Protein AF-0000000066987649 (afdb_homodimer)

Sequence (1002 aa):
MDSQDFREAATSTIDDIINYFDNLGSRDVVSSVEPGYLRGLLPGEAPQEGESWADIQKDLEAKIMPGITHWNHPGFHAFFPCATSYPSILGELYSSALSGACFNWICSPAVTELETIVLDWLAKILGLPACFLSTGPTRGGGVIQGSASEAILTAMVAARDKYLRETAPEGTLSDDEFAIKRSRMVALATTATHSSAKKAALILGVRFRAIPVHEKDNYALTASALASALAECRAQNLEPFFLAATLGTTDTCAVDDFAGITSALTSHTHPPGSPGEIWVHVDAAYAGAALVLPEVQASTKVALVENFHSFNMNMHKWLLVNFDASCLYVRDREWFVRALSVNQAVYGNKASDGGLVTDYREWQIPLGRRFRSLKIWFVLRSYGVEGLQAYIRRTMEMGEEFAGWVKGRLDLFEVLTGPSFALTVFRMAAKSDGQPLEERNAMTRALYERVNATGRIWVTSTELDGRLAIRLMTSVRTTERVHVEAAFKTLVEVAEGVMRGMDSQDFREAATSTIDDIINYFDNLGSRDVVSSVEPGYLRGLLPGEAPQEGESWADIQKDLEAKIMPGITHWNHPGFHAFFPCATSYPSILGELYSSALSGACFNWICSPAVTELETIVLDWLAKILGLPACFLSTGPTRGGGVIQGSASEAILTAMVAARDKYLRETAPEGTLSDDEFAIKRSRMVALATTATHSSAKKAALILGVRFRAIPVHEKDNYALTASALASALAECRAQNLEPFFLAATLGTTDTCAVDDFAGITSALTSHTHPPGSPGEIWVHVDAAYAGAALVLPEVQASTKVALVENFHSFNMNMHKWLLVNFDASCLYVRDREWFVRALSVNQAVYGNKASDGGLVTDYREWQIPLGRRFRSLKIWFVLRSYGVEGLQAYIRRTMEMGEEFAGWVKGRLDLFEVLTGPSFALTVFRMAAKSDGQPLEERNAMTRALYERVNATGRIWVTSTELDGRLAIRLMTSVRTTERVHVEAAFKTLVEVAEGVMRG

Organism: NCBI:txid100816

Foldseek 3Di:
DDPVLCVVLVVVVVVVVVVCLVCLLVAFQAAPDDPPQLVVVDDPDDDPDDDRSVVVVVCCVVRVVNHDRHLQRLQEFAFFGFFADPLQVVLVVVLVVVWFQCQFCVSDVCLFVLQLVLLQVVCVLLVADQLQHCPRPQNKTKDWDQDVLQQLLLLVLLLLVQQCCLPPNPPNDDPVRSVVLQALEEEEEAPLADCSNVVSCVVVVYHYDHQYAALVLPRAAFLVSVLVVLVVSVVVVHQYREYEFEQQGRAFRDHHDLVSVQVSQCVRHDHQPHHSGHAYEYEYARLSLLSSDVVVCVVSVSHSCLSHFKYWYACRRQVRHGGDTIMIMGSHQVSQQVSQDDDDPVPDDPCVVVVNGDRCCSSGDHSTDTSSSSSSVSSCVVQPSVNSNVLQVQLLVLLVVLVVLQVVPLVFKDWSHDPDSQKTKIFGHDLDPPPDQVVRQVLRVQLQVVLVVVSSHHWDWDAHPNHIIIMTGSRNRSHDSVSSVVSSVSSVVSSVVSSVD/DDPVLCVVLVVVVVVVVVVCLVCLLVAFQAAPDDPPQLVVVDDPDDDPDDDRSVVVVVCCVVRVVNHDRHLQRLQEFAFFGFFADPLQVVLVVVLVVVWFQCQFCVSDVCLFVLQLVLLQVVCVLLVADQLQHCPRPQNKTKDWDQDVLQQLLLLVLLLLVQQCCLPPNPPNDDPVRSVVLQALEEEEEAPLADCSNVVSCVVVVYHYDHQYAALVLPRAAFLVSVLVVLVVSVVVVHQYREYEFEQQGRAFRDHHPLVSVQVSQCVRHPHQPHHSGHAYEYEYARLSLLSSDVVVCVVSVSHSCLSHFKYWYACRRQVRHGGDTIMIMGSHQVSQQVSQDDDDPVPDDPCVVVVNGDRCCSSGDHSTDTSSSSSSVSSCVVQPSVNSNVLQVQLLVLLVVLVVLQVVPLVFKDWSHDPDSQKTKIFGHDLDPPPDQVVRQVLRVQLQVVLVVVSSHHWDWDAHPNHIIIMTGRSNRSHDSVSSVVSSVSSVVSSVVSSVD

Radius of gyration: 28.1 Å; Cα contacts (8 Å, |Δi|>4): 2180; chains: 2; bounding box: 67×100×57 Å

Nearest PDB structures (foldseek):
  8or9-assembly1_A-2  TM=9.623E-01  e=3.898E-51  Homo sapiens
  1js6-assembly1_B  TM=9.637E-01  e=1.526E-49  Sus scrofa
  6eem-assembly1_A  TM=9.439E-01  e=1.271E-47  Papaver somniferum
  6liv-assembly2_C  TM=9.491E-01  e=1.225E-46  Papaver somniferum
  3k40-assembly1_B  TM=9.417E-01  e=3.602E-46  Drosophila melanogaster

pLDDT: mean 95.6, std 6.33, range [51.25, 98.94]

Structure (mmCIF, N/CA/C/O backbone):
data_AF-0000000066987649-model_v1
#
loop_
_entity.id
_entity.type
_entity.pdbx_description
1 polymer 'Aromatic-L-amino-acid decarboxylase'
#
loop_
_atom_site.group_PDB
_atom_site.id
_atom_site.type_symbol
_atom_site.label_atom_id
_atom_site.label_alt_id
_atom_site.label_comp_id
_atom_site.label_asym_id
_atom_site.label_entity_id
_atom_site.label_seq_id
_atom_site.pdbx_PDB_ins_code
_atom_site.Cartn_x
_atom_site.Cartn_y
_atom_site.Cartn_z
_atom_site.occupancy
_atom_site.B_iso_or_equiv
_atom_site.auth_seq_id
_atom_site.auth_comp_id
_atom_site.auth_asym_id
_atom_site.auth_atom_id
_atom_site.pdbx_PDB_model_num
ATOM 1 N N . MET A 1 1 ? 24.969 -8.148 -13.461 1 89.75 1 MET A N 1
ATOM 2 C CA . MET A 1 1 ? 25.641 -7.422 -12.391 1 89.75 1 MET A CA 1
ATOM 3 C C . MET A 1 1 ? 26.047 -8.367 -11.266 1 89.75 1 MET A C 1
ATOM 5 O O . MET A 1 1 ? 25.188 -9.031 -10.672 1 89.75 1 MET A O 1
ATOM 9 N N . ASP A 1 2 ? 27.25 -8.586 -11.086 1 92.19 2 ASP A N 1
ATOM 10 C CA . ASP A 1 2 ? 27.734 -9.398 -9.977 1 92.19 2 ASP A CA 1
ATOM 11 C C . ASP A 1 2 ? 28.094 -8.531 -8.766 1 92.19 2 ASP A C 1
ATOM 13 O O . ASP A 1 2 ? 27.797 -7.336 -8.75 1 92.19 2 ASP A O 1
ATOM 17 N N . SER A 1 3 ? 28.656 -9.086 -7.738 1 95.44 3 SER A N 1
ATOM 18 C CA . SER A 1 3 ? 28.891 -8.398 -6.477 1 95.44 3 SER A CA 1
ATOM 19 C C . SER A 1 3 ? 29.844 -7.223 -6.664 1 95.44 3 SER A C 1
ATOM 21 O O . SER A 1 3 ? 29.672 -6.172 -6.047 1 95.44 3 SER A O 1
ATOM 23 N N . GLN A 1 4 ? 30.828 -7.422 -7.488 1 95.31 4 GLN A N 1
ATOM 24 C CA . GLN A 1 4 ? 31.797 -6.348 -7.723 1 95.31 4 GLN A CA 1
ATOM 25 C C . GLN A 1 4 ? 31.172 -5.215 -8.531 1 95.31 4 GLN A C 1
ATOM 27 O O . GLN A 1 4 ? 31.391 -4.039 -8.234 1 95.31 4 GLN A O 1
ATOM 32 N N . ASP A 1 5 ? 30.422 -5.598 -9.555 1 96.44 5 ASP A N 1
ATOM 33 C CA . ASP A 1 5 ? 29.688 -4.594 -10.32 1 96.44 5 ASP A CA 1
ATOM 34 C C . ASP A 1 5 ? 28.734 -3.803 -9.43 1 96.44 5 ASP A C 1
ATOM 36 O O . ASP A 1 5 ? 28.609 -2.584 -9.57 1 96.44 5 ASP A O 1
ATOM 40 N N . PHE A 1 6 ? 28.172 -4.551 -8.492 1 97.75 6 PHE A N 1
ATOM 41 C CA . PHE A 1 6 ? 27.234 -3.902 -7.582 1 97.75 6 PHE A CA 1
ATOM 42 C C . PHE A 1 6 ? 27.969 -2.939 -6.648 1 97.75 6 PHE A C 1
ATOM 44 O O . PHE A 1 6 ? 27.484 -1.831 -6.398 1 97.75 6 PHE A O 1
ATOM 51 N N . ARG A 1 7 ? 29.016 -3.334 -6.16 1 97.5 7 ARG A N 1
ATOM 52 C CA . ARG A 1 7 ? 29.812 -2.465 -5.293 1 97.5 7 ARG A CA 1
ATOM 53 C C . ARG A 1 7 ? 30.125 -1.144 -5.98 1 97.5 7 ARG A C 1
ATOM 55 O O . ARG A 1 7 ? 29.953 -0.073 -5.398 1 97.5 7 ARG A O 1
ATOM 62 N N . GLU A 1 8 ? 30.547 -1.208 -7.18 1 97.5 8 GLU A N 1
ATOM 63 C CA . GLU A 1 8 ? 30.906 -0.015 -7.945 1 97.5 8 GLU A CA 1
ATOM 64 C C . GLU A 1 8 ? 29.672 0.841 -8.227 1 97.5 8 GLU A C 1
ATOM 66 O O . GLU A 1 8 ? 29.703 2.062 -8.062 1 97.5 8 GLU A O 1
ATOM 71 N N . ALA A 1 9 ? 28.609 0.185 -8.703 1 98.31 9 ALA A N 1
ATOM 72 C CA . ALA A 1 9 ? 27.359 0.886 -9.016 1 98.31 9 ALA A CA 1
ATOM 73 C C . ALA A 1 9 ? 26.781 1.564 -7.77 1 98.31 9 ALA A C 1
ATOM 75 O O . ALA A 1 9 ? 26.328 2.707 -7.836 1 98.31 9 ALA A O 1
ATOM 76 N N . ALA A 1 10 ? 26.797 0.858 -6.621 1 98.12 10 ALA A N 1
ATOM 77 C CA . ALA A 1 10 ? 26.266 1.392 -5.371 1 98.12 10 ALA A CA 1
ATOM 78 C C . ALA A 1 10 ? 27.094 2.568 -4.871 1 98.12 10 ALA A C 1
ATOM 80 O O . ALA A 1 10 ? 26.562 3.549 -4.359 1 98.12 10 ALA A O 1
ATOM 81 N N . THR A 1 11 ? 28.422 2.438 -5.004 1 97.12 11 THR A N 1
ATOM 82 C CA . THR A 1 11 ? 29.297 3.529 -4.605 1 97.12 11 THR A CA 1
ATOM 83 C C . THR A 1 11 ? 29 4.789 -5.414 1 97.12 11 THR A C 1
ATOM 85 O O . THR A 1 11 ? 28.875 5.879 -4.852 1 97.12 11 THR A O 1
ATOM 88 N N . SER A 1 12 ? 28.906 4.625 -6.695 1 97.5 12 SER A N 1
ATOM 89 C CA . SER A 1 12 ? 28.578 5.754 -7.559 1 97.5 12 SER A CA 1
ATOM 90 C C . SER A 1 12 ? 27.203 6.332 -7.215 1 97.5 12 SER A C 1
ATOM 92 O O . SER A 1 12 ? 27 7.547 -7.277 1 97.5 12 SER A O 1
ATOM 94 N N . THR A 1 13 ? 26.266 5.5 -6.922 1 97.88 13 THR A N 1
ATOM 95 C CA . THR A 1 13 ? 24.906 5.922 -6.555 1 97.88 13 THR A CA 1
ATOM 96 C C . THR A 1 13 ? 24.938 6.73 -5.262 1 97.88 13 THR A C 1
ATOM 98 O O . THR A 1 13 ? 24.281 7.77 -5.16 1 97.88 13 THR A O 1
ATOM 101 N N . ILE A 1 14 ? 25.703 6.262 -4.266 1 97.88 14 ILE A N 1
ATOM 102 C CA . ILE A 1 14 ? 25.828 6.957 -2.988 1 97.88 14 ILE A CA 1
ATOM 103 C C . ILE A 1 14 ? 26.422 8.344 -3.209 1 97.88 14 ILE A C 1
ATOM 105 O O . ILE A 1 14 ? 25.953 9.328 -2.635 1 97.88 14 ILE A O 1
ATOM 109 N N . ASP A 1 15 ? 27.422 8.43 -4.039 1 97.5 15 ASP A N 1
ATOM 110 C CA . ASP A 1 15 ? 28.031 9.719 -4.363 1 97.5 15 ASP A CA 1
ATOM 111 C C . ASP A 1 15 ? 27.031 10.656 -5.016 1 97.5 15 ASP A C 1
ATOM 113 O O . ASP A 1 15 ? 27 11.852 -4.715 1 97.5 15 ASP A O 1
ATOM 117 N N . ASP A 1 16 ? 26.234 10.141 -5.918 1 97.56 16 ASP A N 1
ATOM 118 C CA . ASP A 1 16 ? 25.188 10.93 -6.57 1 97.56 16 ASP A CA 1
ATOM 119 C C . ASP A 1 16 ? 24.188 11.477 -5.551 1 97.56 16 ASP A C 1
ATOM 121 O O . ASP A 1 16 ? 23.766 12.625 -5.641 1 97.56 16 ASP A O 1
ATOM 125 N N . ILE A 1 17 ? 23.828 10.672 -4.613 1 97.69 17 ILE A N 1
ATOM 126 C CA . ILE A 1 17 ? 22.828 11.047 -3.611 1 97.69 17 ILE A CA 1
ATOM 127 C C . ILE A 1 17 ? 23.391 12.141 -2.709 1 97.69 17 ILE A C 1
ATOM 129 O O . ILE A 1 17 ? 22.703 13.117 -2.398 1 97.69 17 ILE A O 1
ATOM 133 N N . ILE A 1 18 ? 24.641 11.953 -2.293 1 97.81 18 ILE A N 1
ATOM 134 C CA . ILE A 1 18 ? 25.297 12.961 -1.465 1 97.81 18 ILE A CA 1
ATOM 135 C C . ILE A 1 18 ? 25.375 14.281 -2.223 1 97.81 18 ILE A C 1
ATOM 137 O O . ILE A 1 18 ? 25.047 15.336 -1.684 1 97.81 18 ILE A O 1
ATOM 141 N N . ASN A 1 19 ? 25.828 14.219 -3.465 1 96.81 19 ASN A N 1
ATOM 142 C CA . ASN A 1 19 ? 25.906 15.406 -4.301 1 96.81 19 ASN A CA 1
ATOM 143 C C . ASN A 1 19 ? 24.547 16.078 -4.473 1 96.81 19 ASN A C 1
ATOM 145 O O . ASN A 1 19 ? 24.438 17.297 -4.512 1 96.81 19 ASN A O 1
ATOM 149 N N . TYR A 1 20 ? 23.531 15.359 -4.691 1 96.5 20 TYR A N 1
ATOM 150 C CA . TYR A 1 20 ? 22.156 15.844 -4.82 1 96.5 20 TYR A CA 1
ATOM 151 C C . TYR A 1 20 ? 21.75 16.656 -3.598 1 96.5 20 TYR A C 1
ATOM 153 O O . TYR A 1 20 ? 21.328 17.812 -3.725 1 96.5 20 TYR A O 1
ATOM 161 N N . PHE A 1 21 ? 21.953 16.094 -2.371 1 96.12 21 PHE A N 1
ATOM 162 C CA . PHE A 1 21 ? 21.516 16.781 -1.154 1 96.12 21 PHE A CA 1
ATOM 163 C C . PHE A 1 21 ? 22.391 18 -0.882 1 96.12 21 PHE A C 1
ATOM 165 O O . PHE A 1 21 ? 21.891 19.031 -0.405 1 96.12 21 PHE A O 1
ATOM 172 N N . ASP A 1 22 ? 23.641 17.859 -1.212 1 95.25 22 ASP A N 1
ATOM 173 C CA . ASP A 1 22 ? 24.562 18.969 -0.942 1 95.25 22 ASP A CA 1
ATOM 174 C C . ASP A 1 22 ? 24.297 20.141 -1.866 1 95.25 22 ASP A C 1
ATOM 176 O O . ASP A 1 22 ? 24.656 21.281 -1.552 1 95.25 22 ASP A O 1
ATOM 180 N N . ASN A 1 23 ? 23.578 19.906 -3.002 1 93.94 23 ASN A N 1
ATOM 181 C CA . ASN A 1 23 ? 23.391 20.969 -3.986 1 93.94 23 ASN A CA 1
ATOM 182 C C . ASN A 1 23 ? 21.922 21.234 -4.242 1 93.94 23 ASN A C 1
ATOM 184 O O . ASN A 1 23 ? 21.562 21.859 -5.242 1 93.94 23 ASN A O 1
ATOM 188 N N . LEU A 1 24 ? 21.094 20.812 -3.457 1 93.38 24 LEU A N 1
ATOM 189 C CA . LEU A 1 24 ? 19.656 20.953 -3.625 1 93.38 24 LEU A CA 1
ATOM 190 C C . LEU A 1 24 ? 19.25 22.422 -3.717 1 93.38 24 LEU A C 1
ATOM 192 O O . LEU A 1 24 ? 18.359 22.766 -4.484 1 93.38 24 LEU A O 1
ATOM 196 N N . GLY A 1 25 ? 19.891 23.266 -2.939 1 90.62 25 GLY A N 1
ATOM 197 C CA . GLY A 1 25 ? 19.562 24.688 -2.879 1 90.62 25 GLY A CA 1
ATOM 198 C C . GLY A 1 25 ? 19.812 25.406 -4.188 1 90.62 25 GLY A C 1
ATOM 199 O O . GLY A 1 25 ? 19.25 26.484 -4.418 1 90.62 25 GLY A O 1
ATOM 200 N N . SER A 1 26 ? 20.594 24.812 -5.082 1 91.25 26 SER A N 1
ATOM 201 C CA . SER A 1 26 ? 20.922 25.453 -6.352 1 91.25 26 SER A CA 1
ATOM 202 C C . SER A 1 26 ? 19.938 25.047 -7.445 1 91.25 26 SER A C 1
ATOM 204 O O . SER A 1 26 ? 19.984 25.578 -8.555 1 91.25 26 SER A O 1
ATOM 206 N N . ARG A 1 27 ? 19.062 24.125 -7.156 1 92.44 27 ARG A N 1
ATOM 207 C CA . ARG A 1 27 ? 18.062 23.672 -8.117 1 92.44 27 ARG A CA 1
ATOM 208 C C . ARG A 1 27 ? 16.75 24.422 -7.934 1 92.44 27 ARG A C 1
ATOM 210 O O . ARG A 1 27 ? 16.469 24.953 -6.855 1 92.44 27 ARG A O 1
ATOM 217 N N . ASP A 1 28 ? 15.977 24.516 -9.023 1 93.75 28 ASP A N 1
ATOM 218 C CA . ASP A 1 28 ? 14.594 24.969 -8.859 1 93.75 28 ASP A CA 1
ATOM 219 C C . ASP A 1 28 ? 13.773 23.953 -8.07 1 93.75 28 ASP A C 1
ATOM 221 O O . ASP A 1 28 ? 14 22.75 -8.195 1 93.75 28 ASP A O 1
ATOM 225 N N . VAL A 1 29 ? 12.891 24.484 -7.324 1 96.31 29 VAL A N 1
ATOM 226 C CA . VAL A 1 29 ? 12.094 23.609 -6.469 1 96.31 29 VAL A CA 1
ATOM 227 C C . VAL A 1 29 ? 11.227 22.703 -7.332 1 96.31 29 VAL A C 1
ATOM 229 O O . VAL A 1 29 ? 11.195 21.484 -7.125 1 96.31 29 VAL A O 1
ATOM 232 N N . VAL A 1 30 ? 10.531 23.266 -8.336 1 94.94 30 VAL A N 1
ATOM 233 C CA . VAL A 1 30 ? 9.547 22.562 -9.141 1 94.94 30 VAL A CA 1
ATOM 234 C C . VAL A 1 30 ? 10.086 22.344 -10.555 1 94.94 30 VAL A C 1
ATOM 236 O O . VAL A 1 30 ? 10.75 23.219 -11.109 1 94.94 30 VAL A O 1
ATOM 239 N N . SER A 1 31 ? 9.773 21.219 -11.109 1 93.06 31 SER A N 1
ATOM 240 C CA . SER A 1 31 ? 10.156 20.906 -12.477 1 93.06 31 SER A CA 1
ATOM 241 C C . SER A 1 31 ? 9.484 21.844 -13.469 1 93.06 31 SER A C 1
ATOM 243 O O . SER A 1 31 ? 8.336 22.25 -13.273 1 93.06 31 SER A O 1
ATOM 245 N N . SER A 1 32 ? 10.172 22.109 -14.539 1 91.38 32 SER A N 1
ATOM 246 C CA . SER A 1 32 ? 9.625 23 -15.57 1 91.38 32 SER A CA 1
ATOM 247 C C . SER A 1 32 ? 9.352 22.219 -16.859 1 91.38 32 SER A C 1
ATOM 249 O O . SER A 1 32 ? 9.102 22.828 -17.906 1 91.38 32 SER A O 1
ATOM 251 N N . VAL A 1 33 ? 9.367 20.953 -16.734 1 93.94 33 VAL A N 1
ATOM 252 C CA . VAL A 1 33 ? 9.133 20.172 -17.938 1 93.94 33 VAL A CA 1
ATOM 253 C C . VAL A 1 33 ? 7.66 20.25 -18.328 1 93.94 33 VAL A C 1
ATOM 255 O O . VAL A 1 33 ? 6.82 20.672 -17.531 1 93.94 33 VAL A O 1
ATOM 258 N N . GLU A 1 34 ? 7.355 19.891 -19.578 1 93.25 34 GLU A N 1
ATOM 259 C CA . GLU A 1 34 ? 5.984 19.844 -20.062 1 93.25 34 GLU A CA 1
ATOM 260 C C . GLU A 1 34 ? 5.453 18.406 -20.062 1 93.25 34 GLU A C 1
ATOM 262 O O . GLU A 1 34 ? 6.227 17.453 -20.156 1 93.25 34 GLU A O 1
ATOM 267 N N . PRO A 1 35 ? 4.102 18.281 -19.906 1 92.88 35 PRO A N 1
ATOM 268 C CA . PRO A 1 35 ? 3.527 16.938 -19.984 1 92.88 35 PRO A CA 1
ATOM 269 C C . PRO A 1 35 ? 3.971 16.172 -21.234 1 92.88 35 PRO A C 1
ATOM 271 O O . PRO A 1 35 ? 3.955 16.734 -22.344 1 92.88 35 PRO A O 1
ATOM 274 N N . GLY A 1 36 ? 4.414 14.938 -21 1 93.62 36 GLY A N 1
ATOM 275 C CA . GLY A 1 36 ? 4.836 14.102 -22.109 1 93.62 36 GLY A CA 1
ATOM 276 C C . GLY A 1 36 ? 6.312 14.242 -22.438 1 93.62 36 GLY A C 1
ATOM 277 O O . GLY A 1 36 ? 6.801 13.633 -23.391 1 93.62 36 GLY A O 1
ATOM 278 N N . TYR A 1 37 ? 7.09 14.953 -21.656 1 95.62 37 TYR A N 1
ATOM 279 C CA . TYR A 1 37 ? 8.484 15.234 -21.953 1 95.62 37 TYR A CA 1
ATOM 280 C C . TYR A 1 37 ? 9.305 13.945 -22.016 1 95.62 37 TYR A C 1
ATOM 282 O O . TYR A 1 37 ? 10.195 13.805 -22.859 1 95.62 37 TYR A O 1
ATOM 290 N N . LEU A 1 38 ? 8.961 12.992 -21.172 1 97.06 38 LEU A N 1
ATOM 291 C CA . LEU A 1 38 ? 9.805 11.812 -21.031 1 97.06 38 LEU A CA 1
ATOM 292 C C . LEU A 1 38 ? 9.555 10.82 -22.172 1 97.06 38 LEU A C 1
ATOM 294 O O . LEU A 1 38 ? 10.453 10.062 -22.531 1 97.06 38 LEU A O 1
ATOM 298 N N . ARG A 1 39 ? 8.352 10.781 -22.688 1 94.31 39 ARG A N 1
ATOM 299 C CA . ARG A 1 39 ? 8 9.891 -23.781 1 94.31 39 ARG A CA 1
ATOM 300 C C . ARG A 1 39 ? 8.891 10.148 -25 1 94.31 39 ARG A C 1
ATOM 302 O O . ARG A 1 39 ? 9.234 9.219 -25.734 1 94.31 39 ARG A O 1
ATOM 309 N N . GLY A 1 40 ? 9.242 11.438 -25.156 1 93.25 40 GLY A N 1
ATOM 310 C CA . GLY A 1 40 ? 10.102 11.789 -26.281 1 93.25 40 GLY A CA 1
ATOM 311 C C . GLY A 1 40 ? 11.562 11.461 -26.047 1 93.25 40 GLY A C 1
ATOM 312 O O . GLY A 1 40 ? 12.344 11.383 -27 1 93.25 40 GLY A O 1
ATOM 313 N N . LEU A 1 41 ? 11.914 11.18 -24.828 1 96.88 41 LEU A N 1
ATOM 314 C CA . LEU A 1 41 ? 13.312 11.016 -24.453 1 96.88 41 LEU A CA 1
ATOM 315 C C . LEU A 1 41 ? 13.664 9.539 -24.312 1 96.88 41 LEU A C 1
ATOM 317 O O . LEU A 1 41 ? 14.836 9.164 -24.375 1 96.88 41 LEU A O 1
ATOM 321 N N . LEU A 1 42 ? 12.648 8.68 -24.031 1 97.5 42 LEU A N 1
ATOM 322 C CA . LEU A 1 42 ? 12.891 7.254 -23.828 1 97.5 42 LEU A CA 1
ATOM 323 C C . LEU A 1 42 ? 12.352 6.438 -24.984 1 97.5 42 LEU A C 1
ATOM 325 O O . LEU A 1 42 ? 11.383 6.84 -25.641 1 97.5 42 LEU A O 1
ATOM 329 N N . PRO A 1 43 ? 12.953 5.258 -25.203 1 97.06 43 PRO A N 1
ATOM 330 C CA . PRO A 1 43 ? 12.414 4.383 -26.25 1 97.06 43 PRO A CA 1
ATOM 331 C C . PRO A 1 43 ? 11 3.883 -25.938 1 97.06 43 PRO A C 1
ATOM 333 O O . PRO A 1 43 ? 10.594 3.883 -24.766 1 97.06 43 PRO A O 1
ATOM 336 N N . GLY A 1 44 ? 10.312 3.463 -26.906 1 95.88 44 GLY A N 1
ATOM 337 C CA . GLY A 1 44 ? 8.953 2.971 -26.75 1 95.88 44 GLY A CA 1
ATOM 338 C C . GLY A 1 44 ? 8.891 1.557 -26.203 1 95.88 44 GLY A C 1
ATOM 339 O O . GLY A 1 44 ? 7.809 1.064 -25.875 1 95.88 44 GLY A O 1
ATOM 340 N N . GLU A 1 45 ? 10.047 0.933 -26.141 1 97.75 45 GLU A N 1
ATOM 341 C CA . GLU A 1 45 ? 10.133 -0.436 -25.641 1 97.75 45 GLU A CA 1
ATOM 342 C C . GLU A 1 45 ? 11.398 -0.64 -24.797 1 97.75 45 GLU A C 1
ATOM 344 O O . GLU A 1 45 ? 12.359 0.112 -24.938 1 97.75 45 GLU A O 1
ATOM 349 N N . ALA A 1 46 ? 11.336 -1.622 -23.906 1 98.44 46 ALA A N 1
ATOM 350 C CA . ALA A 1 46 ? 12.523 -2.002 -23.141 1 98.44 46 ALA A CA 1
ATOM 351 C C . ALA A 1 46 ? 13.625 -2.523 -24.062 1 98.44 46 ALA A C 1
ATOM 353 O O . ALA A 1 46 ? 13.344 -3.092 -25.109 1 98.44 46 ALA A O 1
ATOM 354 N N . PRO A 1 47 ? 14.883 -2.355 -23.688 1 98.69 47 PRO A N 1
ATOM 355 C CA . PRO A 1 47 ? 15.961 -2.91 -24.516 1 98.69 47 PRO A CA 1
ATOM 356 C C . PRO A 1 47 ? 15.945 -4.438 -24.562 1 98.69 47 PRO A C 1
ATOM 358 O O . PRO A 1 47 ? 15.625 -5.078 -23.547 1 98.69 47 PRO A O 1
ATOM 361 N N . GLN A 1 48 ? 16.281 -4.965 -25.688 1 98.5 48 GLN A N 1
ATOM 362 C CA . GLN A 1 48 ? 16.391 -6.418 -25.812 1 98.5 48 GLN A CA 1
ATOM 363 C C . GLN A 1 48 ? 17.547 -6.961 -24.984 1 98.5 48 GLN A C 1
ATOM 365 O O . GLN A 1 48 ? 17.391 -7.953 -24.266 1 98.5 48 GLN A O 1
ATOM 370 N N . GLU A 1 49 ? 18.656 -6.297 -25.125 1 98.44 49 GLU A N 1
ATOM 371 C CA . GLU A 1 49 ? 19.859 -6.668 -24.375 1 98.44 49 GLU A CA 1
ATOM 372 C C . GLU A 1 49 ? 20.078 -5.727 -23.203 1 98.44 49 GLU A C 1
ATOM 374 O O . GLU A 1 49 ? 19.766 -4.535 -23.281 1 98.44 49 GLU A O 1
ATOM 379 N N . GLY A 1 50 ? 20.688 -6.258 -22.141 1 98.19 50 GLY A N 1
ATOM 380 C CA . GLY A 1 50 ? 20.984 -5.445 -20.969 1 98.19 50 GLY A CA 1
ATOM 381 C C . GLY A 1 50 ? 21.938 -4.297 -21.266 1 98.19 50 GLY A C 1
ATOM 382 O O . GLY A 1 50 ? 22.797 -4.406 -22.141 1 98.19 50 GLY A O 1
ATOM 383 N N . GLU A 1 51 ? 21.766 -3.266 -20.531 1 98.12 51 GLU A N 1
ATOM 384 C CA . GLU A 1 51 ? 22.609 -2.084 -20.656 1 98.12 51 GLU A CA 1
ATOM 385 C C . GLU A 1 51 ? 23.531 -1.928 -19.438 1 98.12 51 GLU A C 1
ATOM 387 O O . GLU A 1 51 ? 23.234 -2.449 -18.359 1 98.12 51 GLU A O 1
ATOM 392 N N . SER A 1 52 ? 24.641 -1.257 -19.609 1 97.38 52 SER A N 1
ATOM 393 C CA . SER A 1 52 ? 25.578 -1.046 -18.5 1 97.38 52 SER A CA 1
ATOM 394 C C . SER A 1 52 ? 25 -0.07 -17.484 1 97.38 52 SER A C 1
ATOM 396 O O . SER A 1 52 ? 24.219 0.82 -17.828 1 97.38 52 SER A O 1
ATOM 398 N N . TRP A 1 53 ? 25.438 -0.231 -16.25 1 97.44 53 TRP A N 1
ATOM 399 C CA . TRP A 1 53 ? 24.984 0.674 -15.203 1 97.44 53 TRP A CA 1
ATOM 400 C C . TRP A 1 53 ? 25.375 2.115 -15.523 1 97.44 53 TRP A C 1
ATOM 402 O O . TRP A 1 53 ? 24.594 3.041 -15.266 1 97.44 53 TRP A O 1
ATOM 412 N N . ALA A 1 54 ? 26.531 2.279 -16.047 1 97.12 54 ALA A N 1
ATOM 413 C CA . ALA A 1 54 ? 27.016 3.619 -16.375 1 97.12 54 ALA A CA 1
ATOM 414 C C . ALA A 1 54 ? 26.062 4.316 -17.344 1 97.12 54 ALA A C 1
ATOM 416 O O . ALA A 1 54 ? 25.781 5.508 -17.188 1 97.12 54 ALA A O 1
ATOM 417 N N . ASP A 1 55 ? 25.547 3.611 -18.328 1 97.56 55 ASP A N 1
ATOM 418 C CA . ASP A 1 55 ? 24.609 4.168 -19.297 1 97.56 55 ASP A CA 1
ATOM 419 C C . ASP A 1 55 ? 23.266 4.48 -18.641 1 97.56 55 ASP A C 1
ATOM 421 O O . ASP A 1 55 ? 22.656 5.516 -18.922 1 97.56 55 ASP A O 1
ATOM 425 N N . ILE A 1 56 ? 22.828 3.645 -17.766 1 98.19 56 ILE A N 1
ATOM 426 C CA . ILE A 1 56 ? 21.547 3.824 -17.078 1 98.19 56 ILE A CA 1
ATOM 427 C C . ILE A 1 56 ? 21.641 5.035 -16.156 1 98.19 56 ILE A C 1
ATOM 429 O O . ILE A 1 56 ? 20.719 5.871 -16.141 1 98.19 56 ILE A O 1
ATOM 433 N N . GLN A 1 57 ? 22.703 5.09 -15.383 1 97.94 57 GLN A N 1
ATOM 434 C CA . GLN A 1 57 ? 22.891 6.184 -14.438 1 97.94 57 GLN A CA 1
ATOM 435 C C . GLN A 1 57 ? 22.969 7.527 -15.148 1 97.94 57 GLN A C 1
ATOM 437 O O . GLN A 1 57 ? 22.453 8.531 -14.656 1 97.94 57 GLN A O 1
ATOM 442 N N . LYS A 1 58 ? 23.609 7.555 -16.312 1 97.69 58 LYS A N 1
ATOM 443 C CA . LYS A 1 58 ? 23.688 8.766 -17.125 1 97.69 58 LYS A CA 1
ATOM 444 C C . LYS A 1 58 ? 22.281 9.242 -17.516 1 97.69 58 LYS A C 1
ATOM 446 O O . LYS A 1 58 ? 22 10.438 -17.516 1 97.69 58 LYS A O 1
ATOM 451 N N . ASP A 1 59 ? 21.453 8.336 -17.891 1 97.94 59 ASP A N 1
ATOM 452 C CA . ASP A 1 59 ? 20.078 8.68 -18.297 1 97.94 59 ASP A CA 1
ATOM 453 C C . ASP A 1 59 ? 19.266 9.195 -17.109 1 97.94 59 ASP A C 1
ATOM 455 O O . ASP A 1 59 ? 18.375 10.023 -17.281 1 97.94 59 ASP A O 1
ATOM 459 N N . LEU A 1 60 ? 19.531 8.695 -15.883 1 97.38 60 LEU A N 1
ATOM 460 C CA . LEU A 1 60 ? 18.844 9.203 -14.703 1 97.38 60 LEU A CA 1
ATOM 461 C C . LEU A 1 60 ? 19.047 10.711 -14.562 1 97.38 60 LEU A C 1
ATOM 463 O O . LEU A 1 60 ? 18.094 11.453 -14.344 1 97.38 60 LEU A O 1
ATOM 467 N N . GLU A 1 61 ? 20.234 11.117 -14.703 1 94.38 61 GLU A N 1
ATOM 468 C CA . GLU A 1 61 ? 20.578 12.531 -14.562 1 94.38 61 GLU A CA 1
ATOM 469 C C . GLU A 1 61 ? 20.047 13.352 -15.727 1 94.38 61 GLU A C 1
ATOM 471 O O . GLU A 1 61 ? 19.484 14.438 -15.531 1 94.38 61 GLU A O 1
ATOM 476 N N . ALA A 1 62 ? 20.078 12.805 -16.922 1 97 62 ALA A N 1
ATOM 477 C CA . ALA A 1 62 ? 19.766 13.562 -18.125 1 97 62 ALA A CA 1
ATOM 478 C C . ALA A 1 62 ? 18.266 13.594 -18.375 1 97 62 ALA A C 1
ATOM 480 O O . ALA A 1 62 ? 17.734 14.578 -18.891 1 97 62 ALA A O 1
ATOM 481 N N . LYS A 1 63 ? 17.641 12.516 -18.047 1 98.19 63 LYS A N 1
ATOM 482 C CA . LYS A 1 63 ? 16.281 12.367 -18.531 1 98.19 63 LYS A CA 1
ATOM 483 C C . LYS A 1 63 ? 15.273 12.383 -17.375 1 98.19 63 LYS A C 1
ATOM 485 O O . LYS A 1 63 ? 14.148 12.867 -17.531 1 98.19 63 LYS A O 1
ATOM 490 N N . ILE A 1 64 ? 15.609 11.844 -16.172 1 98.19 64 ILE A N 1
ATOM 491 C CA . ILE A 1 64 ? 14.68 11.711 -15.055 1 98.19 64 ILE A CA 1
ATOM 492 C C . ILE A 1 64 ? 14.758 12.945 -14.164 1 98.19 64 ILE A C 1
ATOM 494 O O . ILE A 1 64 ? 13.734 13.547 -13.828 1 98.19 64 ILE A O 1
ATOM 498 N N . MET A 1 65 ? 15.938 13.445 -13.836 1 97.19 65 MET A N 1
ATOM 499 C CA . MET A 1 65 ? 16.172 14.508 -12.867 1 97.19 65 MET A CA 1
ATOM 500 C C . MET A 1 65 ? 15.469 15.797 -13.289 1 97.19 65 MET A C 1
ATOM 502 O O . MET A 1 65 ? 14.922 16.516 -12.453 1 97.19 65 MET A O 1
ATOM 506 N N . PRO A 1 66 ? 15.398 16.109 -14.641 1 96.75 66 PRO A N 1
ATOM 507 C CA . PRO A 1 66 ? 14.711 17.344 -15.039 1 96.75 66 PRO A CA 1
ATOM 508 C C . PRO A 1 66 ? 13.227 17.328 -14.672 1 96.75 66 PRO A C 1
ATOM 510 O O . PRO A 1 66 ? 12.617 18.391 -14.547 1 96.75 66 PRO A O 1
ATOM 513 N N . GLY A 1 67 ? 12.672 16.172 -14.516 1 97.06 67 GLY A N 1
ATOM 514 C CA . GLY A 1 67 ? 11.25 16.062 -14.234 1 97.06 67 GLY A CA 1
ATOM 515 C C . GLY A 1 67 ? 10.945 15.883 -12.758 1 97.06 67 GLY A C 1
ATOM 516 O O . GLY A 1 67 ? 9.805 15.617 -12.383 1 97.06 67 GLY A O 1
ATOM 517 N N . ILE A 1 68 ? 11.938 16.062 -11.875 1 97.44 68 ILE A N 1
ATOM 518 C CA . ILE A 1 68 ? 11.766 15.852 -10.445 1 97.44 68 ILE A CA 1
ATOM 519 C C . ILE A 1 68 ? 11.359 17.156 -9.766 1 97.44 68 ILE A C 1
ATOM 521 O O . ILE A 1 68 ? 12.016 18.188 -9.953 1 97.44 68 ILE A O 1
ATOM 525 N N . THR A 1 69 ? 10.227 17.172 -9.094 1 96.56 69 THR A N 1
ATOM 526 C CA . THR A 1 69 ? 9.961 18.172 -8.062 1 96.56 69 THR A CA 1
ATOM 527 C C . THR A 1 69 ? 10.664 17.812 -6.758 1 96.56 69 THR A C 1
ATOM 529 O O . THR A 1 69 ? 10.477 16.719 -6.223 1 96.56 69 THR A O 1
ATOM 532 N N . HIS A 1 70 ? 11.469 18.703 -6.301 1 97.06 70 HIS A N 1
ATOM 533 C CA . HIS A 1 70 ? 12.375 18.391 -5.199 1 97.06 70 HIS A CA 1
ATOM 534 C C . HIS A 1 70 ? 11.719 18.672 -3.854 1 97.06 70 HIS A C 1
ATOM 536 O O . HIS A 1 70 ? 11.906 19.75 -3.285 1 97.06 70 HIS A O 1
ATOM 542 N N . TRP A 1 71 ? 11.133 17.719 -3.25 1 96.94 71 TRP A N 1
ATOM 543 C CA . TRP A 1 71 ? 10.352 17.828 -2.025 1 96.94 71 TRP A CA 1
ATOM 544 C C . TRP A 1 71 ? 11.242 18.141 -0.831 1 96.94 71 TRP A C 1
ATOM 546 O O . TRP A 1 71 ? 10.773 18.625 0.198 1 96.94 71 TRP A O 1
ATOM 556 N N . ASN A 1 72 ? 12.523 17.844 -0.966 1 96.31 72 ASN A N 1
ATOM 557 C CA . ASN A 1 72 ? 13.445 18.094 0.136 1 96.31 72 ASN A CA 1
ATOM 558 C C . ASN A 1 72 ? 14.219 19.391 -0.059 1 96.31 72 ASN A C 1
ATOM 560 O O . ASN A 1 72 ? 15.172 19.672 0.673 1 96.31 72 ASN A O 1
ATOM 564 N N . HIS A 1 73 ? 13.875 20.156 -1.097 1 97.12 73 HIS A N 1
ATOM 565 C CA . HIS A 1 73 ? 14.477 21.469 -1.321 1 97.12 73 HIS A CA 1
ATOM 566 C C . HIS A 1 73 ? 14.172 22.422 -0.171 1 97.12 73 HIS A C 1
ATOM 568 O O . HIS A 1 73 ? 13.055 22.422 0.349 1 97.12 73 HIS A O 1
ATOM 574 N N . PRO A 1 74 ? 15.164 23.234 0.247 1 97 74 PRO A N 1
ATOM 575 C CA . PRO A 1 74 ? 14.906 24.156 1.36 1 97 74 PRO A CA 1
ATOM 576 C C . PRO A 1 74 ? 13.828 25.172 1.04 1 97 74 PRO A C 1
ATOM 578 O O . PRO A 1 74 ? 13.258 25.781 1.951 1 97 74 PRO A O 1
ATOM 581 N N . GLY A 1 75 ? 13.531 25.422 -0.226 1 97.56 75 GLY A N 1
ATOM 582 C CA . GLY A 1 75 ? 12.492 26.344 -0.657 1 97.56 75 GLY A CA 1
ATOM 583 C C . GLY A 1 75 ? 11.156 25.656 -0.888 1 97.56 75 GLY A C 1
ATOM 584 O O . GLY A 1 75 ? 10.211 26.297 -1.365 1 97.56 75 GLY A O 1
ATOM 585 N N . PHE A 1 76 ? 11.078 24.375 -0.61 1 97.5 76 PHE A N 1
ATOM 586 C CA . PHE A 1 76 ? 9.812 23.656 -0.698 1 97.5 76 PHE A CA 1
ATOM 587 C C . PHE A 1 76 ? 8.93 23.953 0.511 1 97.5 76 PHE A C 1
ATOM 589 O O . PHE A 1 76 ? 9.172 23.438 1.603 1 97.5 76 PHE A O 1
ATOM 596 N N . HIS A 1 77 ? 7.852 24.797 0.32 1 98.06 77 HIS A N 1
ATOM 597 C CA . HIS A 1 77 ? 6.941 25.188 1.392 1 98.06 77 HIS A CA 1
ATOM 598 C C . HIS A 1 77 ? 5.504 24.797 1.066 1 98.06 77 HIS A C 1
ATOM 600 O O . HIS A 1 77 ? 4.559 25.359 1.617 1 98.06 77 HIS A O 1
ATOM 606 N N . ALA A 1 78 ? 5.363 23.812 0.116 1 95.75 78 ALA A N 1
ATOM 607 C CA . ALA A 1 78 ? 4.059 23.406 -0.401 1 95.75 78 ALA A CA 1
ATOM 608 C C . ALA A 1 78 ? 3.594 22.109 0.247 1 95.75 78 ALA A C 1
ATOM 610 O O . ALA A 1 78 ? 4.414 21.297 0.67 1 95.75 78 ALA A O 1
ATOM 611 N N . PHE A 1 79 ? 2.305 21.906 0.333 1 94.69 79 PHE A N 1
ATOM 612 C CA . PHE A 1 79 ? 1.702 20.688 0.872 1 94.69 79 PHE A CA 1
ATOM 613 C C . PHE A 1 79 ? 2.266 20.375 2.252 1 94.69 79 PHE A C 1
ATOM 615 O O . PHE A 1 79 ? 2.711 21.266 2.969 1 94.69 79 PHE A O 1
ATOM 622 N N . PHE A 1 80 ? 2.092 19.219 2.762 1 96.25 80 PHE A N 1
ATOM 623 C CA . PHE A 1 80 ? 2.875 18.656 3.852 1 96.25 80 PHE A CA 1
ATOM 624 C C . PHE A 1 80 ? 4.129 17.969 3.316 1 96.25 80 PHE A C 1
ATOM 626 O O . PHE A 1 80 ? 4.137 17.453 2.195 1 96.25 80 PHE A O 1
ATOM 633 N N . PRO A 1 81 ? 5.191 18.062 4.027 1 95.75 81 PRO A N 1
ATOM 634 C CA . PRO A 1 81 ? 6.453 17.516 3.52 1 95.75 81 PRO A CA 1
ATOM 635 C C . PRO A 1 81 ? 6.41 16 3.357 1 95.75 81 PRO A C 1
ATOM 637 O O . PRO A 1 81 ? 5.496 15.344 3.865 1 95.75 81 PRO A O 1
ATOM 640 N N . CYS A 1 82 ? 7.301 15.445 2.609 1 95.44 82 CYS A N 1
ATOM 641 C CA . CYS A 1 82 ? 7.664 14.031 2.518 1 95.44 82 CYS A CA 1
ATOM 642 C C . CYS A 1 82 ? 9.117 13.82 2.914 1 95.44 82 CYS A C 1
ATOM 644 O O . CYS A 1 82 ? 10.023 14.047 2.113 1 95.44 82 CYS A O 1
ATOM 646 N N . ALA A 1 83 ? 9.273 13.242 3.986 1 92.44 83 ALA A N 1
ATOM 647 C CA . ALA A 1 83 ? 10.555 13.25 4.688 1 92.44 83 ALA A CA 1
ATOM 648 C C . ALA A 1 83 ? 11.5 12.203 4.117 1 92.44 83 ALA A C 1
ATOM 650 O O . ALA A 1 83 ? 11.07 11.273 3.432 1 92.44 83 ALA A O 1
ATOM 651 N N . THR A 1 84 ? 12.766 12.414 4.312 1 95.38 84 THR A N 1
ATOM 652 C CA . THR A 1 84 ? 13.812 11.414 4.188 1 95.38 84 THR A CA 1
ATOM 653 C C . THR A 1 84 ? 15.023 11.781 5.047 1 95.38 84 THR A C 1
ATOM 655 O O . THR A 1 84 ? 15.156 12.93 5.477 1 95.38 84 THR A O 1
ATOM 658 N N . SER A 1 85 ? 15.742 10.859 5.441 1 98 85 SER A N 1
ATOM 659 C CA . SER A 1 85 ? 17 11.023 6.172 1 98 85 SER A CA 1
ATOM 660 C C . SER A 1 85 ? 18 9.93 5.809 1 98 85 SER A C 1
ATOM 662 O O . SER A 1 85 ? 17.625 8.914 5.215 1 98 85 SER A O 1
ATOM 664 N N . TYR A 1 86 ? 19.266 10.219 6.078 1 98.19 86 TYR A N 1
ATOM 665 C CA . TYR A 1 86 ? 20.312 9.258 5.734 1 98.19 86 TYR A CA 1
ATOM 666 C C . TYR A 1 86 ? 20.078 7.926 6.43 1 98.19 86 TYR A C 1
ATOM 668 O O . TYR A 1 86 ? 20.125 6.871 5.797 1 98.19 86 TYR A O 1
ATOM 676 N N . PRO A 1 87 ? 19.703 7.887 7.77 1 98.38 87 PRO A N 1
ATOM 677 C CA . PRO A 1 87 ? 19.422 6.59 8.391 1 98.38 87 PRO A CA 1
ATOM 678 C C . PRO A 1 87 ? 18.219 5.883 7.758 1 98.38 87 PRO A C 1
ATOM 680 O O . PRO A 1 87 ? 18.203 4.652 7.664 1 98.38 87 PRO A O 1
ATOM 683 N N . SER A 1 88 ? 17.219 6.66 7.355 1 98.31 88 SER A N 1
ATOM 684 C CA . SER A 1 88 ? 16.062 6.074 6.691 1 98.31 88 SER A CA 1
ATOM 685 C C . SER A 1 88 ? 16.453 5.418 5.371 1 98.31 88 SER A C 1
ATOM 687 O O . SER A 1 88 ? 15.938 4.355 5.023 1 98.31 88 SER A O 1
ATOM 689 N N . ILE A 1 89 ? 17.344 6.047 4.578 1 98.25 89 ILE A N 1
ATOM 690 C CA . ILE A 1 89 ? 17.828 5.516 3.312 1 98.25 89 ILE A CA 1
ATOM 691 C C . ILE A 1 89 ? 18.578 4.211 3.559 1 98.25 89 ILE A C 1
ATOM 693 O O . ILE A 1 89 ? 18.422 3.242 2.812 1 98.25 89 ILE A O 1
ATOM 697 N N . LEU A 1 90 ? 19.391 4.16 4.629 1 98.31 90 LEU A N 1
ATOM 698 C CA . LEU A 1 90 ? 20.109 2.939 4.984 1 98.31 90 LEU A CA 1
ATOM 699 C C . LEU A 1 90 ? 19.125 1.812 5.309 1 98.31 90 LEU A C 1
ATOM 701 O O . LEU A 1 90 ? 19.375 0.656 4.949 1 98.31 90 LEU A O 1
ATOM 705 N N . GLY A 1 91 ? 18.016 2.182 6.035 1 97.75 91 GLY A N 1
ATOM 706 C CA . GLY A 1 91 ? 16.984 1.197 6.324 1 97.75 91 GLY A CA 1
ATOM 707 C C . GLY A 1 91 ? 16.375 0.594 5.078 1 97.75 91 GLY A C 1
ATOM 708 O O . GLY A 1 91 ? 16.078 -0.603 5.039 1 97.75 91 GLY A O 1
ATOM 709 N N . GLU A 1 92 ? 16.234 1.384 4.039 1 95.81 92 GLU A N 1
ATOM 710 C CA . GLU A 1 92 ? 15.672 0.913 2.777 1 95.81 92 GLU A CA 1
ATOM 711 C C . GLU A 1 92 ? 16.625 -0.041 2.068 1 95.81 92 GLU A C 1
ATOM 713 O O . GLU A 1 92 ? 16.188 -0.978 1.395 1 95.81 92 GLU A O 1
ATOM 718 N N . LEU A 1 93 ? 17.875 0.243 2.158 1 96.69 93 LEU A N 1
ATOM 719 C CA . LEU A 1 93 ? 18.891 -0.614 1.555 1 96.69 93 LEU A CA 1
ATOM 720 C C . LEU A 1 93 ? 18.828 -2.021 2.139 1 96.69 93 LEU A C 1
ATOM 722 O O . LEU A 1 93 ? 18.734 -3.002 1.397 1 96.69 93 LEU A O 1
ATOM 726 N N . TYR A 1 94 ? 18.797 -2.094 3.436 1 97.5 94 TYR A N 1
ATOM 727 C CA . TYR A 1 94 ? 18.734 -3.393 4.094 1 97.5 94 TYR A CA 1
ATOM 728 C C . TYR A 1 94 ? 17.406 -4.078 3.812 1 97.5 94 TYR A C 1
ATOM 730 O O . TYR A 1 94 ? 17.359 -5.289 3.566 1 97.5 94 TYR A O 1
ATOM 738 N N . SER A 1 95 ? 16.344 -3.312 3.898 1 97 95 SER A N 1
ATOM 739 C CA . SER A 1 95 ? 15.016 -3.869 3.641 1 97 95 SER A CA 1
ATOM 740 C C . SER A 1 95 ? 14.945 -4.496 2.252 1 97 95 SER A C 1
ATOM 742 O O . SER A 1 95 ? 14.312 -5.543 2.072 1 97 95 SER A O 1
ATOM 744 N N . SER A 1 96 ? 15.555 -3.863 1.243 1 96.31 96 SER A N 1
ATOM 745 C CA . SER A 1 96 ? 15.531 -4.367 -0.126 1 96.31 96 SER A CA 1
ATOM 746 C C . SER A 1 96 ? 16.344 -5.652 -0.256 1 96.31 96 SER A C 1
ATOM 748 O O . SER A 1 96 ? 15.977 -6.543 -1.026 1 96.31 96 SER A O 1
ATOM 750 N N . ALA A 1 97 ? 17.422 -5.734 0.47 1 96.19 97 ALA A N 1
ATOM 751 C CA . ALA A 1 97 ? 18.281 -6.922 0.432 1 96.19 97 ALA A CA 1
ATOM 752 C C . ALA A 1 97 ? 17.609 -8.102 1.131 1 96.19 97 ALA A C 1
ATOM 754 O O . ALA A 1 97 ? 17.703 -9.242 0.675 1 96.19 97 ALA A O 1
ATOM 755 N N . LEU A 1 98 ? 16.875 -7.809 2.232 1 96.19 98 LEU A N 1
ATOM 756 C CA . LEU A 1 98 ? 16.188 -8.828 3.023 1 96.19 98 LEU A CA 1
ATOM 757 C C . LEU A 1 98 ? 14.75 -8.992 2.57 1 96.19 98 LEU A C 1
ATOM 759 O O . LEU A 1 98 ? 13.859 -9.266 3.387 1 96.19 98 LEU A O 1
ATOM 763 N N . SER A 1 99 ? 14.586 -8.859 1.311 1 93.44 99 SER A N 1
ATOM 764 C CA . SER A 1 99 ? 13.242 -8.867 0.736 1 93.44 99 SER A CA 1
ATOM 765 C C . SER A 1 99 ? 12.523 -10.172 1.039 1 93.44 99 SER A C 1
ATOM 767 O O . SER A 1 99 ? 13.102 -11.258 0.91 1 93.44 99 SER A O 1
ATOM 769 N N . GLY A 1 100 ? 11.305 -10.109 1.468 1 93.56 100 GLY A N 1
ATOM 770 C CA . GLY A 1 100 ? 10.359 -11.188 1.733 1 93.56 100 GLY A CA 1
ATOM 771 C C . GLY A 1 100 ? 8.914 -10.727 1.75 1 93.56 100 GLY A C 1
ATOM 772 O O . GLY A 1 100 ? 8.641 -9.523 1.727 1 93.56 100 GLY A O 1
ATOM 773 N N . ALA A 1 101 ? 7.977 -11.578 1.651 1 89 101 ALA A N 1
ATOM 774 C CA . ALA A 1 101 ? 6.559 -11.219 1.668 1 89 101 ALA A CA 1
ATOM 775 C C . ALA A 1 101 ? 6.062 -11.016 3.096 1 89 101 ALA A C 1
ATOM 777 O O . ALA A 1 101 ? 5.203 -10.164 3.344 1 89 101 ALA A O 1
ATOM 778 N N . CYS A 1 102 ? 6.602 -11.656 4.031 1 90.88 102 CYS A N 1
ATOM 779 C CA . CYS A 1 102 ? 6.492 -11.5 5.477 1 90.88 102 CYS A CA 1
ATOM 780 C C . CYS A 1 102 ? 5.031 -11.375 5.898 1 90.88 102 CYS A C 1
ATOM 782 O O . CYS A 1 102 ? 4.676 -10.469 6.656 1 90.88 102 CYS A O 1
ATOM 784 N N . PHE A 1 103 ? 4.137 -12.266 5.395 1 86.69 103 PHE A N 1
ATOM 785 C CA . PHE A 1 103 ? 2.707 -12.164 5.656 1 86.69 103 PHE A CA 1
ATOM 786 C C . PHE A 1 103 ? 2.348 -12.828 6.977 1 86.69 103 PHE A C 1
ATOM 788 O O . PHE A 1 103 ? 1.259 -12.609 7.512 1 86.69 103 PHE A O 1
ATOM 795 N N . ASN A 1 104 ? 3.229 -13.656 7.543 1 87.81 104 ASN A N 1
ATOM 796 C CA . ASN A 1 104 ? 3.049 -14.211 8.883 1 87.81 104 ASN A CA 1
ATOM 797 C C . ASN A 1 104 ? 4.375 -14.32 9.625 1 87.81 104 ASN A C 1
ATOM 799 O O . ASN A 1 104 ? 5.43 -14 9.07 1 87.81 104 ASN A O 1
ATOM 803 N N . TRP A 1 105 ? 4.336 -14.734 10.828 1 90.12 105 TRP A N 1
ATOM 804 C CA . TRP A 1 105 ? 5.484 -14.656 11.727 1 90.12 105 TRP A CA 1
ATOM 805 C C . TRP A 1 105 ? 6.641 -15.508 11.203 1 90.12 105 TRP A C 1
ATOM 807 O O . TRP A 1 105 ? 7.785 -15.055 11.164 1 90.12 105 TRP A O 1
ATOM 817 N N . ILE A 1 106 ? 6.371 -16.688 10.641 1 89.19 106 ILE A N 1
ATOM 818 C CA . ILE A 1 106 ? 7.426 -17.625 10.273 1 89.19 106 ILE A CA 1
ATOM 819 C C . ILE A 1 106 ? 8.109 -17.156 8.992 1 89.19 106 ILE A C 1
ATOM 821 O O . ILE A 1 106 ? 9.234 -17.562 8.703 1 89.19 106 ILE A O 1
ATOM 825 N N . CYS A 1 107 ? 7.445 -16.359 8.18 1 91.06 107 CYS A N 1
ATOM 826 C CA . CYS A 1 107 ? 8.039 -15.844 6.949 1 91.06 107 CYS A CA 1
ATOM 827 C C . CYS A 1 107 ? 9.281 -15.016 7.25 1 91.06 107 CYS A C 1
ATOM 829 O O . CYS A 1 107 ? 10.156 -14.859 6.391 1 91.06 107 CYS A O 1
ATOM 831 N N . SER A 1 108 ? 9.281 -14.359 8.469 1 94.56 108 SER A N 1
ATOM 832 C CA . SER A 1 108 ? 10.438 -13.664 9.023 1 94.56 108 SER A CA 1
ATOM 833 C C . SER A 1 108 ? 10.133 -13.102 10.406 1 94.56 108 SER A C 1
ATOM 835 O O . SER A 1 108 ? 9.734 -11.945 10.539 1 94.56 108 SER A O 1
ATOM 837 N N . PRO A 1 109 ? 10.43 -13.836 11.391 1 95.56 109 PRO A N 1
ATOM 838 C CA . PRO A 1 109 ? 10.109 -13.43 12.758 1 95.56 109 PRO A CA 1
ATOM 839 C C . PRO A 1 109 ? 10.586 -12.023 13.094 1 95.56 109 PRO A C 1
ATOM 841 O O . PRO A 1 109 ? 9.844 -11.242 13.695 1 95.56 109 PRO A O 1
ATOM 844 N N . ALA A 1 110 ? 11.781 -11.68 12.688 1 97.5 110 ALA A N 1
ATOM 845 C CA . ALA A 1 110 ? 12.367 -10.375 12.992 1 97.5 110 ALA A CA 1
ATOM 846 C C . ALA A 1 110 ? 11.531 -9.25 12.391 1 97.5 110 ALA A C 1
ATOM 848 O O . ALA A 1 110 ? 11.398 -8.18 12.992 1 97.5 110 ALA A O 1
ATOM 849 N N . VAL A 1 111 ? 10.977 -9.469 11.211 1 97.25 111 VAL A N 1
ATOM 850 C CA . VAL A 1 111 ? 10.18 -8.438 10.539 1 97.25 111 VAL A CA 1
ATOM 851 C C . VAL A 1 111 ? 8.922 -8.148 11.352 1 97.25 111 VAL A C 1
ATOM 853 O O . VAL A 1 111 ? 8.555 -6.984 11.539 1 97.25 111 VAL A O 1
ATOM 856 N N . THR A 1 112 ? 8.266 -9.141 11.859 1 96.31 112 THR A N 1
ATOM 857 C CA . THR A 1 112 ? 7.039 -9.008 12.633 1 96.31 112 THR A CA 1
ATOM 858 C C . THR A 1 112 ? 7.332 -8.406 14.008 1 96.31 112 THR A C 1
ATOM 860 O O . THR A 1 112 ? 6.695 -7.43 14.414 1 96.31 112 THR A O 1
ATOM 863 N N . GLU A 1 113 ? 8.289 -8.969 14.672 1 97.25 113 GLU A N 1
ATOM 864 C CA . GLU A 1 113 ? 8.516 -8.578 16.062 1 97.25 113 GLU A CA 1
ATOM 865 C C . GLU A 1 113 ? 9.125 -7.184 16.141 1 97.25 113 GLU A C 1
ATOM 867 O O . GLU A 1 113 ? 8.82 -6.422 17.062 1 97.25 113 GLU A O 1
ATOM 872 N N . LEU A 1 114 ? 10 -6.848 15.211 1 98.38 114 LEU A N 1
ATOM 873 C CA . LEU A 1 114 ? 10.555 -5.496 15.234 1 98.38 114 LEU A CA 1
ATOM 874 C C . LEU A 1 114 ? 9.461 -4.457 15.008 1 98.38 114 LEU A C 1
ATOM 876 O O . LEU A 1 114 ? 9.484 -3.385 15.617 1 98.38 114 LEU A O 1
ATOM 880 N N . GLU A 1 115 ? 8.562 -4.762 14.109 1 98 115 GLU A N 1
ATOM 881 C CA . GLU A 1 115 ? 7.457 -3.84 13.875 1 98 115 GLU A CA 1
ATOM 882 C C . GLU A 1 115 ? 6.664 -3.594 15.156 1 98 115 GLU A C 1
ATOM 884 O O . GLU A 1 115 ? 6.344 -2.449 15.484 1 98 115 GLU A O 1
ATOM 889 N N . THR A 1 116 ? 6.359 -4.613 15.867 1 97.62 116 THR A N 1
ATOM 890 C CA . THR A 1 116 ? 5.637 -4.484 17.125 1 97.62 116 THR A CA 1
ATOM 891 C C . THR A 1 116 ? 6.41 -3.611 18.109 1 97.62 116 THR A C 1
ATOM 893 O O . THR A 1 116 ? 5.84 -2.703 18.719 1 97.62 116 THR A O 1
ATOM 896 N N . ILE A 1 117 ? 7.676 -3.832 18.203 1 98.19 117 ILE A N 1
ATOM 897 C CA . ILE A 1 117 ? 8.516 -3.172 19.188 1 98.19 117 ILE A CA 1
ATOM 898 C C . ILE A 1 117 ? 8.664 -1.693 18.844 1 98.19 117 ILE A C 1
ATOM 900 O O . ILE A 1 117 ? 8.477 -0.823 19.688 1 98.19 117 ILE A O 1
ATOM 904 N N . VAL A 1 118 ? 8.93 -1.405 17.609 1 98.5 118 VAL A N 1
ATOM 905 C CA . VAL A 1 118 ? 9.219 -0.02 17.25 1 98.5 118 VAL A CA 1
ATOM 906 C C . VAL A 1 118 ? 7.926 0.795 17.266 1 98.5 118 VAL A C 1
ATOM 908 O O . VAL A 1 118 ? 7.945 1.991 17.578 1 98.5 118 VAL A O 1
ATOM 911 N N . LEU A 1 119 ? 6.832 0.192 16.953 1 98.69 119 LEU A N 1
ATOM 912 C CA . LEU A 1 119 ? 5.57 0.921 17.047 1 98.69 119 LEU A CA 1
ATOM 913 C C . LEU A 1 119 ? 5.188 1.184 18.5 1 98.69 119 LEU A C 1
ATOM 915 O O . LEU A 1 119 ? 4.578 2.209 18.812 1 98.69 119 LEU A O 1
ATOM 919 N N . ASP A 1 120 ? 5.52 0.237 19.391 1 98.62 120 ASP A N 1
ATOM 920 C CA . ASP A 1 120 ? 5.363 0.535 20.812 1 98.62 120 ASP A CA 1
ATOM 921 C C . ASP A 1 120 ? 6.27 1.691 21.234 1 98.62 120 ASP A C 1
ATOM 923 O O . ASP A 1 120 ? 5.848 2.572 21.984 1 98.62 120 ASP A O 1
ATOM 927 N N . TRP A 1 121 ? 7.598 1.668 20.75 1 98.88 121 TRP A N 1
ATOM 928 C CA . TRP A 1 121 ? 8.5 2.785 21.016 1 98.88 121 TRP A CA 1
ATOM 929 C C . TRP A 1 121 ? 7.867 4.105 20.578 1 98.88 121 TRP A C 1
ATOM 931 O O . TRP A 1 121 ? 7.871 5.074 21.344 1 98.88 121 TRP A O 1
ATOM 941 N N . LEU A 1 122 ? 7.309 4.094 19.406 1 98.94 122 LEU A N 1
ATOM 942 C CA . LEU A 1 122 ? 6.754 5.316 18.844 1 98.94 122 LEU A CA 1
ATOM 943 C C . LEU A 1 122 ? 5.523 5.77 19.609 1 98.94 122 LEU A C 1
ATOM 945 O O . LEU A 1 122 ? 5.344 6.965 19.859 1 98.94 122 LEU A O 1
ATOM 949 N N . ALA A 1 123 ? 4.641 4.828 19.969 1 98.88 123 ALA A N 1
ATOM 950 C CA . ALA A 1 123 ? 3.465 5.18 20.75 1 98.88 123 ALA A CA 1
ATOM 951 C C . ALA A 1 123 ? 3.861 5.883 22.047 1 98.88 123 ALA A C 1
ATOM 953 O O . ALA A 1 123 ? 3.25 6.883 22.438 1 98.88 123 ALA A O 1
ATOM 954 N N . LYS A 1 124 ? 4.863 5.379 22.688 1 98.75 124 LYS A N 1
ATOM 955 C CA . LYS A 1 124 ? 5.344 5.973 23.922 1 98.75 124 LYS A CA 1
ATOM 956 C C . LYS A 1 124 ? 5.918 7.367 23.688 1 98.75 124 LYS A C 1
ATOM 958 O O . LYS A 1 124 ? 5.645 8.297 24.453 1 98.75 124 LYS A O 1
ATOM 963 N N . ILE A 1 125 ? 6.711 7.504 22.609 1 98.88 125 ILE A N 1
ATOM 964 C CA . ILE A 1 125 ? 7.301 8.789 22.266 1 98.88 125 ILE A CA 1
ATOM 965 C C . ILE A 1 125 ? 6.195 9.82 22.016 1 98.88 125 ILE A C 1
ATOM 967 O O . ILE A 1 125 ? 6.328 10.984 22.391 1 98.88 125 ILE A O 1
ATOM 971 N N . LEU A 1 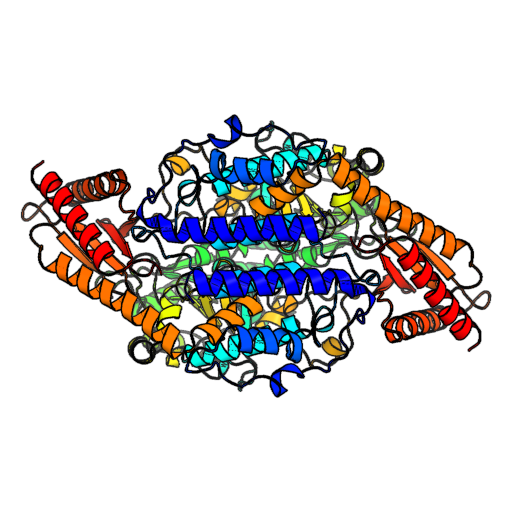126 ? 5.07 9.406 21.438 1 98.88 126 LEU A N 1
ATOM 972 C CA . LEU A 1 126 ? 3.988 10.289 21.031 1 98.88 126 LEU A CA 1
ATOM 973 C C . LEU A 1 126 ? 3.045 10.578 22.188 1 98.88 126 LEU A C 1
ATOM 975 O O . LEU A 1 126 ? 2.137 11.406 22.062 1 98.88 126 LEU A O 1
ATOM 979 N N . GLY A 1 127 ? 3.211 9.891 23.297 1 98.62 127 GLY A N 1
ATOM 980 C CA . GLY A 1 127 ? 2.334 10.07 24.438 1 98.62 127 GLY A CA 1
ATOM 981 C C . GLY A 1 127 ? 0.96 9.453 24.234 1 98.62 127 GLY A C 1
ATOM 982 O O . GLY A 1 127 ? -0.029 9.945 24.781 1 98.62 127 GLY A O 1
ATOM 983 N N . LEU A 1 128 ? 0.863 8.422 23.438 1 98.75 128 LEU A N 1
ATOM 984 C CA . LEU A 1 128 ? -0.413 7.746 23.25 1 98.75 128 LEU A CA 1
ATOM 985 C C . LEU A 1 128 ? -0.78 6.91 24.469 1 98.75 128 LEU A C 1
ATOM 987 O O . LEU A 1 128 ? 0.101 6.391 25.156 1 98.75 128 LEU A O 1
ATOM 991 N N . PRO A 1 129 ? -2.041 6.75 24.734 1 98.31 129 PRO A N 1
ATOM 992 C CA . PRO A 1 129 ? -2.492 5.961 25.891 1 98.31 129 PRO A CA 1
ATOM 993 C C . PRO A 1 129 ? -2.076 4.492 25.797 1 98.31 129 PRO A C 1
ATOM 995 O O . PRO A 1 129 ? -1.873 3.975 24.688 1 98.31 129 PRO A O 1
ATOM 998 N N . ALA A 1 130 ? -2.117 3.836 26.906 1 98 130 ALA A N 1
ATOM 999 C CA . ALA A 1 130 ? -1.632 2.463 27.031 1 98 130 ALA A CA 1
ATOM 1000 C C . ALA A 1 130 ? -2.486 1.502 26.203 1 98 130 ALA A C 1
ATOM 1002 O O . ALA A 1 130 ? -2.014 0.441 25.797 1 98 130 ALA A O 1
ATOM 1003 N N . CYS A 1 131 ? -3.711 1.883 25.938 1 97.62 131 CYS A N 1
ATOM 1004 C CA . CYS A 1 131 ? -4.609 1.004 25.188 1 97.62 131 CYS A CA 1
ATOM 1005 C C . CYS A 1 131 ? -4.105 0.789 23.766 1 97.62 131 CYS A C 1
ATOM 1007 O O . CYS A 1 131 ? -4.516 -0.162 23.094 1 97.62 131 CYS A O 1
ATOM 1009 N N . PHE A 1 132 ? -3.152 1.636 23.297 1 98.38 132 PHE A N 1
ATOM 1010 C CA . PHE A 1 132 ? -2.652 1.516 21.938 1 98.38 132 PHE A CA 1
ATOM 1011 C C . PHE A 1 132 ? -1.351 0.723 21.906 1 98.38 132 PHE A C 1
ATOM 1013 O O . PHE A 1 132 ? -0.781 0.496 20.828 1 98.38 132 PHE A O 1
ATOM 1020 N N . LEU A 1 133 ? -0.839 0.303 23.031 1 98.19 133 LEU A N 1
ATOM 1021 C CA . LEU A 1 133 ? 0.365 -0.516 23.109 1 98.19 133 LEU A CA 1
ATOM 1022 C C . LEU A 1 133 ? 0.038 -1.987 22.875 1 98.19 133 LEU A C 1
ATOM 1024 O O . LEU A 1 133 ? -1.022 -2.465 23.297 1 98.19 133 LEU A O 1
ATOM 1028 N N . SER A 1 134 ? 0.977 -2.707 22.25 1 96.56 134 SER A N 1
ATOM 1029 C CA . SER A 1 134 ? 0.797 -4.129 21.984 1 96.56 134 SER A CA 1
ATOM 1030 C C . SER A 1 134 ? 0.666 -4.926 23.281 1 96.56 134 SER A C 1
ATOM 1032 O O . SER A 1 134 ? 0.081 -6.012 23.281 1 96.56 134 SER A O 1
ATOM 1034 N N . THR A 1 135 ? 1.13 -4.387 24.375 1 93.88 135 THR A N 1
ATOM 1035 C CA . THR A 1 135 ? 1.09 -5.031 25.688 1 93.88 135 THR A CA 1
ATOM 1036 C C . THR A 1 135 ? 0.053 -4.363 26.578 1 93.88 135 THR A C 1
ATOM 1038 O O . THR A 1 135 ? 0.045 -4.578 27.797 1 93.88 135 THR A O 1
ATOM 1041 N N . GLY A 1 136 ? -0.698 -3.516 25.984 1 94.31 136 GLY A N 1
ATOM 1042 C CA . GLY A 1 136 ? -1.649 -2.742 26.766 1 94.31 136 GLY A CA 1
ATOM 1043 C C . GLY A 1 136 ? -2.826 -3.564 27.266 1 94.31 136 GLY A C 1
ATOM 1044 O O . GLY A 1 136 ? -2.961 -4.738 26.906 1 94.31 136 GLY A O 1
ATOM 1045 N N . PRO A 1 137 ? -3.65 -2.957 28.016 1 94.56 137 PRO A N 1
ATOM 1046 C CA . PRO A 1 137 ? -4.715 -3.686 28.719 1 94.56 137 PRO A CA 1
ATOM 1047 C C . PRO A 1 137 ? -5.852 -4.098 27.781 1 94.56 137 PRO A C 1
ATOM 1049 O O . PRO A 1 137 ? -6.641 -4.988 28.109 1 94.56 137 PRO A O 1
ATOM 1052 N N . THR A 1 138 ? -5.984 -3.453 26.641 1 94.44 138 THR A N 1
ATOM 1053 C CA . THR A 1 138 ? -7.102 -3.732 25.75 1 94.44 138 THR A CA 1
ATOM 1054 C C . THR A 1 138 ? -6.648 -4.57 24.547 1 94.44 138 THR A C 1
ATOM 1056 O O . THR A 1 138 ? -7.387 -4.723 23.578 1 94.44 138 THR A O 1
ATOM 1059 N N . ARG A 1 139 ? -5.438 -5.062 24.531 1 94.19 139 ARG A N 1
ATOM 1060 C CA . ARG A 1 139 ? -4.867 -5.871 23.453 1 94.19 139 ARG A CA 1
ATOM 1061 C C . ARG A 1 139 ? -4.754 -5.07 22.172 1 94.19 139 ARG A C 1
ATOM 1063 O O . ARG A 1 139 ? -5.188 -5.527 21.109 1 94.19 139 ARG A O 1
ATOM 1070 N N . GLY A 1 140 ? -4.355 -3.793 22.344 1 97.38 140 GLY A N 1
ATOM 1071 C CA . GLY A 1 140 ? -4.172 -2.953 21.172 1 97.38 140 GLY A CA 1
ATOM 1072 C C . GLY A 1 140 ? -2.861 -3.213 20.453 1 97.38 140 GLY A C 1
ATOM 1073 O O . GLY A 1 140 ? -2.4 -4.355 20.375 1 97.38 140 GLY A O 1
ATOM 1074 N N . GLY A 1 141 ? -2.361 -2.221 19.75 1 97.75 141 GLY A N 1
ATOM 1075 C CA . GLY A 1 141 ? -1.102 -2.324 19.016 1 97.75 141 GLY A CA 1
ATOM 1076 C C . GLY A 1 141 ? -1.095 -1.551 17.719 1 97.75 141 GLY A C 1
ATOM 1077 O O . GLY A 1 141 ? -2.084 -0.907 17.359 1 97.75 141 GLY A O 1
ATOM 1078 N N . GLY A 1 142 ? 0.099 -1.538 17.156 1 98.38 142 GLY A N 1
ATOM 1079 C CA . GLY A 1 142 ? 0.268 -0.808 15.906 1 98.38 142 GLY A CA 1
ATOM 1080 C C . GLY A 1 142 ? 0.59 -1.705 14.727 1 98.38 142 GLY A C 1
ATOM 1081 O O . GLY A 1 142 ? 1.039 -2.84 14.906 1 98.38 142 GLY A O 1
ATOM 1082 N N . VAL A 1 143 ? 0.345 -1.204 13.523 1 98.38 143 VAL A N 1
ATOM 1083 C CA . VAL A 1 143 ? 0.723 -1.833 12.266 1 98.38 143 VAL A CA 1
ATOM 1084 C C . VAL A 1 143 ? 1.104 -0.762 11.25 1 98.38 143 VAL A C 1
ATOM 1086 O O . VAL A 1 143 ? 0.469 0.293 11.18 1 98.38 143 VAL A O 1
ATOM 1089 N N . ILE A 1 144 ? 2.172 -0.99 10.508 1 98.38 144 ILE A N 1
ATOM 1090 C CA . ILE A 1 144 ? 2.625 -0.017 9.516 1 98.38 144 ILE A CA 1
ATOM 1091 C C . ILE A 1 144 ? 1.841 -0.196 8.219 1 98.38 144 ILE A C 1
ATOM 1093 O O . ILE A 1 144 ? 1.849 -1.276 7.625 1 98.38 144 ILE A O 1
ATOM 1097 N N . GLN A 1 145 ? 1.125 0.85 7.828 1 97.81 145 GLN A N 1
ATOM 1098 C CA . GLN A 1 145 ? 0.419 0.923 6.551 1 97.81 145 GLN A CA 1
ATOM 1099 C C . GLN A 1 145 ? 1.248 1.661 5.504 1 97.81 145 GLN A C 1
ATOM 1101 O O . GLN A 1 145 ? 2.246 2.303 5.836 1 97.81 145 GLN A O 1
ATOM 1106 N N . GLY A 1 146 ? 0.852 1.532 4.254 1 95.94 146 GLY A N 1
ATOM 1107 C CA . GLY A 1 146 ? 1.514 2.271 3.191 1 95.94 146 GLY A CA 1
ATOM 1108 C C . GLY A 1 146 ? 1.164 3.748 3.184 1 95.94 146 GLY A C 1
ATOM 1109 O O . GLY A 1 146 ? 1.992 4.586 2.818 1 95.94 146 GLY A O 1
ATOM 1110 N N . SER A 1 147 ? -0.065 4.082 3.572 1 96.81 147 SER A N 1
ATOM 1111 C CA . SER A 1 147 ? -0.548 5.457 3.539 1 96.81 147 SER A CA 1
ATOM 1112 C C . SER A 1 147 ? -1.659 5.68 4.559 1 96.81 147 SER A C 1
ATOM 1114 O O . SER A 1 147 ? -2.238 4.719 5.074 1 96.81 147 SER A O 1
ATOM 1116 N N . ALA A 1 148 ? -1.912 6.934 4.797 1 97.81 148 ALA A N 1
ATOM 1117 C CA . ALA A 1 148 ? -3.027 7.277 5.672 1 97.81 148 ALA A CA 1
ATOM 1118 C C . ALA A 1 148 ? -4.359 6.863 5.059 1 97.81 148 ALA A C 1
ATOM 1120 O O . ALA A 1 148 ? -5.305 6.523 5.773 1 97.81 148 ALA A O 1
ATOM 1121 N N . SER A 1 149 ? -4.453 6.863 3.711 1 97.62 149 SER A N 1
ATOM 1122 C CA . SER A 1 149 ? -5.656 6.41 3.027 1 97.62 149 SER A CA 1
ATOM 1123 C C . SER A 1 149 ? -5.941 4.941 3.32 1 97.62 149 SER A C 1
ATOM 1125 O O . SER A 1 149 ? -7.082 4.566 3.59 1 97.62 149 SER A O 1
ATOM 1127 N N . GLU A 1 150 ? -4.918 4.141 3.283 1 97.94 150 GLU A N 1
ATOM 1128 C CA . GLU A 1 150 ? -5.082 2.729 3.607 1 97.94 150 GLU A CA 1
ATOM 1129 C C . GLU A 1 150 ? -5.414 2.537 5.086 1 97.94 150 GLU A C 1
ATOM 1131 O O . GLU A 1 150 ? -6.188 1.646 5.441 1 97.94 150 GLU A O 1
ATOM 1136 N N . ALA A 1 151 ? -4.844 3.371 5.914 1 98.69 151 ALA A N 1
ATOM 1137 C CA . ALA A 1 151 ? -5.082 3.285 7.352 1 98.69 151 ALA A CA 1
ATOM 1138 C C . ALA A 1 151 ? -6.551 3.557 7.68 1 98.69 151 ALA A C 1
ATOM 1140 O O . ALA A 1 151 ? -7.188 2.779 8.391 1 98.69 151 ALA A O 1
ATOM 1141 N N . ILE A 1 152 ? -7.082 4.633 7.148 1 98.81 152 ILE A N 1
ATOM 1142 C CA . ILE A 1 152 ? -8.453 5 7.496 1 98.81 152 ILE A CA 1
ATOM 1143 C C . ILE A 1 152 ? -9.43 4.02 6.855 1 98.81 152 ILE A C 1
ATOM 1145 O O . ILE A 1 152 ? -10.469 3.703 7.434 1 98.81 152 ILE A O 1
ATOM 1149 N N . LEU A 1 153 ? -9.102 3.529 5.672 1 98.75 153 LEU A N 1
ATOM 1150 C CA . LEU A 1 153 ? -9.938 2.492 5.074 1 98.75 153 LEU A CA 1
ATOM 1151 C C . LEU A 1 153 ? -9.977 1.248 5.953 1 98.75 153 LEU A C 1
ATOM 1153 O O . LEU A 1 153 ? -11.047 0.682 6.195 1 98.75 153 LEU A O 1
ATOM 1157 N N . THR A 1 154 ? -8.812 0.832 6.426 1 98.75 154 THR A N 1
ATOM 1158 C CA . THR A 1 154 ? -8.711 -0.331 7.301 1 98.75 154 THR A CA 1
ATOM 1159 C C . THR A 1 154 ? -9.547 -0.128 8.562 1 98.75 154 THR A C 1
ATOM 1161 O O . THR A 1 154 ? -10.305 -1.015 8.961 1 98.75 154 THR A O 1
ATOM 1164 N N . ALA A 1 155 ? -9.43 1.022 9.148 1 98.88 155 ALA A N 1
ATOM 1165 C CA . ALA A 1 155 ? -10.188 1.347 10.352 1 98.88 155 ALA A CA 1
ATOM 1166 C C . ALA A 1 155 ? -11.688 1.335 10.078 1 98.88 155 ALA A C 1
ATOM 1168 O O . ALA A 1 155 ? -12.469 0.823 10.875 1 98.88 155 ALA A O 1
ATOM 1169 N N . MET A 1 156 ? -12.078 1.881 8.945 1 98.88 156 MET A N 1
ATOM 1170 C CA . MET A 1 156 ? -13.5 1.985 8.625 1 98.88 156 MET A CA 1
ATOM 1171 C C . MET A 1 156 ? -14.094 0.611 8.336 1 98.88 156 MET A C 1
ATOM 1173 O O . MET A 1 156 ? -15.25 0.351 8.656 1 98.88 156 MET A O 1
ATOM 1177 N N . VAL A 1 157 ? -13.336 -0.299 7.723 1 98.75 157 VAL A N 1
ATOM 1178 C CA . VAL A 1 157 ? -13.781 -1.672 7.504 1 98.75 157 VAL A CA 1
ATOM 1179 C C . VAL A 1 157 ? -14.047 -2.348 8.844 1 98.75 157 VAL A C 1
ATOM 1181 O O . VAL A 1 157 ? -15.086 -2.996 9.023 1 98.75 157 VAL A O 1
ATOM 1184 N N . ALA A 1 158 ? -13.102 -2.197 9.734 1 98.69 158 ALA A N 1
ATOM 1185 C CA . ALA A 1 158 ? -13.25 -2.795 11.062 1 98.69 158 ALA A CA 1
ATOM 1186 C C . ALA A 1 158 ? -14.445 -2.205 11.805 1 98.69 158 ALA A C 1
ATOM 1188 O O . ALA A 1 158 ? -15.188 -2.928 12.477 1 98.69 158 ALA A O 1
ATOM 1189 N N . ALA A 1 159 ? -14.602 -0.889 11.68 1 98.75 159 ALA A N 1
ATOM 1190 C CA . ALA A 1 159 ? -15.719 -0.208 12.32 1 98.75 159 ALA A CA 1
ATOM 1191 C C . ALA A 1 159 ? -17.047 -0.745 11.805 1 98.75 159 ALA A C 1
ATOM 1193 O O . ALA A 1 159 ? -17.969 -0.995 12.586 1 98.75 159 ALA A O 1
ATOM 1194 N N . ARG A 1 160 ? -17.172 -0.88 10.477 1 98.31 160 ARG A N 1
ATOM 1195 C CA . ARG A 1 160 ? -18.406 -1.402 9.875 1 98.31 160 ARG A CA 1
ATOM 1196 C C . ARG A 1 160 ? -18.688 -2.816 10.367 1 98.31 160 ARG A C 1
ATOM 1198 O O . ARG A 1 160 ? -19.828 -3.129 10.734 1 98.31 160 ARG A O 1
ATOM 1205 N N . ASP A 1 161 ? -17.688 -3.652 10.352 1 97.19 161 ASP A N 1
ATOM 1206 C CA . ASP A 1 161 ? -17.844 -5.031 10.812 1 97.19 161 ASP A CA 1
ATOM 1207 C C . ASP A 1 161 ? -18.297 -5.078 12.266 1 97.19 161 ASP A C 1
ATOM 1209 O O . ASP A 1 161 ? -19.25 -5.789 12.602 1 97.19 161 ASP A O 1
ATOM 1213 N N . LYS A 1 162 ? -17.625 -4.332 13.125 1 97.38 162 LYS A N 1
ATOM 1214 C CA . LYS A 1 162 ? -17.953 -4.273 14.547 1 97.38 162 LYS A CA 1
ATOM 1215 C C . LYS A 1 162 ? -19.391 -3.797 14.75 1 97.38 162 LYS A C 1
ATOM 1217 O O . LYS A 1 162 ? -20.141 -4.395 15.523 1 97.38 162 LYS A O 1
ATOM 1222 N N . TYR A 1 163 ? -19.781 -2.734 14.078 1 97.75 163 TYR A N 1
ATOM 1223 C CA . TYR A 1 163 ? -21.109 -2.133 14.227 1 97.75 163 TYR A CA 1
ATOM 1224 C C . TYR A 1 163 ? -22.203 -3.115 13.828 1 97.75 163 TYR A C 1
ATOM 1226 O O . TYR A 1 163 ? -23.188 -3.275 14.539 1 97.75 163 TYR A O 1
ATOM 1234 N N . LEU A 1 164 ? -22.047 -3.781 12.703 1 96.88 164 LEU A N 1
ATOM 1235 C CA . LEU A 1 164 ? -23.047 -4.707 12.188 1 96.88 164 LEU A CA 1
ATOM 1236 C C . LEU A 1 164 ? -23.156 -5.938 13.086 1 96.88 164 LEU A C 1
ATOM 1238 O O . LEU A 1 164 ? -24.266 -6.414 13.352 1 96.88 164 LEU A O 1
ATOM 1242 N N . ARG A 1 165 ? -22.031 -6.496 13.516 1 95.06 165 ARG A N 1
ATOM 1243 C CA . ARG A 1 165 ? -22.062 -7.66 14.398 1 95.06 165 ARG A CA 1
ATOM 1244 C C . ARG A 1 165 ? -22.797 -7.344 15.695 1 95.06 165 ARG A C 1
ATOM 1246 O O . ARG A 1 165 ? -23.484 -8.195 16.25 1 95.06 165 ARG A O 1
ATOM 1253 N N . GLU A 1 166 ? -22.594 -6.141 16.156 1 95.94 166 GLU A N 1
ATOM 1254 C CA . GLU A 1 166 ? -23.141 -5.754 17.453 1 95.94 166 GLU A CA 1
ATOM 1255 C C . GLU A 1 166 ? -24.594 -5.348 17.328 1 95.94 166 GLU A C 1
ATOM 1257 O O . GLU A 1 166 ? -25.375 -5.543 18.266 1 95.94 166 GLU A O 1
ATOM 1262 N N . THR A 1 167 ? -25.047 -4.809 16.188 1 95.88 167 THR A N 1
ATOM 1263 C CA . THR A 1 167 ? -26.375 -4.219 16.109 1 95.88 167 THR A CA 1
ATOM 1264 C C . THR A 1 167 ? -27.297 -5.078 15.234 1 95.88 167 THR A C 1
ATOM 1266 O O . THR A 1 167 ? -28.516 -4.891 15.227 1 95.88 167 THR A O 1
ATOM 1269 N N . ALA A 1 168 ? -26.75 -5.973 14.484 1 93.94 168 ALA A N 1
ATOM 1270 C CA . ALA A 1 168 ? -27.484 -6.918 13.656 1 93.94 168 ALA A CA 1
ATOM 1271 C C . ALA A 1 168 ? -26.812 -8.281 13.641 1 93.94 168 ALA A C 1
ATOM 1273 O O . ALA A 1 168 ? -26.391 -8.758 12.586 1 93.94 168 ALA A O 1
ATOM 1274 N N . PRO A 1 169 ? -26.844 -8.945 14.734 1 90.19 169 PRO A N 1
ATOM 1275 C CA . PRO A 1 169 ? -26.234 -10.273 14.766 1 90.19 169 PRO A CA 1
ATOM 1276 C C . PRO A 1 169 ? -26.828 -11.227 13.719 1 90.19 169 PRO A C 1
ATOM 1278 O O . PRO A 1 169 ? -28 -11.102 13.367 1 90.19 169 PRO A O 1
ATOM 1281 N N . GLU A 1 170 ? -25.984 -12.062 13.32 1 86.94 170 GLU A N 1
ATOM 1282 C CA . GLU A 1 170 ? -26.391 -13.016 12.289 1 86.94 170 GLU A CA 1
ATOM 1283 C C . GLU A 1 170 ? -27.703 -13.695 12.656 1 86.94 170 GLU A C 1
ATOM 1285 O O . GLU A 1 170 ? -27.891 -14.141 13.797 1 86.94 170 GLU A O 1
ATOM 1290 N N . GLY A 1 171 ? -28.594 -13.75 11.711 1 89.06 171 GLY A N 1
ATOM 1291 C CA . GLY A 1 171 ? -29.844 -14.484 11.875 1 89.06 171 GLY A CA 1
ATOM 1292 C C . GLY A 1 171 ? -30.953 -13.641 12.484 1 89.06 171 GLY A C 1
ATOM 1293 O O . GLY A 1 171 ? -32.094 -14.086 12.586 1 89.06 171 GLY A O 1
ATOM 1294 N N . THR A 1 172 ? -30.641 -12.438 12.797 1 91.38 172 THR A N 1
ATOM 1295 C CA . THR A 1 172 ? -31.641 -11.625 13.477 1 91.38 172 THR A CA 1
ATOM 1296 C C . THR A 1 172 ? -32.469 -10.844 12.461 1 91.38 172 THR A C 1
ATOM 1298 O O . THR A 1 172 ? -33.625 -10.469 12.75 1 91.38 172 THR A O 1
ATOM 1301 N N . LEU A 1 173 ? -31.922 -10.586 11.281 1 93.38 173 LEU A N 1
ATOM 1302 C CA . LEU A 1 173 ? -32.594 -9.867 10.211 1 93.38 173 LEU A CA 1
ATOM 1303 C C . LEU A 1 173 ? -32.688 -10.711 8.945 1 93.38 173 LEU A C 1
ATOM 1305 O O . LEU A 1 173 ? -31.828 -11.57 8.719 1 93.38 173 LEU A O 1
ATOM 1309 N N . SER A 1 174 ? -33.719 -10.43 8.289 1 94.12 174 SER A N 1
ATOM 1310 C CA . SER A 1 174 ? -33.75 -11.008 6.949 1 94.12 174 SER A CA 1
ATOM 1311 C C . SER A 1 174 ? -32.656 -10.391 6.066 1 94.12 174 SER A C 1
ATOM 1313 O O . SER A 1 174 ? -32.125 -9.336 6.395 1 94.12 174 SER A O 1
ATOM 1315 N N . ASP A 1 175 ? -32.406 -11.016 4.973 1 92.12 175 ASP A N 1
ATOM 1316 C CA . ASP A 1 175 ? -31.406 -10.5 4.031 1 92.12 175 ASP A CA 1
ATOM 1317 C C . ASP A 1 175 ? -31.766 -9.086 3.58 1 92.12 175 ASP A C 1
ATOM 1319 O O . ASP A 1 175 ? -30.891 -8.219 3.51 1 92.12 175 ASP A O 1
ATOM 1323 N N . ASP A 1 176 ? -33 -8.859 3.299 1 93.69 176 ASP A N 1
ATOM 1324 C CA . ASP A 1 176 ? -33.438 -7.547 2.826 1 93.69 176 ASP A CA 1
ATOM 1325 C C . ASP A 1 176 ? -33.344 -6.504 3.936 1 93.69 176 ASP A C 1
ATOM 1327 O O . ASP A 1 176 ? -32.938 -5.367 3.691 1 93.69 176 ASP A O 1
ATOM 1331 N N . GLU A 1 177 ? -33.719 -6.941 5.133 1 95 177 GLU A N 1
ATOM 1332 C CA . GLU A 1 177 ? -33.656 -6.023 6.266 1 95 177 GLU A CA 1
ATOM 1333 C C . GLU A 1 177 ? -32.188 -5.645 6.555 1 95 177 GLU A C 1
ATOM 1335 O O . GLU A 1 177 ? -31.906 -4.488 6.879 1 95 177 GLU A O 1
ATOM 1340 N N . PHE A 1 178 ? -31.375 -6.617 6.461 1 95.94 178 PHE A N 1
ATOM 1341 C CA . PHE A 1 178 ? -29.953 -6.391 6.676 1 95.94 178 PHE A CA 1
ATOM 1342 C C . PHE A 1 178 ? -29.391 -5.441 5.625 1 95.94 178 PHE A C 1
ATOM 1344 O O . PHE A 1 178 ? -28.609 -4.531 5.949 1 95.94 178 PHE A O 1
ATOM 1351 N N . ALA A 1 179 ? -29.844 -5.609 4.406 1 95.38 179 ALA A N 1
ATOM 1352 C CA . ALA A 1 179 ? -29.422 -4.754 3.303 1 95.38 179 ALA A CA 1
ATOM 1353 C C . ALA A 1 179 ? -29.859 -3.311 3.525 1 95.38 179 ALA A C 1
ATOM 1355 O O . ALA A 1 179 ? -29.078 -2.379 3.297 1 95.38 179 ALA A O 1
ATOM 1356 N N . ILE A 1 180 ? -31.062 -3.133 3.924 1 95.88 180 ILE A N 1
ATOM 1357 C CA . ILE A 1 180 ? -31.609 -1.804 4.164 1 95.88 180 ILE A CA 1
ATOM 1358 C C . ILE A 1 180 ? -30.891 -1.15 5.344 1 95.88 180 ILE A C 1
ATOM 1360 O O . ILE A 1 180 ? -30.547 0.031 5.289 1 95.88 180 ILE A O 1
ATOM 1364 N N . LYS A 1 181 ? -30.609 -1.935 6.363 1 95.81 181 LYS A N 1
ATOM 1365 C CA . LYS A 1 181 ? -29.875 -1.406 7.508 1 95.81 181 LYS A CA 1
ATOM 1366 C C . LYS A 1 181 ? -28.484 -0.914 7.098 1 95.81 181 LYS A C 1
ATOM 1368 O O . LYS A 1 181 ? -28.078 0.185 7.473 1 95.81 181 LYS A O 1
ATOM 1373 N N . ARG A 1 182 ? -27.812 -1.729 6.348 1 96.06 182 ARG A N 1
ATOM 1374 C CA . ARG A 1 182 ? -26.484 -1.376 5.887 1 96.06 182 ARG A CA 1
ATOM 1375 C C . ARG A 1 182 ? -26.5 -0.076 5.09 1 96.06 182 ARG A C 1
ATOM 1377 O O . ARG A 1 182 ? -25.562 0.724 5.176 1 96.06 182 ARG A O 1
ATOM 1384 N N . SER A 1 183 ? -27.547 0.172 4.348 1 96.12 183 SER A N 1
ATOM 1385 C CA . SER A 1 183 ? -27.625 1.342 3.479 1 96.12 183 SER A CA 1
ATOM 1386 C C . SER A 1 183 ? -27.844 2.615 4.289 1 96.12 183 SER A C 1
ATOM 1388 O O . SER A 1 183 ? -27.656 3.723 3.775 1 96.12 183 SER A O 1
ATOM 1390 N N . ARG A 1 184 ? -28.234 2.461 5.574 1 97.56 184 ARG A N 1
ATOM 1391 C CA . ARG A 1 184 ? -28.5 3.609 6.434 1 97.56 184 ARG A CA 1
ATOM 1392 C C . ARG A 1 184 ? -27.25 4.031 7.195 1 97.56 184 ARG A C 1
ATOM 1394 O O . ARG A 1 184 ? -27.219 5.098 7.816 1 97.56 184 ARG A O 1
ATOM 1401 N N . MET A 1 185 ? -26.188 3.205 7.141 1 98.06 185 MET A N 1
ATOM 1402 C CA . MET A 1 185 ? -24.938 3.492 7.848 1 98.06 185 MET A CA 1
ATOM 1403 C C . MET A 1 185 ? -24.219 4.676 7.219 1 98.06 185 MET A C 1
ATOM 1405 O O . MET A 1 185 ? -24.109 4.766 5.992 1 98.06 185 MET A O 1
ATOM 1409 N N . VAL A 1 186 ? -23.719 5.613 8.047 1 98.69 186 VAL A N 1
ATOM 1410 C CA . VAL A 1 186 ? -23.094 6.82 7.523 1 98.69 186 VAL A CA 1
ATOM 1411 C C . VAL A 1 186 ? -21.812 7.109 8.289 1 98.69 186 VAL A C 1
ATOM 1413 O O . VAL A 1 186 ? -21.766 7 9.516 1 98.69 186 VAL A O 1
ATOM 1416 N N . ALA A 1 187 ? -20.703 7.312 7.582 1 98.88 187 ALA A N 1
ATOM 1417 C CA . ALA A 1 187 ? -19.453 7.797 8.148 1 98.88 187 ALA A CA 1
ATOM 1418 C C . ALA A 1 187 ? -19.453 9.32 8.25 1 98.88 187 ALA A C 1
ATOM 1420 O O . ALA A 1 187 ? -19.844 10.016 7.305 1 98.88 187 ALA A O 1
ATOM 1421 N N . LEU A 1 188 ? -19.047 9.789 9.398 1 98.88 188 LEU A N 1
ATOM 1422 C CA . LEU A 1 188 ? -19.016 11.227 9.656 1 98.88 188 LEU A CA 1
ATOM 1423 C C . LEU A 1 188 ? -17.578 11.75 9.602 1 98.88 188 LEU A C 1
ATOM 1425 O O . LEU A 1 188 ? -16.641 11.062 10.023 1 98.88 188 LEU A O 1
ATOM 1429 N N . ALA A 1 189 ? -17.406 12.906 9.102 1 98.62 189 ALA A N 1
ATOM 1430 C CA . ALA A 1 189 ? -16.172 13.695 9.109 1 98.62 189 ALA A CA 1
ATOM 1431 C C . ALA A 1 189 ? -16.484 15.195 9.102 1 98.62 189 ALA A C 1
ATOM 1433 O O . ALA A 1 189 ? -17.562 15.609 9.555 1 98.62 189 ALA A O 1
ATOM 1434 N N . THR A 1 190 ? -15.57 16.016 8.789 1 98.5 190 THR A N 1
ATOM 1435 C CA . THR A 1 190 ? -15.82 17.453 8.672 1 98.5 190 THR A CA 1
ATOM 1436 C C . THR A 1 190 ? -15.508 17.938 7.262 1 98.5 190 THR A C 1
ATOM 1438 O O . THR A 1 190 ? -14.938 17.203 6.457 1 98.5 190 THR A O 1
ATOM 1441 N N . THR A 1 191 ? -15.906 19.141 6.953 1 96.69 191 THR A N 1
ATOM 1442 C CA . THR A 1 191 ? -15.586 19.766 5.68 1 96.69 191 THR A CA 1
ATOM 1443 C C . THR A 1 191 ? -14.086 20.031 5.57 1 96.69 191 THR A C 1
ATOM 1445 O O . THR A 1 191 ? -13.57 20.297 4.48 1 96.69 191 THR A O 1
ATOM 1448 N N . ALA A 1 192 ? -13.352 19.875 6.707 1 96.62 192 ALA A N 1
ATOM 1449 C CA . ALA A 1 192 ? -11.906 20.109 6.703 1 96.62 192 ALA A CA 1
ATOM 1450 C C . ALA A 1 192 ? -11.141 18.797 6.723 1 96.62 192 ALA A C 1
ATOM 1452 O O . ALA A 1 192 ? -9.914 18.781 6.59 1 96.62 192 ALA A O 1
ATOM 1453 N N . THR A 1 193 ? -11.883 17.656 6.883 1 96.88 193 THR A N 1
ATOM 1454 C CA . THR A 1 193 ? -11.25 16.344 6.926 1 96.88 193 THR A CA 1
ATOM 1455 C C . THR A 1 193 ? -10.617 16.016 5.578 1 96.88 193 THR A C 1
ATOM 1457 O O . THR A 1 193 ? -11.188 16.312 4.523 1 96.88 193 THR A O 1
ATOM 1460 N N . HIS A 1 194 ? -9.445 15.461 5.629 1 96.38 194 HIS A N 1
ATOM 1461 C CA . HIS A 1 194 ? -8.766 15.031 4.418 1 96.38 194 HIS A CA 1
ATOM 1462 C C . HIS A 1 194 ? -9.648 14.125 3.574 1 96.38 194 HIS A C 1
ATOM 1464 O O . HIS A 1 194 ? -10.422 13.328 4.113 1 96.38 194 HIS A O 1
ATOM 1470 N N . SER A 1 195 ? -9.516 14.141 2.287 1 94.88 195 SER A N 1
ATOM 1471 C CA . SER A 1 195 ? -10.391 13.469 1.334 1 94.88 195 SER A CA 1
ATOM 1472 C C . SER A 1 195 ? -10.281 11.953 1.459 1 94.88 195 SER A C 1
ATOM 1474 O O . SER A 1 195 ? -11.133 11.219 0.958 1 94.88 195 SER A O 1
ATOM 1476 N N . SER A 1 196 ? -9.219 11.445 2.113 1 96.5 196 SER A N 1
ATOM 1477 C CA . SER A 1 196 ? -9.055 10 2.291 1 96.5 196 SER A CA 1
ATOM 1478 C C . SER A 1 196 ? -10.25 9.398 3.025 1 96.5 196 SER A C 1
ATOM 1480 O O . SER A 1 196 ? -10.617 8.242 2.785 1 96.5 196 SER A O 1
ATOM 1482 N N . ALA A 1 197 ? -10.898 10.148 3.906 1 97.75 197 ALA A N 1
ATOM 1483 C CA . ALA A 1 197 ? -12.062 9.648 4.629 1 97.75 197 ALA A CA 1
ATOM 1484 C C . ALA A 1 197 ? -13.242 9.422 3.682 1 97.75 197 ALA A C 1
ATOM 1486 O O . ALA A 1 197 ? -13.883 8.375 3.725 1 97.75 197 ALA A O 1
ATOM 1487 N N . LYS A 1 198 ? -13.523 10.477 2.885 1 97.5 198 LYS A N 1
ATOM 1488 C CA . LYS A 1 198 ? -14.594 10.344 1.903 1 97.5 198 LYS A CA 1
ATOM 1489 C C . LYS A 1 198 ? -14.312 9.195 0.933 1 97.5 198 LYS A C 1
ATOM 1491 O O . LYS A 1 198 ? -15.227 8.445 0.577 1 97.5 198 LYS A O 1
ATOM 1496 N N . LYS A 1 199 ? -13.117 9.078 0.499 1 97.75 199 LYS A N 1
ATOM 1497 C CA . LYS A 1 199 ? -12.734 8.008 -0.413 1 97.75 199 LYS A CA 1
ATOM 1498 C C . LYS A 1 199 ? -12.945 6.641 0.234 1 97.75 199 LYS A C 1
ATOM 1500 O O . LYS A 1 199 ? -13.383 5.695 -0.426 1 97.75 199 LYS A O 1
ATOM 1505 N N . ALA A 1 200 ? -12.539 6.48 1.498 1 98.44 200 ALA A N 1
ATOM 1506 C CA . ALA A 1 200 ? -12.766 5.227 2.209 1 98.44 200 ALA A CA 1
ATOM 1507 C C . ALA A 1 200 ? -14.242 4.855 2.219 1 98.44 200 ALA A C 1
ATOM 1509 O O . ALA A 1 200 ? -14.602 3.697 1.989 1 98.44 200 ALA A O 1
ATOM 1510 N N . ALA A 1 201 ? -15.117 5.828 2.453 1 98.19 201 ALA A N 1
ATOM 1511 C CA . ALA A 1 201 ? -16.562 5.594 2.445 1 98.19 201 ALA A CA 1
ATOM 1512 C C . ALA A 1 201 ? -17.047 5.172 1.061 1 98.19 201 ALA A C 1
ATOM 1514 O O . ALA A 1 201 ? -17.875 4.273 0.933 1 98.19 201 ALA A O 1
ATOM 1515 N N . LEU A 1 202 ? -16.484 5.875 0.077 1 96.75 202 LEU A N 1
ATOM 1516 C CA . LEU A 1 202 ? -16.812 5.551 -1.309 1 96.75 202 LEU A CA 1
ATOM 1517 C C . LEU A 1 202 ? -16.438 4.105 -1.629 1 96.75 202 LEU A C 1
ATOM 1519 O O . LEU A 1 202 ? -17.234 3.377 -2.232 1 96.75 202 LEU A O 1
ATOM 1523 N N . ILE A 1 203 ? -15.305 3.656 -1.247 1 97.75 203 ILE A N 1
ATOM 1524 C CA . ILE A 1 203 ? -14.812 2.307 -1.5 1 97.75 203 ILE A CA 1
ATOM 1525 C C . ILE A 1 203 ? -15.711 1.292 -0.789 1 97.75 203 ILE A C 1
ATOM 1527 O O . ILE A 1 203 ? -16.094 0.278 -1.374 1 97.75 203 ILE A O 1
ATOM 1531 N N . LEU A 1 204 ? -16.109 1.58 0.417 1 97.62 204 LEU A N 1
ATOM 1532 C CA . LEU A 1 204 ? -16.906 0.65 1.208 1 97.62 204 LEU A CA 1
ATOM 1533 C C . LEU A 1 204 ? -18.359 0.646 0.74 1 97.62 204 LEU A C 1
ATOM 1535 O O . LEU A 1 204 ? -19.109 -0.271 1.063 1 97.62 204 LEU A O 1
ATOM 1539 N N . GLY A 1 205 ? -18.781 1.71 0.067 1 95.62 205 GLY A N 1
ATOM 1540 C CA . GLY A 1 205 ? -20.172 1.831 -0.352 1 95.62 205 GLY A CA 1
ATOM 1541 C C . GLY A 1 205 ? -21.094 2.26 0.771 1 95.62 205 GLY A C 1
ATOM 1542 O O . GLY A 1 205 ? -22.234 1.803 0.848 1 95.62 205 GLY A O 1
ATOM 1543 N N . VAL A 1 206 ? -20.578 3.086 1.691 1 97.25 206 VAL A N 1
ATOM 1544 C CA . VAL A 1 206 ? -21.406 3.609 2.771 1 97.25 206 VAL A CA 1
ATOM 1545 C C . VAL A 1 206 ? -21.625 5.109 2.576 1 97.25 206 VAL A C 1
ATOM 1547 O O . VAL A 1 206 ? -20.906 5.75 1.811 1 97.25 206 VAL A O 1
ATOM 1550 N N . ARG A 1 207 ? -22.656 5.625 3.205 1 97.75 207 ARG A N 1
ATOM 1551 C CA . ARG A 1 207 ? -22.922 7.059 3.131 1 97.75 207 ARG A CA 1
ATOM 1552 C C . ARG A 1 207 ? -21.844 7.859 3.836 1 97.75 207 ARG A C 1
ATOM 1554 O O . ARG A 1 207 ? -21.156 7.34 4.719 1 97.75 207 ARG A O 1
ATOM 1561 N N . PHE A 1 208 ? -21.656 9.078 3.389 1 98.19 208 PHE A N 1
ATOM 1562 C CA . PHE A 1 208 ? -20.656 9.992 3.934 1 98.19 208 PHE A CA 1
ATOM 1563 C C . PHE A 1 208 ? -21.281 11.359 4.207 1 98.19 208 PHE A C 1
ATOM 1565 O O . PHE A 1 208 ? -22.047 11.875 3.396 1 98.19 208 PHE A O 1
ATOM 1572 N N . ARG A 1 209 ? -21 11.852 5.371 1 98.25 209 ARG A N 1
ATOM 1573 C CA . ARG A 1 209 ? -21.5 13.18 5.73 1 98.25 209 ARG A CA 1
ATOM 1574 C C . ARG A 1 209 ? -20.375 14.047 6.277 1 98.25 209 ARG A C 1
ATOM 1576 O O . ARG A 1 209 ? -19.672 13.656 7.215 1 98.25 209 ARG A O 1
ATOM 1583 N N . ALA A 1 210 ? -20.219 15.219 5.711 1 97.94 210 ALA A N 1
ATOM 1584 C CA . ALA A 1 210 ? -19.234 16.188 6.172 1 97.94 210 ALA A CA 1
ATOM 1585 C C . ALA A 1 210 ? -19.891 17.25 7.051 1 97.94 210 ALA A C 1
ATOM 1587 O O . ALA A 1 210 ? -20.734 18.031 6.578 1 97.94 210 ALA A O 1
ATOM 1588 N N . ILE A 1 211 ? -19.516 17.312 8.281 1 98.69 211 ILE A N 1
ATOM 1589 C CA . ILE A 1 211 ? -20.016 18.312 9.227 1 98.69 211 ILE A CA 1
ATOM 1590 C C . ILE A 1 211 ? -19.312 19.641 8.984 1 98.69 211 ILE A C 1
ATOM 1592 O O . ILE A 1 211 ? -18.094 19.719 8.992 1 98.69 211 ILE A O 1
ATOM 1596 N N . PRO A 1 212 ? -20.031 20.703 8.766 1 97.38 212 PRO A N 1
ATOM 1597 C CA . PRO A 1 212 ? -19.391 22 8.539 1 97.38 212 PRO A CA 1
ATOM 1598 C C . PRO A 1 212 ? -18.609 22.5 9.75 1 97.38 212 PRO A C 1
ATOM 1600 O O . PRO A 1 212 ? -19.094 22.391 10.883 1 97.38 212 PRO A O 1
ATOM 1603 N N . VAL A 1 213 ? -17.469 22.938 9.531 1 97.44 213 VAL A N 1
ATOM 1604 C CA . VAL A 1 213 ? -16.641 23.625 10.531 1 97.44 213 VAL A CA 1
ATOM 1605 C C . VAL A 1 213 ? -16.312 25.031 10.062 1 97.44 213 VAL A C 1
ATOM 1607 O O . VAL A 1 213 ? -16.297 25.297 8.859 1 97.44 213 VAL A O 1
ATOM 1610 N N . HIS A 1 214 ? -16.047 25.969 11.031 1 94.81 214 HIS A N 1
ATOM 1611 C CA . HIS A 1 214 ? -15.977 27.375 10.688 1 94.81 214 HIS A CA 1
ATOM 1612 C C . HIS A 1 214 ? -14.805 28.062 11.383 1 94.81 214 HIS A C 1
ATOM 1614 O O . HIS A 1 214 ? -14.242 27.516 12.336 1 94.81 214 HIS A O 1
ATOM 1620 N N . GLU A 1 215 ? -14.531 29.219 10.922 1 96.38 215 GLU A N 1
ATOM 1621 C CA . GLU A 1 215 ? -13.422 30.031 11.43 1 96.38 215 GLU A CA 1
ATOM 1622 C C . GLU A 1 215 ? -13.586 30.312 12.914 1 96.38 215 GLU A C 1
ATOM 1624 O O . GLU A 1 215 ? -12.609 30.344 13.664 1 96.38 215 GLU A O 1
ATOM 1629 N N . LYS A 1 216 ? -14.867 30.547 13.336 1 96 216 LYS A N 1
ATOM 1630 C CA . LYS A 1 216 ? -15.125 30.938 14.727 1 96 216 LYS A CA 1
ATOM 1631 C C . LYS A 1 216 ? -14.625 29.875 15.695 1 96 216 LYS A C 1
ATOM 1633 O O . LYS A 1 216 ? -14.312 30.172 16.844 1 96 216 LYS A O 1
ATOM 1638 N N . ASP A 1 217 ? -14.555 28.609 15.195 1 96.38 217 ASP A N 1
ATOM 1639 C CA . ASP A 1 217 ? -14.07 27.5 16.016 1 96.38 217 ASP A CA 1
ATOM 1640 C C . ASP A 1 217 ? -12.711 27 15.523 1 96.38 217 ASP A C 1
ATOM 1642 O O . ASP A 1 217 ? -12.352 25.844 15.727 1 96.38 217 ASP A O 1
ATOM 1646 N N . ASN A 1 218 ? -12.016 27.859 14.766 1 96.38 218 ASN A N 1
ATOM 1647 C CA . ASN A 1 218 ? -10.711 27.547 14.195 1 96.38 218 ASN A CA 1
ATOM 1648 C C . ASN A 1 218 ? -10.781 26.344 13.273 1 96.38 218 ASN A C 1
ATOM 1650 O O . ASN A 1 218 ? -9.836 25.547 13.227 1 96.38 218 ASN A O 1
ATOM 1654 N N . TYR A 1 219 ? -11.969 26.125 12.695 1 97.69 219 TYR A N 1
ATOM 1655 C CA . TYR A 1 219 ? -12.234 25.062 11.734 1 97.69 219 TYR A CA 1
ATOM 1656 C C . TYR A 1 219 ? -12.125 23.688 12.398 1 97.69 219 TYR A C 1
ATOM 1658 O O . TYR A 1 219 ? -11.797 22.703 11.742 1 97.69 219 TYR A O 1
ATOM 1666 N N . ALA A 1 220 ? -12.297 23.594 13.68 1 98.31 220 ALA A N 1
ATOM 1667 C CA . ALA A 1 220 ? -12.297 22.344 14.445 1 98.31 220 ALA A CA 1
ATOM 1668 C C . ALA A 1 220 ? -13.719 21.812 14.633 1 98.31 220 ALA A C 1
ATOM 1670 O O . ALA A 1 220 ? -14.672 22.594 14.688 1 98.31 220 ALA A O 1
ATOM 1671 N N . LEU A 1 221 ? -13.852 20.531 14.727 1 98.75 221 LEU A N 1
ATOM 1672 C CA . LEU A 1 221 ? -15.125 19.938 15.102 1 98.75 221 LEU A CA 1
ATOM 1673 C C . LEU A 1 221 ? -15.414 20.172 16.578 1 98.75 221 LEU A C 1
ATOM 1675 O O . LEU A 1 221 ? -14.594 19.844 17.438 1 98.75 221 LEU A O 1
ATOM 1679 N N . THR A 1 222 ? -16.609 20.719 16.859 1 98.25 222 THR A N 1
ATOM 1680 C CA . THR A 1 222 ? -17.016 21.016 18.234 1 98.25 222 THR A CA 1
ATOM 1681 C C . THR A 1 222 ? -18.094 20.047 18.688 1 98.25 222 THR A C 1
ATOM 1683 O O . THR A 1 222 ? -18.672 19.312 17.891 1 98.25 222 THR A O 1
ATOM 1686 N N . ALA A 1 223 ? -18.297 20.047 19.984 1 98 223 ALA A N 1
ATOM 1687 C CA . ALA A 1 223 ? -19.344 19.219 20.578 1 98 223 ALA A CA 1
ATOM 1688 C C . ALA A 1 223 ? -20.719 19.562 19.984 1 98 223 ALA A C 1
ATOM 1690 O O . ALA A 1 223 ? -21.5 18.672 19.641 1 98 223 ALA A O 1
ATOM 1691 N N . SER A 1 224 ? -20.984 20.859 19.859 1 98.06 224 SER A N 1
ATOM 1692 C CA . SER A 1 224 ? -22.297 21.312 19.391 1 98.06 224 SER A CA 1
ATOM 1693 C C . SER A 1 224 ? -22.516 20.922 17.922 1 98.06 224 SER A C 1
ATOM 1695 O O . SER A 1 224 ? -23.609 20.484 17.547 1 98.06 224 SER A O 1
ATOM 1697 N N . ALA A 1 225 ? -21.469 21.078 17.109 1 98.56 225 ALA A N 1
ATOM 1698 C CA . ALA A 1 225 ? -21.594 20.719 15.695 1 98.56 225 ALA A CA 1
ATOM 1699 C C . ALA A 1 225 ? -21.844 19.219 15.539 1 98.56 225 ALA A C 1
ATOM 1701 O O . ALA A 1 225 ? -22.656 18.797 14.719 1 98.56 225 ALA A O 1
ATOM 1702 N N . LEU A 1 226 ? -21.141 18.406 16.312 1 98.62 226 LEU A N 1
ATOM 1703 C CA . LEU A 1 226 ? -21.328 16.953 16.266 1 98.62 226 LEU A CA 1
ATOM 1704 C C . LEU A 1 226 ? -22.719 16.578 16.766 1 98.62 226 LEU A C 1
ATOM 1706 O O . LEU A 1 226 ? -23.391 15.734 16.141 1 98.62 226 LEU A O 1
ATOM 1710 N N . ALA A 1 227 ? -23.156 17.203 17.828 1 98.31 227 ALA A N 1
ATOM 1711 C CA . ALA A 1 227 ? -24.484 16.922 18.375 1 98.31 227 ALA A CA 1
ATOM 1712 C C . ALA A 1 227 ? -25.562 17.219 17.344 1 98.31 227 ALA A C 1
ATOM 1714 O O . ALA A 1 227 ? -26.516 16.438 17.188 1 98.31 227 ALA A O 1
ATOM 1715 N N . SER A 1 228 ? -25.406 18.312 16.703 1 98.44 228 SER A N 1
ATOM 1716 C CA . SER A 1 228 ? -26.375 18.703 15.664 1 98.44 228 SER A CA 1
ATOM 1717 C C . SER A 1 228 ? -26.375 17.688 14.523 1 98.44 228 SER A C 1
ATOM 1719 O O . SER A 1 228 ? -27.453 17.297 14.031 1 98.44 228 SER A O 1
ATOM 1721 N N . ALA A 1 229 ? -25.219 17.25 14.102 1 98.62 229 ALA A N 1
ATOM 1722 C CA . ALA A 1 229 ? -25.109 16.281 13.023 1 98.62 229 ALA A CA 1
ATOM 1723 C C . ALA A 1 229 ? -25.734 14.945 13.422 1 98.62 229 ALA A C 1
ATOM 1725 O O . ALA A 1 229 ? -26.406 14.297 12.602 1 98.62 229 ALA A O 1
ATOM 1726 N N . LEU A 1 230 ? -25.516 14.516 14.633 1 98.25 230 LEU A N 1
ATOM 1727 C CA . LEU A 1 230 ? -26.094 13.273 15.141 1 98.25 230 LEU A CA 1
ATOM 1728 C C . LEU A 1 230 ? -27.609 13.352 15.172 1 98.25 230 LEU A C 1
ATOM 1730 O O . LEU A 1 230 ? -28.297 12.383 14.82 1 98.25 230 LEU A O 1
ATOM 1734 N N . ALA A 1 231 ? -28.156 14.484 15.594 1 98.19 231 ALA A N 1
ATOM 1735 C CA . ALA A 1 231 ? -29.609 14.688 15.617 1 98.19 231 ALA A CA 1
ATOM 1736 C C . ALA A 1 231 ? -30.188 14.633 14.203 1 98.19 231 ALA A C 1
ATOM 1738 O O . ALA A 1 231 ? -31.266 14.062 13.992 1 98.19 231 ALA A O 1
ATOM 1739 N N . GLU A 1 232 ? -29.5 15.234 13.281 1 98.38 232 GLU A N 1
ATOM 1740 C CA . GLU A 1 232 ? -29.953 15.203 11.891 1 98.38 232 GLU A CA 1
ATOM 1741 C C . GLU A 1 232 ? -29.953 13.781 11.344 1 98.38 232 GLU A C 1
ATOM 1743 O O . GLU A 1 232 ? -30.859 13.398 10.602 1 98.38 232 GLU A O 1
ATOM 1748 N N . CYS A 1 233 ? -28.906 13.008 11.672 1 98.06 233 CYS A N 1
ATOM 1749 C CA . CYS A 1 233 ? -28.844 11.609 11.25 1 98.06 233 CYS A CA 1
ATOM 1750 C C . CYS A 1 233 ? -30.047 10.828 11.789 1 98.06 233 CYS A C 1
ATOM 1752 O O . CYS A 1 233 ? -30.672 10.062 11.062 1 98.06 233 CYS A O 1
ATOM 1754 N N . ARG A 1 234 ? -30.344 11.07 13.055 1 97.19 234 ARG A N 1
ATOM 1755 C CA . ARG A 1 234 ? -31.5 10.406 13.664 1 97.19 234 ARG A CA 1
ATOM 1756 C C . ARG A 1 234 ? -32.781 10.773 12.945 1 97.19 234 ARG A C 1
ATOM 1758 O O . ARG A 1 234 ? -33.625 9.914 12.672 1 97.19 234 ARG A O 1
ATOM 1765 N N . ALA A 1 235 ? -32.938 12.008 12.625 1 97.94 235 ALA A N 1
ATOM 1766 C CA . ALA A 1 235 ? -34.156 12.5 11.961 1 97.94 235 ALA A CA 1
ATOM 1767 C C . ALA A 1 235 ? -34.312 11.883 10.57 1 97.94 235 ALA A C 1
ATOM 1769 O O . ALA A 1 235 ? -35.406 11.703 10.078 1 97.94 235 ALA A O 1
ATOM 1770 N N . GLN A 1 236 ? -33.219 11.555 9.969 1 97.62 236 GLN A N 1
ATOM 1771 C CA . GLN A 1 236 ? -33.219 11 8.617 1 97.62 236 GLN A CA 1
ATOM 1772 C C . GLN A 1 236 ? -33.125 9.477 8.641 1 97.62 236 GLN A C 1
ATOM 1774 O O . GLN A 1 236 ? -33 8.844 7.598 1 97.62 236 GLN A O 1
ATOM 1779 N N . ASN A 1 237 ? -33.125 8.891 9.836 1 96.94 237 ASN A N 1
ATOM 1780 C CA . ASN A 1 237 ? -33.062 7.445 10.039 1 96.94 237 ASN A CA 1
ATOM 1781 C C . ASN A 1 237 ? -31.734 6.875 9.531 1 96.94 237 ASN A C 1
ATOM 1783 O O . ASN A 1 237 ? -31.719 5.801 8.93 1 96.94 237 ASN A O 1
ATOM 1787 N N . LEU A 1 238 ? -30.719 7.703 9.633 1 98 238 LEU A N 1
ATOM 1788 C CA . LEU A 1 238 ? -29.375 7.242 9.336 1 98 238 LEU A CA 1
ATOM 1789 C C . LEU A 1 238 ? -28.672 6.738 10.594 1 98 238 LEU A C 1
ATOM 1791 O O . LEU A 1 238 ? -29.031 7.148 11.703 1 98 238 LEU A O 1
ATOM 1795 N N . GLU A 1 239 ? -27.703 5.852 10.445 1 97.69 239 GLU A N 1
ATOM 1796 C CA . GLU A 1 239 ? -27 5.246 11.57 1 97.69 239 GLU A CA 1
ATOM 1797 C C . GLU A 1 239 ? -25.5 5.555 11.508 1 97.69 239 GLU A C 1
ATOM 1799 O O . GLU A 1 239 ? -24.734 4.812 10.898 1 97.69 239 GLU A O 1
ATOM 1804 N N . PRO A 1 240 ? -25.047 6.613 12.203 1 98.31 240 PRO A N 1
ATOM 1805 C CA . PRO A 1 240 ? -23.609 6.871 12.266 1 98.31 240 PRO A CA 1
ATOM 1806 C C . PRO A 1 240 ? -22.828 5.73 12.914 1 98.31 240 PRO A C 1
ATOM 1808 O O . PRO A 1 240 ? -23.203 5.266 14 1 98.31 240 PRO A O 1
ATOM 1811 N N . PHE A 1 241 ? -21.766 5.23 12.234 1 98.38 241 PHE A N 1
ATOM 1812 C CA . PHE A 1 241 ? -21 4.109 12.766 1 98.38 241 PHE A CA 1
ATOM 1813 C C . PHE A 1 241 ? -19.516 4.465 12.867 1 98.38 241 PHE A C 1
ATOM 1815 O O . PHE A 1 241 ? -18.75 3.756 13.523 1 98.38 241 PHE A O 1
ATOM 1822 N N . PHE A 1 242 ? -19.078 5.547 12.297 1 98.81 242 PHE A N 1
ATOM 1823 C CA . PHE A 1 242 ? -17.672 5.945 12.18 1 98.81 242 PHE A CA 1
ATOM 1824 C C . PHE A 1 242 ? -17.531 7.465 12.195 1 98.81 242 PHE A C 1
ATOM 1826 O O . PHE A 1 242 ? -18.344 8.164 11.578 1 98.81 242 PHE A O 1
ATOM 1833 N N . LEU A 1 243 ? -16.594 7.988 12.891 1 98.88 243 LEU A N 1
ATOM 1834 C CA . LEU A 1 243 ? -16.234 9.406 12.891 1 98.88 243 LEU A CA 1
ATOM 1835 C C . LEU A 1 243 ? -14.734 9.578 12.656 1 98.88 243 LEU A C 1
ATOM 1837 O O . LEU A 1 243 ? -13.914 9.023 13.398 1 98.88 243 LEU A O 1
ATOM 1841 N N . ALA A 1 244 ? -14.359 10.312 11.625 1 98.88 244 ALA A N 1
ATOM 1842 C CA . ALA A 1 244 ? -12.977 10.734 11.43 1 98.88 244 ALA A CA 1
ATOM 1843 C C . ALA A 1 244 ? -12.688 12.039 12.164 1 98.88 244 ALA A C 1
ATOM 1845 O O . ALA A 1 244 ? -13.047 13.117 11.695 1 98.88 244 ALA A O 1
ATOM 1846 N N . ALA A 1 245 ? -12.094 11.922 13.281 1 98.81 245 ALA A N 1
ATOM 1847 C CA . ALA A 1 245 ? -11.547 13.086 13.977 1 98.81 245 ALA A CA 1
ATOM 1848 C C . ALA A 1 245 ? -10.133 13.398 13.5 1 98.81 245 ALA A C 1
ATOM 1850 O O . ALA A 1 245 ? -9.43 12.516 13 1 98.81 245 ALA A O 1
ATOM 1851 N N . THR A 1 246 ? -9.766 14.688 13.648 1 98.75 246 THR A N 1
ATOM 1852 C CA . THR A 1 246 ? -8.5 15.055 13.023 1 98.75 246 THR A CA 1
ATOM 1853 C C . THR A 1 246 ? -7.621 15.82 14.008 1 98.75 246 THR A C 1
ATOM 1855 O O . THR A 1 246 ? -8.109 16.656 14.766 1 98.75 246 THR A O 1
ATOM 1858 N N . LEU A 1 247 ? -6.41 15.461 14.117 1 98.75 247 LEU A N 1
ATOM 1859 C CA . LEU A 1 247 ? -5.328 16.234 14.711 1 98.75 247 LEU A CA 1
ATOM 1860 C C . LEU A 1 247 ? -4.41 16.797 13.633 1 98.75 247 LEU A C 1
ATOM 1862 O O . LEU A 1 247 ? -3.416 16.172 13.266 1 98.75 247 LEU A O 1
ATOM 1866 N N . GLY A 1 248 ? -4.746 18.016 13.188 1 98.44 248 GLY A N 1
ATOM 1867 C CA . GLY A 1 248 ? -3.998 18.641 12.117 1 98.44 248 GLY A CA 1
ATOM 1868 C C . GLY A 1 248 ? -4.641 18.453 10.75 1 98.44 248 GLY A C 1
ATOM 1869 O O . GLY A 1 248 ? -4.133 17.703 9.922 1 98.44 248 GLY A O 1
ATOM 1870 N N . THR A 1 249 ? -5.758 19.188 10.469 1 97.81 249 THR A N 1
ATOM 1871 C CA . THR A 1 249 ? -6.434 19.109 9.18 1 97.81 249 THR A CA 1
ATOM 1872 C C . THR A 1 249 ? -5.539 19.641 8.062 1 97.81 249 THR A C 1
ATOM 1874 O O . THR A 1 249 ? -4.598 20.391 8.32 1 97.81 249 THR A O 1
ATOM 1877 N N . THR A 1 250 ? -5.812 19.281 6.852 1 94.81 250 THR A N 1
ATOM 1878 C CA . THR A 1 250 ? -4.945 19.547 5.707 1 94.81 250 THR A CA 1
ATOM 1879 C C . THR A 1 250 ? -4.789 21.047 5.469 1 94.81 250 THR A C 1
ATOM 1881 O O . THR A 1 250 ? -3.672 21.547 5.336 1 94.81 250 THR A O 1
ATOM 1884 N N . ASP A 1 251 ? -5.859 21.797 5.547 1 96.12 251 ASP A N 1
ATOM 1885 C CA . ASP A 1 251 ? -5.852 23.188 5.102 1 96.12 251 ASP A CA 1
ATOM 1886 C C . ASP A 1 251 ? -5.262 24.094 6.176 1 96.12 251 ASP A C 1
ATOM 1888 O O . ASP A 1 251 ? -4.539 25.047 5.863 1 96.12 251 ASP A O 1
ATOM 1892 N N . THR A 1 252 ? -5.594 23.766 7.484 1 97.81 252 THR A N 1
ATOM 1893 C CA . THR A 1 252 ? -5.285 24.75 8.508 1 97.81 252 THR A CA 1
ATOM 1894 C C . THR A 1 252 ? -4.562 24.109 9.688 1 97.81 252 THR A C 1
ATOM 1896 O O . THR A 1 252 ? -4.191 24.797 10.641 1 97.81 252 THR A O 1
ATOM 1899 N N . CYS A 1 253 ? -4.395 22.812 9.656 1 98.25 253 CYS A N 1
ATOM 1900 C CA . CYS A 1 253 ? -3.855 22.047 10.773 1 98.25 253 CYS A CA 1
ATOM 1901 C C . CYS A 1 253 ? -4.684 22.25 12.031 1 98.25 253 CYS A C 1
ATOM 1903 O O . CYS A 1 253 ? -4.133 22.344 13.133 1 98.25 253 CYS A O 1
ATOM 1905 N N . ALA A 1 254 ? -5.953 22.328 11.852 1 98.31 254 ALA A N 1
ATOM 1906 C CA . ALA A 1 254 ? -6.867 22.422 12.984 1 98.31 254 ALA A CA 1
ATOM 1907 C C . ALA A 1 254 ? -6.898 21.109 13.766 1 98.31 254 ALA A C 1
ATOM 1909 O O . ALA A 1 254 ? -6.75 20.031 13.195 1 98.31 254 ALA A O 1
ATOM 1910 N N . VAL A 1 255 ? -7.043 21.203 15.07 1 98.56 255 VAL A N 1
ATOM 1911 C CA . VAL A 1 255 ? -7.223 20.047 15.953 1 98.56 255 VAL A CA 1
ATOM 1912 C C . VAL A 1 255 ? -8.664 20 16.453 1 98.56 255 VAL A C 1
ATOM 1914 O O . VAL A 1 255 ? -9.148 20.953 17.062 1 98.56 255 VAL A O 1
ATOM 1917 N N . ASP A 1 256 ? -9.352 18.938 16.234 1 98.69 256 ASP A N 1
ATOM 1918 C CA . ASP A 1 256 ? -10.727 18.797 16.672 1 98.69 256 ASP A CA 1
ATOM 1919 C C . ASP A 1 256 ? -10.812 18.766 18.203 1 98.69 256 ASP A C 1
ATOM 1921 O O . ASP A 1 256 ? -9.828 18.438 18.875 1 98.69 256 ASP A O 1
ATOM 1925 N N . ASP A 1 257 ? -11.992 19.156 18.703 1 98.31 257 ASP A N 1
ATOM 1926 C CA . ASP A 1 257 ? -12.242 19.234 20.141 1 98.31 257 ASP A CA 1
ATOM 1927 C C . ASP A 1 257 ? -12.5 17.844 20.734 1 98.31 257 ASP A C 1
ATOM 1929 O O . ASP A 1 257 ? -13.648 17.469 20.984 1 98.31 257 ASP A O 1
ATOM 1933 N N . PHE A 1 258 ? -11.406 17.109 21.047 1 98.12 258 PHE A N 1
ATOM 1934 C CA . PHE A 1 258 ? -11.508 15.719 21.484 1 98.12 258 PHE A CA 1
ATOM 1935 C C . PHE A 1 258 ? -12.391 15.602 22.734 1 98.12 258 PHE A C 1
ATOM 1937 O O . PHE A 1 258 ? -13.156 14.648 22.859 1 98.12 258 PHE A O 1
ATOM 1944 N N . ALA A 1 259 ? -12.258 16.562 23.656 1 97.56 259 ALA A N 1
ATOM 1945 C CA . ALA A 1 259 ? -13.109 16.562 24.844 1 97.56 259 ALA A CA 1
ATOM 1946 C C . ALA A 1 259 ? -14.578 16.734 24.469 1 97.56 259 ALA A C 1
ATOM 1948 O O . ALA A 1 259 ? -15.453 16.031 25 1 97.56 259 ALA A O 1
ATOM 1949 N N . GLY A 1 260 ? -14.836 17.719 23.625 1 97.75 260 GLY A N 1
ATOM 1950 C CA . GLY A 1 260 ? -16.188 17.953 23.156 1 97.75 260 GLY A CA 1
ATOM 1951 C C . GLY A 1 260 ? -16.766 16.766 22.406 1 97.75 260 GLY A C 1
ATOM 1952 O O . GLY A 1 260 ? -17.938 16.438 22.578 1 97.75 260 GLY A O 1
ATOM 1953 N N . ILE A 1 261 ? -15.961 16.094 21.562 1 97.31 261 ILE A N 1
ATOM 1954 C CA . ILE A 1 261 ? -16.375 14.93 20.812 1 97.31 261 ILE A CA 1
ATOM 1955 C C . ILE A 1 261 ? -16.781 13.812 21.766 1 97.31 261 ILE A C 1
ATOM 1957 O O . ILE A 1 261 ? -17.844 13.195 21.609 1 97.31 261 ILE A O 1
ATOM 1961 N N . THR A 1 262 ? -15.938 13.586 22.781 1 96.06 262 THR A N 1
ATOM 1962 C CA . THR A 1 262 ? -16.234 12.57 23.781 1 96.06 262 THR A CA 1
ATOM 1963 C C . THR A 1 262 ? -17.547 12.859 24.484 1 96.06 262 THR A C 1
ATOM 1965 O O . THR A 1 262 ? -18.375 11.961 24.641 1 96.06 262 THR A O 1
ATOM 1968 N N . SER A 1 263 ? -17.75 14.094 24.844 1 95.62 263 SER A N 1
ATOM 1969 C CA . SER A 1 263 ? -18.969 14.508 25.547 1 95.62 263 SER A CA 1
ATOM 1970 C C . SER A 1 263 ? -20.203 14.336 24.672 1 95.62 263 SER A C 1
ATOM 1972 O O . SER A 1 263 ? -21.219 13.812 25.125 1 95.62 263 SER A O 1
ATOM 1974 N N . ALA A 1 264 ? -20.094 14.781 23.438 1 96.44 264 ALA A N 1
ATOM 1975 C CA . ALA A 1 264 ? -21.219 14.695 22.5 1 96.44 264 ALA A CA 1
ATOM 1976 C C . ALA A 1 264 ? -21.609 13.242 22.25 1 96.44 264 ALA A C 1
ATOM 1978 O O . ALA A 1 264 ? -22.797 12.906 22.203 1 96.44 264 ALA A O 1
ATOM 1979 N N . LEU A 1 265 ? -20.625 12.375 22.094 1 96.06 265 LEU A N 1
ATOM 1980 C CA . LEU A 1 265 ? -20.906 10.961 21.828 1 96.06 265 LEU A CA 1
ATOM 1981 C C . LEU A 1 265 ? -21.531 10.297 23.047 1 96.06 265 LEU A C 1
ATOM 1983 O O . LEU A 1 265 ? -22.453 9.484 22.906 1 96.06 265 LEU A O 1
ATOM 1987 N N . THR A 1 266 ? -21.109 10.633 24.219 1 94.19 266 THR A N 1
ATOM 1988 C CA . THR A 1 266 ? -21.641 10.07 25.453 1 94.19 266 THR A CA 1
ATOM 1989 C C . THR A 1 266 ? -23.094 10.492 25.641 1 94.19 266 THR A C 1
ATOM 1991 O O . THR A 1 266 ? -23.922 9.695 26.094 1 94.19 266 THR A O 1
ATOM 1994 N N . SER A 1 267 ? -23.375 11.672 25.234 1 94 267 SER A N 1
ATOM 1995 C CA . SER A 1 267 ? -24.688 12.234 25.516 1 94 267 SER A CA 1
ATOM 1996 C C . SER A 1 267 ? -25.688 11.852 24.422 1 94 267 SER A C 1
ATOM 1998 O O . SER A 1 267 ? -26.891 11.766 24.688 1 94 267 SER A O 1
ATOM 2000 N N . HIS A 1 268 ? -25.203 11.617 23.234 1 92.25 268 HIS A N 1
ATOM 2001 C CA . HIS A 1 268 ? -26.125 11.578 22.109 1 92.25 268 HIS A CA 1
ATOM 2002 C C . HIS A 1 268 ? -26.109 10.219 21.422 1 92.25 268 HIS A C 1
ATOM 2004 O O . HIS A 1 268 ? -26.875 9.984 20.484 1 92.25 268 HIS A O 1
ATOM 2010 N N . THR A 1 269 ? -25.25 9.375 21.781 1 91.5 269 THR A N 1
ATOM 2011 C CA . THR A 1 269 ? -25.156 8.055 21.172 1 91.5 269 THR A CA 1
ATOM 2012 C C . THR A 1 269 ? -24.922 6.977 22.234 1 91.5 269 THR A C 1
ATOM 2014 O O . THR A 1 269 ? -25.094 7.227 23.422 1 91.5 269 THR A O 1
ATOM 2017 N N . HIS A 1 270 ? -24.703 5.785 21.781 1 84.88 270 HIS A N 1
ATOM 2018 C CA . HIS A 1 270 ? -24.297 4.73 22.719 1 84.88 270 HIS A CA 1
ATOM 2019 C C . HIS A 1 270 ? -22.953 5.047 23.375 1 84.88 270 HIS A C 1
ATOM 2021 O O . HIS A 1 270 ? -22.047 5.531 22.703 1 84.88 270 HIS A O 1
ATOM 2027 N N . PRO A 1 271 ? -22.906 4.887 24.656 1 79.75 271 PRO A N 1
ATOM 2028 C CA . PRO A 1 271 ? -21.641 5.234 25.312 1 79.75 271 PRO A CA 1
ATOM 2029 C C . PRO A 1 271 ? -20.469 4.406 24.812 1 79.75 271 PRO A C 1
ATOM 2031 O O . PRO A 1 271 ? -20.656 3.299 24.297 1 79.75 271 PRO A O 1
ATOM 2034 N N . PRO A 1 272 ? -19.266 4.973 25.031 1 78.56 272 PRO A N 1
ATOM 2035 C CA . PRO A 1 272 ? -18.062 4.23 24.641 1 78.56 272 PRO A CA 1
ATOM 2036 C C . PRO A 1 272 ? -17.984 2.846 25.281 1 78.56 272 PRO A C 1
ATOM 2038 O O . PRO A 1 272 ? -18.312 2.691 26.453 1 78.56 272 PRO A O 1
ATOM 2041 N N . GLY A 1 273 ? -17.719 1.854 24.453 1 81.56 273 GLY A N 1
ATOM 2042 C CA . GLY A 1 273 ? -17.594 0.492 24.953 1 81.56 273 GLY A CA 1
ATOM 2043 C C . GLY A 1 273 ? -18.875 -0.316 24.812 1 81.56 273 GLY A C 1
ATOM 2044 O O . GLY A 1 273 ? -18.859 -1.538 24.969 1 81.56 273 GLY A O 1
ATOM 2045 N N . SER A 1 274 ? -19.953 0.316 24.484 1 89.5 274 SER A N 1
ATOM 2046 C CA . SER A 1 274 ? -21.219 -0.385 24.312 1 89.5 274 SER A CA 1
ATOM 2047 C C . SER A 1 274 ? -21.453 -0.773 22.859 1 89.5 274 SER A C 1
ATOM 2049 O O . SER A 1 274 ? -20.906 -0.153 21.953 1 89.5 274 SER A O 1
ATOM 2051 N N . PRO A 1 275 ? -22.297 -1.785 22.672 1 92.62 275 PRO A N 1
ATOM 2052 C CA . PRO A 1 275 ? -22.609 -2.18 21.297 1 92.62 275 PRO A CA 1
ATOM 2053 C C . PRO A 1 275 ? -23.266 -1.055 20.5 1 92.62 275 PRO A C 1
ATOM 2055 O O . PRO A 1 275 ? -24.188 -0.394 20.984 1 92.62 275 PRO A O 1
ATOM 2058 N N . GLY A 1 276 ? -22.766 -0.835 19.422 1 94.12 276 GLY A N 1
ATOM 2059 C CA . GLY A 1 276 ? -23.344 0.17 18.547 1 94.12 276 GLY A CA 1
ATOM 2060 C C . GLY A 1 276 ? -22.703 1.537 18.688 1 94.12 276 GLY A C 1
ATOM 2061 O O . GLY A 1 276 ? -23.156 2.51 18.078 1 94.12 276 GLY A O 1
ATOM 2062 N N . GLU A 1 277 ? -21.688 1.611 19.438 1 96.31 277 GLU A N 1
ATOM 2063 C CA . GLU A 1 277 ? -20.969 2.871 19.578 1 96.31 277 GLU A CA 1
ATOM 2064 C C . GLU A 1 277 ? -20.375 3.326 18.25 1 96.31 277 GLU A C 1
ATOM 2066 O O . GLU A 1 277 ? -20.219 2.521 17.328 1 96.31 277 GLU A O 1
ATOM 2071 N N . ILE A 1 278 ? -20.172 4.605 18.125 1 98 278 ILE A N 1
ATOM 2072 C CA . ILE A 1 278 ? -19.531 5.168 16.953 1 98 278 ILE A CA 1
ATOM 2073 C C . ILE A 1 278 ? -18.016 5.031 17.062 1 98 278 ILE A C 1
ATOM 2075 O O . ILE A 1 278 ? -17.422 5.449 18.062 1 98 278 ILE A O 1
ATOM 2079 N N . TRP A 1 279 ? -17.406 4.355 16.125 1 98.56 279 TRP A N 1
ATOM 2080 C CA . TRP A 1 279 ? -15.953 4.262 16.047 1 98.56 279 TRP A CA 1
ATOM 2081 C C . TRP A 1 279 ? -15.328 5.633 15.781 1 98.56 279 TRP A C 1
ATOM 2083 O O . TRP A 1 279 ? -15.703 6.316 14.828 1 98.56 279 TRP A O 1
ATOM 2093 N N . VAL A 1 280 ? -14.406 6.047 16.609 1 98.62 280 VAL A N 1
ATOM 2094 C CA . VAL A 1 280 ? -13.695 7.301 16.375 1 98.62 280 VAL A CA 1
ATOM 2095 C C . VAL A 1 280 ? -12.258 7.008 15.945 1 98.62 280 VAL A C 1
ATOM 2097 O O . VAL A 1 280 ? -11.492 6.418 16.703 1 98.62 280 VAL A O 1
ATOM 2100 N N . HIS A 1 281 ? -11.906 7.387 14.766 1 98.88 281 HIS A N 1
ATOM 2101 C CA . HIS A 1 281 ? -10.555 7.34 14.227 1 98.88 281 HIS A CA 1
ATOM 2102 C C . HIS A 1 281 ? -9.898 8.719 14.242 1 98.88 281 HIS A C 1
ATOM 2104 O O . HIS A 1 281 ? -10.461 9.68 13.727 1 98.88 281 HIS A O 1
ATOM 2110 N N . VAL A 1 282 ? -8.742 8.812 14.789 1 98.94 282 VAL A N 1
ATOM 2111 C CA . VAL A 1 282 ? -8.016 10.078 14.789 1 98.94 282 VAL A CA 1
ATOM 2112 C C . VAL A 1 282 ? -6.988 10.078 13.656 1 98.94 282 VAL A C 1
ATOM 2114 O O . VAL A 1 282 ? -6.004 9.336 13.703 1 98.94 282 VAL A O 1
ATOM 2117 N N . ASP A 1 283 ? -7.262 10.875 12.695 1 98.81 283 ASP A N 1
ATOM 2118 C CA . ASP A 1 283 ? -6.281 11.125 11.648 1 98.81 283 ASP A CA 1
ATOM 2119 C C . ASP A 1 283 ? -5.289 12.211 12.07 1 98.81 283 ASP A C 1
ATOM 2121 O O . ASP A 1 283 ? -5.625 13.391 12.094 1 98.81 283 ASP A O 1
ATOM 2125 N N . ALA A 1 284 ? -4.125 11.836 12.344 1 98.88 284 ALA A N 1
ATOM 2126 C CA . ALA A 1 284 ? -3.016 12.711 12.695 1 98.88 284 ALA A CA 1
ATOM 2127 C C . ALA A 1 284 ? -1.836 12.516 11.75 1 98.88 284 ALA A C 1
ATOM 2129 O O . ALA A 1 284 ? -0.679 12.523 12.172 1 98.88 284 ALA A O 1
ATOM 2130 N N . ALA A 1 285 ? -2.113 12.352 10.461 1 98.5 285 ALA A N 1
ATOM 2131 C CA . ALA A 1 285 ? -1.11 11.953 9.484 1 98.5 285 ALA A CA 1
ATOM 2132 C C . ALA A 1 285 ? 0.094 12.891 9.516 1 98.5 285 ALA A C 1
ATOM 2134 O O . ALA A 1 285 ? 1.241 12.438 9.492 1 98.5 285 ALA A O 1
ATOM 2135 N N . TYR A 1 286 ? -0.16 14.188 9.586 1 98.56 286 TYR A N 1
ATOM 2136 C CA . TYR A 1 286 ? 0.935 15.148 9.555 1 98.56 286 TYR A CA 1
ATOM 2137 C C . TYR A 1 286 ? 1.292 15.609 10.961 1 98.56 286 TYR A C 1
ATOM 2139 O O . TYR A 1 286 ? 2.383 15.32 11.461 1 98.56 286 TYR A O 1
ATOM 2147 N N . ALA A 1 287 ? 0.36 16.188 11.688 1 98.75 287 ALA A N 1
ATOM 2148 C CA . ALA A 1 287 ? 0.624 16.891 12.938 1 98.75 287 ALA A CA 1
ATOM 2149 C C . ALA A 1 287 ? 0.925 15.922 14.07 1 98.75 287 ALA A C 1
ATOM 2151 O O . ALA A 1 287 ? 1.47 16.312 15.109 1 98.75 287 ALA A O 1
ATOM 2152 N N . GLY A 1 288 ? 0.555 14.602 13.867 1 98.81 288 GLY A N 1
ATOM 2153 C CA . GLY A 1 288 ? 0.9 13.609 14.867 1 98.81 288 GLY A CA 1
ATOM 2154 C C . GLY A 1 288 ? 2.387 13.547 15.164 1 98.81 288 GLY A C 1
ATOM 2155 O O . GLY A 1 288 ? 2.791 13.156 16.266 1 98.81 288 GLY A O 1
ATOM 2156 N N . ALA A 1 289 ? 3.184 13.977 14.203 1 98.81 289 ALA A N 1
ATOM 2157 C CA . ALA A 1 289 ? 4.633 13.984 14.375 1 98.81 289 ALA A CA 1
ATOM 2158 C C . ALA A 1 289 ? 5.043 14.914 15.516 1 98.81 289 ALA A C 1
ATOM 2160 O O . ALA A 1 289 ? 6.012 14.648 16.234 1 98.81 289 ALA A O 1
ATOM 2161 N N . ALA A 1 290 ? 4.32 15.953 15.75 1 98.88 290 ALA A N 1
ATOM 2162 C CA . ALA A 1 290 ? 4.668 16.969 16.734 1 98.88 290 ALA A CA 1
ATOM 2163 C C . ALA A 1 290 ? 4.434 16.453 18.156 1 98.88 290 ALA A C 1
ATOM 2165 O O . ALA A 1 290 ? 4.922 17.047 19.125 1 98.88 290 ALA A O 1
ATOM 2166 N N . LEU A 1 291 ? 3.727 15.336 18.266 1 98.94 291 LEU A N 1
ATOM 2167 C CA . LEU A 1 291 ? 3.441 14.766 19.578 1 98.94 291 LEU A CA 1
ATOM 2168 C C . LEU A 1 291 ? 4.715 14.234 20.219 1 98.94 291 LEU A C 1
ATOM 2170 O O . LEU A 1 291 ? 4.707 13.867 21.406 1 98.94 291 LEU A O 1
ATOM 2174 N N . VAL A 1 292 ? 5.824 14.211 19.484 1 98.88 292 VAL A N 1
ATOM 2175 C CA . VAL A 1 292 ? 7.086 13.859 20.125 1 98.88 292 VAL A CA 1
ATOM 2176 C C . VAL A 1 292 ? 7.422 14.891 21.203 1 98.88 292 VAL A C 1
ATOM 2178 O O . VAL A 1 292 ? 8.234 14.625 22.094 1 98.88 292 VAL A O 1
ATOM 2181 N N . LEU A 1 293 ? 6.832 16.078 21.125 1 98.88 293 LEU A N 1
ATOM 2182 C CA . LEU A 1 293 ? 7.043 17.156 22.094 1 98.88 293 LEU A CA 1
ATOM 2183 C C . LEU A 1 293 ? 6.02 17.078 23.219 1 98.88 293 LEU A C 1
ATOM 2185 O O . LEU A 1 293 ? 4.816 17.156 22.969 1 98.88 293 LEU A O 1
ATOM 2189 N N . PRO A 1 294 ? 6.422 17.062 24.438 1 98.12 294 PRO A N 1
ATOM 2190 C CA . PRO A 1 294 ? 5.496 17 25.562 1 98.12 294 PRO A CA 1
ATOM 2191 C C . PRO A 1 294 ? 4.535 18.188 25.594 1 98.12 294 PRO A C 1
ATOM 2193 O O . PRO A 1 294 ? 3.375 18.047 26 1 98.12 294 PRO A O 1
ATOM 2196 N N . GLU A 1 295 ? 5.012 19.375 25.281 1 98.06 295 GLU A N 1
ATOM 2197 C CA . GLU A 1 295 ? 4.148 20.547 25.297 1 98.06 295 GLU A CA 1
ATOM 2198 C C . GLU A 1 295 ? 3.027 20.422 24.266 1 98.06 295 GLU A C 1
ATOM 2200 O O . GLU A 1 295 ? 1.935 20.953 24.453 1 98.06 295 GLU A O 1
ATOM 2205 N N . VAL A 1 296 ? 3.283 19.75 23.172 1 98.69 296 VAL A N 1
ATOM 2206 C CA . VAL A 1 296 ? 2.244 19.516 22.172 1 98.69 296 VAL A CA 1
ATOM 2207 C C . VAL A 1 296 ? 1.263 18.469 22.688 1 98.69 296 VAL A C 1
ATOM 2209 O O . VAL A 1 296 ? 0.055 18.578 22.453 1 98.69 296 VAL A O 1
ATOM 2212 N N . GLN A 1 297 ? 1.788 17.406 23.344 1 98.56 297 GLN A N 1
ATOM 2213 C CA . GLN A 1 297 ? 0.916 16.406 23.953 1 98.56 297 GLN A CA 1
ATOM 2214 C C . GLN A 1 297 ? -0.088 17.062 24.891 1 98.56 297 GLN A C 1
ATOM 2216 O O . GLN A 1 297 ? -1.278 16.75 24.875 1 98.56 297 GLN A O 1
ATOM 2221 N N . ALA A 1 298 ? 0.41 18 25.656 1 97.81 298 ALA A N 1
ATOM 2222 C CA . ALA A 1 298 ? -0.428 18.703 26.625 1 97.81 298 ALA A CA 1
ATOM 2223 C C . ALA A 1 298 ? -1.449 19.594 25.922 1 97.81 298 ALA A C 1
ATOM 2225 O O . ALA A 1 298 ? -2.635 19.578 26.25 1 97.81 298 ALA A O 1
ATOM 2226 N N . SER A 1 299 ? -0.975 20.359 24.953 1 97.19 299 SER A N 1
ATOM 2227 C CA . SER A 1 299 ? -1.833 21.344 24.312 1 97.19 299 SER A CA 1
ATOM 2228 C C . SER A 1 299 ? -2.912 20.672 23.469 1 97.19 299 SER A C 1
ATOM 2230 O O . SER A 1 299 ? -4.02 21.203 23.328 1 97.19 299 SER A O 1
ATOM 2232 N N . THR A 1 300 ? -2.65 19.5 22.891 1 97.69 300 THR A N 1
ATOM 2233 C CA . THR A 1 300 ? -3.617 18.812 22.047 1 97.69 300 THR A CA 1
ATOM 2234 C C . THR A 1 300 ? -4.508 17.891 22.891 1 97.69 300 THR A C 1
ATOM 2236 O O . THR A 1 300 ? -5.508 17.375 22.391 1 97.69 300 THR A O 1
ATOM 2239 N N . LYS A 1 301 ? -4.121 17.688 24.156 1 97.31 301 LYS A N 1
ATOM 2240 C CA . LYS A 1 301 ? -4.82 16.75 25.047 1 97.31 301 LYS A CA 1
ATOM 2241 C C . LYS A 1 301 ? -4.902 15.359 24.422 1 97.31 301 LYS A C 1
ATOM 2243 O O . LYS A 1 301 ? -5.977 14.758 24.375 1 97.31 301 LYS A O 1
ATOM 2248 N N . VAL A 1 302 ? -3.768 14.867 23.938 1 97.62 302 VAL A N 1
ATOM 2249 C CA . VAL A 1 302 ? -3.711 13.609 23.203 1 97.62 302 VAL A CA 1
ATOM 2250 C C . VAL A 1 302 ? -4.121 12.453 24.109 1 97.62 302 VAL A C 1
ATOM 2252 O O . VAL A 1 302 ? -4.582 11.414 23.641 1 97.62 302 VAL A O 1
ATOM 2255 N N . ALA A 1 303 ? -4.07 12.641 25.406 1 97.19 303 ALA A N 1
ATOM 2256 C CA . ALA A 1 303 ? -4.48 11.617 26.375 1 97.19 303 ALA A CA 1
ATOM 2257 C C . ALA A 1 303 ? -5.945 11.234 26.172 1 97.19 303 ALA A C 1
ATOM 2259 O O . ALA A 1 303 ? -6.344 10.109 26.469 1 97.19 303 ALA A O 1
ATOM 2260 N N . LEU A 1 304 ? -6.738 12.133 25.656 1 97.31 304 LEU A N 1
ATOM 2261 C CA . LEU A 1 304 ? -8.172 11.922 25.5 1 97.31 304 LEU A CA 1
ATOM 2262 C C . LEU A 1 304 ? -8.453 10.898 24.406 1 97.31 304 LEU A C 1
ATOM 2264 O O . LEU A 1 304 ? -9.562 10.375 24.312 1 97.31 304 LEU A O 1
ATOM 2268 N N . VAL A 1 305 ? -7.406 10.547 23.609 1 97.56 305 VAL A N 1
ATOM 2269 C CA . VAL A 1 305 ? -7.633 9.578 22.531 1 97.56 305 VAL A CA 1
ATOM 2270 C C . VAL A 1 305 ? -7.805 8.18 23.125 1 97.56 305 VAL A C 1
ATOM 2272 O O . VAL A 1 305 ? -8.242 7.258 22.438 1 97.56 305 VAL A O 1
ATOM 2275 N N . GLU A 1 306 ? -7.582 8.008 24.422 1 96.56 306 GLU A N 1
ATOM 2276 C CA . GLU A 1 306 ? -7.887 6.766 25.125 1 96.56 306 GLU A CA 1
ATOM 2277 C C . GLU A 1 306 ? -9.359 6.391 24.969 1 96.56 306 GLU A C 1
ATOM 2279 O O . GLU A 1 306 ? -9.727 5.223 25.109 1 96.56 306 GLU A O 1
ATOM 2284 N N . ASN A 1 307 ? -10.195 7.422 24.719 1 95.31 307 ASN A N 1
ATOM 2285 C CA . ASN A 1 307 ? -11.633 7.203 24.578 1 95.31 307 ASN A CA 1
ATOM 2286 C C . ASN A 1 307 ? -11.992 6.797 23.141 1 95.31 307 ASN A C 1
ATOM 2288 O O . ASN A 1 307 ? -13.156 6.531 22.844 1 95.31 307 ASN A O 1
ATOM 2292 N N . PHE A 1 308 ? -11.023 6.781 22.281 1 97.56 308 PHE A N 1
ATOM 2293 C CA . PHE A 1 308 ? -11.281 6.559 20.859 1 97.56 308 PHE A CA 1
ATOM 2294 C C . PHE A 1 308 ? -10.766 5.191 20.422 1 97.56 308 PHE A C 1
ATOM 2296 O O . PHE A 1 308 ? -10.375 4.375 21.266 1 97.56 308 PHE A O 1
ATOM 2303 N N . HIS A 1 309 ? -10.883 4.867 19.141 1 98.44 309 HIS A N 1
ATOM 2304 C CA . HIS A 1 309 ? -10.734 3.482 18.703 1 98.44 309 HIS A CA 1
ATOM 2305 C C . HIS A 1 309 ? -9.43 3.281 17.938 1 98.44 309 HIS A C 1
A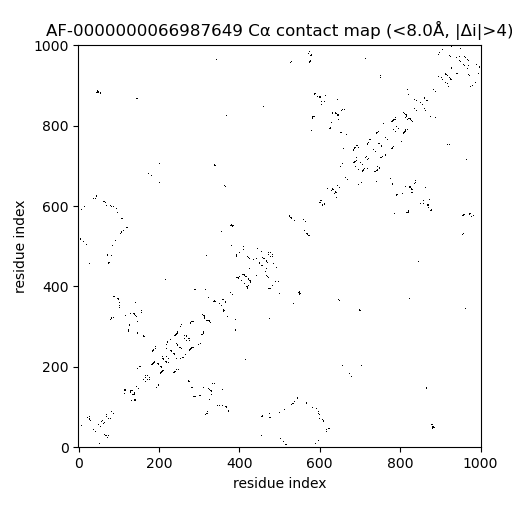TOM 2307 O O . HIS A 1 309 ? -8.797 2.227 18.047 1 98.44 309 HIS A O 1
ATOM 2313 N N . SER A 1 310 ? -9.008 4.203 17.156 1 98.81 310 SER A N 1
ATOM 2314 C CA . SER A 1 310 ? -7.789 4.059 16.359 1 98.81 310 SER A CA 1
ATOM 2315 C C . SER A 1 310 ? -7.133 5.41 16.109 1 98.81 310 SER A C 1
ATOM 2317 O O . SER A 1 310 ? -7.785 6.453 16.203 1 98.81 310 SER A O 1
ATOM 2319 N N . PHE A 1 311 ? -5.852 5.426 15.867 1 98.94 311 PHE A N 1
ATOM 2320 C CA . PHE A 1 311 ? -4.996 6.59 15.68 1 98.94 311 PHE A CA 1
ATOM 2321 C C . PHE A 1 311 ? -3.957 6.332 14.594 1 98.94 311 PHE A C 1
ATOM 2323 O O . PHE A 1 311 ? -3.332 5.27 14.57 1 98.94 311 PHE A O 1
ATOM 2330 N N . ASN A 1 312 ? -3.805 7.309 13.664 1 98.94 312 ASN A N 1
ATOM 2331 C CA . ASN A 1 312 ? -2.83 7.125 12.594 1 98.94 312 ASN A CA 1
ATOM 2332 C C . ASN A 1 312 ? -1.931 8.352 12.438 1 98.94 312 ASN A C 1
ATOM 2334 O O . ASN A 1 312 ? -2.408 9.484 12.477 1 98.94 312 ASN A O 1
ATOM 2338 N N . MET A 1 313 ? -0.659 8.164 12.32 1 98.75 313 MET A N 1
ATOM 2339 C CA . MET A 1 313 ? 0.282 9.227 11.961 1 98.75 313 MET A CA 1
ATOM 2340 C C . MET A 1 313 ? 1.314 8.719 10.961 1 98.75 313 MET A C 1
ATOM 2342 O O . MET A 1 313 ? 1.616 7.523 10.922 1 98.75 313 MET A O 1
ATOM 2346 N N . ASN A 1 314 ? 1.823 9.586 10.109 1 98.5 314 ASN A N 1
ATOM 2347 C CA . ASN A 1 314 ? 2.805 9.25 9.086 1 98.5 314 ASN A CA 1
ATOM 2348 C C . ASN A 1 314 ? 4.199 9.734 9.461 1 98.5 314 ASN A C 1
ATOM 2350 O O . ASN A 1 314 ? 4.48 10.93 9.414 1 98.5 314 ASN A O 1
ATOM 2354 N N . MET A 1 315 ? 5.074 8.797 9.695 1 98.62 315 MET A N 1
ATOM 2355 C CA . MET A 1 315 ? 6.449 9.227 9.922 1 98.62 315 MET A CA 1
ATOM 2356 C C . MET A 1 315 ? 7.07 9.766 8.633 1 98.62 315 MET A C 1
ATOM 2358 O O . MET A 1 315 ? 8.047 10.523 8.68 1 98.62 315 MET A O 1
ATOM 2362 N N . HIS A 1 316 ? 6.484 9.406 7.449 1 98 316 HIS A N 1
ATOM 2363 C CA . HIS A 1 316 ? 7.074 9.805 6.176 1 98 316 HIS A CA 1
ATOM 2364 C C . HIS A 1 316 ? 6.664 11.227 5.797 1 98 316 HIS A C 1
ATOM 2366 O O . HIS A 1 316 ? 7.051 11.727 4.738 1 98 316 HIS A O 1
ATOM 2372 N N . LYS A 1 317 ? 5.906 11.914 6.598 1 97.94 317 LYS A N 1
ATOM 2373 C CA . LYS A 1 317 ? 5.629 13.328 6.359 1 97.94 317 LYS A CA 1
ATOM 2374 C C . LYS A 1 317 ? 6.633 14.219 7.09 1 97.94 317 LYS A C 1
ATOM 2376 O O . LYS A 1 317 ? 7.488 14.844 6.461 1 97.94 317 LYS A O 1
ATOM 2381 N N . TRP A 1 318 ? 6.68 14.086 8.422 1 98.44 318 TRP A N 1
ATOM 2382 C CA . TRP A 1 318 ? 7.434 15.094 9.164 1 98.44 318 TRP A CA 1
ATOM 2383 C C . TRP A 1 318 ? 8.477 14.438 10.062 1 98.44 318 TRP A C 1
ATOM 2385 O O . TRP A 1 318 ? 9.336 15.117 10.633 1 98.44 318 TRP A O 1
ATOM 2395 N N . LEU A 1 319 ? 8.523 13.07 10.18 1 98.25 319 LEU A N 1
ATOM 2396 C CA . LEU A 1 319 ? 9.391 12.445 11.18 1 98.25 319 LEU A CA 1
ATOM 2397 C C . LEU A 1 319 ? 10.516 11.664 10.516 1 98.25 319 LEU A C 1
ATOM 2399 O O . LEU A 1 319 ? 10.844 10.555 10.945 1 98.25 319 LEU A O 1
ATOM 2403 N N . LEU A 1 320 ? 10.992 12.117 9.461 1 98.12 320 LEU A N 1
ATOM 2404 C CA . LEU A 1 320 ? 12.328 11.891 8.93 1 98.12 320 LEU A CA 1
ATOM 2405 C C . LEU A 1 320 ? 12.445 10.492 8.336 1 98.12 320 LEU A C 1
ATOM 2407 O O . LEU A 1 320 ? 13.555 9.984 8.141 1 98.12 320 LEU A O 1
ATOM 2411 N N . VAL A 1 321 ? 11.312 9.812 8.047 1 98.19 321 VAL A N 1
ATOM 2412 C CA . VAL A 1 321 ? 11.305 8.5 7.406 1 98.19 321 VAL A CA 1
ATOM 2413 C C . VAL A 1 321 ? 10.797 8.625 5.973 1 98.19 321 VAL A C 1
ATOM 2415 O O . VAL A 1 321 ? 9.828 9.344 5.715 1 98.19 321 VAL A O 1
ATOM 2418 N N . ASN A 1 322 ? 11.516 8.055 5.055 1 96 322 ASN A N 1
ATOM 2419 C CA . ASN A 1 322 ? 11.07 8.109 3.668 1 96 322 ASN A CA 1
ATOM 2420 C C . ASN A 1 322 ? 9.766 7.344 3.469 1 96 322 ASN A C 1
ATOM 2422 O O . ASN A 1 322 ? 9.43 6.461 4.262 1 96 322 ASN A O 1
ATOM 2426 N N . PHE A 1 323 ? 9 7.695 2.438 1 94.62 323 PHE A N 1
ATOM 2427 C CA . PHE A 1 323 ? 7.789 7 2.025 1 94.62 323 PHE A CA 1
ATOM 2428 C C . PHE A 1 323 ? 8.078 5.535 1.733 1 94.62 323 PHE A C 1
ATOM 2430 O O . PHE A 1 323 ? 9.039 5.211 1.036 1 94.62 323 PHE A O 1
ATOM 2437 N N . ASP A 1 324 ? 7.262 4.59 2.367 1 95.44 324 ASP A N 1
ATOM 2438 C CA . ASP A 1 324 ? 5.988 4.738 3.064 1 95.44 324 ASP A CA 1
ATOM 2439 C C . ASP A 1 324 ? 6.105 4.285 4.52 1 95.44 324 ASP A C 1
ATOM 2441 O O . ASP A 1 324 ? 6.801 3.314 4.82 1 95.44 324 ASP A O 1
ATOM 2445 N N . ALA A 1 325 ? 5.609 4.98 5.387 1 97.81 325 ALA A N 1
ATOM 2446 C CA . ALA A 1 325 ? 5.629 4.672 6.816 1 97.81 325 ALA A CA 1
ATOM 2447 C C . ALA A 1 325 ? 4.438 5.301 7.527 1 97.81 325 ALA A C 1
ATOM 2449 O O . ALA A 1 325 ? 4.602 6.223 8.336 1 97.81 325 ALA A O 1
ATOM 2450 N N . SER A 1 326 ? 3.234 4.793 7.309 1 98.38 326 SER A N 1
ATOM 2451 C CA . SER A 1 326 ? 2.023 5.203 8.016 1 98.38 326 SER A CA 1
ATOM 2452 C C . SER A 1 326 ? 1.738 4.289 9.203 1 98.38 326 SER A C 1
ATOM 2454 O O . SER A 1 326 ? 1.471 3.098 9.023 1 98.38 326 SER A O 1
ATOM 2456 N N . CYS A 1 327 ? 1.79 4.797 10.391 1 98.88 327 CYS A N 1
ATOM 2457 C CA . CYS A 1 327 ? 1.698 4.008 11.609 1 98.88 327 CYS A CA 1
ATOM 2458 C C . CYS A 1 327 ? 0.289 4.059 12.188 1 98.88 327 CYS A C 1
ATOM 2460 O O . CYS A 1 327 ? -0.092 5.047 12.82 1 98.88 327 CYS A O 1
ATOM 2462 N N . LEU A 1 328 ? -0.449 2.984 12.023 1 98.94 328 LEU A N 1
ATOM 2463 C CA . LEU A 1 328 ? -1.831 2.873 12.477 1 98.94 328 LEU A CA 1
ATOM 2464 C C . LEU A 1 328 ? -1.91 2.117 13.797 1 98.94 328 LEU A C 1
ATOM 2466 O O . LEU A 1 328 ? -1.4 0.999 13.914 1 98.94 328 LEU A O 1
ATOM 2470 N N . TYR A 1 329 ? -2.492 2.721 14.789 1 98.88 329 TYR A N 1
ATOM 2471 C CA . TYR A 1 329 ? -2.73 2.1 16.078 1 98.88 329 TYR A CA 1
ATOM 2472 C C . TYR A 1 329 ? -4.211 1.801 16.281 1 98.88 329 TYR A C 1
ATOM 2474 O O . TYR A 1 329 ? -5.07 2.561 15.828 1 98.88 329 TYR A O 1
ATOM 2482 N N . VAL A 1 330 ? -4.516 0.723 16.969 1 98.75 330 VAL A N 1
ATOM 2483 C CA . VAL A 1 330 ? -5.887 0.342 17.297 1 98.75 330 VAL A CA 1
ATOM 2484 C C . VAL A 1 330 ? -5.977 -0.045 18.766 1 98.75 330 VAL A C 1
ATOM 2486 O O . VAL A 1 330 ? -5.027 -0.595 19.328 1 98.75 330 VAL A O 1
ATOM 2489 N N . ARG A 1 331 ? -7.078 0.226 19.391 1 98 331 ARG A N 1
ATOM 2490 C CA . ARG A 1 331 ? -7.316 -0.04 20.812 1 98 331 ARG A CA 1
ATOM 2491 C C . ARG A 1 331 ? -7.43 -1.537 21.078 1 98 331 ARG A C 1
ATOM 2493 O O . ARG A 1 331 ? -7.039 -2.016 22.141 1 98 331 ARG A O 1
ATOM 2500 N N . ASP A 1 332 ? -7.98 -2.242 20.156 1 97.44 332 ASP A N 1
ATOM 2501 C CA . ASP A 1 332 ? -8.141 -3.689 20.234 1 97.44 332 ASP A CA 1
ATOM 2502 C C . ASP A 1 332 ? -7.879 -4.348 18.875 1 97.44 332 ASP A C 1
ATOM 2504 O O . ASP A 1 332 ? -8.672 -4.207 17.953 1 97.44 332 ASP A O 1
ATOM 2508 N N . ARG A 1 333 ? -6.816 -5.121 18.797 1 96.56 333 ARG A N 1
ATOM 2509 C CA . ARG A 1 333 ? -6.371 -5.707 17.531 1 96.56 333 ARG A CA 1
ATOM 2510 C C . ARG A 1 333 ? -7.395 -6.703 17 1 96.56 333 ARG A C 1
ATOM 2512 O O . ARG A 1 333 ? -7.457 -6.953 15.797 1 96.56 333 ARG A O 1
ATOM 2519 N N . GLU A 1 334 ? -8.25 -7.297 17.828 1 95.38 334 GLU A N 1
ATOM 2520 C CA . GLU A 1 334 ? -9.234 -8.289 17.406 1 95.38 334 GLU A CA 1
ATOM 2521 C C . GLU A 1 334 ? -10.227 -7.691 16.422 1 95.38 334 GLU A C 1
ATOM 2523 O O . GLU A 1 334 ? -10.805 -8.414 15.602 1 95.38 334 GLU A O 1
ATOM 2528 N N . TRP A 1 335 ? -10.461 -6.355 16.547 1 97.25 335 TRP A N 1
ATOM 2529 C CA . TRP A 1 335 ? -11.367 -5.703 15.609 1 97.25 335 TRP A CA 1
ATOM 2530 C C . TRP A 1 335 ? -10.859 -5.824 14.18 1 97.25 335 TRP A C 1
ATOM 2532 O O . TRP A 1 335 ? -11.641 -6.027 13.25 1 97.25 335 TRP A O 1
ATOM 2542 N N . PHE A 1 336 ? -9.5 -5.684 14.008 1 97.38 336 PHE A N 1
ATOM 2543 C CA . PHE A 1 336 ? -8.914 -5.852 12.68 1 97.38 336 PHE A CA 1
ATOM 2544 C C . PHE A 1 336 ? -8.953 -7.312 12.258 1 97.38 336 PHE A C 1
ATOM 2546 O O . PHE A 1 336 ? -9.336 -7.625 11.125 1 97.38 336 PHE A O 1
ATOM 2553 N N . VAL A 1 337 ? -8.578 -8.242 13.141 1 94.81 337 VAL A N 1
ATOM 2554 C CA . VAL A 1 337 ? -8.484 -9.664 12.836 1 94.81 337 VAL A CA 1
ATOM 2555 C C . VAL A 1 337 ? -9.852 -10.195 12.398 1 94.81 337 VAL A C 1
ATOM 2557 O O . VAL A 1 337 ? -9.961 -10.875 11.383 1 94.81 337 VAL A O 1
ATOM 2560 N N . ARG A 1 338 ? -10.883 -9.82 13.102 1 94.31 338 ARG A N 1
ATOM 2561 C CA . ARG A 1 338 ? -12.227 -10.312 12.797 1 94.31 338 ARG A CA 1
ATOM 2562 C C . ARG A 1 338 ? -12.719 -9.758 11.461 1 94.31 338 ARG A C 1
ATOM 2564 O O . ARG A 1 338 ? -13.398 -10.453 10.703 1 94.31 338 ARG A O 1
ATOM 2571 N N . ALA A 1 339 ? -12.359 -8.539 11.219 1 96.69 339 ALA A N 1
ATOM 2572 C CA . ALA A 1 339 ? -12.883 -7.852 10.047 1 96.69 339 ALA A CA 1
ATOM 2573 C C . ALA A 1 339 ? -12.148 -8.281 8.781 1 96.69 339 ALA A C 1
ATOM 2575 O O . ALA A 1 339 ? -12.727 -8.273 7.688 1 96.69 339 ALA A O 1
ATOM 2576 N N . LEU A 1 340 ? -10.828 -8.695 8.93 1 95.75 340 LEU A N 1
ATOM 2577 C CA . LEU A 1 340 ? -10.016 -8.781 7.723 1 95.75 340 LEU A CA 1
ATOM 2578 C C . LEU A 1 340 ? -9.43 -10.18 7.555 1 95.75 340 LEU A C 1
ATOM 2580 O O . LEU A 1 340 ? -8.711 -10.445 6.59 1 95.75 340 LEU A O 1
ATOM 2584 N N . SER A 1 341 ? -9.703 -11.102 8.32 1 90.88 341 SER A N 1
ATOM 2585 C CA . SER A 1 341 ? -9.148 -12.445 8.227 1 90.88 341 SER A CA 1
ATOM 2586 C C . SER A 1 341 ? -9.875 -13.281 7.18 1 90.88 341 SER A C 1
ATOM 2588 O O . SER A 1 341 ? -11.102 -13.242 7.09 1 90.88 341 SER A O 1
ATOM 2590 N N . VAL A 1 342 ? -9.023 -13.836 6.32 1 84.88 342 VAL A N 1
ATOM 2591 C CA . VAL A 1 342 ? -9.531 -14.828 5.367 1 84.88 342 VAL A CA 1
ATOM 2592 C C . VAL A 1 342 ? -8.648 -16.078 5.402 1 84.88 342 VAL A C 1
ATOM 2594 O O . VAL A 1 342 ? -7.438 -15.977 5.598 1 84.88 342 VAL A O 1
ATOM 2597 N N . ASN A 1 343 ? -9.016 -17.125 5.957 1 67.25 343 ASN A N 1
ATOM 2598 C CA . ASN A 1 343 ? -8.219 -18.328 6.199 1 67.25 343 ASN A CA 1
ATOM 2599 C C . ASN A 1 343 ? -7.73 -18.953 4.895 1 67.25 343 ASN A C 1
ATOM 2601 O O . ASN A 1 343 ? -8.477 -19.016 3.918 1 67.25 343 ASN A O 1
ATOM 2605 N N . GLN A 1 344 ? -6.418 -19.188 4.848 1 61.66 344 GLN A N 1
ATOM 2606 C CA . GLN A 1 344 ? -5.832 -20.016 3.787 1 61.66 344 GLN A CA 1
ATOM 2607 C C . GLN A 1 344 ? -4.96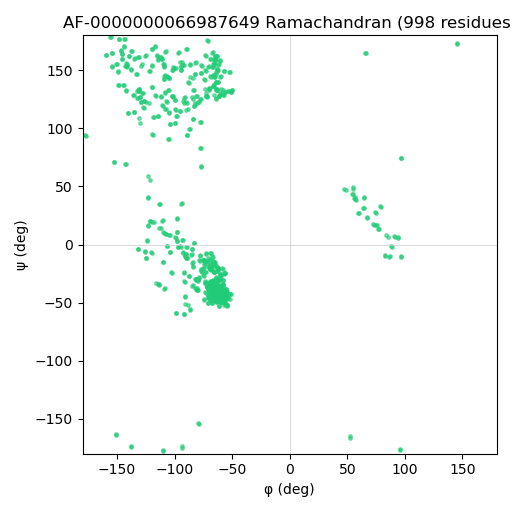1 -21.125 4.367 1 61.66 344 GLN A C 1
ATOM 2609 O O . GLN A 1 344 ? -4.102 -20.875 5.211 1 61.66 344 GLN A O 1
ATOM 2614 N N . ALA A 1 345 ? -5.195 -22.203 3.924 1 52.28 345 ALA A N 1
ATOM 2615 C CA . ALA A 1 345 ? -4.48 -23.391 4.379 1 52.28 345 ALA A CA 1
ATOM 2616 C C . ALA A 1 345 ? -2.975 -23.234 4.18 1 52.28 345 ALA A C 1
ATOM 2618 O O . ALA A 1 345 ? -2.188 -23.578 5.062 1 52.28 345 ALA A O 1
ATOM 2619 N N . VAL A 1 346 ? -2.527 -22.672 3.143 1 62.44 346 VAL A N 1
ATOM 2620 C CA . VAL A 1 346 ? -1.132 -22.594 2.725 1 62.44 346 VAL A CA 1
ATOM 2621 C C . VAL A 1 346 ? -0.346 -21.734 3.707 1 62.44 346 VAL A C 1
ATOM 2623 O O . VAL A 1 346 ? 0.872 -21.875 3.836 1 62.44 346 VAL A O 1
ATOM 2626 N N . TYR A 1 347 ? -0.99 -20.984 4.48 1 61.34 347 TYR A N 1
ATOM 2627 C CA . TYR A 1 347 ? -0.279 -20.031 5.312 1 61.34 347 TYR A CA 1
ATOM 2628 C C . TYR A 1 347 ? -0.335 -20.438 6.781 1 61.34 347 TYR A C 1
ATOM 2630 O O . TYR A 1 347 ? 0.082 -19.672 7.656 1 61.34 347 TYR A O 1
ATOM 2638 N N . GLY A 1 348 ? -0.809 -21.672 7.02 1 62.19 348 GLY A N 1
ATOM 2639 C CA . GLY A 1 348 ? -0.911 -22.109 8.398 1 62.19 348 GLY A CA 1
ATOM 2640 C C . GLY A 1 348 ? 0.434 -22.438 9.016 1 62.19 348 GLY A C 1
ATOM 2641 O O . GLY A 1 348 ? 1.337 -22.938 8.336 1 62.19 348 GLY A O 1
ATOM 2642 N N . ASN A 1 349 ? 0.727 -22 10.195 1 64.94 349 ASN A N 1
ATOM 2643 C CA . ASN A 1 349 ? 1.916 -22.359 10.961 1 64.94 349 ASN A CA 1
ATOM 2644 C C . ASN A 1 349 ? 1.607 -22.516 12.445 1 64.94 349 ASN A C 1
ATOM 2646 O O . ASN A 1 349 ? 0.606 -21.984 12.93 1 64.94 349 ASN A O 1
ATOM 2650 N N . LYS A 1 350 ? 2.393 -23.312 13.016 1 64.12 350 LYS A N 1
ATOM 2651 C CA . LYS A 1 350 ? 2.18 -23.672 14.414 1 64.12 350 LYS A CA 1
ATOM 2652 C C . LYS A 1 350 ? 2.119 -22.438 15.297 1 64.12 350 LYS A C 1
ATOM 2654 O O . LYS A 1 350 ? 1.291 -22.344 16.203 1 64.12 350 LYS A O 1
ATOM 2659 N N . ALA A 1 351 ? 2.934 -21.531 15.016 1 65.25 351 ALA A N 1
ATOM 2660 C CA . ALA A 1 351 ? 3.004 -20.344 15.867 1 65.25 351 ALA A CA 1
ATOM 2661 C C . ALA A 1 351 ? 1.73 -19.516 15.75 1 65.25 351 ALA A C 1
ATOM 2663 O O . ALA A 1 351 ? 1.216 -19.016 16.75 1 65.25 351 ALA A O 1
ATOM 2664 N N . SER A 1 352 ? 1.285 -19.297 14.602 1 66 352 SER A N 1
ATOM 2665 C CA . SER A 1 352 ? 0.053 -18.562 14.344 1 66 352 SER A CA 1
ATOM 2666 C C . SER A 1 352 ? -1.159 -19.297 14.906 1 66 352 SER A C 1
ATOM 2668 O O . SER A 1 352 ? -2.02 -18.688 15.547 1 66 352 SER A O 1
ATOM 2670 N N . ASP A 1 353 ? -1.126 -20.531 14.836 1 62.38 353 ASP A N 1
ATOM 2671 C CA . ASP A 1 353 ? -2.258 -21.359 15.242 1 62.38 353 ASP A CA 1
ATOM 2672 C C . ASP A 1 353 ? -2.393 -21.391 16.766 1 62.38 353 ASP A C 1
ATOM 2674 O O . ASP A 1 353 ? -3.498 -21.531 17.297 1 62.38 353 ASP A O 1
ATOM 2678 N N . GLY A 1 354 ? -1.239 -21.125 17.438 1 58.03 354 GLY A N 1
ATOM 2679 C CA . GLY A 1 354 ? -1.259 -21.141 18.891 1 58.03 354 GLY A CA 1
ATOM 2680 C C . GLY A 1 354 ? -1.589 -19.781 19.5 1 58.03 354 GLY A C 1
ATOM 2681 O O . GLY A 1 354 ? -1.681 -19.656 20.719 1 58.03 354 GLY A O 1
ATOM 2682 N N . GLY A 1 355 ? -1.773 -18.766 18.562 1 64.12 355 GLY A N 1
ATOM 2683 C CA . GLY A 1 355 ? -2.123 -17.422 19.031 1 64.12 355 GLY A CA 1
ATOM 2684 C C . GLY A 1 355 ? -0.968 -16.703 19.703 1 64.12 355 GLY A C 1
ATOM 2685 O O . GLY A 1 355 ? -1.164 -15.68 20.359 1 64.12 355 GLY A O 1
ATOM 2686 N N . LEU A 1 356 ? 0.137 -17.141 19.484 1 67.81 356 LEU A N 1
ATOM 2687 C CA . LEU A 1 356 ? 1.285 -16.625 20.219 1 67.81 356 LEU A CA 1
ATOM 2688 C C . LEU A 1 356 ? 1.913 -15.445 19.484 1 67.81 356 LEU A C 1
ATOM 2690 O O . LEU A 1 356 ? 2.709 -14.695 20.047 1 67.81 356 LEU A O 1
ATOM 2694 N N . VAL A 1 357 ? 1.413 -15.328 18.234 1 80.38 357 VAL A N 1
ATOM 2695 C CA . VAL A 1 357 ? 2.143 -14.344 17.438 1 80.38 357 VAL A CA 1
ATOM 2696 C C . VAL A 1 357 ? 1.156 -13.445 16.688 1 80.38 357 VAL A C 1
ATOM 2698 O O . VAL A 1 357 ? -0.023 -13.789 16.562 1 80.38 357 VAL A O 1
ATOM 2701 N N . THR A 1 358 ? 1.666 -12.367 16.312 1 84 358 THR A N 1
ATOM 2702 C CA . THR A 1 358 ? 0.91 -11.43 15.5 1 84 358 THR A CA 1
ATOM 2703 C C . THR A 1 358 ? 1.117 -11.719 14.016 1 84 358 THR A C 1
ATOM 2705 O O . THR A 1 358 ? 2.254 -11.828 13.547 1 84 358 THR A O 1
ATOM 2708 N N . ASP A 1 359 ? 0.047 -11.969 13.266 1 87.62 359 ASP A N 1
ATOM 2709 C CA . ASP A 1 359 ? 0.077 -12.023 11.812 1 87.62 359 ASP A CA 1
ATOM 2710 C C . ASP A 1 359 ? -0.523 -10.758 11.195 1 87.62 359 ASP A C 1
ATOM 2712 O O . ASP A 1 359 ? -1.742 -10.656 11.047 1 87.62 359 ASP A O 1
ATOM 2716 N N . TYR A 1 360 ? 0.326 -9.953 10.742 1 89.88 360 TYR A N 1
ATOM 2717 C CA . TYR A 1 360 ? -0.095 -8.625 10.312 1 89.88 360 TYR A CA 1
ATOM 2718 C C . TYR A 1 360 ? -0.9 -8.695 9.016 1 89.88 360 TYR A C 1
ATOM 2720 O O . TYR A 1 360 ? -1.552 -7.723 8.633 1 89.88 360 TYR A O 1
ATOM 2728 N N . ARG A 1 361 ? -0.882 -9.805 8.312 1 89.44 361 ARG A N 1
ATOM 2729 C CA . ARG A 1 361 ? -1.736 -9.984 7.141 1 89.44 361 ARG A CA 1
ATOM 2730 C C . ARG A 1 361 ? -3.207 -9.828 7.508 1 89.44 361 ARG A C 1
ATOM 2732 O O . ARG A 1 361 ? -4.039 -9.516 6.652 1 89.44 361 ARG A O 1
ATOM 2739 N N . GLU A 1 362 ? -3.543 -9.992 8.797 1 91.88 362 GLU A N 1
ATOM 2740 C CA . GLU A 1 362 ? -4.922 -9.922 9.273 1 91.88 362 GLU A CA 1
ATOM 2741 C C . GLU A 1 362 ? -5.266 -8.523 9.781 1 91.88 362 GLU A C 1
ATOM 2743 O O . GLU A 1 362 ? -6.395 -8.273 10.211 1 91.88 362 GLU A O 1
ATOM 2748 N N . TRP A 1 363 ? -4.27 -7.605 9.75 1 94.75 363 TRP A N 1
ATOM 2749 C CA . TRP A 1 363 ? -4.484 -6.266 10.297 1 94.75 363 TRP A CA 1
ATOM 2750 C C . TRP A 1 363 ? -4.625 -5.242 9.172 1 94.75 363 TRP A C 1
ATOM 2752 O O . TRP A 1 363 ? -4.797 -4.047 9.43 1 94.75 363 TRP A O 1
ATOM 2762 N N . GLN A 1 364 ? -4.512 -5.648 7.965 1 96.19 364 GLN A N 1
ATOM 2763 C CA . GLN A 1 364 ? -4.43 -4.699 6.859 1 96.19 364 GLN A CA 1
ATOM 2764 C C . GLN A 1 364 ? -4.891 -5.336 5.551 1 96.19 364 GLN A C 1
ATOM 2766 O O . GLN A 1 364 ? -5.203 -6.527 5.512 1 96.19 364 GLN A O 1
ATOM 2771 N N . ILE A 1 365 ? -4.914 -4.609 4.461 1 95.88 365 ILE A N 1
ATOM 2772 C CA . ILE A 1 365 ? -5.441 -5.031 3.168 1 95.88 365 ILE A CA 1
ATOM 2773 C C . ILE A 1 365 ? -4.477 -6.012 2.508 1 95.88 365 ILE A C 1
ATOM 2775 O O . ILE A 1 365 ? -4.875 -7.098 2.084 1 95.88 365 ILE A O 1
ATOM 2779 N N . PRO A 1 366 ? -3.172 -5.691 2.482 1 95 366 PRO A N 1
ATOM 2780 C CA . PRO A 1 366 ? -2.254 -6.633 1.838 1 95 366 PRO A CA 1
ATOM 2781 C C . PRO A 1 366 ? -1.951 -7.852 2.709 1 95 366 PRO A C 1
ATOM 2783 O O . PRO A 1 366 ? -2.057 -7.777 3.936 1 95 366 PRO A O 1
ATOM 2786 N N . LEU A 1 367 ? -1.601 -8.945 2.064 1 92.25 367 LEU A N 1
ATOM 2787 C CA . LEU A 1 367 ? -1.027 -10.07 2.801 1 92.25 367 LEU A CA 1
ATOM 2788 C C . LEU A 1 367 ? 0.483 -9.906 2.945 1 92.25 367 LEU A C 1
ATOM 2790 O O . LEU A 1 367 ? 0.994 -9.773 4.059 1 92.25 367 LEU A O 1
ATOM 2794 N N . GLY A 1 368 ? 1.126 -9.758 1.812 1 92.19 368 GLY A N 1
ATOM 2795 C CA . GLY A 1 368 ? 2.562 -9.539 1.826 1 92.19 368 GLY A CA 1
ATOM 2796 C C . GLY A 1 368 ? 2.941 -8.117 2.211 1 92.19 368 GLY A C 1
ATOM 2797 O O . GLY A 1 368 ? 2.236 -7.168 1.871 1 92.19 368 GLY A O 1
ATOM 2798 N N . ARG A 1 369 ? 4.059 -7.973 2.861 1 92.12 369 ARG A N 1
ATOM 2799 C CA . ARG A 1 369 ? 4.562 -6.672 3.291 1 92.12 369 ARG A CA 1
ATOM 2800 C C . ARG A 1 369 ? 6.086 -6.652 3.312 1 92.12 369 ARG A C 1
ATOM 2802 O O . ARG A 1 369 ? 6.723 -7.676 3.566 1 92.12 369 ARG A O 1
ATOM 2809 N N . ARG A 1 370 ? 6.637 -5.543 3.068 1 94 370 ARG A N 1
ATOM 2810 C CA . ARG A 1 370 ? 8.086 -5.406 3.125 1 94 370 ARG A CA 1
ATOM 2811 C C . ARG A 1 370 ? 8.547 -5.012 4.523 1 94 370 ARG A C 1
ATOM 2813 O O . ARG A 1 370 ? 7.723 -4.746 5.402 1 94 370 ARG A O 1
ATOM 2820 N N . PHE A 1 371 ? 9.789 -5.066 4.82 1 97 371 PHE A N 1
ATOM 2821 C CA . PHE A 1 371 ? 10.422 -4.824 6.113 1 97 371 PHE A CA 1
ATOM 2822 C C . PHE A 1 371 ? 10.508 -3.332 6.406 1 97 371 PHE A C 1
ATOM 2824 O O . PHE A 1 371 ? 11.594 -2.797 6.629 1 97 371 PHE A O 1
ATOM 2831 N N . ARG A 1 372 ? 9.398 -2.666 6.602 1 96.94 372 ARG A N 1
ATOM 2832 C CA . ARG A 1 372 ? 9.32 -1.217 6.754 1 96.94 372 ARG A CA 1
ATOM 2833 C C . ARG A 1 372 ? 9.828 -0.784 8.125 1 96.94 372 ARG A C 1
ATOM 2835 O O . ARG A 1 372 ? 10.344 0.327 8.281 1 96.94 372 ARG A O 1
ATOM 2842 N N . SER A 1 373 ? 9.734 -1.662 9.102 1 98 373 SER A N 1
ATOM 2843 C CA . SER A 1 373 ? 10.039 -1.281 10.469 1 98 373 SER A CA 1
ATOM 2844 C C . SER A 1 373 ? 11.531 -1.016 10.648 1 98 373 SER A C 1
ATOM 2846 O O . SER A 1 373 ? 11.938 -0.326 11.586 1 98 373 SER A O 1
ATOM 2848 N N . LEU A 1 374 ? 12.336 -1.484 9.719 1 98.06 374 LEU A N 1
ATOM 2849 C CA . LEU A 1 374 ? 13.773 -1.313 9.844 1 98.06 374 LEU A CA 1
ATOM 2850 C C . LEU A 1 374 ? 14.164 0.158 9.727 1 98.06 374 LEU A C 1
ATOM 2852 O O . LEU A 1 374 ? 14.984 0.649 10.5 1 98.06 374 LEU A O 1
ATOM 2856 N N . LYS A 1 375 ? 13.625 0.86 8.75 1 98.31 375 LYS A N 1
ATOM 2857 C CA . LYS A 1 375 ? 13.977 2.27 8.594 1 98.31 375 LYS A CA 1
ATOM 2858 C C . LYS A 1 375 ? 13.477 3.094 9.773 1 98.31 375 LYS A C 1
ATOM 2860 O O . LYS A 1 375 ? 14.125 4.059 10.188 1 98.31 375 LYS A O 1
ATOM 2865 N N . ILE A 1 376 ? 12.344 2.697 10.336 1 98.75 376 ILE A N 1
ATOM 2866 C CA . ILE A 1 376 ? 11.844 3.373 11.531 1 98.75 376 ILE A CA 1
ATOM 2867 C C . ILE A 1 376 ? 12.805 3.148 12.695 1 98.75 376 ILE A C 1
ATOM 2869 O O . ILE A 1 376 ? 13.164 4.09 13.406 1 98.75 376 ILE A O 1
ATOM 2873 N N . TRP A 1 377 ? 13.258 1.89 12.82 1 98.88 377 TRP A N 1
ATOM 2874 C CA . TRP A 1 377 ? 14.195 1.529 13.883 1 98.88 377 TRP A CA 1
ATOM 2875 C C . TRP A 1 377 ? 15.484 2.338 13.758 1 98.88 377 TRP A C 1
ATOM 2877 O O . TRP A 1 377 ? 15.984 2.861 14.758 1 98.88 377 TRP A O 1
ATOM 2887 N N . PHE A 1 378 ? 15.984 2.486 12.57 1 98.75 378 PHE A N 1
ATOM 2888 C CA . PHE A 1 378 ? 17.219 3.219 12.328 1 98.75 378 PHE A CA 1
ATOM 2889 C C . PHE A 1 378 ? 17.047 4.695 12.656 1 98.75 378 PHE A C 1
ATOM 2891 O O . PHE A 1 378 ? 17.922 5.301 13.289 1 98.75 378 PHE A O 1
ATOM 2898 N N . VAL A 1 379 ? 15.938 5.293 12.305 1 98.81 379 VAL A N 1
ATOM 2899 C CA . VAL A 1 379 ? 15.703 6.715 12.539 1 98.81 379 VAL A CA 1
ATOM 2900 C C . VAL A 1 379 ? 15.555 6.973 14.031 1 98.81 379 VAL A C 1
ATOM 2902 O O . VAL A 1 379 ? 16.188 7.887 14.578 1 98.81 379 VAL A O 1
ATOM 2905 N N . LEU A 1 380 ? 14.773 6.125 14.711 1 98.88 380 LEU A N 1
ATOM 2906 C CA . LEU A 1 380 ? 14.539 6.316 16.141 1 98.88 380 LEU A CA 1
ATOM 2907 C C . LEU A 1 380 ? 15.844 6.188 16.922 1 98.88 380 LEU A C 1
ATOM 2909 O O . LEU A 1 380 ? 16.078 6.922 17.891 1 98.88 380 LEU A O 1
ATOM 2913 N N . ARG A 1 381 ? 16.688 5.277 16.5 1 98.75 381 ARG A N 1
ATOM 2914 C CA . ARG A 1 381 ? 17.938 5.055 17.234 1 98.75 381 ARG A CA 1
ATOM 2915 C C . ARG A 1 381 ? 18.984 6.098 16.859 1 98.75 381 ARG A C 1
ATOM 2917 O O . ARG A 1 381 ? 19.75 6.555 17.703 1 98.75 381 ARG A O 1
ATOM 2924 N N . SER A 1 382 ? 19.078 6.496 15.562 1 98.62 382 SER A N 1
ATOM 2925 C CA . SER A 1 382 ? 20.094 7.434 15.094 1 98.62 382 SER A CA 1
ATOM 2926 C C . SER A 1 382 ? 19.844 8.836 15.641 1 98.62 382 SER A C 1
ATOM 2928 O O . SER A 1 382 ? 20.797 9.555 15.961 1 98.62 382 SER A O 1
ATOM 2930 N N . TYR A 1 383 ? 18.562 9.258 15.742 1 98.5 383 TYR A N 1
ATOM 2931 C CA . TYR A 1 383 ? 18.234 10.602 16.203 1 98.5 383 TYR A CA 1
ATOM 2932 C C . TYR A 1 383 ? 18.031 10.625 17.719 1 98.5 383 TYR A C 1
ATOM 2934 O O . TYR A 1 383 ? 18.359 11.602 18.391 1 98.5 383 TYR A O 1
ATOM 2942 N N . GLY A 1 384 ? 17.516 9.484 18.25 1 98.62 384 GLY A N 1
ATOM 2943 C CA . GLY A 1 384 ? 17.016 9.516 19.609 1 98.62 384 GLY A CA 1
ATOM 2944 C C . GLY A 1 384 ? 15.797 10.406 19.781 1 98.62 384 GLY A C 1
ATOM 2945 O O . GLY A 1 384 ? 15.477 11.203 18.891 1 98.62 384 GLY A O 1
ATOM 2946 N N . VAL A 1 385 ? 15.125 10.234 20.906 1 98.88 385 VAL A N 1
ATOM 2947 C CA . VAL A 1 385 ? 13.938 11.039 21.188 1 98.88 385 VAL A CA 1
ATOM 2948 C C . VAL A 1 385 ? 14.305 12.523 21.203 1 98.88 385 VAL A C 1
ATOM 2950 O O . VAL A 1 385 ? 13.586 13.352 20.625 1 98.88 385 VAL A O 1
ATOM 2953 N N . GLU A 1 386 ? 15.43 12.844 21.75 1 98.75 386 GLU A N 1
ATOM 2954 C CA . GLU A 1 386 ? 15.867 14.227 21.859 1 98.75 386 GLU A CA 1
ATOM 2955 C C . GLU A 1 386 ? 16.125 14.836 20.484 1 98.75 386 GLU A C 1
ATOM 2957 O O . GLU A 1 386 ? 15.812 16 20.234 1 98.75 386 GLU A O 1
ATOM 2962 N N . GLY A 1 387 ? 16.766 14.023 19.609 1 98.69 387 GLY A N 1
ATOM 2963 C CA . GLY A 1 387 ? 17.016 14.5 18.266 1 98.69 387 GLY A CA 1
ATOM 2964 C C . GLY A 1 387 ? 15.734 14.75 17.484 1 98.69 387 GLY A C 1
ATOM 2965 O O . GLY A 1 387 ? 15.633 15.727 16.734 1 98.69 387 GLY A O 1
ATOM 2966 N N . LEU A 1 388 ? 14.758 13.906 17.656 1 98.81 388 LEU A N 1
ATOM 2967 C CA . LEU A 1 388 ? 13.461 14.094 17 1 98.81 388 LEU A CA 1
ATOM 2968 C C . LEU A 1 388 ? 12.766 15.344 17.531 1 98.81 388 LEU A C 1
ATOM 2970 O O . LEU A 1 388 ? 12.203 16.125 16.75 1 98.81 388 LEU A O 1
ATOM 2974 N N . GLN A 1 389 ? 12.805 15.516 18.828 1 98.88 389 GLN A N 1
ATOM 2975 C CA . GLN A 1 389 ? 12.18 16.672 19.469 1 98.88 389 GLN A CA 1
ATOM 2976 C C . GLN A 1 389 ? 12.844 17.969 18.984 1 98.88 389 GLN A C 1
ATOM 2978 O O . GLN A 1 389 ? 12.156 18.953 18.688 1 98.88 389 GLN A O 1
ATOM 2983 N N . ALA A 1 390 ? 14.172 18 18.922 1 98.69 390 ALA A N 1
ATOM 2984 C CA . ALA A 1 390 ? 14.898 19.172 18.469 1 98.69 390 ALA A CA 1
ATOM 2985 C C . ALA A 1 390 ? 14.531 19.531 17.031 1 98.69 390 ALA A C 1
ATOM 2987 O O . ALA A 1 390 ? 14.359 20.703 16.703 1 98.69 390 ALA A O 1
ATOM 2988 N N . TYR A 1 391 ? 14.445 18.547 16.234 1 98.25 391 TYR A N 1
ATOM 2989 C CA . TYR A 1 391 ? 14.102 18.734 14.828 1 98.25 391 TYR A CA 1
ATOM 2990 C C . TYR A 1 391 ? 12.711 19.359 14.688 1 98.25 391 TYR A C 1
ATOM 2992 O O . TYR A 1 391 ? 12.539 20.359 13.984 1 98.25 391 TYR A O 1
ATOM 3000 N N . ILE A 1 392 ? 11.711 18.75 15.328 1 98.81 392 ILE A N 1
ATOM 3001 C CA . ILE A 1 392 ? 10.336 19.219 15.25 1 98.81 392 ILE A CA 1
ATOM 3002 C C . ILE A 1 392 ? 10.227 20.625 15.836 1 98.81 392 ILE A C 1
ATOM 3004 O O . ILE A 1 392 ? 9.609 21.516 15.234 1 98.81 392 ILE A O 1
ATOM 3008 N N . ARG A 1 393 ? 10.852 20.906 16.984 1 98.38 393 ARG A N 1
ATOM 3009 C CA . ARG A 1 393 ? 10.805 22.203 17.625 1 98.38 393 ARG A CA 1
ATOM 3010 C C . ARG A 1 393 ? 11.398 23.281 16.719 1 98.38 393 ARG A C 1
ATOM 3012 O O . ARG A 1 393 ? 10.828 24.375 16.578 1 98.38 393 ARG A O 1
ATOM 3019 N N . ARG A 1 394 ? 12.516 22.953 16.141 1 98.12 394 ARG A N 1
ATOM 3020 C CA . ARG A 1 394 ? 13.18 23.906 15.258 1 98.12 394 ARG A CA 1
ATOM 3021 C C . ARG A 1 394 ? 12.273 24.297 14.086 1 98.12 394 ARG A C 1
ATOM 3023 O O . ARG A 1 394 ? 12.172 25.469 13.742 1 98.12 394 ARG A O 1
ATOM 3030 N N . THR A 1 395 ? 11.664 23.344 13.492 1 98.25 395 THR A N 1
ATOM 3031 C CA . THR A 1 395 ? 10.828 23.625 12.32 1 98.25 395 THR A CA 1
ATOM 3032 C C . THR A 1 395 ? 9.562 24.375 12.727 1 98.25 395 THR A C 1
ATOM 3034 O O . THR A 1 395 ? 9.07 25.219 11.977 1 98.25 395 THR A O 1
ATOM 3037 N N . MET A 1 396 ? 9.023 24.109 13.906 1 98.44 396 MET A N 1
ATOM 3038 C CA . MET A 1 396 ? 7.867 24.844 14.414 1 98.44 396 MET A CA 1
ATOM 3039 C C . MET A 1 396 ? 8.242 26.281 14.75 1 98.44 396 MET A C 1
ATOM 3041 O O . MET A 1 396 ? 7.477 27.203 14.492 1 98.44 396 MET A O 1
ATOM 3045 N N . GLU A 1 397 ? 9.422 26.422 15.328 1 98.44 397 GLU A N 1
ATOM 3046 C CA . GLU A 1 397 ? 9.898 27.766 15.68 1 98.44 397 GLU A CA 1
ATOM 3047 C C . GLU A 1 397 ? 10.07 28.625 14.43 1 98.44 397 GLU A C 1
ATOM 3049 O O . GLU A 1 397 ? 9.75 29.812 14.445 1 98.44 397 GLU A O 1
ATOM 3054 N N . MET A 1 398 ? 10.57 28.031 13.391 1 98.69 398 MET A N 1
ATOM 3055 C CA . MET A 1 398 ? 10.68 28.766 12.125 1 98.69 398 MET A CA 1
ATOM 3056 C C . MET A 1 398 ? 9.305 29.188 11.625 1 98.69 398 MET A C 1
ATOM 3058 O O . MET A 1 398 ? 9.148 30.281 11.078 1 98.69 398 MET A O 1
ATOM 3062 N N . GLY A 1 399 ? 8.312 28.312 11.805 1 98.62 399 GLY A N 1
ATOM 3063 C CA . GLY A 1 399 ? 6.953 28.672 11.445 1 98.62 399 GLY A CA 1
ATOM 3064 C C . GLY A 1 399 ? 6.422 29.859 12.242 1 98.62 399 GLY A C 1
ATOM 3065 O O . GLY A 1 399 ? 5.75 30.734 11.688 1 98.62 399 GLY A O 1
ATOM 3066 N N . GLU A 1 400 ? 6.746 29.922 13.531 1 98.5 400 GLU A N 1
ATOM 3067 C CA . GLU A 1 400 ? 6.352 31.031 14.391 1 98.5 400 GLU A CA 1
ATOM 3068 C C . GLU A 1 400 ? 7.012 32.344 13.953 1 98.5 400 GLU A C 1
ATOM 3070 O O . GLU A 1 400 ? 6.371 33.375 13.93 1 98.5 400 GLU A O 1
ATOM 3075 N N . GLU A 1 401 ? 8.273 32.25 13.656 1 98.56 401 GLU A N 1
ATOM 3076 C CA . GLU A 1 401 ? 8.992 33.438 13.195 1 98.56 401 GLU A CA 1
ATOM 3077 C C . GLU A 1 401 ? 8.398 33.969 11.891 1 98.56 401 GLU A C 1
ATOM 3079 O O . GLU A 1 401 ? 8.18 35.156 11.75 1 98.56 401 GLU A O 1
ATOM 3084 N N . PHE A 1 402 ? 8.18 33.062 10.969 1 98.75 402 PHE A N 1
ATOM 3085 C CA . PHE A 1 402 ? 7.582 33.469 9.695 1 98.75 402 PHE A CA 1
ATOM 3086 C C . PHE A 1 402 ? 6.246 34.156 9.914 1 98.75 402 PHE A C 1
ATOM 3088 O O . PHE A 1 402 ? 5.996 35.219 9.336 1 98.75 402 PHE A O 1
ATOM 3095 N N . ALA A 1 403 ? 5.348 33.5 10.727 1 98.75 403 ALA A N 1
ATOM 3096 C CA . ALA A 1 403 ? 4.051 34.125 11.039 1 98.75 403 ALA A CA 1
ATOM 3097 C C . ALA A 1 403 ? 4.215 35.5 11.648 1 98.75 403 ALA A C 1
ATOM 3099 O O . ALA A 1 403 ? 3.428 36.406 11.375 1 98.75 403 ALA A O 1
ATOM 3100 N N . GLY A 1 404 ? 5.242 35.625 12.492 1 98.62 404 GLY A N 1
ATOM 3101 C CA . GLY A 1 404 ? 5.547 36.906 13.07 1 98.62 404 GLY A CA 1
ATOM 3102 C C . GLY A 1 404 ? 5.922 37.969 12.031 1 98.62 404 GLY A C 1
ATOM 3103 O O . GLY A 1 404 ? 5.48 39.094 12.109 1 98.62 404 GLY A O 1
ATOM 3104 N N . TRP A 1 405 ? 6.742 37.562 11.094 1 98.75 405 TRP A N 1
ATOM 3105 C CA . TRP A 1 405 ? 7.125 38.469 10.016 1 98.75 405 TRP A CA 1
ATOM 3106 C C . TRP A 1 405 ? 5.91 38.875 9.195 1 98.75 405 TRP A C 1
ATOM 3108 O O . TRP A 1 405 ? 5.766 40.062 8.828 1 98.75 405 TRP A O 1
ATOM 3118 N N . VAL A 1 406 ? 5.012 37.969 8.883 1 98.62 406 VAL A N 1
ATOM 3119 C CA . VAL A 1 406 ? 3.803 38.25 8.109 1 98.62 406 VAL A CA 1
ATOM 3120 C C . VAL A 1 406 ? 2.92 39.219 8.867 1 98.62 406 VAL A C 1
ATOM 3122 O O . VAL A 1 406 ? 2.406 40.188 8.281 1 98.62 406 VAL A O 1
ATOM 3125 N N . LYS A 1 407 ? 2.783 39.062 10.133 1 97.94 407 LYS A N 1
ATOM 3126 C CA . LYS A 1 407 ? 1.968 39.938 10.977 1 97.94 407 LYS A CA 1
ATOM 3127 C C . LYS A 1 407 ? 2.584 41.344 11.094 1 97.94 407 LYS A C 1
ATOM 3129 O O . LYS A 1 407 ? 1.886 42.312 11.383 1 97.94 407 LYS A O 1
ATOM 3134 N N . GLY A 1 408 ? 3.824 41.344 10.844 1 98 408 GLY A N 1
ATOM 3135 C CA . GLY A 1 408 ? 4.508 42.625 10.852 1 98 408 GLY A CA 1
ATOM 3136 C C . GLY A 1 408 ? 4.23 43.469 9.617 1 98 408 GLY A C 1
ATOM 3137 O O . GLY A 1 408 ? 4.531 44.656 9.594 1 98 408 GLY A O 1
ATOM 3138 N N . ARG A 1 409 ? 3.654 42.844 8.625 1 98 409 ARG A N 1
ATOM 3139 C CA . ARG A 1 409 ? 3.342 43.562 7.383 1 98 409 ARG A CA 1
ATOM 3140 C C . ARG A 1 409 ? 1.851 43.469 7.07 1 98 409 ARG A C 1
ATOM 3142 O O . ARG A 1 409 ? 1.464 43.094 5.961 1 98 409 ARG A O 1
ATOM 3149 N N . LEU A 1 410 ? 1.043 43.938 7.965 1 96.12 410 LEU A N 1
ATOM 3150 C CA . LEU A 1 410 ? -0.408 43.875 7.828 1 96.12 410 LEU A CA 1
ATOM 3151 C C . LEU A 1 410 ? -0.885 44.781 6.707 1 96.12 410 LEU A C 1
ATOM 3153 O O . LEU A 1 410 ? -2.029 44.688 6.258 1 96.12 410 LEU A O 1
ATOM 3157 N N . ASP A 1 411 ? 0.034 45.625 6.277 1 96.44 411 ASP A N 1
ATOM 3158 C CA . ASP A 1 411 ? -0.266 46.438 5.094 1 96.44 411 ASP A CA 1
ATOM 3159 C C . ASP A 1 411 ? -0.302 45.562 3.84 1 96.44 411 ASP A C 1
ATOM 3161 O O . ASP A 1 411 ? -0.922 45.938 2.84 1 96.44 411 ASP A O 1
ATOM 3165 N N . LEU A 1 412 ? 0.296 44.406 3.887 1 98.19 412 LEU A N 1
ATOM 3166 C CA . LEU A 1 412 ? 0.403 43.531 2.711 1 98.19 412 LEU A CA 1
ATOM 3167 C C . LEU A 1 412 ? -0.38 42.25 2.908 1 98.19 412 LEU A C 1
ATOM 3169 O O . LEU A 1 412 ? -0.895 41.688 1.945 1 98.19 412 LEU A O 1
ATOM 3173 N N . PHE A 1 413 ? -0.412 41.781 4.148 1 98.5 413 PHE A N 1
ATOM 3174 C CA . PHE A 1 413 ? -0.902 40.438 4.355 1 98.5 413 PHE A CA 1
ATOM 3175 C C . PHE A 1 413 ? -1.98 40.406 5.43 1 98.5 413 PHE A C 1
ATOM 3177 O O . PHE A 1 413 ? -2.041 41.281 6.281 1 98.5 413 PHE A O 1
ATOM 3184 N N . GLU A 1 414 ? -2.836 39.406 5.371 1 97.69 414 GLU A N 1
ATOM 3185 C CA . GLU A 1 414 ? -3.789 39 6.391 1 97.69 414 GLU A CA 1
ATOM 3186 C C . GLU A 1 414 ? -3.594 37.531 6.758 1 97.69 414 GLU A C 1
ATOM 3188 O O . GLU A 1 414 ? -3.619 36.656 5.891 1 97.69 414 GLU A O 1
ATOM 3193 N N . VAL A 1 415 ? -3.348 37.281 8.008 1 97.75 415 VAL A N 1
ATOM 3194 C CA . VAL A 1 415 ? -3.236 35.906 8.469 1 97.75 415 VAL A CA 1
ATOM 3195 C C . VAL A 1 415 ? -4.625 35.344 8.773 1 97.75 415 VAL A C 1
ATOM 3197 O O . VAL A 1 415 ? -5.375 35.938 9.555 1 97.75 415 VAL A O 1
ATOM 3200 N N . LEU A 1 416 ? -4.926 34.25 8.156 1 97.31 416 LEU A N 1
ATOM 3201 C CA . LEU A 1 416 ? -6.219 33.594 8.406 1 97.31 416 LEU A CA 1
ATOM 3202 C C . LEU A 1 416 ? -6.121 32.625 9.562 1 97.31 416 LEU A C 1
ATOM 3204 O O . LEU A 1 416 ? -6.996 32.594 10.438 1 97.31 416 LEU A O 1
ATOM 3208 N N . THR A 1 417 ? -5.16 31.734 9.523 1 97.19 417 THR A N 1
ATOM 3209 C CA . THR A 1 417 ? -4.922 30.781 10.602 1 97.19 417 THR A CA 1
ATOM 3210 C C . THR A 1 417 ? -3.424 30.562 10.805 1 97.19 417 THR A C 1
ATOM 3212 O O . THR A 1 417 ? -2.627 30.797 9.891 1 97.19 417 THR A O 1
ATOM 3215 N N . GLY A 1 418 ? -3.127 30.188 12.062 1 93.25 418 GLY A N 1
ATOM 3216 C CA . GLY A 1 418 ? -1.76 29.812 12.391 1 93.25 418 GLY A CA 1
ATOM 3217 C C . GLY A 1 418 ? -0.959 30.969 12.977 1 93.25 418 GLY A C 1
ATOM 3218 O O . GLY A 1 418 ? -1.494 32.062 13.195 1 93.25 418 GLY A O 1
ATOM 3219 N N . PRO A 1 419 ? 0.243 30.656 13.195 1 97.38 419 PRO A N 1
ATOM 3220 C CA . PRO A 1 419 ? 0.937 29.406 12.859 1 97.38 419 PRO A CA 1
ATOM 3221 C C . PRO A 1 419 ? 0.415 28.219 13.648 1 97.38 419 PRO A C 1
ATOM 3223 O O . PRO A 1 419 ? 0.096 28.344 14.836 1 97.38 419 PRO A O 1
ATOM 3226 N N . SER A 1 420 ? 0.208 27.078 13.008 1 97.94 420 SER A N 1
ATOM 3227 C CA . SER A 1 420 ? -0.152 25.781 13.594 1 97.94 420 SER A CA 1
ATOM 3228 C C . SER A 1 420 ? 0.676 24.656 12.992 1 97.94 420 SER A C 1
ATOM 3230 O O . SER A 1 420 ? 0.602 24.391 11.789 1 97.94 420 SER A O 1
ATOM 3232 N N . PHE A 1 421 ? 1.534 24.016 13.828 1 98.5 421 PHE A N 1
ATOM 3233 C CA . PHE A 1 421 ? 2.342 22.875 13.383 1 98.5 421 PHE A CA 1
ATOM 3234 C C . PHE A 1 421 ? 3.156 23.25 12.148 1 98.5 421 PHE A C 1
ATOM 3236 O O . PHE A 1 421 ? 3.145 22.516 11.156 1 98.5 421 PHE A O 1
ATOM 3243 N N . ALA A 1 422 ? 3.746 24.422 12.18 1 98.56 422 ALA A N 1
ATOM 3244 C CA . ALA A 1 422 ? 4.68 24.906 11.172 1 98.56 422 ALA A CA 1
ATOM 3245 C C . ALA A 1 422 ? 3.945 25.359 9.906 1 98.56 422 ALA A C 1
ATOM 3247 O O . ALA A 1 422 ? 4.559 25.516 8.852 1 98.56 422 ALA A O 1
ATOM 3248 N N . LEU A 1 423 ? 2.604 25.531 9.961 1 98.62 423 LEU A N 1
ATOM 3249 C CA . LEU A 1 423 ? 1.799 26 8.844 1 98.62 423 LEU A CA 1
ATOM 3250 C C . LEU A 1 423 ? 1.238 27.391 9.125 1 98.62 423 LEU A C 1
ATOM 3252 O O . LEU A 1 423 ? 0.673 27.625 10.195 1 98.62 423 LEU A O 1
ATOM 3256 N N . THR A 1 424 ? 1.425 28.344 8.258 1 98.69 424 THR A N 1
ATOM 3257 C CA . THR A 1 424 ? 0.763 29.641 8.266 1 98.69 424 THR A CA 1
ATOM 3258 C C . THR A 1 424 ? -0.102 29.812 7.02 1 98.69 424 THR A C 1
ATOM 3260 O O . THR A 1 424 ? 0.351 29.547 5.902 1 98.69 424 THR A O 1
ATOM 3263 N N . VAL A 1 425 ? -1.321 30.156 7.207 1 98.56 425 VAL A N 1
ATOM 3264 C CA . VAL A 1 425 ? -2.258 30.391 6.117 1 98.56 425 VAL A CA 1
ATOM 3265 C C . VAL A 1 425 ? -2.588 31.875 6.035 1 98.56 425 VAL A C 1
ATOM 3267 O O . VAL A 1 425 ? -3.104 32.469 6.992 1 98.56 425 VAL A O 1
ATOM 3270 N N . PHE A 1 426 ? -2.283 32.469 4.914 1 98.62 426 PHE A N 1
ATOM 3271 C CA . PHE A 1 426 ? -2.41 33.938 4.793 1 98.62 426 PHE A CA 1
ATOM 3272 C C . PHE A 1 426 ? -2.822 34.312 3.381 1 98.62 426 PHE A C 1
ATOM 3274 O O . PHE A 1 426 ? -2.873 33.469 2.486 1 98.62 426 PHE A O 1
ATOM 3281 N N . ARG A 1 427 ? -3.217 35.531 3.207 1 98.44 427 ARG A N 1
ATOM 3282 C CA . ARG A 1 427 ? -3.611 36.062 1.911 1 98.44 427 ARG A CA 1
ATOM 3283 C C . ARG A 1 427 ? -3.277 37.562 1.816 1 98.44 427 ARG A C 1
ATOM 3285 O O . ARG A 1 427 ? -2.738 38.125 2.76 1 98.44 427 ARG A O 1
ATOM 3292 N N . MET A 1 428 ? -3.529 38.125 0.669 1 98.25 428 MET A N 1
ATOM 3293 C CA . MET A 1 428 ? -3.295 39.562 0.484 1 98.25 428 MET A CA 1
ATOM 3294 C C . MET A 1 428 ? -4.207 40.375 1.391 1 98.25 428 MET A C 1
ATOM 3296 O O . MET A 1 428 ? -5.379 40.031 1.572 1 98.25 428 MET A O 1
ATOM 3300 N N . ALA A 1 429 ? -3.613 41.406 1.924 1 97.44 429 ALA A N 1
ATOM 3301 C CA . ALA A 1 429 ? -4.434 42.375 2.635 1 97.44 429 ALA A CA 1
ATOM 3302 C C . ALA A 1 429 ? -5.336 43.156 1.669 1 97.44 429 ALA A C 1
ATOM 3304 O O . ALA A 1 429 ? -5.078 43.188 0.463 1 97.44 429 ALA A O 1
ATOM 3305 N N . ALA A 1 430 ? -6.355 43.719 2.225 1 94.94 430 ALA A N 1
ATOM 3306 C CA . ALA A 1 430 ? -7.219 44.562 1.413 1 94.94 430 ALA A CA 1
ATOM 3307 C C . ALA A 1 430 ? -6.539 45.906 1.114 1 94.94 430 ALA A C 1
ATOM 3309 O O . ALA A 1 430 ? -5.844 46.438 1.967 1 94.94 430 ALA A O 1
ATOM 3310 N N . LYS A 1 431 ? -6.75 46.375 -0.068 1 92.44 431 LYS A N 1
ATOM 3311 C CA . LYS A 1 431 ? -6.246 47.688 -0.425 1 92.44 431 LYS A CA 1
ATOM 3312 C C . LYS A 1 431 ? -7.008 48.781 0.316 1 92.44 431 LYS A C 1
ATOM 3314 O O . LYS A 1 431 ? -6.453 49.844 0.605 1 92.44 431 LYS A O 1
ATOM 3319 N N . SER A 1 432 ? -8.258 48.5 0.398 1 91.19 432 SER A N 1
ATOM 3320 C CA . SER A 1 432 ? -9.133 49.469 1.074 1 91.19 432 SER A CA 1
ATOM 3321 C C . SER A 1 432 ? -10.258 48.719 1.82 1 91.19 432 SER A C 1
ATOM 3323 O O . SER A 1 432 ? -10.555 47.562 1.534 1 91.19 432 SER A O 1
ATOM 3325 N N . ASP A 1 433 ? -10.797 49.5 2.654 1 88.31 433 ASP A N 1
ATOM 3326 C CA . ASP A 1 433 ? -11.938 48.969 3.383 1 88.31 433 ASP A CA 1
ATOM 3327 C C . ASP A 1 433 ? -13.094 48.656 2.436 1 88.31 433 ASP A C 1
ATOM 3329 O O . ASP A 1 433 ? -13.406 49.438 1.54 1 88.31 433 ASP A O 1
ATOM 3333 N N . GLY A 1 434 ? -13.664 47.562 2.545 1 90.12 434 GLY A N 1
ATOM 3334 C CA . GLY A 1 434 ? -14.812 47.188 1.745 1 90.12 434 GLY A CA 1
ATOM 3335 C C . GLY A 1 434 ? -14.438 46.594 0.402 1 90.12 434 GLY A C 1
ATOM 3336 O O . GLY A 1 434 ? -15.305 46.344 -0.439 1 90.12 434 GLY A O 1
ATOM 3337 N N . GLN A 1 435 ? -13.188 46.406 0.244 1 93.06 435 GLN A N 1
ATOM 3338 C CA . GLN A 1 435 ? -12.773 45.781 -1.002 1 93.06 435 GLN A CA 1
ATOM 3339 C C . GLN A 1 435 ? -13.523 44.469 -1.229 1 93.06 435 GLN A C 1
ATOM 3341 O O . GLN A 1 435 ? -13.641 43.656 -0.316 1 93.06 435 GLN A O 1
ATOM 3346 N N . PRO A 1 436 ? -14.078 44.281 -2.453 1 95.81 436 PRO A N 1
ATOM 3347 C CA . PRO A 1 436 ? -14.812 43.031 -2.744 1 95.81 436 PRO A CA 1
ATOM 3348 C C . PRO A 1 436 ? -13.945 41.781 -2.594 1 95.81 436 PRO A C 1
ATOM 3350 O O . PRO A 1 436 ? -12.766 41.812 -2.943 1 95.81 436 PRO A O 1
ATOM 3353 N N . LEU A 1 437 ? -14.578 40.75 -2.133 1 95.94 437 LEU A N 1
ATOM 3354 C CA . LEU A 1 437 ? -13.922 39.469 -1.909 1 95.94 437 LEU A CA 1
ATOM 3355 C C . LEU A 1 437 ? -13.242 38.969 -3.184 1 95.94 437 LEU A C 1
ATOM 3357 O O . LEU A 1 437 ? -12.117 38.469 -3.139 1 95.94 437 LEU A O 1
ATOM 3361 N N . GLU A 1 438 ? -13.875 39.125 -4.297 1 96.56 438 GLU A N 1
ATOM 3362 C CA . GLU A 1 438 ? -13.375 38.625 -5.578 1 96.56 438 GLU A CA 1
ATOM 3363 C C . GLU A 1 438 ? -12.078 39.344 -5.969 1 96.56 438 GLU A C 1
ATOM 3365 O O . GLU A 1 438 ? -11.18 38.719 -6.547 1 96.56 438 GLU A O 1
ATOM 3370 N N . GLU A 1 439 ? -12.023 40.594 -5.68 1 96 439 GLU A N 1
ATOM 3371 C CA . GLU A 1 439 ? -10.82 41.344 -5.996 1 96 439 GLU A CA 1
ATOM 3372 C C . GLU A 1 439 ? -9.648 40.906 -5.113 1 96 439 GLU A C 1
ATOM 3374 O O . GLU A 1 439 ? -8.523 40.781 -5.59 1 96 439 GLU A O 1
ATOM 3379 N N . ARG A 1 440 ? -9.945 40.781 -3.871 1 96.62 440 ARG A N 1
ATOM 3380 C CA . ARG A 1 440 ? -8.914 40.344 -2.945 1 96.62 440 ARG A CA 1
ATOM 3381 C C . ARG A 1 440 ? -8.422 38.938 -3.301 1 96.62 440 ARG A C 1
ATOM 3383 O O . ARG A 1 440 ? -7.23 38.656 -3.193 1 96.62 440 ARG A O 1
ATOM 3390 N N . ASN A 1 441 ? -9.328 38.062 -3.678 1 97.88 441 ASN A N 1
ATOM 3391 C CA . ASN A 1 441 ? -8.945 36.719 -4.152 1 97.88 441 ASN A CA 1
ATOM 3392 C C . ASN A 1 441 ? -8.047 36.812 -5.383 1 97.88 441 ASN A C 1
ATOM 3394 O O . ASN A 1 441 ? -7.094 36.031 -5.508 1 97.88 441 ASN A O 1
ATOM 3398 N N . ALA A 1 442 ? -8.391 37.719 -6.285 1 97.5 442 ALA A N 1
ATOM 3399 C CA . ALA A 1 442 ? -7.578 37.875 -7.488 1 97.5 442 ALA A CA 1
ATOM 3400 C C . ALA A 1 442 ? -6.164 38.344 -7.137 1 97.5 442 ALA A C 1
ATOM 3402 O O . ALA A 1 442 ? -5.191 37.875 -7.75 1 97.5 442 ALA A O 1
ATOM 3403 N N . MET A 1 443 ? -6.094 39.219 -6.164 1 98 443 MET A N 1
ATOM 3404 C CA . MET A 1 443 ? -4.785 39.688 -5.707 1 98 443 MET A CA 1
ATOM 3405 C C . MET A 1 443 ? -3.996 38.562 -5.074 1 98 443 MET A C 1
ATOM 3407 O O . MET A 1 443 ? -2.797 38.406 -5.32 1 98 443 MET A O 1
ATOM 3411 N N . THR A 1 444 ? -4.66 37.781 -4.289 1 98.38 444 THR A N 1
ATOM 3412 C CA . THR A 1 444 ? -4.016 36.656 -3.645 1 98.38 444 THR A CA 1
ATOM 3413 C C . THR A 1 444 ? -3.547 35.625 -4.684 1 98.38 444 THR A C 1
ATOM 3415 O O . THR A 1 444 ? -2.457 35.062 -4.559 1 98.38 444 THR A O 1
ATOM 3418 N N . ARG A 1 445 ? -4.359 35.406 -5.684 1 97.75 445 ARG A N 1
ATOM 3419 C CA . ARG A 1 445 ? -3.988 34.5 -6.777 1 97.75 445 ARG A CA 1
ATOM 3420 C C . ARG A 1 445 ? -2.75 35.031 -7.508 1 97.75 445 ARG A C 1
ATOM 3422 O O . ARG A 1 445 ? -1.859 34.25 -7.852 1 97.75 445 ARG A O 1
ATOM 3429 N N . ALA A 1 446 ? -2.734 36.312 -7.758 1 97.81 446 ALA A N 1
ATOM 3430 C CA . ALA A 1 446 ? -1.582 36.906 -8.43 1 97.81 446 ALA A CA 1
ATOM 3431 C C . ALA A 1 446 ? -0.311 36.719 -7.602 1 97.81 446 ALA A C 1
ATOM 3433 O O . ALA A 1 446 ? 0.747 36.375 -8.148 1 97.81 446 ALA A O 1
ATOM 3434 N N . LEU A 1 447 ? -0.42 36.969 -6.316 1 98.19 447 LEU A N 1
ATOM 3435 C CA . LEU A 1 447 ? 0.712 36.75 -5.418 1 98.19 447 LEU A CA 1
ATOM 3436 C C . LEU A 1 447 ? 1.195 35.312 -5.484 1 98.19 447 LEU A C 1
ATOM 3438 O O . LEU A 1 447 ? 2.387 35.062 -5.688 1 98.19 447 LEU A O 1
ATOM 3442 N N . TYR A 1 448 ? 0.265 34.469 -5.316 1 95.88 448 TYR A N 1
ATOM 3443 C CA . TYR A 1 448 ? 0.51 33.031 -5.332 1 95.88 448 TYR A CA 1
ATOM 3444 C C . TYR A 1 448 ? 1.211 32.594 -6.617 1 95.88 448 TYR A C 1
ATOM 3446 O O . TYR A 1 448 ? 2.254 31.938 -6.578 1 95.88 448 TYR A O 1
ATOM 3454 N N . GLU A 1 449 ? 0.714 32.938 -7.758 1 96.31 449 GLU A N 1
ATOM 3455 C CA . GLU A 1 449 ? 1.226 32.531 -9.062 1 96.31 449 GLU A CA 1
ATOM 3456 C C . GLU A 1 449 ? 2.596 33.125 -9.336 1 96.31 449 GLU A C 1
ATOM 3458 O O . GLU A 1 449 ? 3.492 32.469 -9.852 1 96.31 449 GLU A O 1
ATOM 3463 N N . ARG A 1 450 ? 2.771 34.406 -8.992 1 97.56 450 ARG A N 1
ATOM 3464 C CA . ARG A 1 450 ? 4.027 35.094 -9.258 1 97.56 450 ARG A CA 1
ATOM 3465 C C . ARG A 1 450 ? 5.145 34.562 -8.367 1 97.56 450 ARG A C 1
ATOM 3467 O O . ARG A 1 450 ? 6.293 34.469 -8.805 1 97.56 450 ARG A O 1
ATOM 3474 N N . VAL A 1 451 ? 4.82 34.281 -7.156 1 97.62 451 VAL A N 1
ATOM 3475 C CA . VAL A 1 451 ? 5.812 33.75 -6.238 1 97.62 451 VAL A CA 1
ATOM 3476 C C . VAL A 1 451 ? 6.277 32.375 -6.742 1 97.62 451 VAL A C 1
ATOM 3478 O O . VAL A 1 451 ? 7.48 32.094 -6.793 1 97.62 451 VAL A O 1
ATOM 3481 N N . ASN A 1 452 ? 5.375 31.516 -7.164 1 96 452 ASN A N 1
ATOM 3482 C CA . ASN A 1 452 ? 5.719 30.188 -7.664 1 96 452 ASN A CA 1
ATOM 3483 C C . ASN A 1 452 ? 6.488 30.266 -8.977 1 96 452 ASN A C 1
ATOM 3485 O O . ASN A 1 452 ? 7.359 29.438 -9.25 1 96 452 ASN A O 1
ATOM 3489 N N . ALA A 1 453 ? 6.219 31.234 -9.734 1 94.94 453 ALA A N 1
ATOM 3490 C CA . ALA A 1 453 ? 6.875 31.422 -11.031 1 94.94 453 ALA A CA 1
ATOM 3491 C C . ALA A 1 453 ? 8.352 31.75 -10.852 1 94.94 453 ALA A C 1
ATOM 3493 O O . ALA A 1 453 ? 9.148 31.578 -11.781 1 94.94 453 ALA A O 1
ATOM 3494 N N . THR A 1 454 ? 8.734 32.219 -9.648 1 94.12 454 THR A N 1
ATOM 3495 C CA . THR A 1 454 ? 10.133 32.531 -9.406 1 94.12 454 THR A CA 1
ATOM 3496 C C . THR A 1 454 ? 10.992 31.266 -9.422 1 94.12 454 THR A C 1
ATOM 3498 O O . THR A 1 454 ? 12.195 31.328 -9.68 1 94.12 454 THR A O 1
ATOM 3501 N N . GLY A 1 455 ? 10.391 30.109 -8.992 1 93.06 455 GLY A N 1
ATOM 3502 C CA . GLY A 1 455 ? 11.102 28.844 -8.93 1 93.06 455 GLY A CA 1
ATOM 3503 C C . GLY A 1 455 ? 11.93 28.688 -7.664 1 93.06 455 GLY A C 1
ATOM 3504 O O . GLY A 1 455 ? 12.398 27.594 -7.355 1 93.06 455 GLY A O 1
ATOM 3505 N N . ARG A 1 456 ? 12.023 29.766 -6.938 1 92.31 456 ARG A N 1
ATOM 3506 C CA . ARG A 1 456 ? 12.883 29.766 -5.758 1 92.31 456 ARG A CA 1
ATOM 3507 C C . ARG A 1 456 ? 12.188 29.109 -4.57 1 92.31 456 ARG A C 1
ATOM 3509 O O . ARG A 1 456 ? 12.844 28.484 -3.727 1 92.31 456 ARG A O 1
ATOM 3516 N N . ILE A 1 457 ? 10.914 29.344 -4.465 1 96.38 457 ILE A N 1
ATOM 3517 C CA . ILE A 1 457 ? 10.094 28.688 -3.457 1 96.38 457 ILE A CA 1
ATOM 3518 C C . ILE A 1 457 ? 8.828 28.125 -4.105 1 96.38 457 ILE A C 1
ATOM 3520 O O . ILE A 1 457 ? 8.484 28.5 -5.234 1 96.38 457 ILE A O 1
ATOM 3524 N N . TRP A 1 458 ? 8.234 27.266 -3.482 1 96.75 458 TRP A N 1
ATOM 3525 C CA . TRP A 1 458 ? 6.953 26.719 -3.914 1 96.75 458 TRP A CA 1
ATOM 3526 C C . TRP A 1 458 ? 5.961 26.688 -2.76 1 96.75 458 TRP A C 1
ATOM 3528 O O . TRP A 1 458 ? 6.277 26.203 -1.67 1 96.75 458 TRP A O 1
ATOM 3538 N N . VAL A 1 459 ? 4.801 27.281 -2.99 1 97.19 459 VAL A N 1
ATOM 3539 C CA . VAL A 1 459 ? 3.723 27.266 -2.008 1 97.19 459 VAL A CA 1
ATOM 3540 C C . VAL A 1 459 ? 2.449 26.719 -2.643 1 97.19 459 VAL A C 1
ATOM 3542 O O . VAL A 1 459 ? 2.365 26.578 -3.867 1 97.19 459 VAL A O 1
ATOM 3545 N N . THR A 1 460 ? 1.513 26.312 -1.83 1 95.88 460 THR A N 1
ATOM 3546 C CA . THR A 1 460 ? 0.202 25.891 -2.303 1 95.88 460 THR A CA 1
ATOM 3547 C C . THR A 1 460 ? -0.89 26.828 -1.799 1 95.88 460 THR A C 1
ATOM 3549 O O . THR A 1 460 ? -0.657 27.625 -0.888 1 95.88 460 THR A O 1
ATOM 3552 N N . SER A 1 461 ? -2.016 26.719 -2.48 1 95.5 461 SER A N 1
ATOM 3553 C CA . SER A 1 461 ? -3.16 27.547 -2.092 1 95.5 461 SER A CA 1
ATOM 3554 C C . SER A 1 461 ? -4.281 26.688 -1.517 1 95.5 461 SER A C 1
ATOM 3556 O O . SER A 1 461 ? -4.254 25.453 -1.628 1 95.5 461 SER A O 1
ATOM 3558 N N . THR A 1 462 ? -5.148 27.297 -0.826 1 95.38 462 THR A N 1
ATOM 3559 C CA . THR A 1 462 ? -6.387 26.703 -0.336 1 95.38 462 THR A CA 1
ATOM 3560 C C . THR A 1 462 ? -7.523 27.719 -0.358 1 95.38 462 THR A C 1
ATOM 3562 O O . THR A 1 462 ? -7.324 28.875 -0.754 1 95.38 462 THR A O 1
ATOM 3565 N N . GLU A 1 463 ? -8.672 27.281 -0.133 1 94.38 463 GLU A N 1
ATOM 3566 C CA . GLU A 1 463 ? -9.852 28.141 -0.033 1 94.38 463 GLU A CA 1
ATOM 3567 C C . GLU A 1 463 ? -10.609 27.891 1.264 1 94.38 463 GLU A C 1
ATOM 3569 O O . GLU A 1 463 ? -11.031 26.75 1.527 1 94.38 463 GLU A O 1
ATOM 3574 N N . LEU A 1 464 ? -10.688 28.906 2.092 1 95.25 464 LEU A N 1
ATOM 3575 C CA . LEU A 1 464 ? -11.422 28.844 3.35 1 95.25 464 LEU A CA 1
ATOM 3576 C C . LEU A 1 464 ? -12.625 29.781 3.328 1 95.25 464 LEU A C 1
ATOM 3578 O O . LEU A 1 464 ? -12.461 31 3.322 1 95.25 464 LEU A O 1
ATOM 3582 N N . ASP A 1 465 ? -13.82 29.25 3.293 1 92.94 465 ASP A N 1
ATOM 3583 C CA . ASP A 1 465 ? -15.047 30.047 3.293 1 92.94 465 ASP A CA 1
ATOM 3584 C C . ASP A 1 465 ? -15.055 31.047 2.133 1 92.94 465 ASP A C 1
ATOM 3586 O O . ASP A 1 465 ? -15.352 32.219 2.324 1 92.94 465 ASP A O 1
ATOM 3590 N N . GLY A 1 466 ? -14.586 30.562 1.023 1 93.06 466 GLY A N 1
ATOM 3591 C CA . GLY A 1 466 ? -14.594 31.375 -0.184 1 93.06 466 GLY A CA 1
ATOM 3592 C C . GLY A 1 466 ? -13.367 32.25 -0.318 1 93.06 466 GLY A C 1
ATOM 3593 O O . GLY A 1 466 ? -13.141 32.844 -1.367 1 93.06 466 GLY A O 1
ATOM 3594 N N . ARG A 1 467 ? -12.57 32.344 0.681 1 96.19 467 ARG A N 1
ATOM 3595 C CA . ARG A 1 467 ? -11.359 33.156 0.668 1 96.19 467 ARG A CA 1
ATOM 3596 C C . ARG A 1 467 ? -10.156 32.375 0.181 1 96.19 467 ARG A C 1
ATOM 3598 O O . ARG A 1 467 ? -9.734 31.406 0.837 1 96.19 467 ARG A O 1
ATOM 3605 N N . LEU A 1 468 ? -9.617 32.812 -0.945 1 97.25 468 LEU A N 1
ATOM 3606 C CA . LEU A 1 468 ? -8.375 32.188 -1.419 1 97.25 468 LEU A CA 1
ATOM 3607 C C . LEU A 1 468 ? -7.207 32.562 -0.515 1 97.25 468 LEU A C 1
ATOM 3609 O O . LEU A 1 468 ? -7.078 33.719 -0.105 1 97.25 468 LEU A O 1
ATOM 3613 N N . ALA A 1 469 ? -6.434 31.578 -0.158 1 98 469 ALA A N 1
ATOM 3614 C CA . ALA A 1 469 ? -5.309 31.812 0.741 1 98 469 ALA A CA 1
ATOM 3615 C C . ALA A 1 469 ? -4.086 31.016 0.313 1 98 469 ALA A C 1
ATOM 3617 O O . ALA A 1 469 ? -4.195 30.094 -0.51 1 98 469 ALA A O 1
ATOM 3618 N N . ILE A 1 470 ? -2.963 31.391 0.799 1 98.38 470 ILE A N 1
ATOM 3619 C CA . ILE A 1 470 ? -1.691 30.719 0.562 1 98.38 470 ILE A CA 1
ATOM 3620 C C . ILE A 1 470 ? -1.276 29.953 1.812 1 98.38 470 ILE A C 1
ATOM 3622 O O . ILE A 1 470 ? -1.42 30.453 2.932 1 98.38 470 ILE A O 1
ATOM 3626 N N . ARG A 1 471 ? -0.885 28.766 1.605 1 98.19 471 ARG A N 1
ATOM 3627 C CA . ARG A 1 471 ? -0.329 27.922 2.668 1 98.19 471 ARG A CA 1
ATOM 3628 C C . ARG A 1 471 ? 1.193 27.875 2.584 1 98.19 471 ARG A C 1
ATOM 3630 O O . ARG A 1 471 ? 1.751 27.547 1.534 1 98.19 471 ARG A O 1
ATOM 3637 N N . LEU A 1 472 ? 1.875 28.172 3.66 1 98.56 472 LEU A N 1
ATOM 3638 C CA . LEU A 1 472 ? 3.328 28.047 3.699 1 98.56 472 LEU A CA 1
ATOM 3639 C C . LEU A 1 472 ? 3.768 27.188 4.883 1 98.56 472 LEU A C 1
ATOM 3641 O O . LEU A 1 472 ? 3.428 27.484 6.031 1 98.56 472 LEU A O 1
ATOM 3645 N N . MET A 1 473 ? 4.523 26.109 4.57 1 97.75 473 MET A N 1
ATOM 3646 C CA . MET A 1 473 ? 5.043 25.156 5.551 1 97.75 473 MET A CA 1
ATOM 3647 C C . MET A 1 473 ? 6.539 25.359 5.758 1 97.75 473 MET A C 1
ATOM 3649 O O . MET A 1 473 ? 7.273 25.641 4.809 1 97.75 473 MET A O 1
ATOM 3653 N N . THR A 1 474 ? 7.027 25.172 7.008 1 98.5 474 THR A N 1
ATOM 3654 C CA . THR A 1 474 ? 8.453 25.297 7.293 1 98.5 474 THR A CA 1
ATOM 3655 C C . THR A 1 474 ? 9.023 23.969 7.805 1 98.5 474 THR A C 1
ATOM 3657 O O . THR A 1 474 ? 10.102 23.953 8.406 1 98.5 474 THR A O 1
ATOM 3660 N N . SER A 1 475 ? 8.336 22.859 7.562 1 97.69 475 SER A N 1
ATOM 3661 C CA . SER A 1 475 ? 8.617 21.594 8.234 1 97.69 475 SER A CA 1
ATOM 3662 C C . SER A 1 475 ? 9.477 20.688 7.367 1 97.69 475 SER A C 1
ATOM 3664 O O . SER A 1 475 ? 9.469 19.469 7.543 1 97.69 475 SER A O 1
ATOM 3666 N N . VAL A 1 476 ? 10.242 21.188 6.391 1 97 476 VAL A N 1
ATOM 3667 C CA . VAL A 1 476 ? 11.148 20.391 5.574 1 97 476 VAL A CA 1
ATOM 3668 C C . VAL A 1 476 ? 12.516 20.297 6.258 1 97 476 VAL A C 1
ATOM 3670 O O . VAL A 1 476 ? 13.016 21.297 6.785 1 97 476 VAL A O 1
ATOM 3673 N N . ARG A 1 477 ? 13.102 19.172 6.215 1 95.38 477 ARG A N 1
ATOM 3674 C CA . ARG A 1 477 ? 14.305 18.859 6.984 1 95.38 477 ARG A CA 1
ATOM 3675 C C . ARG A 1 477 ? 15.445 19.812 6.617 1 95.38 477 ARG A C 1
ATOM 3677 O O . ARG A 1 477 ? 16.219 20.219 7.48 1 95.38 477 ARG A O 1
ATOM 3684 N N . THR A 1 478 ? 15.578 20.219 5.367 1 95.94 478 THR A N 1
ATOM 3685 C CA . THR A 1 478 ? 16.734 20.984 4.887 1 95.94 478 THR A CA 1
ATOM 3686 C C . THR A 1 478 ? 16.469 22.484 5.031 1 95.94 478 THR A C 1
ATOM 3688 O O . THR A 1 478 ? 17.375 23.281 4.82 1 95.94 478 THR A O 1
ATOM 3691 N N . THR A 1 479 ? 15.266 22.859 5.375 1 97.19 479 THR A N 1
ATOM 3692 C CA . THR A 1 479 ? 14.93 24.266 5.527 1 97.19 479 THR A CA 1
ATOM 3693 C C . THR A 1 479 ? 15.547 24.844 6.797 1 97.19 479 THR A C 1
ATOM 3695 O O . THR A 1 479 ? 15.43 24.25 7.875 1 97.19 479 THR A O 1
ATOM 3698 N N . GLU A 1 480 ? 16.219 25.875 6.672 1 97.12 480 GLU A N 1
ATOM 3699 C CA . GLU A 1 480 ? 16.781 26.656 7.77 1 97.12 480 GLU A CA 1
ATOM 3700 C C . GLU A 1 480 ? 16.188 28.062 7.812 1 97.12 480 GLU A C 1
ATOM 3702 O O . GLU A 1 480 ? 15.492 28.469 6.883 1 97.12 480 GLU A O 1
ATOM 3707 N N . ARG A 1 481 ? 16.5 28.719 8.875 1 98.19 481 ARG A N 1
ATOM 3708 C CA . ARG A 1 481 ? 15.945 30.062 9.086 1 98.19 481 ARG A CA 1
ATOM 3709 C C . ARG A 1 481 ? 16.234 30.969 7.902 1 98.19 481 ARG A C 1
ATOM 3711 O O . ARG A 1 481 ? 15.383 31.766 7.492 1 98.19 481 ARG A O 1
ATOM 3718 N N . VAL A 1 482 ? 17.453 30.875 7.336 1 97.88 482 VAL A N 1
ATOM 3719 C CA . VAL A 1 482 ? 17.859 31.734 6.234 1 97.88 482 VAL A CA 1
ATOM 3720 C C . VAL A 1 482 ? 16.969 31.5 5.023 1 97.88 482 VAL A C 1
ATOM 3722 O O . VAL A 1 482 ? 16.672 32.438 4.273 1 97.88 482 VAL A O 1
ATOM 3725 N N . HIS A 1 483 ? 16.531 30.281 4.793 1 97.81 483 HIS A N 1
ATOM 3726 C CA . HIS A 1 483 ? 15.641 29.953 3.682 1 97.81 483 HIS A CA 1
ATOM 3727 C C . HIS A 1 483 ? 14.25 30.531 3.898 1 97.81 483 HIS A C 1
ATOM 3729 O O . HIS A 1 483 ? 13.602 30.984 2.949 1 97.81 483 HIS A O 1
ATOM 3735 N N . VAL A 1 484 ? 13.734 30.516 5.152 1 98.62 484 VAL A N 1
ATOM 3736 C CA . VAL A 1 484 ? 12.43 31.062 5.488 1 98.62 484 VAL A CA 1
ATOM 3737 C C . VAL A 1 484 ? 12.453 32.594 5.328 1 98.62 484 VAL A C 1
ATOM 3739 O O . VAL A 1 484 ? 11.492 33.188 4.836 1 98.62 484 VAL A O 1
ATOM 3742 N N . GLU A 1 485 ? 13.547 33.188 5.746 1 98.38 485 GLU A N 1
ATOM 3743 C CA . GLU A 1 485 ? 13.719 34.625 5.562 1 98.38 485 GLU A CA 1
ATOM 3744 C C . GLU A 1 485 ? 13.695 35 4.082 1 98.38 485 GLU A C 1
ATOM 3746 O O . GLU A 1 485 ? 13.062 35.969 3.695 1 98.38 485 GLU A O 1
ATOM 3751 N N . ALA A 1 486 ? 14.398 34.219 3.33 1 97.44 486 ALA A N 1
ATOM 3752 C CA . ALA A 1 486 ? 14.43 34.438 1.89 1 97.44 486 ALA A CA 1
ATOM 3753 C C . ALA A 1 486 ? 13.031 34.312 1.284 1 97.44 486 ALA A C 1
ATOM 3755 O O . ALA A 1 486 ? 12.656 35.062 0.385 1 97.44 486 ALA A O 1
ATOM 3756 N N . ALA A 1 487 ? 12.289 33.344 1.731 1 98.25 487 ALA A N 1
ATOM 3757 C CA . ALA A 1 487 ? 10.914 33.156 1.266 1 98.25 487 ALA A CA 1
ATOM 3758 C C . ALA A 1 487 ? 10.055 34.344 1.605 1 98.25 487 ALA A C 1
ATOM 3760 O O . ALA A 1 487 ? 9.289 34.844 0.767 1 98.25 487 ALA A O 1
ATOM 3761 N N . PHE A 1 488 ? 10.211 34.875 2.807 1 98.62 488 PHE A N 1
ATOM 3762 C CA . PHE A 1 488 ? 9.445 36.031 3.244 1 98.62 488 PHE A CA 1
ATOM 3763 C C . PHE A 1 488 ? 9.797 37.25 2.402 1 98.62 488 PHE A C 1
ATOM 3765 O O . PHE A 1 488 ? 8.906 38 1.992 1 98.62 488 PHE A O 1
ATOM 3772 N N . LYS A 1 489 ? 11.039 37.438 2.172 1 98.31 489 LYS A N 1
ATOM 3773 C CA . LYS A 1 489 ? 11.477 38.562 1.348 1 98.31 489 LYS A CA 1
ATOM 3774 C C . LYS A 1 489 ? 10.867 38.5 -0.05 1 98.31 489 LYS A C 1
ATOM 3776 O O . LYS A 1 489 ? 10.422 39.5 -0.597 1 98.31 489 LYS A O 1
ATOM 3781 N N . THR A 1 490 ? 10.867 37.281 -0.619 1 98.06 490 THR A N 1
ATOM 3782 C CA . THR A 1 490 ? 10.266 37.094 -1.929 1 98.06 490 THR A CA 1
ATOM 3783 C C . THR A 1 490 ? 8.773 37.406 -1.897 1 98.06 490 THR A C 1
ATOM 3785 O O . THR A 1 490 ? 8.266 38.094 -2.803 1 98.06 490 THR A O 1
ATOM 3788 N N . LEU A 1 491 ? 8.047 37 -0.878 1 98.69 491 LEU A N 1
ATOM 3789 C CA . LEU A 1 491 ? 6.625 37.25 -0.716 1 98.69 491 LEU A CA 1
ATOM 3790 C C . LEU A 1 491 ? 6.352 38.75 -0.619 1 98.69 491 LEU A C 1
ATOM 3792 O O . LEU A 1 491 ? 5.426 39.25 -1.254 1 98.69 491 LEU A O 1
ATOM 3796 N N . VAL A 1 492 ? 7.199 39.438 0.139 1 98.56 492 VAL A N 1
ATOM 3797 C CA . VAL A 1 492 ? 7.02 40.875 0.342 1 98.56 492 VAL A CA 1
ATOM 3798 C C . VAL A 1 492 ? 7.227 41.594 -0.979 1 98.56 492 VAL A C 1
ATOM 3800 O O . VAL A 1 492 ? 6.422 42.469 -1.351 1 98.56 492 VAL A O 1
ATOM 3803 N N . GLU A 1 493 ? 8.273 41.25 -1.665 1 98.12 493 GLU A N 1
ATOM 3804 C CA . GLU A 1 493 ? 8.578 41.875 -2.938 1 98.12 493 GLU A CA 1
ATOM 3805 C C . GLU A 1 493 ? 7.434 41.719 -3.93 1 98.12 493 GLU A C 1
ATOM 3807 O O . GLU A 1 493 ? 7.008 42.688 -4.566 1 98.12 493 GLU A O 1
ATOM 3812 N N . VAL A 1 494 ? 6.961 40.5 -4.062 1 98.31 494 VAL A N 1
ATOM 3813 C CA . VAL A 1 494 ? 5.887 40.219 -5.012 1 98.31 494 VAL A CA 1
ATOM 3814 C C . VAL A 1 494 ? 4.598 40.906 -4.539 1 98.31 494 VAL A C 1
ATOM 3816 O O . VAL A 1 494 ? 3.848 41.438 -5.348 1 98.31 494 VAL A O 1
ATOM 3819 N N . ALA A 1 495 ? 4.312 40.844 -3.234 1 98.56 495 ALA A N 1
ATOM 3820 C CA . ALA A 1 495 ? 3.098 41.406 -2.674 1 98.56 495 ALA A CA 1
ATOM 3821 C C . ALA A 1 495 ? 3.059 42.938 -2.904 1 98.56 495 ALA A C 1
ATOM 3823 O O . ALA A 1 495 ? 2.002 43.5 -3.197 1 98.56 495 ALA A O 1
ATOM 3824 N N . GLU A 1 496 ? 4.164 43.594 -2.752 1 98.12 496 GLU A N 1
ATOM 3825 C CA . GLU A 1 496 ? 4.246 45.031 -3.002 1 98.12 496 GLU A CA 1
ATOM 3826 C C . GLU A 1 496 ? 3.914 45.344 -4.457 1 98.12 496 GLU A C 1
ATOM 3828 O O . GLU A 1 496 ? 3.234 46.344 -4.738 1 98.12 496 GLU A O 1
ATOM 3833 N N . GLY A 1 497 ? 4.41 44.531 -5.324 1 97.19 497 GLY A N 1
ATOM 3834 C CA . GLY A 1 497 ? 4.082 44.688 -6.73 1 97.19 497 GLY A CA 1
ATOM 3835 C C . GLY A 1 497 ? 2.602 44.531 -7.02 1 97.19 497 GLY A C 1
ATOM 3836 O O . GLY A 1 497 ? 2.021 45.281 -7.793 1 97.19 497 GLY A O 1
ATOM 3837 N N . VAL A 1 498 ? 2.012 43.5 -6.426 1 97.06 498 VAL A N 1
ATOM 3838 C CA . VAL A 1 498 ? 0.593 43.219 -6.625 1 97.06 498 VAL A CA 1
ATOM 3839 C C . VAL A 1 498 ? -0.245 44.344 -6.047 1 97.06 498 VAL A C 1
ATOM 3841 O O . VAL A 1 498 ? -1.253 44.75 -6.637 1 97.06 498 VAL A O 1
ATOM 3844 N N . MET A 1 499 ? 0.177 44.906 -4.895 1 95.06 499 MET A N 1
ATOM 3845 C CA . MET A 1 499 ? -0.528 46 -4.227 1 95.06 499 MET A CA 1
ATOM 3846 C C . MET A 1 499 ? -0.511 47.25 -5.086 1 95.06 499 MET A C 1
ATOM 3848 O O . MET A 1 499 ? -1.474 48.031 -5.082 1 95.06 499 MET A O 1
ATOM 3852 N N . ARG A 1 500 ? 0.549 47.438 -5.859 1 92.12 500 ARG A N 1
ATOM 3853 C CA . ARG A 1 500 ? 0.687 48.625 -6.707 1 92.12 500 ARG A CA 1
ATOM 3854 C C . ARG A 1 500 ? -0.053 48.438 -8.031 1 92.12 500 ARG A C 1
ATOM 3856 O O . ARG A 1 500 ? -0.401 49.406 -8.695 1 92.12 500 ARG A O 1
ATOM 3863 N N . GLY A 1 501 ? -0.405 47.344 -8.516 1 84.25 501 GLY A N 1
ATOM 3864 C CA . GLY A 1 501 ? -1.088 47.062 -9.773 1 84.25 501 GLY A CA 1
ATOM 3865 C C . GLY A 1 501 ? -0.158 46.531 -10.852 1 84.25 501 GLY A C 1
ATOM 3866 O O . GLY A 1 501 ? -0.584 46.312 -11.992 1 84.25 501 GLY A O 1
ATOM 3867 N N . MET B 1 1 ? 23.922 12.562 11.5 1 89.81 1 MET B N 1
ATOM 3868 C CA . MET B 1 1 ? 24.641 11.969 10.375 1 89.81 1 MET B CA 1
ATOM 3869 C C . MET B 1 1 ? 24.766 12.961 9.227 1 89.81 1 MET B C 1
ATOM 3871 O O . MET B 1 1 ? 23.766 13.445 8.703 1 89.81 1 MET B O 1
ATOM 3875 N N . ASP B 1 2 ? 25.891 13.398 8.961 1 92.31 2 ASP B N 1
ATOM 3876 C CA . ASP B 1 2 ? 26.141 14.281 7.816 1 92.31 2 ASP B CA 1
ATOM 3877 C C . ASP B 1 2 ? 26.562 13.477 6.586 1 92.31 2 ASP B C 1
ATOM 3879 O O . ASP B 1 2 ? 26.484 12.25 6.586 1 92.31 2 ASP B O 1
ATOM 3883 N N . SER B 1 3 ? 26.906 14.125 5.516 1 95.5 3 SER B N 1
ATOM 3884 C CA . SER B 1 3 ? 27.188 13.484 4.234 1 95.5 3 SER B CA 1
ATOM 3885 C C . SER B 1 3 ? 28.359 12.508 4.344 1 95.5 3 SER B C 1
ATOM 3887 O O . SER B 1 3 ? 28.344 11.438 3.736 1 95.5 3 SER B O 1
ATOM 3889 N N . GLN B 1 4 ? 29.359 12.898 5.094 1 95.38 4 GLN B N 1
ATOM 3890 C CA . GLN B 1 4 ? 30.516 12.031 5.25 1 95.38 4 GLN B CA 1
ATOM 3891 C C . GLN B 1 4 ? 30.172 10.805 6.09 1 95.38 4 GLN B C 1
ATOM 3893 O O . GLN B 1 4 ? 30.609 9.695 5.773 1 95.38 4 GLN B O 1
ATOM 3898 N N . ASP B 1 5 ? 29.438 11.039 7.168 1 96.44 5 ASP B N 1
ATOM 3899 C CA . ASP B 1 5 ? 28.969 9.922 7.98 1 96.44 5 ASP B CA 1
ATOM 3900 C C . ASP B 1 5 ? 28.125 8.953 7.148 1 96.44 5 ASP B C 1
ATOM 3902 O O . ASP B 1 5 ? 28.25 7.738 7.293 1 96.44 5 ASP B O 1
ATOM 3906 N N . PHE B 1 6 ? 27.359 9.57 6.266 1 97.75 6 PHE B N 1
ATOM 3907 C CA . PHE B 1 6 ? 26.5 8.75 5.422 1 97.75 6 PHE B CA 1
ATOM 3908 C C . PHE B 1 6 ? 27.328 7.934 4.438 1 97.75 6 PHE B C 1
ATOM 3910 O O . PHE B 1 6 ? 27.062 6.754 4.215 1 97.75 6 PHE B O 1
ATOM 3917 N N . ARG B 1 7 ? 28.266 8.531 3.867 1 97.56 7 ARG B N 1
ATOM 3918 C CA . ARG B 1 7 ? 29.141 7.82 2.939 1 97.56 7 ARG B CA 1
ATOM 3919 C C . ARG B 1 7 ? 29.75 6.586 3.596 1 97.56 7 ARG B C 1
ATOM 3921 O O . ARG B 1 7 ? 29.734 5.5 3.018 1 97.56 7 ARG B O 1
ATOM 3928 N N . GLU B 1 8 ? 30.234 6.742 4.762 1 97.56 8 GLU B N 1
ATOM 3929 C CA . GLU B 1 8 ? 30.875 5.645 5.488 1 97.56 8 GLU B CA 1
ATOM 3930 C C . GLU B 1 8 ? 29.844 4.57 5.859 1 97.56 8 GLU B C 1
ATOM 3932 O O . GLU B 1 8 ? 30.109 3.377 5.68 1 97.56 8 GLU B O 1
ATOM 3937 N N . ALA B 1 9 ? 28.719 5.012 6.414 1 98.31 9 ALA B N 1
ATOM 3938 C CA . ALA B 1 9 ? 27.656 4.09 6.809 1 98.31 9 ALA B CA 1
ATOM 3939 C C . ALA B 1 9 ? 27.141 3.305 5.609 1 98.31 9 ALA B C 1
ATOM 3941 O O . ALA B 1 9 ? 26.906 2.098 5.703 1 98.31 9 ALA B O 1
ATOM 3942 N N . ALA B 1 10 ? 26.922 3.996 4.465 1 98.12 10 ALA B N 1
ATOM 3943 C CA . ALA B 1 10 ? 26.406 3.361 3.258 1 98.12 10 ALA B CA 1
ATOM 3944 C C . ALA B 1 10 ? 27.406 2.363 2.688 1 98.12 10 ALA B C 1
ATOM 3946 O O . ALA B 1 10 ? 27.016 1.293 2.209 1 98.12 10 ALA B O 1
ATOM 3947 N N . THR B 1 11 ? 28.688 2.75 2.723 1 97.19 11 THR B N 1
ATOM 3948 C CA . THR B 1 11 ? 29.719 1.845 2.246 1 97.19 11 THR B CA 1
ATOM 3949 C C . THR B 1 11 ? 29.734 0.558 3.066 1 97.19 11 THR B C 1
ATOM 3951 O O . THR B 1 11 ? 29.781 -0.54 2.508 1 97.19 11 THR B O 1
ATOM 3954 N N . SER B 1 12 ? 29.703 0.707 4.348 1 97.5 12 SER B N 1
ATOM 3955 C CA . SER B 1 12 ? 29.656 -0.46 5.223 1 97.5 12 SER B CA 1
ATOM 3956 C C . SER B 1 12 ? 28.406 -1.291 4.98 1 97.5 12 SER B C 1
ATOM 3958 O O . SER B 1 12 ? 28.453 -2.521 5.055 1 97.5 12 SER B O 1
ATOM 3960 N N . THR B 1 13 ? 27.297 -0.658 4.773 1 97.88 13 THR B N 1
ATOM 3961 C CA . THR B 1 13 ? 26.031 -1.335 4.504 1 97.88 13 THR B CA 1
ATOM 3962 C C . THR B 1 13 ? 26.109 -2.135 3.207 1 97.88 13 THR B C 1
ATOM 3964 O O . THR B 1 13 ? 25.672 -3.281 3.15 1 97.88 13 THR B O 1
ATOM 3967 N N . ILE B 1 14 ? 26.703 -1.539 2.164 1 97.88 14 ILE B N 1
ATOM 3968 C CA . ILE B 1 14 ? 26.859 -2.207 0.877 1 97.88 14 ILE B CA 1
ATOM 3969 C C . ILE B 1 14 ? 27.734 -3.453 1.048 1 97.88 14 ILE B C 1
ATOM 3971 O O . ILE B 1 14 ? 27.422 -4.516 0.507 1 97.88 14 ILE B O 1
ATOM 3975 N N . ASP B 1 15 ? 28.797 -3.338 1.797 1 97.5 15 ASP B N 1
ATOM 3976 C CA . ASP B 1 15 ? 29.656 -4.48 2.066 1 97.5 15 ASP B CA 1
ATOM 3977 C C . ASP B 1 15 ? 28.891 -5.59 2.789 1 97.5 15 ASP B C 1
ATOM 3979 O O . ASP B 1 15 ? 29.078 -6.77 2.482 1 97.5 15 ASP B O 1
ATOM 3983 N N . ASP B 1 16 ? 28.094 -5.234 3.748 1 97.5 16 ASP B N 1
ATOM 3984 C CA . ASP B 1 16 ? 27.266 -6.199 4.473 1 97.5 16 ASP B CA 1
ATOM 3985 C C . ASP B 1 16 ? 26.312 -6.934 3.525 1 97.5 16 ASP B C 1
ATOM 3987 O O . ASP B 1 16 ? 26.125 -8.148 3.641 1 97.5 16 ASP B O 1
ATOM 3991 N N . ILE B 1 17 ? 25.734 -6.227 2.629 1 97.62 17 ILE B N 1
ATOM 3992 C CA . ILE B 1 17 ? 24.75 -6.793 1.702 1 97.62 17 ILE B CA 1
ATOM 3993 C C . ILE B 1 17 ? 25.438 -7.766 0.751 1 97.62 17 ILE B C 1
ATOM 3995 O O . ILE B 1 17 ? 24.938 -8.859 0.489 1 97.62 17 ILE B O 1
ATOM 3999 N N . ILE B 1 18 ? 26.609 -7.348 0.24 1 97.81 18 ILE B N 1
ATOM 4000 C CA . ILE B 1 18 ? 27.375 -8.219 -0.646 1 97.81 18 ILE B CA 1
ATOM 4001 C C . ILE B 1 18 ? 27.766 -9.492 0.095 1 97.81 18 ILE B C 1
ATOM 4003 O O . ILE B 1 18 ? 27.594 -10.594 -0.427 1 97.81 18 ILE B O 1
ATOM 4007 N N . ASN B 1 19 ? 28.281 -9.344 1.309 1 96.75 19 ASN B N 1
ATOM 4008 C CA . ASN B 1 19 ? 28.656 -10.492 2.127 1 96.75 19 ASN B CA 1
ATOM 4009 C C . ASN B 1 19 ? 27.453 -11.398 2.395 1 96.75 19 ASN B C 1
ATOM 4011 O O . ASN B 1 19 ? 27.594 -12.625 2.432 1 96.75 19 ASN B O 1
ATOM 4015 N N . TYR B 1 20 ? 26.359 -10.891 2.695 1 96.44 20 TYR B N 1
ATOM 4016 C CA . TYR B 1 20 ? 25.109 -11.625 2.926 1 96.44 20 TYR B CA 1
ATOM 4017 C C . TYR B 1 20 ? 24.781 -12.508 1.73 1 96.44 20 TYR B C 1
ATOM 4019 O O . TYR B 1 20 ? 24.594 -13.719 1.878 1 96.44 20 TYR B O 1
ATOM 4027 N N . PHE B 1 21 ? 24.766 -11.922 0.492 1 96.19 21 PHE B N 1
ATOM 4028 C CA . PHE B 1 21 ? 24.375 -12.672 -0.695 1 96.19 21 PHE B CA 1
ATOM 4029 C C . PHE B 1 21 ? 25.438 -13.719 -1.043 1 96.19 21 PHE B C 1
ATOM 4031 O O . PHE B 1 21 ? 25.109 -14.812 -1.496 1 96.19 21 PHE B O 1
ATOM 4038 N N . ASP B 1 22 ? 26.672 -13.344 -0.796 1 95.25 22 ASP B N 1
ATOM 4039 C CA . ASP B 1 22 ? 27.766 -14.25 -1.141 1 95.25 22 ASP B CA 1
ATOM 4040 C C . ASP B 1 22 ? 27.781 -15.461 -0.21 1 95.25 22 ASP B C 1
ATOM 4042 O O . ASP B 1 22 ? 28.328 -16.516 -0.559 1 95.25 22 ASP B O 1
ATOM 4046 N N . ASN B 1 23 ? 27.125 -15.344 0.972 1 93.88 23 ASN B N 1
ATOM 4047 C CA . ASN B 1 23 ? 27.219 -16.422 1.958 1 93.88 23 ASN B CA 1
ATOM 4048 C C . ASN B 1 23 ? 25.844 -16.953 2.324 1 93.88 23 ASN B C 1
ATOM 4050 O O . ASN B 1 23 ? 25.688 -17.625 3.35 1 93.88 23 ASN B O 1
ATOM 4054 N N . LEU B 1 24 ? 24.906 -16.703 1.607 1 93.44 24 LEU B N 1
ATOM 4055 C CA . LEU B 1 24 ? 23.531 -17.109 1.885 1 93.44 24 LEU B CA 1
ATOM 4056 C C . LEU B 1 24 ? 23.406 -18.625 2.002 1 93.44 24 LEU B C 1
ATOM 4058 O O . LEU B 1 24 ? 22.656 -19.125 2.836 1 93.44 24 LEU B O 1
ATOM 4062 N N . GLY B 1 25 ? 24.141 -19.344 1.172 1 90.62 25 GLY B N 1
ATOM 4063 C CA . GLY B 1 25 ? 24.062 -20.797 1.131 1 90.62 25 GLY B CA 1
ATOM 4064 C C . GLY B 1 25 ? 24.547 -21.453 2.416 1 90.62 25 GLY B C 1
ATOM 4065 O O . GLY B 1 25 ? 24.219 -22.609 2.686 1 90.62 25 GLY B O 1
ATOM 4066 N N . SER B 1 26 ? 25.266 -20.719 3.254 1 91.25 26 SER B N 1
ATOM 4067 C CA . SER B 1 26 ? 25.812 -21.266 4.492 1 91.25 26 SER B CA 1
ATOM 4068 C C . SER B 1 26 ? 24.859 -21.047 5.66 1 91.25 26 SER B C 1
ATOM 4070 O O . SER B 1 26 ? 25.078 -21.547 6.758 1 91.25 26 SER B O 1
ATOM 4072 N N . ARG B 1 27 ? 23.812 -20.312 5.441 1 92.38 27 ARG B N 1
ATOM 4073 C CA . ARG B 1 27 ? 22.812 -20.047 6.473 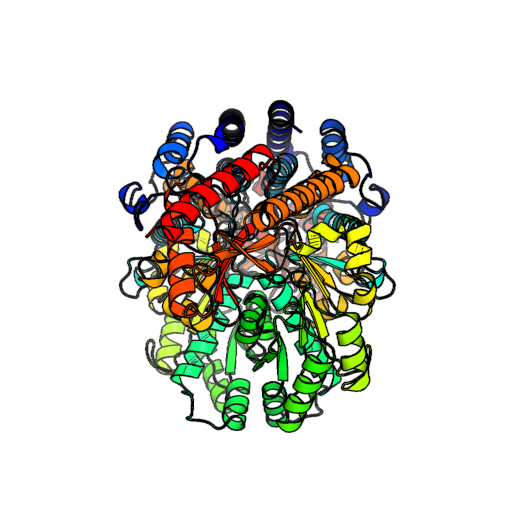1 92.38 27 ARG B CA 1
ATOM 4074 C C . ARG B 1 27 ? 21.656 -21.031 6.387 1 92.38 27 ARG B C 1
ATOM 4076 O O . ARG B 1 27 ? 21.391 -21.609 5.328 1 92.38 27 ARG B O 1
ATOM 4083 N N . ASP B 1 28 ? 20.984 -21.281 7.531 1 93.69 28 ASP B N 1
ATOM 4084 C CA . ASP B 1 28 ? 19.719 -21.984 7.473 1 93.69 28 ASP B CA 1
ATOM 4085 C C . ASP B 1 28 ? 18.656 -21.141 6.754 1 93.69 28 ASP B C 1
ATOM 4087 O O . ASP B 1 28 ? 18.656 -19.906 6.867 1 93.69 28 ASP B O 1
ATOM 4091 N N . VAL B 1 29 ? 17.828 -21.844 6.062 1 96.25 29 VAL B N 1
ATOM 4092 C CA . VAL B 1 29 ? 16.828 -21.141 5.281 1 96.25 29 VAL B CA 1
ATOM 4093 C C . VAL B 1 29 ? 15.867 -20.406 6.211 1 96.25 29 VAL B C 1
ATOM 4095 O O . VAL B 1 29 ? 15.594 -19.219 6.02 1 96.25 29 VAL B O 1
ATOM 4098 N N . VAL B 1 30 ? 15.375 -21.094 7.266 1 94.88 30 VAL B N 1
ATOM 4099 C CA . VAL B 1 30 ? 14.336 -20.578 8.148 1 94.88 30 VAL B CA 1
ATOM 4100 C C . VAL B 1 30 ? 14.93 -20.25 9.516 1 94.88 30 VAL B C 1
ATOM 4102 O O . VAL B 1 30 ? 15.781 -20.984 10.016 1 94.88 30 VAL B O 1
ATOM 4105 N N . SER B 1 31 ? 14.453 -19.188 10.094 1 92.94 31 SER B N 1
ATOM 4106 C CA . SER B 1 31 ? 14.875 -18.797 11.43 1 92.94 31 SER B CA 1
ATOM 4107 C C . SER B 1 31 ? 14.469 -19.844 12.469 1 92.94 31 SER B C 1
ATOM 4109 O O . SER B 1 31 ? 13.406 -20.453 12.352 1 92.94 31 SER B O 1
ATOM 4111 N N . SER B 1 32 ? 15.289 -19.984 13.477 1 91.25 32 SER B N 1
ATOM 4112 C CA . SER B 1 32 ? 14.992 -20.938 14.539 1 91.25 32 SER B CA 1
ATOM 4113 C C . SER B 1 32 ? 14.672 -20.234 15.852 1 91.25 32 SER B C 1
ATOM 4115 O O . SER B 1 32 ? 14.609 -20.859 16.906 1 91.25 32 SER B O 1
ATOM 4117 N N . VAL B 1 33 ? 14.445 -18.984 15.742 1 93.88 33 VAL B N 1
ATOM 4118 C CA . VAL B 1 33 ? 14.156 -18.25 16.969 1 93.88 33 VAL B CA 1
ATOM 4119 C C . VAL B 1 33 ? 12.758 -18.594 17.469 1 93.88 33 VAL B C 1
ATOM 4121 O O . VAL B 1 33 ? 11.953 -19.156 16.734 1 93.88 33 VAL B O 1
ATOM 4124 N N . GLU B 1 34 ? 12.484 -18.297 18.734 1 93.19 34 GLU B N 1
ATOM 4125 C CA . GLU B 1 34 ? 11.164 -18.5 19.328 1 93.19 34 GLU B CA 1
ATOM 4126 C C . GLU B 1 34 ? 10.375 -17.188 19.359 1 93.19 34 GLU B C 1
ATOM 4128 O O . GLU B 1 34 ? 10.953 -16.109 19.406 1 93.19 34 GLU B O 1
ATOM 4133 N N . PRO B 1 35 ? 9.008 -17.328 19.312 1 92.88 35 PRO B N 1
ATOM 4134 C CA . PRO B 1 35 ? 8.203 -16.109 19.453 1 92.88 35 PRO B CA 1
ATOM 4135 C C . PRO B 1 35 ? 8.586 -15.273 20.656 1 92.88 35 PRO B C 1
ATOM 4137 O O . PRO B 1 35 ? 8.758 -15.812 21.766 1 92.88 35 PRO B O 1
ATOM 4140 N N . GLY B 1 36 ? 8.773 -13.969 20.391 1 93.62 36 GLY B N 1
ATOM 4141 C CA . GLY B 1 36 ? 9.109 -13.062 21.484 1 93.62 36 GLY B CA 1
ATOM 4142 C C . GLY B 1 36 ? 10.602 -12.914 21.688 1 93.62 36 GLY B C 1
ATOM 4143 O O . GLY B 1 36 ? 11.047 -12.219 22.609 1 93.62 36 GLY B O 1
ATOM 4144 N N . TYR B 1 37 ? 11.445 -13.469 20.844 1 95.62 37 TYR B N 1
ATOM 4145 C CA . TYR B 1 37 ? 12.891 -13.477 21.031 1 95.62 37 TYR B CA 1
ATOM 4146 C C . TYR B 1 37 ? 13.445 -12.055 21.047 1 95.62 37 TYR B C 1
ATOM 4148 O O . TYR B 1 37 ? 14.359 -11.75 21.812 1 95.62 37 TYR B O 1
ATOM 4156 N N . LEU B 1 38 ? 12.859 -11.195 20.25 1 97.12 38 LEU B N 1
ATOM 4157 C CA . LEU B 1 38 ? 13.445 -9.875 20.047 1 97.12 38 LEU B CA 1
ATOM 4158 C C . LEU B 1 38 ? 13.109 -8.945 21.203 1 97.12 38 LEU B C 1
ATOM 4160 O O . LEU B 1 38 ? 13.867 -8.023 21.5 1 97.12 38 LEU B O 1
ATOM 4164 N N . ARG B 1 39 ? 11.961 -9.133 21.812 1 94.38 39 ARG B N 1
ATOM 4165 C CA . ARG B 1 39 ? 11.539 -8.312 22.938 1 94.38 39 ARG B CA 1
ATOM 4166 C C . ARG B 1 39 ? 12.547 -8.383 24.078 1 94.38 39 ARG B C 1
ATOM 4168 O O . ARG B 1 39 ? 12.766 -7.402 24.797 1 94.38 39 ARG B O 1
ATOM 4175 N N . GLY B 1 40 ? 13.156 -9.578 24.203 1 93.31 40 GLY B N 1
ATOM 4176 C CA . GLY B 1 40 ? 14.148 -9.758 25.25 1 93.31 40 GLY B CA 1
ATOM 4177 C C . GLY B 1 40 ? 15.492 -9.148 24.906 1 93.31 40 GLY B C 1
ATOM 4178 O O . GLY B 1 40 ? 16.328 -8.914 25.797 1 93.31 40 GLY B O 1
ATOM 4179 N N . LEU B 1 41 ? 15.695 -8.812 23.688 1 96.88 41 LEU B N 1
ATOM 4180 C CA . LEU B 1 41 ? 17 -8.391 23.203 1 96.88 41 LEU B CA 1
ATOM 4181 C C . LEU B 1 41 ? 17.062 -6.875 23.031 1 96.88 41 LEU B C 1
ATOM 4183 O O . LEU B 1 41 ? 18.141 -6.285 23.016 1 96.88 41 LEU B O 1
ATOM 4187 N N . LEU B 1 42 ? 15.875 -6.23 22.844 1 97.56 42 LEU B N 1
ATOM 4188 C CA . LEU B 1 42 ? 15.82 -4.789 22.625 1 97.56 42 LEU B CA 1
ATOM 4189 C C . LEU B 1 42 ? 15.227 -4.078 23.828 1 97.56 42 LEU B C 1
ATOM 4191 O O . LEU B 1 42 ? 14.406 -4.652 24.562 1 97.56 42 LEU B O 1
ATOM 4195 N N . PRO B 1 43 ? 15.609 -2.805 24.016 1 97.06 43 PRO B N 1
ATOM 4196 C CA . PRO B 1 43 ? 15 -2.039 25.094 1 97.06 43 PRO B CA 1
ATOM 4197 C C . PRO B 1 43 ? 13.5 -1.819 24.891 1 97.06 43 PRO B C 1
ATOM 4199 O O . PRO B 1 43 ? 13.008 -1.903 23.766 1 97.06 43 PRO B O 1
ATOM 4202 N N . GLY B 1 44 ? 12.82 -1.544 25.922 1 96 44 GLY B N 1
ATOM 4203 C CA . GLY B 1 44 ? 11.383 -1.324 25.875 1 96 44 GLY B CA 1
ATOM 4204 C C . GLY B 1 44 ? 11.008 0.047 25.344 1 96 44 GLY B C 1
ATOM 4205 O O . GLY B 1 44 ? 9.836 0.32 25.094 1 96 44 GLY B O 1
ATOM 4206 N N . GLU B 1 45 ? 12.008 0.887 25.188 1 97.75 45 GLU B N 1
ATOM 4207 C CA . GLU B 1 45 ? 11.797 2.242 24.688 1 97.75 45 GLU B CA 1
ATOM 4208 C C . GLU B 1 45 ? 12.93 2.678 23.766 1 97.75 45 GLU B C 1
ATOM 4210 O O . GLU B 1 45 ? 14.023 2.121 23.812 1 97.75 45 GLU B O 1
ATOM 4215 N N . ALA B 1 46 ? 12.625 3.627 22.891 1 98.44 46 ALA B N 1
ATOM 4216 C CA . ALA B 1 46 ? 13.656 4.219 22.031 1 98.44 46 ALA B CA 1
ATOM 4217 C C . ALA B 1 46 ? 14.703 4.949 22.875 1 98.44 46 ALA B C 1
ATOM 4219 O O . ALA B 1 46 ? 14.406 5.457 23.953 1 98.44 46 ALA B O 1
ATOM 4220 N N . PRO B 1 47 ? 15.922 5.02 22.406 1 98.69 47 PRO B N 1
ATOM 4221 C CA . PRO B 1 47 ? 16.938 5.773 23.156 1 98.69 47 PRO B CA 1
ATOM 4222 C C . PRO B 1 47 ? 16.641 7.27 23.203 1 98.69 47 PRO B C 1
ATOM 4224 O O . PRO B 1 47 ? 16.125 7.836 22.234 1 98.69 47 PRO B O 1
ATOM 4227 N N . GLN B 1 48 ? 16.969 7.855 24.312 1 98.56 48 GLN B N 1
ATOM 4228 C CA . GLN B 1 48 ? 16.797 9.297 24.438 1 98.56 48 GLN B CA 1
ATOM 4229 C C . GLN B 1 48 ? 17.766 10.047 23.516 1 98.56 48 GLN B C 1
ATOM 4231 O O . GLN B 1 48 ? 17.375 10.984 22.828 1 98.56 48 GLN B O 1
ATOM 4236 N N . GLU B 1 49 ? 19 9.617 23.578 1 98.5 49 GLU B N 1
ATOM 4237 C CA . GLU B 1 49 ? 20.031 10.203 22.75 1 98.5 49 GLU B CA 1
ATOM 4238 C C . GLU B 1 49 ? 20.344 9.312 21.547 1 98.5 49 GLU B C 1
ATOM 4240 O O . GLU B 1 49 ? 20.281 8.086 21.641 1 98.5 49 GLU B O 1
ATOM 4245 N N . GLY B 1 50 ? 20.766 9.945 20.453 1 98.25 50 GLY B N 1
ATOM 4246 C CA . GLY B 1 50 ? 21.109 9.195 19.266 1 98.25 50 GLY B CA 1
ATOM 4247 C C . GLY B 1 50 ? 22.281 8.25 19.469 1 98.25 50 GLY B C 1
ATOM 4248 O O . GLY B 1 50 ? 23.188 8.531 20.266 1 98.25 50 GLY B O 1
ATOM 4249 N N . GLU B 1 51 ? 22.25 7.199 18.75 1 98.12 51 GLU B N 1
ATOM 4250 C CA . GLU B 1 51 ? 23.328 6.203 18.797 1 98.12 51 GLU B CA 1
ATOM 4251 C C . GLU B 1 51 ? 24.156 6.215 17.516 1 98.12 51 GLU B C 1
ATOM 4253 O O . GLU B 1 51 ? 23.672 6.66 16.469 1 98.12 51 GLU B O 1
ATOM 4258 N N . SER B 1 52 ? 25.391 5.77 17.609 1 97.44 52 SER B N 1
ATOM 4259 C CA . SER B 1 52 ? 26.25 5.727 16.422 1 97.44 52 SER B CA 1
ATOM 4260 C C . SER B 1 52 ? 25.797 4.652 15.445 1 97.44 52 SER B C 1
ATOM 4262 O O . SER B 1 52 ? 25.234 3.637 15.844 1 97.44 52 SER B O 1
ATOM 4264 N N . TRP B 1 53 ? 26.109 4.883 14.195 1 97.38 53 TRP B N 1
ATOM 4265 C CA . TRP B 1 53 ? 25.766 3.898 13.172 1 97.38 53 TRP B CA 1
ATOM 4266 C C . TRP B 1 53 ? 26.438 2.559 13.453 1 97.38 53 TRP B C 1
ATOM 4268 O O . TRP B 1 53 ? 25.828 1.501 13.25 1 97.38 53 TRP B O 1
ATOM 4278 N N . ALA B 1 54 ? 27.641 2.629 13.883 1 97.06 54 ALA B N 1
ATOM 4279 C CA . ALA B 1 54 ? 28.391 1.405 14.164 1 97.06 54 ALA B CA 1
ATOM 4280 C C . ALA B 1 54 ? 27.656 0.545 15.195 1 97.06 54 ALA B C 1
ATOM 4282 O O . ALA B 1 54 ? 27.594 -0.679 15.055 1 97.06 54 ALA B O 1
ATOM 4283 N N . ASP B 1 55 ? 27.109 1.148 16.219 1 97.5 55 ASP B N 1
ATOM 4284 C CA . ASP B 1 55 ? 26.359 0.432 17.25 1 97.5 55 ASP B CA 1
ATOM 4285 C C . ASP B 1 55 ? 25.062 -0.139 16.703 1 97.5 55 ASP B C 1
ATOM 4287 O O . ASP B 1 55 ? 24.688 -1.269 17.016 1 97.5 55 ASP B O 1
ATOM 4291 N N . ILE B 1 56 ? 24.406 0.59 15.883 1 98.19 56 ILE B N 1
ATOM 4292 C CA . ILE B 1 56 ? 23.141 0.164 15.289 1 98.19 56 ILE B CA 1
ATOM 4293 C C . ILE B 1 56 ? 23.375 -1.016 14.352 1 98.19 56 ILE B C 1
ATOM 4295 O O . ILE B 1 56 ? 22.641 -2.01 14.398 1 98.19 56 ILE B O 1
ATOM 4299 N N . GLN B 1 57 ? 24.375 -0.869 13.484 1 97.88 57 GLN B N 1
ATOM 4300 C CA . GLN B 1 57 ? 24.703 -1.91 12.516 1 97.88 57 GLN B CA 1
ATOM 4301 C C . GLN B 1 57 ? 25.078 -3.213 13.219 1 97.88 57 GLN B C 1
ATOM 4303 O O . GLN B 1 57 ? 24.719 -4.297 12.758 1 97.88 57 GLN B O 1
ATOM 4308 N N . LYS B 1 58 ? 25.797 -3.107 14.328 1 97.69 58 LYS B N 1
ATOM 4309 C CA . LYS B 1 58 ? 26.156 -4.281 15.117 1 97.69 58 LYS B CA 1
ATOM 4310 C C . LYS B 1 58 ? 24.922 -5.008 15.617 1 97.69 58 LYS B C 1
ATOM 4312 O O . LYS B 1 58 ? 24.875 -6.242 15.633 1 97.69 58 LYS B O 1
ATOM 4317 N N . ASP B 1 59 ? 23.953 -4.289 16.047 1 97.94 59 ASP B N 1
ATOM 4318 C CA . ASP B 1 59 ? 22.719 -4.875 16.562 1 97.94 59 ASP B CA 1
ATOM 4319 C C . ASP B 1 59 ? 21.922 -5.551 15.438 1 97.94 59 ASP B C 1
ATOM 4321 O O . ASP B 1 59 ? 21.219 -6.535 15.672 1 97.94 59 ASP B O 1
ATOM 4325 N N . LEU B 1 60 ? 21.984 -5.027 14.188 1 97.31 60 LEU B N 1
ATOM 4326 C CA . LEU B 1 60 ? 21.328 -5.672 13.055 1 97.31 60 LEU B CA 1
ATOM 4327 C C . LEU B 1 60 ? 21.812 -7.109 12.898 1 97.31 60 LEU B C 1
ATOM 4329 O O . LEU B 1 60 ? 21 -8.023 12.742 1 97.31 60 LEU B O 1
ATOM 4333 N N . GLU B 1 61 ? 23.062 -7.289 12.945 1 94.19 61 GLU B N 1
ATOM 4334 C CA . GLU B 1 61 ? 23.656 -8.609 12.766 1 94.19 61 GLU B CA 1
ATOM 4335 C C . GLU B 1 61 ? 23.375 -9.508 13.969 1 94.19 61 GLU B C 1
ATOM 4337 O O . GLU B 1 61 ? 23.016 -10.68 13.805 1 94.19 61 GLU B O 1
ATOM 4342 N N . ALA B 1 62 ? 23.406 -8.945 15.156 1 96.94 62 ALA B N 1
ATOM 4343 C CA . ALA B 1 62 ? 23.328 -9.742 16.375 1 96.94 62 ALA B CA 1
ATOM 4344 C C . ALA B 1 62 ? 21.891 -10.055 16.75 1 96.94 62 ALA B C 1
ATOM 4346 O O . ALA B 1 62 ? 21.594 -11.117 17.297 1 96.94 62 ALA B O 1
ATOM 4347 N N . LYS B 1 63 ? 21.047 -9.109 16.469 1 98.19 63 LYS B N 1
ATOM 4348 C CA . LYS B 1 63 ? 19.719 -9.219 17.062 1 98.19 63 LYS B CA 1
ATOM 4349 C C . LYS B 1 63 ? 18.656 -9.438 15.984 1 98.19 63 LYS B C 1
ATOM 4351 O O . LYS B 1 63 ? 17.656 -10.125 16.219 1 98.19 63 LYS B O 1
ATOM 4356 N N . ILE B 1 64 ? 18.781 -8.852 14.766 1 98.19 64 ILE B N 1
ATOM 4357 C CA . ILE B 1 64 ? 17.75 -8.906 13.727 1 98.19 64 ILE B CA 1
ATOM 4358 C C . ILE B 1 64 ? 18 -10.117 12.828 1 98.19 64 ILE B C 1
ATOM 4360 O O . ILE B 1 64 ? 17.078 -10.898 12.57 1 98.19 64 ILE B O 1
ATOM 4364 N N . MET B 1 65 ? 19.219 -10.375 12.398 1 97.12 65 MET B N 1
ATOM 4365 C CA . MET B 1 65 ? 19.578 -11.383 11.406 1 97.12 65 MET B CA 1
ATOM 4366 C C . MET B 1 65 ? 19.156 -12.773 11.875 1 97.12 65 MET B C 1
ATOM 4368 O O . MET B 1 65 ? 18.703 -13.594 11.078 1 97.12 65 MET B O 1
ATOM 4372 N N . PRO B 1 66 ? 19.266 -13.086 13.227 1 96.75 66 PRO B N 1
ATOM 4373 C CA . PRO B 1 66 ? 18.859 -14.422 13.672 1 96.75 66 PRO B CA 1
ATOM 4374 C C . PRO B 1 66 ? 17.375 -14.703 13.422 1 96.75 66 PRO B C 1
ATOM 4376 O O . PRO B 1 66 ? 16.969 -15.859 13.336 1 96.75 66 PRO B O 1
ATOM 4379 N N . GLY B 1 67 ? 16.594 -13.672 13.312 1 97 67 GLY B N 1
ATOM 4380 C CA . GLY B 1 67 ? 15.156 -13.836 13.141 1 97 67 GLY B CA 1
ATOM 4381 C C . GLY B 1 67 ? 14.711 -13.734 11.695 1 97 67 GLY B C 1
ATOM 4382 O O . GLY B 1 67 ? 13.516 -13.688 11.406 1 97 67 GLY B O 1
ATOM 4383 N N . ILE B 1 68 ? 15.656 -13.734 10.734 1 97.38 68 ILE B N 1
ATOM 4384 C CA . ILE B 1 68 ? 15.328 -13.562 9.32 1 97.38 68 ILE B CA 1
ATOM 4385 C C . ILE B 1 68 ? 15.133 -14.93 8.672 1 97.38 68 ILE B C 1
ATOM 4387 O O . ILE B 1 68 ? 15.992 -15.812 8.797 1 97.38 68 ILE B O 1
ATOM 4391 N N . THR B 1 69 ? 13.977 -15.156 8.078 1 96.5 69 THR B N 1
ATOM 4392 C CA . THR B 1 69 ? 13.828 -16.203 7.062 1 96.5 69 THR B CA 1
ATOM 4393 C C . THR B 1 69 ? 14.359 -15.719 5.715 1 96.5 69 THR B C 1
ATOM 4395 O O . THR B 1 69 ? 13.922 -14.688 5.203 1 96.5 69 THR B O 1
ATOM 4398 N N . HIS B 1 70 ? 15.289 -16.438 5.195 1 97.06 70 HIS B N 1
ATOM 4399 C CA . HIS B 1 70 ? 16.031 -15.961 4.031 1 97.06 70 HIS B CA 1
ATOM 4400 C C . HIS B 1 70 ? 15.344 -16.375 2.734 1 97.06 70 HIS B C 1
ATOM 4402 O O . HIS B 1 70 ? 15.688 -17.391 2.141 1 97.06 70 HIS B O 1
ATOM 4408 N N . TRP B 1 71 ? 14.539 -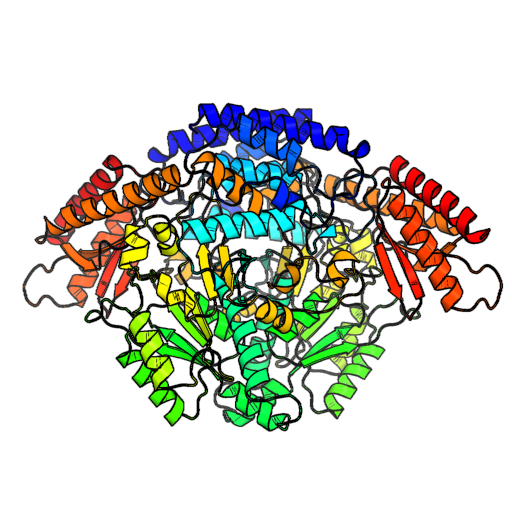15.562 2.18 1 96.88 71 TRP B N 1
ATOM 4409 C CA . TRP B 1 71 ? 13.695 -15.828 1.019 1 96.88 71 TRP B CA 1
ATOM 4410 C C . TRP B 1 71 ? 14.539 -15.977 -0.243 1 96.88 71 TRP B C 1
ATOM 4412 O O . TRP B 1 71 ? 14.094 -16.547 -1.238 1 96.88 71 TRP B O 1
ATOM 4422 N N . ASN B 1 72 ? 15.75 -15.438 -0.207 1 96.31 72 ASN B N 1
ATOM 4423 C CA . ASN B 1 72 ? 16.625 -15.516 -1.377 1 96.31 72 ASN B CA 1
ATOM 4424 C C . ASN B 1 72 ? 17.625 -16.641 -1.25 1 96.31 72 ASN B C 1
ATOM 4426 O O . ASN B 1 72 ? 18.547 -16.75 -2.061 1 96.31 72 ASN B O 1
ATOM 4430 N N . HIS B 1 73 ? 17.516 -17.453 -0.193 1 97.06 73 HIS B N 1
ATOM 4431 C CA . HIS B 1 73 ? 18.375 -18.625 -0.023 1 97.06 73 HIS B CA 1
ATOM 4432 C C . HIS B 1 73 ? 18.172 -19.625 -1.155 1 97.06 73 HIS B C 1
ATOM 4434 O O . HIS B 1 73 ? 17.047 -19.844 -1.589 1 97.06 73 HIS B O 1
ATOM 4440 N N . PRO B 1 74 ? 19.266 -20.234 -1.653 1 97 74 PRO B N 1
ATOM 4441 C CA . PRO B 1 74 ? 19.109 -21.188 -2.752 1 97 74 PRO B CA 1
ATOM 4442 C C . PRO B 1 74 ? 18.266 -22.406 -2.361 1 97 74 PRO B C 1
ATOM 4444 O O . PRO B 1 74 ? 17.75 -23.109 -3.232 1 97 74 PRO B O 1
ATOM 4447 N N . GLY B 1 75 ? 18.125 -22.688 -1.079 1 97.56 75 GLY B N 1
ATOM 4448 C CA . GLY B 1 75 ? 17.312 -23.797 -0.582 1 97.56 75 GLY B CA 1
ATOM 4449 C C . GLY B 1 75 ? 15.891 -23.375 -0.245 1 97.56 75 GLY B C 1
ATOM 4450 O O . GLY B 1 75 ? 15.125 -24.172 0.298 1 97.56 75 GLY B O 1
ATOM 4451 N N . PHE B 1 76 ? 15.539 -22.141 -0.506 1 97.5 76 PHE B N 1
ATOM 4452 C CA . PHE B 1 76 ? 14.172 -21.672 -0.315 1 97.5 76 PHE B CA 1
ATOM 4453 C C . PHE B 1 76 ? 13.273 -22.141 -1.456 1 97.5 76 PHE B C 1
ATOM 4455 O O . PHE B 1 76 ? 13.32 -21.578 -2.557 1 97.5 76 PHE B O 1
ATOM 4462 N N . HIS B 1 77 ? 12.398 -23.172 -1.184 1 98.06 77 HIS B N 1
ATOM 4463 C CA . HIS B 1 77 ? 11.5 -23.719 -2.188 1 98.06 77 HIS B CA 1
ATOM 4464 C C . HIS B 1 77 ? 10.039 -23.609 -1.754 1 98.06 77 HIS B C 1
ATOM 4466 O O . HIS B 1 77 ? 9.18 -24.344 -2.24 1 98.06 77 HIS B O 1
ATOM 4472 N N . ALA B 1 78 ? 9.797 -22.672 -0.782 1 95.75 78 ALA B N 1
ATOM 4473 C CA . ALA B 1 78 ? 8.484 -22.516 -0.169 1 95.75 78 ALA B CA 1
ATOM 4474 C C . ALA B 1 78 ? 7.738 -21.328 -0.77 1 95.75 78 ALA B C 1
ATOM 4476 O O . ALA B 1 78 ? 8.359 -20.375 -1.243 1 95.75 78 ALA B O 1
ATOM 4477 N N . PHE B 1 79 ? 6.422 -21.375 -0.768 1 94.69 79 PHE B N 1
ATOM 4478 C CA . PHE B 1 79 ? 5.566 -20.297 -1.252 1 94.69 79 PHE B CA 1
ATOM 4479 C C . PHE B 1 79 ? 5.965 -19.875 -2.664 1 94.69 79 PHE B C 1
ATOM 4481 O O . PHE B 1 79 ? 6.543 -20.672 -3.41 1 94.69 79 PHE B O 1
ATOM 4488 N N . PHE B 1 80 ? 5.516 -18.797 -3.164 1 96.19 80 PHE B N 1
ATOM 4489 C CA . PHE B 1 80 ? 6.09 -18.094 -4.305 1 96.19 80 PHE B CA 1
ATOM 4490 C C . PHE B 1 80 ? 7.23 -17.188 -3.857 1 96.19 80 PHE B C 1
ATOM 4492 O O . PHE B 1 80 ? 7.215 -16.672 -2.74 1 96.19 80 PHE B O 1
ATOM 4499 N N . PRO B 1 81 ? 8.234 -17.078 -4.641 1 95.75 81 PRO B N 1
ATOM 4500 C CA . PRO B 1 81 ? 9.398 -16.297 -4.227 1 95.75 81 PRO B CA 1
ATOM 4501 C C . PRO B 1 81 ? 9.094 -14.812 -4.055 1 95.75 81 PRO B C 1
ATOM 4503 O O . PRO B 1 81 ? 8.031 -14.344 -4.484 1 95.75 81 PRO B O 1
ATOM 4506 N N . CYS B 1 82 ? 9.914 -14.102 -3.375 1 95.44 82 CYS B N 1
ATOM 4507 C CA . CYS B 1 82 ? 10.008 -12.648 -3.303 1 95.44 82 CYS B CA 1
ATOM 4508 C C . CYS B 1 82 ? 11.359 -12.156 -3.811 1 95.44 82 CYS B C 1
ATOM 4510 O O . CYS B 1 82 ? 12.352 -12.211 -3.086 1 95.44 82 CYS B O 1
ATOM 4512 N N . ALA B 1 83 ? 11.312 -11.562 -4.879 1 92.31 83 ALA B N 1
ATOM 4513 C CA . ALA B 1 83 ? 12.516 -11.336 -5.676 1 92.31 83 ALA B CA 1
ATOM 4514 C C . ALA B 1 83 ? 13.289 -10.117 -5.168 1 92.31 83 ALA B C 1
ATOM 4516 O O . ALA B 1 83 ? 12.734 -9.281 -4.453 1 92.31 83 ALA B O 1
ATOM 4517 N N . THR B 1 84 ? 14.555 -10.102 -5.453 1 95.31 84 THR B N 1
ATOM 4518 C CA . THR B 1 84 ? 15.406 -8.914 -5.395 1 95.31 84 THR B CA 1
ATOM 4519 C C . THR B 1 84 ? 16.594 -9.055 -6.344 1 95.31 84 THR B C 1
ATOM 4521 O O . THR B 1 84 ? 16.922 -10.156 -6.785 1 95.31 84 THR B O 1
ATOM 4524 N N . SER B 1 85 ? 17.094 -8.016 -6.801 1 97.94 85 SER B N 1
ATOM 4525 C CA . SER B 1 85 ? 18.297 -7.945 -7.621 1 97.94 85 SER B CA 1
ATOM 4526 C C . SER B 1 85 ? 19.094 -6.676 -7.324 1 97.94 85 SER B C 1
ATOM 4528 O O . SER B 1 85 ? 18.578 -5.746 -6.695 1 97.94 85 SER B O 1
ATOM 4530 N N . TYR B 1 86 ? 20.359 -6.719 -7.688 1 98.19 86 TYR B N 1
ATOM 4531 C CA . TYR B 1 86 ? 21.234 -5.578 -7.414 1 98.19 86 TYR B CA 1
ATOM 4532 C C . TYR B 1 86 ? 20.703 -4.316 -8.086 1 98.19 86 TYR B C 1
ATOM 4534 O O . TYR B 1 86 ? 20.609 -3.266 -7.445 1 98.19 86 TYR B O 1
ATOM 4542 N N . PRO B 1 87 ? 20.219 -4.355 -9.391 1 98.38 87 PRO B N 1
ATOM 4543 C CA . PRO B 1 87 ? 19.656 -3.141 -9.977 1 98.38 87 PRO B CA 1
ATOM 4544 C C . PRO B 1 87 ? 18.391 -2.666 -9.25 1 98.38 87 PRO B C 1
ATOM 4546 O O . PRO B 1 87 ? 18.156 -1.461 -9.148 1 98.38 87 PRO B O 1
ATOM 4549 N N . SER B 1 88 ? 17.594 -3.619 -8.781 1 98.31 88 SER B N 1
ATOM 4550 C CA . SER B 1 88 ? 16.406 -3.262 -8.031 1 98.31 88 SER B CA 1
ATOM 4551 C C . SER B 1 88 ? 16.766 -2.537 -6.738 1 98.31 88 SER B C 1
ATOM 4553 O O . SER B 1 88 ? 16.078 -1.595 -6.336 1 98.31 88 SER B O 1
ATOM 4555 N N . ILE B 1 89 ? 17.812 -2.982 -6.016 1 98.25 89 ILE B N 1
ATOM 4556 C CA . ILE B 1 89 ? 18.281 -2.359 -4.785 1 98.25 89 ILE B CA 1
ATOM 4557 C C . ILE B 1 89 ? 18.75 -0.934 -5.074 1 98.25 89 ILE B C 1
ATOM 4559 O O . ILE B 1 89 ? 18.469 -0.011 -4.309 1 98.25 89 ILE B O 1
ATOM 4563 N N . LEU B 1 90 ? 19.438 -0.736 -6.203 1 98.38 90 LEU B N 1
ATOM 4564 C CA . LEU B 1 90 ? 19.891 0.597 -6.602 1 98.38 90 LEU B CA 1
ATOM 4565 C C . LEU B 1 90 ? 18.688 1.516 -6.84 1 98.38 90 LEU B C 1
ATOM 4567 O O . LEU B 1 90 ? 18.734 2.697 -6.492 1 98.38 90 LEU B O 1
ATOM 4571 N N . GLY B 1 91 ? 17.625 0.935 -7.492 1 97.81 91 GLY B N 1
ATOM 4572 C CA . GLY B 1 91 ? 16.406 1.703 -7.695 1 97.81 91 GLY B CA 1
ATOM 4573 C C . GLY B 1 91 ? 15.773 2.184 -6.402 1 97.81 91 GLY B C 1
ATOM 4574 O O . GLY B 1 91 ? 15.266 3.305 -6.332 1 97.81 91 GLY B O 1
ATOM 4575 N N . GLU B 1 92 ? 15.867 1.38 -5.363 1 95.88 92 GLU B N 1
ATOM 4576 C CA . GLU B 1 92 ? 15.32 1.742 -4.059 1 95.88 92 GLU B CA 1
ATOM 4577 C C . GLU B 1 92 ? 16.125 2.863 -3.412 1 95.88 92 GLU B C 1
ATOM 4579 O O . GLU B 1 92 ? 15.578 3.705 -2.701 1 95.88 92 GLU B O 1
ATOM 4584 N N . LEU B 1 93 ? 17.391 2.83 -3.596 1 96.75 93 LEU B N 1
ATOM 4585 C CA . LEU B 1 93 ? 18.266 3.867 -3.064 1 96.75 93 LEU B CA 1
ATOM 4586 C C . LEU B 1 93 ? 17.906 5.234 -3.631 1 96.75 93 LEU B C 1
ATOM 4588 O O . LEU B 1 93 ? 17.688 6.184 -2.879 1 96.75 93 LEU B O 1
ATOM 4592 N N . TYR B 1 94 ? 17.766 5.293 -4.926 1 97.56 94 TYR B N 1
ATOM 4593 C CA . TYR B 1 94 ? 17.406 6.551 -5.57 1 97.56 94 TYR B CA 1
ATOM 4594 C C . TYR B 1 94 ? 15.992 6.977 -5.18 1 97.56 94 TYR B C 1
ATOM 4596 O O . TYR B 1 94 ? 15.742 8.156 -4.922 1 97.56 94 TYR B O 1
ATOM 4604 N N . SER B 1 95 ? 15.094 6.02 -5.188 1 97.06 95 SER B N 1
ATOM 4605 C CA . SER B 1 95 ? 13.711 6.316 -4.828 1 97.06 95 SER B CA 1
ATOM 4606 C C . SER B 1 95 ? 13.617 6.926 -3.434 1 97.06 95 SER B C 1
ATOM 4608 O O . SER B 1 95 ? 12.82 7.832 -3.197 1 97.06 95 SER B O 1
ATOM 4610 N N . SER B 1 96 ? 14.422 6.426 -2.479 1 96.38 96 SER B N 1
ATOM 4611 C CA . SER B 1 96 ? 14.406 6.926 -1.106 1 96.38 96 SER B CA 1
ATOM 4612 C C . SER B 1 96 ? 14.969 8.336 -1.025 1 96.38 96 SER B C 1
ATOM 4614 O O . SER B 1 96 ? 14.508 9.148 -0.221 1 96.38 96 SER B O 1
ATOM 4616 N N . ALA B 1 97 ? 15.961 8.625 -1.829 1 96.31 97 ALA B N 1
ATOM 4617 C CA . ALA B 1 97 ? 16.578 9.945 -1.847 1 96.31 97 ALA B CA 1
ATOM 4618 C C . ALA B 1 97 ? 15.641 10.977 -2.48 1 96.31 97 ALA B C 1
ATOM 4620 O O . ALA B 1 97 ? 15.562 12.117 -2.025 1 96.31 97 ALA B O 1
ATOM 4621 N N . LEU B 1 98 ? 14.883 10.547 -3.523 1 96.31 98 LEU B N 1
ATOM 4622 C CA . LEU B 1 98 ? 13.969 11.422 -4.254 1 96.31 98 LEU B CA 1
ATOM 4623 C C . LEU B 1 98 ? 12.555 11.32 -3.693 1 96.31 98 LEU B C 1
ATOM 4625 O O . LEU B 1 98 ? 11.578 11.43 -4.438 1 96.31 98 LEU B O 1
ATOM 4629 N N . SER B 1 99 ? 12.523 11.141 -2.424 1 93.69 99 SER B N 1
ATOM 4630 C CA . SER B 1 99 ? 11.25 10.906 -1.753 1 93.69 99 SER B CA 1
ATOM 4631 C C . SER B 1 99 ? 10.273 12.055 -1.99 1 93.69 99 SER B C 1
ATOM 4633 O O . SER B 1 99 ? 10.648 13.219 -1.892 1 93.69 99 SER B O 1
ATOM 4635 N N . GLY B 1 100 ? 9.055 11.75 -2.338 1 93.69 100 GLY B N 1
ATOM 4636 C CA . GLY B 1 100 ? 7.914 12.633 -2.525 1 93.69 100 GLY B CA 1
ATOM 4637 C C . GLY B 1 100 ? 6.586 11.906 -2.441 1 93.69 100 GLY B C 1
ATOM 4638 O O . GLY B 1 100 ? 6.543 10.68 -2.404 1 93.69 100 GLY B O 1
ATOM 4639 N N . ALA B 1 101 ? 5.508 12.547 -2.266 1 88.88 101 ALA B N 1
ATOM 4640 C CA . ALA B 1 101 ? 4.188 11.922 -2.184 1 88.88 101 ALA B CA 1
ATOM 4641 C C . ALA B 1 101 ? 3.629 11.633 -3.574 1 88.88 101 ALA B C 1
ATOM 4643 O O . ALA B 1 101 ? 2.969 10.617 -3.785 1 88.88 101 ALA B O 1
ATOM 4644 N N . CYS B 1 102 ? 3.955 12.391 -4.523 1 90.75 102 CYS B N 1
ATOM 4645 C CA . CYS B 1 102 ? 3.768 12.219 -5.961 1 90.75 102 CYS B CA 1
ATOM 4646 C C . CYS B 1 102 ? 2.33 11.82 -6.281 1 90.75 102 CYS B C 1
ATOM 4648 O O . CYS B 1 102 ? 2.094 10.867 -7.023 1 90.75 102 CYS B O 1
ATOM 4650 N N . PHE B 1 103 ? 1.325 12.516 -5.695 1 86.69 103 PHE B N 1
ATOM 4651 C CA . PHE B 1 103 ? -0.077 12.148 -5.844 1 86.69 103 PHE B CA 1
ATOM 4652 C C . PHE B 1 103 ? -0.656 12.734 -7.129 1 86.69 103 PHE B C 1
ATOM 4654 O O . PHE B 1 103 ? -1.727 12.32 -7.578 1 86.69 103 PHE B O 1
ATOM 4661 N N . ASN B 1 104 ? 0.014 13.688 -7.758 1 88.12 104 ASN B N 1
ATOM 4662 C CA . ASN B 1 104 ? -0.367 14.188 -9.078 1 88.12 104 ASN B CA 1
ATOM 4663 C C . ASN B 1 104 ? 0.856 14.539 -9.922 1 88.12 104 ASN B C 1
ATOM 4665 O O . ASN B 1 104 ? 1.991 14.422 -9.453 1 88.12 104 ASN B O 1
ATOM 4669 N N . TRP B 1 105 ? 0.647 14.922 -11.117 1 90.44 105 TRP B N 1
ATOM 4670 C CA . TRP B 1 105 ? 1.72 15.055 -12.102 1 90.44 105 TRP B CA 1
ATOM 4671 C C . TRP B 1 105 ? 2.729 16.109 -11.664 1 90.44 105 TRP B C 1
ATOM 4673 O O . TRP B 1 105 ? 3.939 15.883 -11.719 1 90.44 105 TRP B O 1
ATOM 4683 N N . ILE B 1 106 ? 2.291 17.219 -11.07 1 89.5 106 ILE B N 1
ATOM 4684 C CA . ILE B 1 106 ? 3.172 18.344 -10.773 1 89.5 106 ILE B CA 1
ATOM 4685 C C . ILE B 1 106 ? 4.023 18.031 -9.547 1 89.5 106 ILE B C 1
ATOM 4687 O O . ILE B 1 106 ? 5.082 18.625 -9.344 1 89.5 106 ILE B O 1
ATOM 4691 N N . CYS B 1 107 ? 3.584 17.125 -8.695 1 91.44 107 CYS B N 1
ATOM 4692 C CA . CYS B 1 107 ? 4.355 16.734 -7.516 1 91.44 107 CYS B CA 1
ATOM 4693 C C . CYS B 1 107 ? 5.703 16.141 -7.914 1 91.44 107 CYS B C 1
ATOM 4695 O O . CYS B 1 107 ? 6.645 16.156 -7.125 1 91.44 107 CYS B O 1
ATOM 4697 N N . SER B 1 108 ? 5.727 15.5 -9.133 1 94.81 108 SER B N 1
ATOM 4698 C CA . SER B 1 108 ? 6.953 15.039 -9.781 1 94.81 108 SER B CA 1
ATOM 4699 C C . SER B 1 108 ? 6.66 14.414 -11.141 1 94.81 108 SER B C 1
ATOM 4701 O O . SER B 1 108 ? 6.469 13.203 -11.25 1 94.81 108 SER B O 1
ATOM 4703 N N . PRO B 1 109 ? 6.75 15.18 -12.141 1 95.62 109 PRO B N 1
ATOM 4704 C CA . PRO B 1 109 ? 6.406 14.719 -13.484 1 95.62 109 PRO B CA 1
ATOM 4705 C C . PRO B 1 109 ? 7.121 13.422 -13.859 1 95.62 109 PRO B C 1
ATOM 4707 O O . PRO B 1 109 ? 6.5 12.516 -14.422 1 95.62 109 PRO B O 1
ATOM 4710 N N . ALA B 1 110 ? 8.383 13.32 -13.539 1 97.56 110 ALA B N 1
ATOM 4711 C CA . ALA B 1 110 ? 9.18 12.148 -13.898 1 97.56 110 ALA B CA 1
ATOM 4712 C C . ALA B 1 110 ? 8.625 10.883 -13.25 1 97.56 110 ALA B C 1
ATOM 4714 O O . ALA B 1 110 ? 8.648 9.805 -13.852 1 97.56 110 ALA B O 1
ATOM 4715 N N . VAL B 1 111 ? 8.125 10.992 -12.031 1 97.19 111 VAL B N 1
ATOM 4716 C CA . VAL B 1 111 ? 7.598 9.836 -11.32 1 97.19 111 VAL B CA 1
ATOM 4717 C C . VAL B 1 111 ? 6.359 9.305 -12.039 1 97.19 111 VAL B C 1
ATOM 4719 O O . VAL B 1 111 ? 6.203 8.094 -12.211 1 97.19 111 VAL B O 1
ATOM 4722 N N . THR B 1 112 ? 5.488 10.164 -12.477 1 96.31 112 THR B N 1
ATOM 4723 C CA . THR B 1 112 ? 4.254 9.789 -13.164 1 96.31 112 THR B CA 1
ATOM 4724 C C . THR B 1 112 ? 4.555 9.25 -14.562 1 96.31 112 THR B C 1
ATOM 4726 O O . THR B 1 112 ? 4.09 8.172 -14.922 1 96.31 112 THR B O 1
ATOM 4729 N N . GLU B 1 113 ? 5.332 9.984 -15.289 1 97.25 113 GLU B N 1
ATOM 4730 C CA . GLU B 1 113 ? 5.523 9.633 -16.688 1 97.25 113 GLU B CA 1
ATOM 4731 C C . GLU B 1 113 ? 6.383 8.383 -16.844 1 97.25 113 GLU B C 1
ATOM 4733 O O . GLU B 1 113 ? 6.16 7.57 -17.734 1 97.25 113 GLU B O 1
ATOM 4738 N N . LEU B 1 114 ? 7.371 8.219 -15.969 1 98.38 114 LEU B N 1
ATOM 4739 C CA . LEU B 1 114 ? 8.164 6.996 -16.047 1 98.38 114 LEU B CA 1
ATOM 4740 C C . LEU B 1 114 ? 7.312 5.77 -15.75 1 98.38 114 LEU B C 1
ATOM 4742 O O . LEU B 1 114 ? 7.496 4.719 -16.359 1 98.38 114 LEU B O 1
ATOM 4746 N N . GLU B 1 115 ? 6.445 5.902 -14.781 1 98 115 GLU B N 1
ATOM 4747 C CA . GLU B 1 115 ? 5.555 4.789 -14.469 1 98 115 GLU B CA 1
ATOM 4748 C C . GLU B 1 115 ? 4.73 4.387 -15.688 1 98 115 GLU B C 1
ATOM 4750 O O . GLU B 1 115 ? 4.613 3.199 -16 1 98 115 GLU B O 1
ATOM 4755 N N . THR B 1 116 ? 4.184 5.328 -16.359 1 97.62 116 THR B N 1
ATOM 4756 C CA . THR B 1 116 ? 3.404 5.055 -17.562 1 97.62 116 THR B CA 1
ATOM 4757 C C . THR B 1 116 ? 4.254 4.336 -18.609 1 97.62 116 THR B C 1
ATOM 4759 O O . THR B 1 116 ? 3.826 3.334 -19.188 1 97.62 116 THR B O 1
ATOM 4762 N N . ILE B 1 117 ? 5.445 4.793 -18.797 1 98.19 117 ILE B N 1
ATOM 4763 C CA . ILE B 1 117 ? 6.316 4.293 -19.859 1 98.19 117 ILE B CA 1
ATOM 4764 C C . ILE B 1 117 ? 6.77 2.875 -19.531 1 98.19 117 ILE B C 1
ATOM 4766 O O . ILE B 1 117 ? 6.688 1.978 -20.359 1 98.19 117 ILE B O 1
ATOM 4770 N N . VAL B 1 118 ? 7.184 2.652 -18.328 1 98.5 118 VAL B N 1
ATOM 4771 C CA . VAL B 1 118 ? 7.75 1.35 -18 1 98.5 118 VAL B CA 1
ATOM 4772 C C . VAL B 1 118 ? 6.637 0.304 -17.938 1 98.5 118 VAL B C 1
ATOM 4774 O O . VAL B 1 118 ? 6.863 -0.869 -18.234 1 98.5 118 VAL B O 1
ATOM 4777 N N . LEU B 1 119 ? 5.473 0.686 -17.531 1 98.69 119 LEU B N 1
ATOM 4778 C CA . LEU B 1 119 ? 4.371 -0.269 -17.516 1 98.69 119 LEU B CA 1
ATOM 4779 C C . LEU B 1 119 ? 3.938 -0.61 -18.938 1 98.69 119 LEU B C 1
ATOM 4781 O O . LEU B 1 119 ? 3.512 -1.735 -19.219 1 98.69 119 LEU B O 1
ATOM 4785 N N . ASP B 1 120 ? 4.016 0.383 -19.859 1 98.62 120 ASP B N 1
ATOM 4786 C CA . ASP B 1 120 ? 3.809 0.049 -21.266 1 98.62 120 ASP B CA 1
ATOM 4787 C C . ASP B 1 120 ? 4.883 -0.918 -21.75 1 98.62 120 ASP B C 1
ATOM 4789 O O . ASP B 1 120 ? 4.582 -1.866 -22.484 1 98.62 120 ASP B O 1
ATOM 4793 N N . TRP B 1 121 ? 6.211 -0.642 -21.391 1 98.88 121 TRP B N 1
ATOM 4794 C CA . TRP B 1 121 ? 7.289 -1.569 -21.719 1 98.88 121 TRP B CA 1
ATOM 4795 C C . TRP B 1 121 ? 6.953 -2.982 -21.25 1 98.88 121 TRP B C 1
ATOM 4797 O O . TRP B 1 121 ? 7.082 -3.939 -22.031 1 98.88 121 TRP B O 1
ATOM 4807 N N . LEU B 1 122 ? 6.496 -3.074 -20.047 1 98.94 122 LEU B N 1
ATOM 4808 C CA . LEU B 1 122 ? 6.227 -4.375 -19.438 1 98.94 122 LEU B CA 1
ATOM 4809 C C . LEU B 1 122 ? 5.047 -5.059 -20.125 1 98.94 122 LEU B C 1
ATOM 4811 O O . LEU B 1 122 ? 5.082 -6.266 -20.375 1 98.94 122 LEU B O 1
ATOM 4815 N N . ALA B 1 123 ? 3.977 -4.305 -20.391 1 98.88 123 ALA B N 1
ATOM 4816 C CA . ALA B 1 123 ? 2.83 -4.875 -21.094 1 98.88 123 ALA B CA 1
ATOM 4817 C C . ALA B 1 123 ? 3.254 -5.5 -22.422 1 98.88 123 ALA B C 1
ATOM 4819 O O . ALA B 1 123 ? 2.816 -6.602 -22.766 1 98.88 123 ALA B O 1
ATOM 4820 N N . LYS B 1 124 ? 4.094 -4.82 -23.125 1 98.75 124 LYS B N 1
ATOM 4821 C CA . LYS B 1 124 ? 4.586 -5.32 -24.406 1 98.75 124 LYS B CA 1
ATOM 4822 C C . LYS B 1 124 ? 5.426 -6.578 -24.219 1 98.75 124 LYS B C 1
ATOM 4824 O O . LYS B 1 124 ? 5.277 -7.547 -24.969 1 98.75 124 LYS B O 1
ATOM 4829 N N . ILE B 1 125 ? 6.312 -6.555 -23.219 1 98.88 125 ILE B N 1
ATOM 4830 C CA . ILE B 1 125 ? 7.16 -7.707 -22.922 1 98.88 125 ILE B CA 1
ATOM 4831 C C . ILE B 1 125 ? 6.289 -8.922 -22.594 1 98.88 125 ILE B C 1
ATOM 4833 O O . ILE B 1 125 ? 6.609 -10.039 -23 1 98.88 125 ILE B O 1
ATOM 4837 N N . LEU B 1 126 ? 5.148 -8.727 -21.938 1 98.88 126 LEU B N 1
ATOM 4838 C CA . LEU B 1 126 ? 4.289 -9.797 -21.453 1 98.88 126 LEU B CA 1
ATOM 4839 C C . LEU B 1 126 ? 3.332 -10.266 -22.547 1 98.88 126 LEU B C 1
ATOM 4841 O O . LEU B 1 126 ? 2.613 -11.25 -22.359 1 98.88 126 LEU B O 1
ATOM 4845 N N . GLY B 1 127 ? 3.277 -9.562 -23.641 1 98.62 127 GLY B N 1
ATOM 4846 C CA . GLY B 1 127 ? 2.367 -9.914 -24.719 1 98.62 127 GLY B CA 1
ATOM 4847 C C . GLY B 1 127 ? 0.921 -9.57 -24.422 1 98.62 127 GLY B C 1
ATOM 4848 O O . GLY B 1 127 ? 0.004 -10.242 -24.891 1 98.62 127 GLY B O 1
ATOM 4849 N N . LEU B 1 128 ? 0.688 -8.57 -23.594 1 98.75 128 LEU B N 1
ATOM 4850 C CA . LEU B 1 128 ? -0.675 -8.141 -23.312 1 98.75 128 LEU B CA 1
ATOM 4851 C C . LEU B 1 128 ? -1.283 -7.402 -24.5 1 98.75 128 LEU B C 1
ATOM 4853 O O . LEU B 1 128 ? -0.57 -6.73 -25.234 1 98.75 128 LEU B O 1
ATOM 4857 N N . PRO B 1 129 ? -2.566 -7.484 -24.672 1 98.31 129 PRO B N 1
ATOM 4858 C CA . PRO B 1 129 ? -3.24 -6.805 -25.781 1 98.31 129 PRO B CA 1
ATOM 4859 C C . PRO B 1 129 ? -3.105 -5.285 -25.703 1 98.31 129 PRO B C 1
ATOM 4861 O O . PRO B 1 129 ? -2.922 -4.727 -24.625 1 98.31 129 PRO B O 1
ATOM 4864 N N . ALA B 1 130 ? -3.355 -4.66 -26.812 1 98 130 ALA B N 1
ATOM 4865 C CA . ALA B 1 130 ? -3.152 -3.221 -26.953 1 98 130 ALA B CA 1
ATOM 4866 C C . ALA B 1 130 ? -4.109 -2.434 -26.062 1 98 130 ALA B C 1
ATOM 4868 O O . ALA B 1 130 ? -3.82 -1.299 -25.688 1 98 130 ALA B O 1
ATOM 4869 N N . CYS B 1 131 ? -5.215 -3.039 -25.703 1 97.62 131 CYS B N 1
ATOM 4870 C CA . CYS B 1 131 ? -6.207 -2.342 -24.891 1 97.62 131 CYS B CA 1
ATOM 4871 C C . CYS B 1 131 ? -5.648 -2.023 -23.5 1 97.62 131 CYS B C 1
ATOM 4873 O O . CYS B 1 131 ? -6.176 -1.163 -22.797 1 97.62 131 CYS B O 1
ATOM 4875 N N . PHE B 1 132 ? -4.512 -2.676 -23.109 1 98.38 132 PHE B N 1
ATOM 4876 C CA . PHE B 1 132 ? -3.945 -2.451 -21.797 1 98.38 132 PHE B CA 1
ATOM 4877 C C . PHE B 1 132 ? -2.82 -1.424 -21.844 1 98.38 132 PHE B C 1
ATOM 4879 O O . PHE B 1 132 ? -2.23 -1.08 -20.828 1 98.38 132 PHE B O 1
ATOM 4886 N N . LEU B 1 133 ? -2.482 -0.922 -23.016 1 98.12 133 LEU B N 1
ATOM 4887 C CA . LEU B 1 133 ? -1.465 0.111 -23.172 1 98.12 133 LEU B CA 1
ATOM 4888 C C . LEU B 1 133 ? -2.047 1.494 -22.906 1 98.12 133 LEU B C 1
ATOM 4890 O O . LEU B 1 133 ? -3.207 1.759 -23.219 1 98.12 133 LEU B O 1
ATOM 4894 N N . SER B 1 134 ? -1.215 2.385 -22.344 1 96.56 134 SER B N 1
ATOM 4895 C CA . SER B 1 134 ? -1.641 3.75 -22.047 1 96.56 134 SER B CA 1
ATOM 4896 C C . SER B 1 134 ? -2.018 4.5 -23.328 1 96.56 134 SER B C 1
ATOM 4898 O O . SER B 1 134 ? -2.797 5.453 -23.281 1 96.56 134 SER B O 1
ATOM 4900 N N . THR B 1 135 ? -1.545 4.051 -24.453 1 94 135 THR B N 1
ATOM 4901 C CA . THR B 1 135 ? -1.806 4.664 -25.75 1 94 135 THR B CA 1
ATOM 4902 C C . T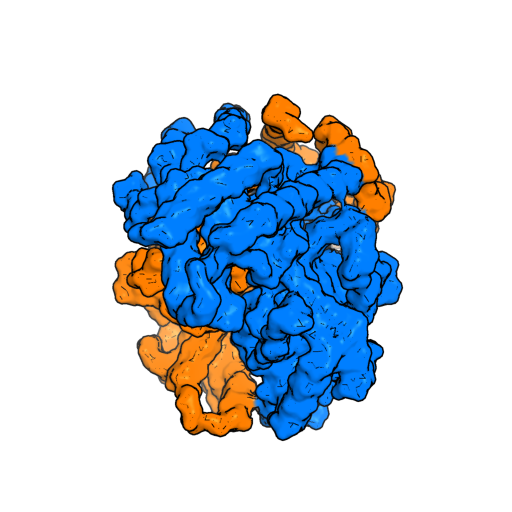HR B 1 135 ? -2.76 3.805 -26.578 1 94 135 THR B C 1
ATOM 4904 O O . THR B 1 135 ? -2.895 4.004 -27.781 1 94 135 THR B O 1
ATOM 4907 N N . GLY B 1 136 ? -3.291 2.826 -25.938 1 94.44 136 GLY B N 1
ATOM 4908 C CA . GLY B 1 136 ? -4.133 1.881 -26.641 1 94.44 136 GLY B CA 1
ATOM 4909 C C . GLY B 1 136 ? -5.477 2.459 -27.047 1 94.44 136 GLY B C 1
ATOM 4910 O O . GLY B 1 136 ? -5.809 3.584 -26.672 1 94.44 136 GLY B O 1
ATOM 4911 N N . PRO B 1 137 ? -6.227 1.694 -27.75 1 94.69 137 PRO B N 1
ATOM 4912 C CA . PRO B 1 137 ? -7.461 2.203 -28.359 1 94.69 137 PRO B CA 1
ATOM 4913 C C . PRO B 1 137 ? -8.578 2.393 -27.344 1 94.69 137 PRO B C 1
ATOM 4915 O O . PRO B 1 137 ? -9.547 3.115 -27.609 1 94.69 137 PRO B O 1
ATOM 4918 N N . THR B 1 138 ? -8.492 1.742 -26.188 1 94.5 138 THR B N 1
ATOM 4919 C CA . THR B 1 138 ? -9.57 1.809 -25.219 1 94.5 138 THR B CA 1
ATOM 4920 C C . THR B 1 138 ? -9.195 2.729 -24.047 1 94.5 138 THR B C 1
ATOM 4922 O O . THR B 1 138 ? -9.875 2.752 -23.031 1 94.5 138 THR B O 1
ATOM 4925 N N . ARG B 1 139 ? -8.109 3.441 -24.125 1 94.25 139 ARG B N 1
ATOM 4926 C CA . ARG B 1 139 ? -7.629 4.352 -23.094 1 94.25 139 ARG B CA 1
ATOM 4927 C C . ARG B 1 139 ? -7.273 3.598 -21.812 1 94.25 139 ARG B C 1
ATOM 4929 O O . ARG B 1 139 ? -7.711 3.971 -20.719 1 94.25 139 ARG B O 1
ATOM 4936 N N . GLY B 1 140 ? -6.641 2.43 -22.031 1 97.38 140 GLY B N 1
ATOM 4937 C CA . GLY B 1 140 ? -6.215 1.649 -20.875 1 97.38 140 GLY B CA 1
ATOM 4938 C C . GLY B 1 140 ? -4.934 2.162 -20.25 1 97.38 140 GLY B C 1
ATOM 4939 O O . GLY B 1 140 ? -4.699 3.371 -20.203 1 97.38 140 GLY B O 1
ATOM 4940 N N . GLY B 1 141 ? -4.195 1.295 -19.594 1 97.81 141 GLY B N 1
ATOM 4941 C CA . GLY B 1 141 ? -2.932 1.645 -18.969 1 97.81 141 GLY B CA 1
ATOM 4942 C C . GLY B 1 141 ? -2.68 0.894 -17.688 1 97.81 141 GLY B C 1
ATOM 4943 O O . GLY B 1 141 ? -3.5 0.075 -17.266 1 97.81 141 GLY B O 1
ATOM 4944 N N . GLY B 1 142 ? -1.461 1.111 -17.203 1 98.38 142 GLY B N 1
ATOM 4945 C CA . GLY B 1 142 ? -1.063 0.434 -15.977 1 98.38 142 GLY B CA 1
ATOM 4946 C C . GLY B 1 142 ? -0.83 1.384 -14.812 1 98.38 142 GLY B C 1
ATOM 4947 O O . GLY B 1 142 ? -0.618 2.58 -15.016 1 98.38 142 GLY B O 1
ATOM 4948 N N . VAL B 1 143 ? -0.892 0.86 -13.609 1 98.38 143 VAL B N 1
ATOM 4949 C CA . VAL B 1 143 ? -0.545 1.559 -12.375 1 98.38 143 VAL B CA 1
ATOM 4950 C C . VAL B 1 143 ? 0.108 0.586 -11.398 1 98.38 143 VAL B C 1
ATOM 4952 O O . VAL B 1 143 ? -0.312 -0.568 -11.289 1 98.38 143 VAL B O 1
ATOM 4955 N N . ILE B 1 144 ? 1.164 1.016 -10.734 1 98.38 144 ILE B N 1
ATOM 4956 C CA . ILE B 1 144 ? 1.865 0.155 -9.789 1 98.38 144 ILE B CA 1
ATOM 4957 C C . ILE B 1 144 ? 1.157 0.19 -8.438 1 98.38 144 ILE B C 1
ATOM 4959 O O . ILE B 1 144 ? 1 1.257 -7.84 1 98.38 144 ILE B O 1
ATOM 4963 N N . GLN B 1 145 ? 0.693 -0.976 -8 1 97.81 145 GLN B N 1
ATOM 4964 C CA . GLN B 1 145 ? 0.111 -1.173 -6.676 1 97.81 145 GLN B CA 1
ATOM 4965 C C . GLN B 1 145 ? 1.141 -1.733 -5.699 1 97.81 145 GLN B C 1
ATOM 4967 O O . GLN B 1 145 ? 2.215 -2.18 -6.109 1 97.81 145 GLN B O 1
ATOM 4972 N N . GLY B 1 146 ? 0.821 -1.666 -4.426 1 96 146 GLY B N 1
ATOM 4973 C CA . GLY B 1 146 ? 1.688 -2.258 -3.42 1 96 146 GLY B CA 1
ATOM 4974 C C . GLY B 1 146 ? 1.629 -3.773 -3.398 1 96 146 GLY B C 1
ATOM 4975 O O . GLY B 1 146 ? 2.625 -4.438 -3.102 1 96 146 GLY B O 1
ATOM 4976 N N . SER B 1 147 ? 0.46 -4.336 -3.695 1 96.88 147 SER B N 1
ATOM 4977 C CA . SER B 1 147 ? 0.252 -5.777 -3.635 1 96.88 147 SER B CA 1
ATOM 4978 C C . SER B 1 147 ? -0.871 -6.215 -4.57 1 96.88 147 SER B C 1
ATOM 4980 O O . SER B 1 147 ? -1.659 -5.383 -5.031 1 96.88 147 SER B O 1
ATOM 4982 N N . ALA B 1 148 ? -0.9 -7.5 -4.797 1 97.81 148 ALA B N 1
ATOM 4983 C CA . ALA B 1 148 ? -1.991 -8.062 -5.586 1 97.81 148 ALA B CA 1
ATOM 4984 C C . ALA B 1 148 ? -3.328 -7.898 -4.871 1 97.81 148 ALA B C 1
ATOM 4986 O O . ALA B 1 148 ? -4.371 -7.75 -5.512 1 97.81 148 ALA B O 1
ATOM 4987 N N . SER B 1 149 ? -3.316 -7.906 -3.52 1 97.62 149 SER B N 1
ATOM 4988 C CA . SER B 1 149 ? -4.531 -7.68 -2.744 1 97.62 149 SER B CA 1
ATOM 4989 C C . SER B 1 149 ? -5.105 -6.293 -3.01 1 97.62 149 SER B C 1
ATOM 4991 O O . SER B 1 149 ? -6.316 -6.141 -3.193 1 97.62 149 SER B O 1
ATOM 4993 N N . GLU B 1 150 ? -4.258 -5.324 -3.041 1 97.94 150 GLU B N 1
ATOM 4994 C CA . GLU B 1 150 ? -4.711 -3.969 -3.346 1 97.94 150 GLU B CA 1
ATOM 4995 C C . GLU B 1 150 ? -5.18 -3.855 -4.793 1 97.94 150 GLU B C 1
ATOM 4997 O O . GLU B 1 150 ? -6.133 -3.131 -5.086 1 97.94 150 GLU B O 1
ATOM 5002 N N . ALA B 1 151 ? -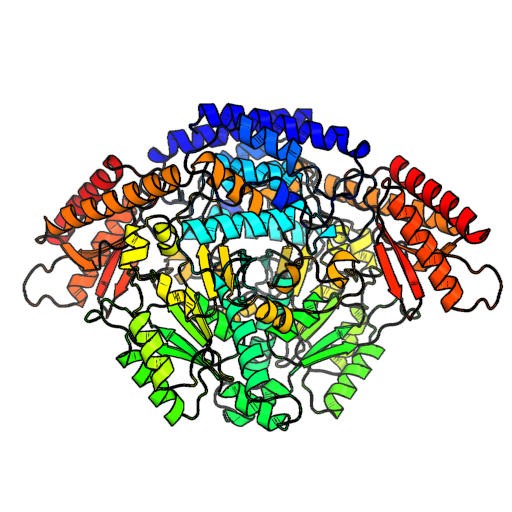4.523 -4.57 -5.668 1 98.69 151 ALA B N 1
ATOM 5003 C CA . ALA B 1 151 ? -4.887 -4.547 -7.082 1 98.69 151 ALA B CA 1
ATOM 5004 C C . ALA B 1 151 ? -6.293 -5.094 -7.301 1 98.69 151 ALA B C 1
ATOM 5006 O O . ALA B 1 151 ? -7.121 -4.453 -7.957 1 98.69 151 ALA B O 1
ATOM 5007 N N . ILE B 1 152 ? -6.574 -6.238 -6.742 1 98.81 152 ILE B N 1
ATOM 5008 C CA . ILE B 1 152 ? -7.871 -6.863 -6.988 1 98.81 152 ILE B CA 1
ATOM 5009 C C . ILE B 1 152 ? -8.961 -6.082 -6.266 1 98.81 152 ILE B C 1
ATOM 5011 O O . ILE B 1 152 ? -10.086 -5.973 -6.762 1 98.81 152 ILE B O 1
ATOM 5015 N N . LEU B 1 153 ? -8.648 -5.527 -5.109 1 98.81 153 LEU B N 1
ATOM 5016 C CA . LEU B 1 153 ? -9.617 -4.664 -4.441 1 98.81 153 LEU B CA 1
ATOM 5017 C C . LEU B 1 153 ? -9.953 -3.457 -5.309 1 98.81 153 LEU B C 1
ATOM 5019 O O . LEU B 1 153 ? -11.125 -3.105 -5.461 1 98.81 153 LEU B O 1
ATOM 5023 N N . THR B 1 154 ? -8.93 -2.834 -5.855 1 98.75 154 THR B N 1
ATOM 5024 C CA . THR B 1 154 ? -9.117 -1.681 -6.727 1 98.75 154 THR B CA 1
ATOM 5025 C C . THR B 1 154 ? -9.992 -2.049 -7.926 1 98.75 154 THR B C 1
ATOM 5027 O O . THR B 1 154 ? -10.93 -1.324 -8.258 1 98.75 154 THR B O 1
ATOM 5030 N N . ALA B 1 155 ? -9.703 -3.158 -8.531 1 98.88 155 ALA B N 1
ATOM 5031 C CA . ALA B 1 155 ? -10.477 -3.629 -9.672 1 98.88 155 ALA B CA 1
ATOM 5032 C C . ALA B 1 155 ? -11.922 -3.902 -9.281 1 98.88 155 ALA B C 1
ATOM 5034 O O . ALA B 1 155 ? -12.852 -3.555 -10.023 1 98.88 155 ALA B O 1
ATOM 5035 N N . MET B 1 156 ? -12.117 -4.5 -8.133 1 98.88 156 MET B N 1
ATOM 5036 C CA . MET B 1 156 ? -13.461 -4.871 -7.707 1 98.88 156 MET B CA 1
ATOM 5037 C C . MET B 1 156 ? -14.281 -3.633 -7.363 1 98.88 156 MET B C 1
ATOM 5039 O O . MET B 1 156 ? -15.492 -3.602 -7.598 1 98.88 156 MET B O 1
ATOM 5043 N N . VAL B 1 157 ? -13.672 -2.598 -6.797 1 98.75 157 VAL B N 1
ATOM 5044 C CA . VAL B 1 157 ? -14.344 -1.331 -6.539 1 98.75 157 VAL B CA 1
ATOM 5045 C C . VAL B 1 157 ? -14.844 -0.73 -7.852 1 98.75 157 VAL B C 1
ATOM 5047 O O . VAL B 1 157 ? -15.992 -0.291 -7.949 1 98.75 157 VAL B O 1
ATOM 5050 N N . ALA B 1 158 ? -13.953 -0.703 -8.82 1 98.69 158 ALA B N 1
ATOM 5051 C CA . ALA B 1 158 ? -14.312 -0.152 -10.125 1 98.69 158 ALA B CA 1
ATOM 5052 C C . ALA B 1 158 ? -15.422 -0.964 -10.773 1 98.69 158 ALA B C 1
ATOM 5054 O O . ALA B 1 158 ? -16.344 -0.4 -11.383 1 98.69 158 ALA B O 1
ATOM 5055 N N . ALA B 1 159 ? -15.312 -2.283 -10.641 1 98.75 159 ALA B N 1
ATOM 5056 C CA . ALA B 1 159 ? -16.328 -3.17 -11.203 1 98.75 159 ALA B CA 1
ATOM 5057 C C . ALA B 1 159 ? -17.703 -2.893 -10.586 1 98.75 159 ALA B C 1
ATOM 5059 O O . ALA B 1 159 ? -18.703 -2.826 -11.297 1 98.75 159 ALA B O 1
ATOM 5060 N N . ARG B 1 160 ? -17.75 -2.773 -9.258 1 98.31 160 ARG B N 1
ATOM 5061 C CA . ARG B 1 160 ? -19 -2.488 -8.562 1 98.31 160 ARG B CA 1
ATOM 5062 C C . ARG B 1 160 ? -19.594 -1.158 -9.016 1 98.31 160 ARG B C 1
ATOM 5064 O O . ARG B 1 160 ? -20.781 -1.068 -9.297 1 98.31 160 ARG B O 1
ATOM 5071 N N . ASP B 1 161 ? -18.766 -0.146 -9.07 1 97.19 161 ASP B N 1
ATOM 5072 C CA . ASP B 1 161 ? -19.219 1.173 -9.5 1 97.19 161 ASP B CA 1
ATOM 5073 C C . ASP B 1 161 ? -19.781 1.122 -10.922 1 97.19 161 ASP B C 1
ATOM 5075 O O . ASP B 1 161 ? -20.875 1.637 -11.18 1 97.19 161 ASP B O 1
ATOM 5079 N N . LYS B 1 162 ? -19.031 0.511 -11.836 1 97.38 162 LYS B N 1
ATOM 5080 C CA . LYS B 1 162 ? -19.453 0.38 -13.227 1 97.38 162 LYS B CA 1
ATOM 5081 C C . LYS B 1 162 ? -20.781 -0.361 -13.336 1 97.38 162 LYS B C 1
ATOM 5083 O O . LYS B 1 162 ? -21.688 0.079 -14.047 1 97.38 162 LYS B O 1
ATOM 5088 N N . TYR B 1 163 ? -20.922 -1.474 -12.648 1 97.75 163 TYR B N 1
ATOM 5089 C CA . TYR B 1 163 ? -22.109 -2.316 -12.695 1 97.75 163 TYR B CA 1
ATOM 5090 C C . TYR B 1 163 ? -23.344 -1.557 -12.211 1 97.75 163 TYR B C 1
ATOM 5092 O O . TYR B 1 163 ? -24.391 -1.594 -12.844 1 97.75 163 TYR B O 1
ATOM 5100 N N . LEU B 1 164 ? -23.234 -0.873 -11.094 1 96.88 164 LEU B N 1
ATOM 5101 C CA . LEU B 1 164 ? -24.344 -0.15 -10.5 1 96.88 164 LEU B CA 1
ATOM 5102 C C . LEU B 1 164 ? -24.766 1.029 -11.375 1 96.88 164 LEU B C 1
ATOM 5104 O O . LEU B 1 164 ? -25.953 1.283 -11.562 1 96.88 164 LEU B O 1
ATOM 5108 N N . ARG B 1 165 ? -23.797 1.777 -11.883 1 95.06 165 ARG B N 1
ATOM 5109 C CA . ARG B 1 165 ? -24.109 2.908 -12.758 1 95.06 165 ARG B CA 1
ATOM 5110 C C . ARG B 1 165 ? -24.859 2.449 -14 1 95.06 165 ARG B C 1
ATOM 5112 O O . ARG B 1 165 ? -25.75 3.15 -14.484 1 95.06 165 ARG B O 1
ATOM 5119 N N . GLU B 1 166 ? -24.469 1.314 -14.477 1 95.94 166 GLU B N 1
ATOM 5120 C CA . GLU B 1 166 ? -25.031 0.818 -15.734 1 95.94 166 GLU B CA 1
ATOM 5121 C C . GLU B 1 166 ? -26.375 0.146 -15.516 1 95.94 166 GLU B C 1
ATOM 5123 O O . GLU B 1 166 ? -27.25 0.186 -16.391 1 95.94 166 GLU B O 1
ATOM 5128 N N . THR B 1 167 ? -26.625 -0.458 -14.352 1 95.81 167 THR B N 1
ATOM 5129 C CA . THR B 1 167 ? -27.812 -1.287 -14.164 1 95.81 167 THR B CA 1
ATOM 5130 C C . THR B 1 167 ? -28.797 -0.611 -13.219 1 95.81 167 THR B C 1
ATOM 5132 O O . THR B 1 167 ? -29.953 -1.029 -13.125 1 95.81 167 THR B O 1
ATOM 5135 N N . ALA B 1 168 ? -28.375 0.379 -12.508 1 93.81 168 ALA B N 1
ATOM 5136 C CA . ALA B 1 168 ? -29.219 1.171 -11.617 1 93.81 168 ALA B CA 1
ATOM 5137 C C . ALA B 1 168 ? -28.812 2.643 -11.641 1 93.81 168 ALA B C 1
ATOM 5139 O O . ALA B 1 168 ? -28.406 3.197 -10.617 1 93.81 168 ALA B O 1
ATOM 5140 N N . PRO B 1 169 ? -29.047 3.283 -12.719 1 90 169 PRO B N 1
ATOM 5141 C CA . PRO B 1 169 ? -28.703 4.703 -12.789 1 90 169 PRO B CA 1
ATOM 5142 C C . PRO B 1 169 ? -29.391 5.531 -11.695 1 90 169 PRO B C 1
ATOM 5144 O O . PRO B 1 169 ? -30.484 5.191 -11.258 1 90 169 PRO B O 1
ATOM 5147 N N . GLU B 1 170 ? -28.688 6.512 -11.359 1 86.94 170 GLU B N 1
ATOM 5148 C CA . GLU B 1 170 ? -29.188 7.375 -10.297 1 86.94 170 GLU B CA 1
ATOM 5149 C C . GLU B 1 170 ? -30.625 7.797 -10.555 1 86.94 170 GLU B C 1
ATOM 5151 O O . GLU B 1 170 ? -30.969 8.195 -11.672 1 86.94 170 GLU B O 1
ATOM 5156 N N . GLY B 1 171 ? -31.438 7.691 -9.539 1 89.12 171 GLY B N 1
ATOM 5157 C CA . GLY B 1 171 ? -32.812 8.172 -9.609 1 89.12 171 GLY B CA 1
ATOM 5158 C C . GLY B 1 171 ? -33.781 7.133 -10.141 1 89.12 171 GLY B C 1
ATOM 5159 O O . GLY B 1 171 ? -35 7.359 -10.148 1 89.12 171 GLY B O 1
ATOM 5160 N N . THR B 1 172 ? -33.281 6.004 -10.484 1 91.38 172 THR B N 1
ATOM 5161 C CA . THR B 1 172 ? -34.156 5.012 -11.086 1 91.38 172 THR B CA 1
ATOM 5162 C C . THR B 1 172 ? -34.75 4.094 -10.023 1 91.38 172 THR B C 1
ATOM 5164 O O . THR B 1 172 ? -35.812 3.506 -10.234 1 91.38 172 THR B O 1
ATOM 5167 N N . LEU B 1 173 ? -34.094 3.961 -8.883 1 93.31 173 LEU B N 1
ATOM 5168 C CA . LEU B 1 173 ? -34.531 3.133 -7.777 1 93.31 173 LEU B CA 1
ATOM 5169 C C . LEU B 1 173 ? -34.688 3.955 -6.5 1 93.31 173 LEU B C 1
ATOM 5171 O O . LEU B 1 173 ? -34 4.965 -6.332 1 93.31 173 LEU B O 1
ATOM 5175 N N . SER B 1 174 ? -35.594 3.486 -5.77 1 94.12 174 SER B N 1
ATOM 5176 C CA . SER B 1 174 ? -35.625 4.059 -4.426 1 94.12 174 SER B CA 1
ATOM 5177 C C . SER B 1 174 ? -34.406 3.662 -3.631 1 94.12 174 SER B C 1
ATOM 5179 O O . SER B 1 174 ? -33.688 2.732 -4.012 1 94.12 174 SER B O 1
ATOM 5181 N N . ASP B 1 175 ? -34.156 4.332 -2.561 1 92.06 175 ASP B N 1
ATOM 5182 C CA . ASP B 1 175 ? -33.031 4.02 -1.701 1 92.06 175 ASP B CA 1
ATOM 5183 C C . ASP B 1 175 ? -33.062 2.568 -1.234 1 92.06 175 ASP B C 1
ATOM 5185 O O . ASP B 1 175 ? -32.031 1.876 -1.239 1 92.06 175 ASP B O 1
ATOM 5189 N N . ASP B 1 176 ? -34.219 2.113 -0.859 1 93.69 176 ASP B N 1
ATOM 5190 C CA . ASP B 1 176 ? -34.375 0.748 -0.366 1 93.69 176 ASP B CA 1
ATOM 5191 C C . ASP B 1 176 ? -34.156 -0.267 -1.488 1 93.69 176 ASP B C 1
ATOM 5193 O O . ASP B 1 176 ? -33.5 -1.298 -1.286 1 93.69 176 ASP B O 1
ATOM 5197 N N . GLU B 1 177 ? -34.719 0.082 -2.65 1 95 177 GLU B N 1
ATOM 5198 C CA . GLU B 1 177 ? -34.531 -0.811 -3.793 1 95 177 GLU B CA 1
ATOM 5199 C C . GLU B 1 177 ? -33.062 -0.913 -4.195 1 95 177 GLU B C 1
ATOM 5201 O O . GLU B 1 177 ? -32.594 -1.993 -4.543 1 95 177 GLU B O 1
ATOM 5206 N N . PHE B 1 178 ? -32.438 0.202 -4.156 1 95.94 178 PHE B N 1
ATOM 5207 C CA . PHE B 1 178 ? -31.016 0.249 -4.48 1 95.94 178 PHE B CA 1
ATOM 5208 C C . PHE B 1 178 ? -30.203 -0.572 -3.482 1 95.94 178 PHE B C 1
ATOM 5210 O O . PHE B 1 178 ? -29.312 -1.321 -3.871 1 95.94 178 PHE B O 1
ATOM 5217 N N . ALA B 1 179 ? -30.594 -0.487 -2.23 1 95.38 179 ALA B N 1
ATOM 5218 C CA . ALA B 1 179 ? -29.938 -1.236 -1.172 1 95.38 179 ALA B CA 1
ATOM 5219 C C . ALA B 1 179 ? -30.109 -2.74 -1.371 1 95.38 179 ALA B C 1
ATOM 5221 O O . ALA B 1 179 ? -29.156 -3.508 -1.208 1 95.38 179 ALA B O 1
ATOM 5222 N N . ILE B 1 180 ? -31.281 -3.143 -1.681 1 95.88 180 ILE B N 1
ATOM 5223 C CA . ILE B 1 180 ? -31.578 -4.555 -1.884 1 95.88 180 ILE B CA 1
ATOM 5224 C C . ILE B 1 180 ? -30.859 -5.07 -3.119 1 95.88 180 ILE B C 1
ATOM 5226 O O . ILE B 1 180 ? -30.281 -6.164 -3.098 1 95.88 180 ILE B O 1
ATOM 5230 N N . LYS B 1 181 ? -30.797 -4.258 -4.156 1 95.81 181 LYS B N 1
ATOM 5231 C CA . LYS B 1 181 ? -30.078 -4.648 -5.359 1 95.81 181 LYS B CA 1
ATOM 5232 C C . LYS B 1 181 ? -28.594 -4.867 -5.055 1 95.81 181 LYS B C 1
ATOM 5234 O O . LYS B 1 181 ? -28.016 -5.871 -5.469 1 95.81 181 LYS B O 1
ATOM 5239 N N . ARG B 1 182 ? -28.031 -3.934 -4.355 1 96.06 182 ARG B N 1
ATOM 5240 C CA . ARG B 1 182 ? -26.609 -4.023 -4.004 1 96.06 182 ARG B CA 1
ATOM 5241 C C . ARG B 1 182 ? -26.328 -5.293 -3.217 1 96.06 182 ARG B C 1
ATOM 5243 O O . ARG B 1 182 ? -25.266 -5.902 -3.379 1 96.06 182 ARG B O 1
ATOM 5250 N N . SER B 1 183 ? -27.234 -5.723 -2.391 1 96.12 183 SER B N 1
ATOM 5251 C CA . SER B 1 183 ? -27.031 -6.879 -1.523 1 96.12 183 SER B CA 1
ATOM 5252 C C . SER B 1 183 ? -27.062 -8.18 -2.32 1 96.12 183 SER B C 1
ATOM 5254 O O . SER B 1 183 ? -26.641 -9.227 -1.83 1 96.12 183 SER B O 1
ATOM 5256 N N . ARG B 1 184 ? -27.578 -8.109 -3.574 1 97.5 184 ARG B N 1
ATOM 5257 C CA . ARG B 1 184 ? -27.688 -9.297 -4.414 1 97.5 184 ARG B CA 1
ATOM 5258 C C . ARG B 1 184 ? -26.438 -9.484 -5.266 1 97.5 184 ARG B C 1
ATOM 5260 O O . ARG B 1 184 ? -26.25 -10.531 -5.895 1 97.5 184 ARG B O 1
ATOM 5267 N N . MET B 1 185 ? -25.547 -8.477 -5.289 1 98.06 185 MET B N 1
ATOM 5268 C CA . MET B 1 185 ? -24.328 -8.523 -6.09 1 98.06 185 MET B CA 1
ATOM 5269 C C . MET B 1 185 ? -23.344 -9.539 -5.523 1 98.06 185 MET B C 1
ATOM 5271 O O . MET B 1 185 ? -23.125 -9.602 -4.312 1 98.06 185 MET B O 1
ATOM 5275 N N . VAL B 1 186 ? -22.75 -10.375 -6.391 1 98.69 186 VAL B N 1
ATOM 5276 C CA . VAL B 1 186 ? -21.875 -11.438 -5.922 1 98.69 186 VAL B CA 1
ATOM 5277 C C . VAL B 1 186 ? -20.609 -11.484 -6.785 1 98.69 186 VAL B C 1
ATOM 5279 O O . VAL B 1 186 ? -20.688 -11.375 -8.008 1 98.69 186 VAL B O 1
ATOM 5282 N N . ALA B 1 187 ? -19.438 -11.469 -6.172 1 98.88 187 ALA B N 1
ATOM 5283 C CA . ALA B 1 187 ? -18.156 -11.711 -6.832 1 98.88 187 ALA B CA 1
ATOM 5284 C C . ALA B 1 187 ? -17.875 -13.203 -6.949 1 98.88 187 ALA B C 1
ATOM 5286 O O . ALA B 1 187 ? -18.047 -13.953 -5.988 1 98.88 187 ALA B O 1
ATOM 5287 N N . LEU B 1 188 ? -17.469 -13.594 -8.125 1 98.88 188 LEU B N 1
ATOM 5288 C CA . LEU B 1 188 ? -17.188 -15 -8.398 1 98.88 188 LEU B CA 1
ATOM 5289 C C . LEU B 1 188 ? -15.68 -15.242 -8.453 1 98.88 188 LEU B C 1
ATOM 5291 O O . LEU B 1 188 ? -14.93 -14.391 -8.938 1 98.88 188 LEU B O 1
ATOM 5295 N N . ALA B 1 189 ? -15.258 -16.359 -7.977 1 98.62 189 ALA B N 1
ATOM 5296 C CA . ALA B 1 189 ? -13.898 -16.891 -8.078 1 98.62 189 ALA B CA 1
ATOM 5297 C C . ALA B 1 189 ? -13.914 -18.422 -8.062 1 98.62 189 ALA B C 1
ATOM 5299 O O . ALA B 1 189 ? -14.922 -19.047 -8.43 1 98.62 189 ALA B O 1
ATOM 5300 N N . THR B 1 190 ? -12.836 -19.047 -7.828 1 98.5 190 THR B N 1
ATOM 5301 C CA . THR B 1 190 ? -12.805 -20.5 -7.703 1 98.5 190 THR B CA 1
ATOM 5302 C C . THR B 1 190 ? -12.297 -20.922 -6.32 1 98.5 190 THR B C 1
ATOM 5304 O O . THR B 1 190 ? -11.828 -20.078 -5.551 1 98.5 190 THR B O 1
ATOM 5307 N N . THR B 1 191 ? -12.438 -22.172 -5.992 1 96.69 191 THR B N 1
ATOM 5308 C CA . THR B 1 191 ? -11.906 -22.703 -4.746 1 96.69 191 THR B CA 1
ATOM 5309 C C . THR B 1 191 ? -10.375 -22.688 -4.754 1 96.69 191 THR B C 1
ATOM 5311 O O . THR B 1 191 ? -9.742 -22.844 -3.707 1 96.69 191 THR B O 1
ATOM 5314 N N . ALA B 1 192 ? -9.766 -22.406 -5.934 1 96.62 192 ALA B N 1
ATOM 5315 C CA . ALA B 1 192 ? -8.312 -22.344 -6.035 1 96.62 192 ALA B CA 1
ATOM 5316 C C . ALA B 1 192 ? -7.816 -20.906 -6.102 1 96.62 192 ALA B C 1
ATOM 5318 O O . ALA B 1 192 ? -6.609 -20.656 -6.059 1 96.62 192 ALA B O 1
ATOM 5319 N N . THR B 1 193 ? -8.773 -19.938 -6.203 1 96.94 193 THR B N 1
ATOM 5320 C CA . THR B 1 193 ? -8.414 -18.531 -6.277 1 96.94 193 THR B CA 1
ATOM 5321 C C . THR B 1 193 ? -7.758 -18.062 -4.98 1 96.94 193 THR B C 1
ATOM 5323 O O . THR B 1 193 ? -8.18 -18.453 -3.893 1 96.94 193 THR B O 1
ATOM 5326 N N . HIS B 1 194 ? -6.711 -17.312 -5.117 1 96.44 194 HIS B N 1
ATOM 5327 C CA . HIS B 1 194 ? -6.031 -16.75 -3.957 1 96.44 194 HIS B CA 1
ATOM 5328 C C . HIS B 1 194 ? -7.008 -16.016 -3.041 1 96.44 194 HIS B C 1
ATOM 5330 O O . HIS B 1 194 ? -7.953 -15.391 -3.516 1 96.44 194 HIS B O 1
ATOM 5336 N N . SER B 1 195 ? -6.781 -16 -1.771 1 94.94 195 SER B N 1
ATOM 5337 C CA . SER B 1 195 ? -7.691 -15.492 -0.749 1 94.94 195 SER B CA 1
ATOM 5338 C C . SER B 1 195 ? -7.879 -13.984 -0.871 1 94.94 195 SER B C 1
ATOM 5340 O O . SER B 1 195 ? -8.812 -13.422 -0.302 1 94.94 195 SER B O 1
ATOM 5342 N N . SER B 1 196 ? -6.988 -13.297 -1.599 1 96.5 196 SER B N 1
ATOM 5343 C CA . SER B 1 196 ? -7.109 -11.852 -1.781 1 96.5 196 SER B CA 1
ATOM 5344 C C . SER B 1 196 ? -8.445 -11.492 -2.42 1 96.5 196 SER B C 1
ATOM 5346 O O . SER B 1 196 ? -9 -10.422 -2.146 1 96.5 196 SER B O 1
ATOM 5348 N N . ALA B 1 197 ? -9.008 -12.352 -3.25 1 97.75 197 ALA B N 1
ATOM 5349 C CA . ALA B 1 197 ? -10.297 -12.086 -3.881 1 97.75 197 ALA B CA 1
ATOM 5350 C C . ALA B 1 197 ? -11.422 -12.078 -2.848 1 97.75 197 ALA B C 1
ATOM 5352 O O . ALA B 1 197 ? -12.258 -11.172 -2.836 1 97.75 197 ALA B O 1
ATOM 5353 N N . LYS B 1 198 ? -11.445 -13.156 -2.037 1 97.56 198 LYS B N 1
ATOM 5354 C CA . LYS B 1 198 ? -12.445 -13.227 -0.978 1 97.56 198 LYS B CA 1
ATOM 5355 C C . LYS B 1 198 ? -12.32 -12.039 -0.023 1 97.56 198 LYS B C 1
ATOM 5357 O O . LYS B 1 198 ? -13.32 -11.469 0.406 1 97.56 198 LYS B O 1
ATOM 5362 N N . LYS B 1 199 ? -11.133 -11.695 0.314 1 97.69 199 LYS B N 1
ATOM 5363 C CA . LYS B 1 199 ? -10.898 -10.562 1.202 1 97.69 199 LYS B CA 1
ATOM 5364 C C . LYS B 1 199 ? -11.406 -9.266 0.581 1 97.69 199 LYS B C 1
ATOM 5366 O O . LYS B 1 199 ? -11.953 -8.414 1.278 1 97.69 199 LYS B O 1
ATOM 5371 N N . ALA B 1 200 ? -11.141 -9.055 -0.701 1 98.5 200 ALA B N 1
ATOM 5372 C CA . ALA B 1 200 ? -11.648 -7.867 -1.386 1 98.5 200 ALA B CA 1
ATOM 5373 C C . ALA B 1 200 ? -13.172 -7.785 -1.28 1 98.5 200 ALA B C 1
ATOM 5375 O O . ALA B 1 200 ? -13.719 -6.711 -1.019 1 98.5 200 ALA B O 1
ATOM 5376 N N . ALA B 1 201 ? -13.859 -8.898 -1.455 1 98.25 201 ALA B N 1
ATOM 5377 C CA . ALA B 1 201 ? -15.312 -8.945 -1.337 1 98.25 201 ALA B CA 1
ATOM 5378 C C . ALA B 1 201 ? -15.758 -8.609 0.084 1 98.25 201 ALA B C 1
ATOM 5380 O O . ALA B 1 201 ? -16.734 -7.887 0.282 1 98.25 201 ALA B O 1
ATOM 5381 N N . LEU B 1 202 ? -15.008 -9.188 1.013 1 96.75 202 LEU B N 1
ATOM 5382 C CA . LEU B 1 202 ? -15.281 -8.922 2.422 1 96.75 202 LEU B CA 1
ATOM 5383 C C . LEU B 1 202 ? -15.164 -7.434 2.727 1 96.75 202 LEU B C 1
ATOM 5385 O O . LEU B 1 202 ? -16.031 -6.867 3.393 1 96.75 202 LEU B O 1
ATOM 5389 N N . ILE B 1 203 ? -14.172 -6.789 2.26 1 97.81 203 ILE B N 1
ATOM 5390 C CA . ILE B 1 203 ? -13.93 -5.371 2.486 1 97.81 203 ILE B CA 1
ATOM 5391 C C . ILE B 1 203 ? -15.055 -4.547 1.853 1 97.81 203 ILE B C 1
ATOM 5393 O O . ILE B 1 203 ? -15.578 -3.625 2.475 1 97.81 203 ILE B O 1
ATOM 5397 N N . LEU B 1 204 ? -15.477 -4.914 0.685 1 97.62 204 LEU B N 1
ATOM 5398 C CA . LEU B 1 204 ? -16.5 -4.156 -0.038 1 97.62 204 LEU B CA 1
ATOM 5399 C C . LEU B 1 204 ? -17.875 -4.426 0.534 1 97.62 204 LEU B C 1
ATOM 5401 O O . LEU B 1 204 ? -18.828 -3.672 0.276 1 97.62 204 LEU B O 1
ATOM 5405 N N . GLY B 1 205 ? -18.047 -5.551 1.223 1 95.56 205 GLY B N 1
ATOM 5406 C CA . GLY B 1 205 ? -19.344 -5.93 1.743 1 95.56 205 GLY B CA 1
ATOM 5407 C C . GLY B 1 205 ? -20.25 -6.535 0.689 1 95.56 205 GLY B C 1
ATOM 5408 O O . GLY B 1 205 ? -21.469 -6.305 0.703 1 95.56 205 GLY B O 1
ATOM 5409 N N . VAL B 1 206 ? -19.672 -7.242 -0.272 1 97.25 206 VAL B N 1
ATOM 5410 C CA . VAL B 1 206 ? -20.469 -7.922 -1.291 1 97.25 206 VAL B CA 1
ATOM 5411 C C . VAL B 1 206 ? -20.375 -9.438 -1.091 1 97.25 206 VAL B C 1
ATOM 5413 O O . VAL B 1 206 ? -19.484 -9.922 -0.381 1 97.25 206 VAL B O 1
ATOM 5416 N N . ARG B 1 207 ? -21.328 -10.141 -1.646 1 97.81 207 ARG B N 1
ATOM 5417 C CA . ARG B 1 207 ? -21.328 -11.594 -1.561 1 97.81 207 ARG B CA 1
ATOM 5418 C C . ARG B 1 207 ? -20.156 -12.18 -2.35 1 97.81 207 ARG B C 1
ATOM 5420 O O . ARG B 1 207 ? -19.641 -11.547 -3.275 1 97.81 207 ARG B O 1
ATOM 5427 N N . PHE B 1 208 ? -19.719 -13.352 -1.93 1 98.19 208 PHE B N 1
ATOM 5428 C CA . PHE B 1 208 ? -18.609 -14.062 -2.553 1 98.19 208 PHE B CA 1
ATOM 5429 C C . PHE B 1 208 ? -18.969 -15.523 -2.789 1 98.19 208 PHE B C 1
ATOM 5431 O O . PHE B 1 208 ? -19.562 -16.172 -1.924 1 98.19 208 PHE B O 1
ATOM 5438 N N . ARG B 1 209 ? -18.688 -15.961 -3.977 1 98.31 209 ARG B N 1
ATOM 5439 C CA . ARG B 1 209 ? -18.938 -17.359 -4.305 1 98.31 209 ARG B CA 1
ATOM 5440 C C . ARG B 1 209 ? -17.719 -18 -4.941 1 98.31 209 ARG B C 1
ATOM 5442 O O . ARG B 1 209 ? -17.188 -17.5 -5.934 1 98.31 209 ARG B O 1
ATOM 5449 N N . ALA B 1 210 ? -17.297 -19.109 -4.395 1 98 210 ALA B N 1
ATOM 5450 C CA . ALA B 1 210 ? -16.188 -19.891 -4.934 1 98 210 ALA B CA 1
ATOM 5451 C C . ALA B 1 210 ? -16.703 -21.078 -5.766 1 98 210 ALA B C 1
ATOM 5453 O O . ALA B 1 210 ? -17.344 -21.984 -5.234 1 98 210 ALA B O 1
ATOM 5454 N N . ILE B 1 211 ? -16.422 -21.062 -7.027 1 98.69 211 ILE B N 1
ATOM 5455 C CA . ILE B 1 211 ? -16.797 -22.141 -7.938 1 98.69 211 ILE B CA 1
ATOM 5456 C C . ILE B 1 211 ? -15.836 -23.328 -7.758 1 98.69 211 ILE B C 1
ATOM 5458 O O . ILE B 1 211 ? -14.617 -23.156 -7.859 1 98.69 211 ILE B O 1
ATOM 5462 N N . PRO B 1 212 ? -16.312 -24.5 -7.492 1 97.38 212 PRO B N 1
ATOM 5463 C CA . PRO B 1 212 ? -15.422 -25.641 -7.324 1 97.38 212 PRO B CA 1
ATOM 5464 C C . PRO B 1 212 ? -14.648 -25.984 -8.594 1 97.38 212 PRO B C 1
ATOM 5466 O O . PRO B 1 212 ? -15.227 -26 -9.688 1 97.38 212 PRO B O 1
ATOM 5469 N N . VAL B 1 213 ? -13.422 -26.203 -8.477 1 97.44 213 VAL B N 1
ATOM 5470 C CA . VAL B 1 213 ? -12.57 -26.719 -9.539 1 97.44 213 VAL B CA 1
ATOM 5471 C C . VAL B 1 213 ? -11.945 -28.047 -9.102 1 97.44 213 VAL B C 1
ATOM 5473 O O . VAL B 1 213 ? -11.773 -28.297 -7.91 1 97.44 213 VAL B O 1
ATOM 5476 N N . HIS B 1 214 ? -11.578 -28.922 -10.094 1 94.75 214 HIS B N 1
ATOM 5477 C CA . HIS B 1 214 ? -11.219 -30.297 -9.766 1 94.75 214 HIS B CA 1
ATOM 5478 C C . HIS B 1 214 ? -10 -30.75 -10.547 1 94.75 214 HIS B C 1
ATOM 5480 O O . HIS B 1 214 ? -9.625 -30.125 -11.539 1 94.75 214 HIS B O 1
ATOM 5486 N N . GLU B 1 215 ? -9.477 -31.828 -10.117 1 96.31 215 GLU B N 1
ATOM 5487 C CA . GLU B 1 215 ? -8.273 -32.406 -10.711 1 96.31 215 GLU B CA 1
ATOM 5488 C C . GLU B 1 215 ? -8.492 -32.75 -12.188 1 96.31 215 GLU B C 1
ATOM 5490 O O . GLU B 1 215 ? -7.582 -32.562 -13.008 1 96.31 215 GLU B O 1
ATOM 5495 N N . LYS B 1 216 ? -9.727 -33.219 -12.523 1 95.88 216 LYS B N 1
ATOM 5496 C CA . LYS B 1 216 ? -10 -33.656 -13.883 1 95.88 216 LYS B CA 1
ATOM 5497 C C . LYS B 1 216 ? -9.789 -32.5 -14.883 1 95.88 216 LYS B C 1
ATOM 5499 O O . LYS B 1 216 ? -9.5 -32.75 -16.062 1 95.88 216 LYS B O 1
ATOM 5504 N N . ASP B 1 217 ? -9.93 -31.25 -14.391 1 96.31 217 ASP B N 1
ATOM 5505 C CA . ASP B 1 217 ? -9.727 -30.094 -15.234 1 96.31 217 ASP B CA 1
ATOM 5506 C C . ASP B 1 217 ? -8.453 -29.344 -14.836 1 96.31 217 ASP B C 1
ATOM 5508 O O . ASP B 1 217 ? -8.344 -28.125 -15.062 1 96.31 217 ASP B O 1
ATOM 5512 N N . ASN B 1 218 ? -7.551 -30.047 -14.141 1 96.25 218 ASN B N 1
ATOM 5513 C CA . ASN B 1 218 ? -6.289 -29.484 -13.656 1 96.25 218 ASN B CA 1
ATOM 5514 C C . ASN B 1 218 ? -6.52 -28.297 -12.727 1 96.25 218 ASN B C 1
ATOM 5516 O O . ASN B 1 218 ? -5.75 -27.344 -12.734 1 96.25 218 ASN B O 1
ATOM 5520 N N . TYR B 1 219 ? -7.688 -28.312 -12.07 1 97.69 219 TYR B N 1
ATOM 5521 C CA . TYR B 1 219 ? -8.078 -27.312 -11.078 1 97.69 219 TYR B CA 1
ATOM 5522 C C . TYR B 1 219 ? -8.289 -25.953 -11.734 1 97.69 219 TYR B C 1
ATOM 5524 O O . TYR B 1 219 ? -8.117 -24.906 -11.094 1 97.69 219 TYR B O 1
ATOM 5532 N N . ALA B 1 220 ? -8.562 -25.891 -13.008 1 98.31 220 ALA B N 1
ATOM 5533 C CA . ALA B 1 220 ? -8.859 -24.672 -13.75 1 98.31 220 ALA B CA 1
ATOM 5534 C C . ALA B 1 220 ? -10.367 -24.438 -13.828 1 98.31 220 ALA B C 1
ATOM 5536 O O . ALA B 1 220 ? -11.156 -25.375 -13.82 1 98.31 220 ALA B O 1
ATOM 5537 N N . LEU B 1 221 ? -10.742 -23.203 -13.898 1 98.75 221 LEU B N 1
ATOM 5538 C CA . LEU B 1 221 ? -12.133 -22.859 -14.172 1 98.75 221 LEU B CA 1
ATOM 5539 C C . LEU B 1 221 ? -12.492 -23.156 -15.625 1 98.75 221 LEU B C 1
ATOM 5541 O O . LEU B 1 221 ? -11.805 -22.703 -16.547 1 98.75 221 LEU B O 1
ATOM 5545 N N . THR B 1 222 ? -13.562 -23.922 -15.828 1 98.25 222 THR B N 1
ATOM 5546 C CA . THR B 1 222 ? -14.008 -24.297 -17.156 1 98.25 222 THR B CA 1
ATOM 5547 C C . THR B 1 222 ? -15.281 -23.547 -17.547 1 98.25 222 THR B C 1
ATOM 5549 O O . THR B 1 222 ? -15.938 -22.953 -16.688 1 98.25 222 THR B O 1
ATOM 5552 N N . ALA B 1 223 ? -15.586 -23.609 -18.812 1 98 223 ALA B N 1
ATOM 5553 C CA . ALA B 1 223 ? -16.812 -23 -19.312 1 98 223 ALA B CA 1
ATOM 5554 C C . ALA B 1 223 ? -18.031 -23.594 -18.625 1 98 223 ALA B C 1
ATOM 5556 O O . ALA B 1 223 ? -18.953 -22.859 -18.234 1 98 223 ALA B O 1
ATOM 5557 N N . SER B 1 224 ? -18.047 -24.906 -18.5 1 98.06 224 SER B N 1
ATOM 5558 C CA . SER B 1 224 ? -19.203 -25.609 -17.922 1 98.06 224 SER B CA 1
ATOM 5559 C C . SER B 1 224 ? -19.391 -25.25 -16.453 1 98.06 224 SER B C 1
ATOM 5561 O O . SER B 1 224 ? -20.516 -25.031 -15.992 1 98.06 224 SER B O 1
ATOM 5563 N N . ALA B 1 225 ? -18.266 -25.203 -15.719 1 98.56 225 ALA B N 1
ATOM 5564 C CA . ALA B 1 225 ? -18.344 -24.859 -14.297 1 98.56 225 ALA B CA 1
ATOM 5565 C C . ALA B 1 225 ? -18.875 -23.438 -14.109 1 98.56 225 ALA B C 1
ATOM 5567 O O . ALA B 1 225 ? -19.688 -23.172 -13.227 1 98.56 225 ALA B O 1
ATOM 5568 N N . LEU B 1 226 ? -18.391 -22.5 -14.93 1 98.62 226 LEU B N 1
ATOM 5569 C CA . LEU B 1 226 ? -18.844 -21.125 -14.852 1 98.62 226 LEU B CA 1
ATOM 5570 C C . LEU B 1 226 ? -20.312 -21.016 -15.234 1 98.62 226 LEU B C 1
ATOM 5572 O O . LEU B 1 226 ? -21.078 -20.312 -14.57 1 98.62 226 LEU B O 1
ATOM 5576 N N . ALA B 1 227 ? -20.703 -21.719 -16.281 1 98.31 227 ALA B N 1
ATOM 5577 C CA . ALA B 1 227 ? -22.094 -21.703 -16.719 1 98.31 227 ALA B CA 1
ATOM 5578 C C . ALA B 1 227 ? -23.031 -22.188 -15.602 1 98.31 227 ALA B C 1
ATOM 5580 O O . ALA B 1 227 ? -24.094 -21.609 -15.383 1 98.31 227 ALA B O 1
ATOM 5581 N N . SER B 1 228 ? -22.625 -23.234 -14.992 1 98.44 228 SER B N 1
ATOM 5582 C CA . SER B 1 228 ? -23.406 -23.781 -13.891 1 98.44 228 SER B CA 1
ATOM 5583 C C . SER B 1 228 ? -23.531 -22.781 -12.742 1 98.44 228 SER B C 1
ATOM 5585 O O . SER B 1 228 ? -24.609 -22.609 -12.172 1 98.44 228 SER B O 1
ATOM 5587 N N . ALA B 1 229 ? -22.438 -22.141 -12.406 1 98.62 229 ALA B N 1
ATOM 5588 C CA . ALA B 1 229 ? -22.438 -21.156 -11.336 1 98.62 229 ALA B CA 1
ATOM 5589 C C . ALA B 1 229 ? -23.344 -19.969 -11.672 1 98.62 229 ALA B C 1
ATOM 5591 O O . ALA B 1 229 ? -24.047 -19.453 -10.805 1 98.62 229 ALA B O 1
ATOM 5592 N N . LEU B 1 230 ? -23.297 -19.516 -12.898 1 98.25 230 LEU B N 1
ATOM 5593 C CA . LEU B 1 230 ? -24.141 -18.406 -13.352 1 98.25 230 LEU B CA 1
ATOM 5594 C C . LEU B 1 230 ? -25.609 -18.766 -13.266 1 98.25 230 LEU B C 1
ATOM 5596 O O . LEU B 1 230 ? -26.438 -17.953 -12.859 1 98.25 230 LEU B O 1
ATOM 5600 N N . ALA B 1 231 ? -25.969 -19.984 -13.656 1 98.19 231 ALA B N 1
ATOM 5601 C CA . ALA B 1 231 ? -27.344 -20.469 -13.57 1 98.19 231 ALA B CA 1
ATOM 5602 C C . ALA B 1 231 ? -27.812 -20.5 -12.125 1 98.19 231 ALA B C 1
ATOM 5604 O O . ALA B 1 231 ? -28.953 -20.156 -11.828 1 98.19 231 ALA B O 1
ATOM 5605 N N . GLU B 1 232 ? -26.953 -20.969 -11.258 1 98.38 232 GLU B N 1
ATOM 5606 C CA . GLU B 1 232 ? -27.297 -21.016 -9.836 1 98.38 232 GLU B CA 1
ATOM 5607 C C . GLU B 1 232 ? -27.531 -19.609 -9.273 1 98.38 232 GLU B C 1
ATOM 5609 O O . GLU B 1 232 ? -28.438 -19.406 -8.461 1 98.38 232 GLU B O 1
ATOM 5614 N N . CYS B 1 233 ? -26.672 -18.656 -9.68 1 98.06 233 CYS B N 1
ATOM 5615 C CA . CYS B 1 233 ? -26.859 -17.266 -9.25 1 98.06 233 CYS B CA 1
ATOM 5616 C C . CYS B 1 233 ? -28.219 -16.734 -9.695 1 98.06 233 CYS B C 1
ATOM 5618 O O . CYS B 1 233 ? -28.922 -16.094 -8.914 1 98.06 233 CYS B O 1
ATOM 5620 N N . ARG B 1 234 ? -28.562 -17.031 -10.93 1 97.19 234 ARG B N 1
ATOM 5621 C CA . ARG B 1 234 ? -29.859 -16.594 -11.453 1 97.19 234 ARG B CA 1
ATOM 5622 C C . ARG B 1 234 ? -31 -17.203 -10.648 1 97.19 234 ARG B C 1
ATOM 5624 O O . ARG B 1 234 ? -31.953 -16.516 -10.297 1 97.19 234 ARG B O 1
ATOM 5631 N N . ALA B 1 235 ? -30.906 -18.453 -10.32 1 97.94 235 ALA B N 1
ATOM 5632 C CA . ALA B 1 235 ? -31.938 -19.156 -9.57 1 97.94 235 ALA B CA 1
ATOM 5633 C C . ALA B 1 235 ? -32.094 -18.578 -8.164 1 97.94 235 ALA B C 1
ATOM 5635 O O . ALA B 1 235 ? -33.188 -18.609 -7.594 1 97.94 235 ALA B O 1
ATOM 5636 N N . GLN B 1 236 ? -31.031 -18.031 -7.652 1 97.62 236 GLN B N 1
ATOM 5637 C CA . GLN B 1 236 ? -31.047 -17.484 -6.297 1 97.62 236 GLN B CA 1
ATOM 5638 C C . GLN B 1 236 ? -31.266 -15.969 -6.316 1 97.62 236 GLN B C 1
ATOM 5640 O O . GLN B 1 236 ? -31.156 -15.305 -5.281 1 97.62 236 GLN B O 1
ATOM 5645 N N . ASN B 1 237 ? -31.469 -15.391 -7.5 1 97 237 ASN B N 1
ATOM 5646 C CA . ASN B 1 237 ? -31.688 -13.961 -7.695 1 97 237 ASN B CA 1
ATOM 5647 C C . ASN B 1 237 ? -30.453 -13.148 -7.281 1 97 237 ASN B C 1
ATOM 5649 O O . ASN B 1 237 ? -30.594 -12.086 -6.676 1 97 237 ASN B O 1
ATOM 5653 N N . LEU B 1 238 ? -29.312 -13.773 -7.469 1 98 238 LEU B N 1
ATOM 5654 C CA . LEU B 1 238 ? -28.062 -13.062 -7.266 1 98 238 LEU B CA 1
ATOM 5655 C C . LEU B 1 238 ? -27.562 -12.445 -8.57 1 98 238 LEU B C 1
ATOM 5657 O O . LEU B 1 238 ? -27.906 -12.922 -9.656 1 98 238 LEU B O 1
ATOM 5661 N N . GLU B 1 239 ? -26.781 -11.383 -8.492 1 97.69 239 GLU B N 1
ATOM 5662 C CA . GLU B 1 239 ? -26.281 -10.656 -9.656 1 97.69 239 GLU B CA 1
ATOM 5663 C C . GLU B 1 239 ? -24.75 -10.68 -9.711 1 97.69 239 GLU B C 1
ATOM 5665 O O . GLU B 1 239 ? -24.094 -9.805 -9.156 1 97.69 239 GLU B O 1
ATOM 5670 N N . PRO B 1 240 ? -24.156 -11.641 -10.445 1 98.31 240 PRO B N 1
ATOM 5671 C CA . PRO B 1 240 ? -22.703 -11.625 -10.617 1 98.31 240 PRO B CA 1
ATOM 5672 C C . PRO B 1 240 ? -22.203 -10.359 -11.32 1 98.31 240 PRO B C 1
ATOM 5674 O O . PRO B 1 240 ? -22.734 -9.977 -12.367 1 98.31 240 PRO B O 1
ATOM 5677 N N . PHE B 1 241 ? -21.203 -9.656 -10.719 1 98.38 241 PHE B N 1
ATOM 5678 C CA . PHE B 1 241 ? -20.703 -8.414 -11.297 1 98.38 241 PHE B CA 1
ATOM 5679 C C . PHE B 1 241 ? -19.203 -8.477 -11.516 1 98.38 241 PHE B C 1
ATOM 5681 O O . PHE B 1 241 ? -18.641 -7.641 -12.211 1 98.38 241 PHE B O 1
ATOM 5688 N N . PHE B 1 242 ? -18.516 -9.469 -10.984 1 98.81 242 PHE B N 1
ATOM 5689 C CA . PHE B 1 242 ? -17.062 -9.594 -10.977 1 98.81 242 PHE B CA 1
ATOM 5690 C C . PHE B 1 242 ? -16.641 -11.055 -11.008 1 98.81 242 PHE B C 1
ATOM 5692 O O . PHE B 1 242 ? -17.25 -11.898 -10.336 1 98.81 242 PHE B O 1
ATOM 5699 N N . LEU B 1 243 ? -15.672 -11.391 -11.773 1 98.88 243 LEU B N 1
ATOM 5700 C CA . LEU B 1 243 ? -15.047 -12.711 -11.812 1 98.88 243 LEU B CA 1
ATOM 5701 C C . LEU B 1 243 ? -13.531 -12.602 -11.688 1 98.88 243 LEU B C 1
ATOM 5703 O O . LEU B 1 243 ? -12.891 -11.906 -12.484 1 98.88 243 LEU B O 1
ATOM 5707 N N . ALA B 1 244 ? -12.953 -13.242 -10.695 1 98.88 244 ALA B N 1
ATOM 5708 C CA . ALA B 1 244 ? -11.5 -13.391 -10.602 1 98.88 244 ALA B CA 1
ATOM 5709 C C . ALA B 1 244 ? -11.031 -14.625 -11.367 1 98.88 244 ALA B C 1
ATOM 5711 O O . ALA B 1 244 ? -11.148 -15.75 -10.883 1 98.88 244 ALA B O 1
ATOM 5712 N N . ALA B 1 245 ? -10.555 -14.406 -12.531 1 98.81 245 ALA B N 1
ATOM 5713 C CA . ALA B 1 245 ? -9.852 -15.453 -13.266 1 98.81 245 ALA B CA 1
ATOM 5714 C C . ALA B 1 245 ? -8.375 -15.484 -12.898 1 98.81 245 ALA B C 1
ATOM 5716 O O . ALA B 1 245 ? -7.816 -14.484 -12.445 1 98.81 245 ALA B O 1
ATOM 5717 N N . THR B 1 246 ? -7.773 -16.672 -13.086 1 98.75 246 THR B N 1
ATOM 5718 C CA . THR B 1 246 ? -6.418 -16.797 -12.562 1 98.75 246 THR B CA 1
ATOM 5719 C C . THR B 1 246 ? -5.48 -17.375 -13.617 1 98.75 246 THR B C 1
ATOM 5721 O O . THR B 1 246 ? -5.859 -18.312 -14.336 1 98.75 246 THR B O 1
ATOM 5724 N N . LEU B 1 247 ? -4.375 -16.797 -13.812 1 98.75 247 LEU B N 1
ATOM 5725 C CA . LEU B 1 247 ? -3.211 -17.359 -14.492 1 98.75 247 LEU B CA 1
ATOM 5726 C C . LEU B 1 247 ? -2.123 -17.734 -13.492 1 98.75 247 LEU B C 1
ATOM 5728 O O . LEU B 1 247 ? -1.238 -16.922 -13.203 1 98.75 247 LEU B O 1
ATOM 5732 N N . GLY B 1 248 ? -2.184 -18.984 -13.031 1 98.44 248 GLY B N 1
ATOM 5733 C CA . GLY B 1 248 ? -1.251 -19.453 -12.016 1 98.44 248 GLY B CA 1
ATOM 5734 C C . GLY B 1 248 ? -1.812 -19.375 -10.609 1 98.44 248 GLY B C 1
ATOM 5735 O O . GLY B 1 248 ? -1.394 -18.547 -9.812 1 98.44 248 GLY B O 1
ATOM 5736 N N . THR B 1 249 ? -2.746 -20.297 -10.242 1 97.81 249 THR B N 1
ATOM 5737 C CA . THR B 1 249 ? -3.326 -20.344 -8.906 1 97.81 249 THR B CA 1
ATOM 5738 C C . THR B 1 249 ? -2.266 -20.688 -7.863 1 97.81 249 THR B C 1
ATOM 5740 O O . THR B 1 249 ? -1.221 -21.25 -8.195 1 97.81 249 THR B O 1
ATOM 5743 N N . THR B 1 250 ? -2.508 -20.391 -6.633 1 94.94 250 THR B N 1
ATOM 5744 C CA . THR B 1 250 ? -1.528 -20.469 -5.555 1 94.94 250 THR B CA 1
ATOM 5745 C C . THR B 1 250 ? -1.076 -21.906 -5.344 1 94.94 250 THR B C 1
ATOM 5747 O O . THR B 1 250 ? 0.123 -22.188 -5.289 1 94.94 250 THR B O 1
ATOM 5750 N N . ASP B 1 251 ? -1.995 -22.859 -5.359 1 96.19 251 ASP B N 1
ATOM 5751 C CA . ASP B 1 251 ? -1.69 -24.219 -4.926 1 96.19 251 ASP B CA 1
ATOM 5752 C C . ASP B 1 251 ? -1.024 -25.016 -6.047 1 96.19 251 ASP B C 1
ATOM 5754 O O . ASP B 1 251 ? -0.115 -25.797 -5.797 1 96.19 251 ASP B O 1
ATOM 5758 N N . THR B 1 252 ? -1.507 -24.75 -7.32 1 97.81 252 THR B N 1
ATOM 5759 C CA . THR B 1 252 ? -1.094 -25.672 -8.375 1 97.81 252 THR B CA 1
ATOM 5760 C C . THR B 1 252 ? -0.598 -24.906 -9.602 1 97.81 252 THR B C 1
ATOM 5762 O O . THR B 1 252 ? -0.175 -25.516 -10.586 1 97.81 252 THR B O 1
ATOM 5765 N N . CYS B 1 253 ? -0.681 -23.609 -9.57 1 98.25 253 CYS B N 1
ATOM 5766 C CA . CYS B 1 253 ? -0.382 -22.75 -10.719 1 98.25 253 CYS B CA 1
ATOM 5767 C C . CYS B 1 253 ? -1.248 -23.125 -11.914 1 98.25 253 CYS B C 1
ATOM 5769 O O . CYS B 1 253 ? -0.776 -23.125 -13.055 1 98.25 253 CYS B O 1
ATOM 5771 N N . ALA B 1 254 ? -2.467 -23.438 -11.641 1 98.31 254 ALA B N 1
ATOM 5772 C CA . ALA B 1 254 ? -3.43 -23.703 -12.703 1 98.31 254 ALA B CA 1
ATOM 5773 C C . ALA B 1 254 ? -3.766 -22.438 -13.477 1 98.31 254 ALA B C 1
ATOM 5775 O O . ALA B 1 254 ? -3.781 -21.344 -12.914 1 98.31 254 ALA B O 1
ATOM 5776 N N . VAL B 1 255 ? -3.98 -22.562 -14.766 1 98.56 255 VAL B N 1
ATOM 5777 C CA . VAL B 1 255 ? -4.438 -21.484 -15.625 1 98.56 255 VAL B CA 1
ATOM 5778 C C . VAL B 1 255 ? -5.895 -21.703 -16.016 1 98.56 255 VAL B C 1
ATOM 5780 O O . VAL B 1 255 ? -6.234 -22.734 -16.609 1 98.56 255 VAL B O 1
ATOM 5783 N N . ASP B 1 256 ? -6.758 -20.781 -15.734 1 98.69 256 ASP B N 1
ATOM 5784 C CA . ASP B 1 256 ? -8.172 -20.906 -16.078 1 98.69 256 ASP B CA 1
ATOM 5785 C C . ASP B 1 256 ? -8.375 -20.906 -17.594 1 98.69 256 ASP B C 1
ATOM 5787 O O . ASP B 1 256 ? -7.523 -20.422 -18.344 1 98.69 256 ASP B O 1
ATOM 5791 N N . ASP B 1 257 ? -9.492 -21.531 -18.016 1 98.31 257 ASP B N 1
ATOM 5792 C CA . ASP B 1 257 ? -9.828 -21.656 -19.422 1 98.31 257 ASP B CA 1
ATOM 5793 C C . ASP B 1 257 ? -10.391 -20.344 -19.984 1 98.31 257 ASP B C 1
ATOM 5795 O O . ASP B 1 257 ? -11.602 -20.203 -20.141 1 98.31 257 ASP B O 1
ATOM 5799 N N . PHE B 1 258 ? -9.477 -19.406 -20.375 1 98.12 258 PHE B N 1
ATOM 5800 C CA . PHE B 1 258 ? -9.875 -18.062 -20.781 1 98.12 258 PHE B CA 1
ATOM 5801 C C . PHE B 1 258 ? -10.852 -18.125 -21.953 1 98.12 258 PHE B C 1
ATOM 5803 O O . PHE B 1 258 ? -11.789 -17.344 -22.031 1 98.12 258 PHE B O 1
ATOM 5810 N N . ALA B 1 259 ? -10.617 -19.062 -22.906 1 97.56 259 ALA B N 1
ATOM 5811 C CA . ALA B 1 259 ? -11.539 -19.219 -24.016 1 97.56 259 ALA B CA 1
ATOM 5812 C C . ALA B 1 259 ? -12.914 -19.672 -23.531 1 97.56 259 ALA B C 1
ATOM 5814 O O . ALA B 1 259 ? -13.938 -19.156 -23.984 1 97.56 259 ALA B O 1
ATOM 5815 N N . GLY B 1 260 ? -12.914 -20.688 -22.688 1 97.75 260 GLY B N 1
ATOM 5816 C CA . GLY B 1 260 ? -14.156 -21.172 -22.109 1 97.75 260 GLY B CA 1
ATOM 5817 C C . GLY B 1 260 ? -14.898 -20.109 -21.312 1 97.75 260 GLY B C 1
ATOM 5818 O O . GLY B 1 260 ? -16.125 -20.016 -21.391 1 97.75 260 GLY B O 1
ATOM 5819 N N . ILE B 1 261 ? -14.164 -19.297 -20.531 1 97.31 261 ILE B N 1
ATOM 5820 C CA . ILE B 1 261 ? -14.75 -18.219 -19.734 1 97.31 261 ILE B CA 1
ATOM 5821 C C . ILE B 1 261 ? -15.43 -17.203 -20.656 1 97.31 261 ILE B C 1
ATOM 5823 O O . ILE B 1 261 ? -16.578 -16.812 -20.406 1 97.31 261 ILE B O 1
ATOM 5827 N N . THR B 1 262 ? -14.719 -16.828 -21.719 1 96.06 262 THR B N 1
ATOM 5828 C CA . THR B 1 262 ? -15.273 -15.891 -22.688 1 96.06 262 THR B CA 1
ATOM 5829 C C . THR B 1 262 ? -16.562 -16.438 -23.281 1 96.06 262 THR B C 1
ATOM 5831 O O . THR B 1 262 ? -17.562 -15.719 -23.391 1 96.06 262 THR B O 1
ATOM 5834 N N . SER B 1 263 ? -16.547 -17.688 -23.656 1 95.69 263 SER B N 1
ATOM 5835 C CA . SER B 1 263 ? -17.719 -18.328 -24.266 1 95.69 263 SER B CA 1
ATOM 5836 C C . SER B 1 263 ? -18.891 -18.391 -23.297 1 95.69 263 SER B C 1
ATOM 5838 O O . SER B 1 263 ? -20.016 -18.078 -23.656 1 95.69 263 SER B O 1
ATOM 5840 N N . ALA B 1 264 ? -18.609 -18.797 -22.078 1 96.5 264 ALA B N 1
ATOM 5841 C CA . ALA B 1 264 ? -19.656 -18.922 -21.062 1 96.5 264 ALA B CA 1
ATOM 5842 C C . ALA B 1 264 ? -20.297 -17.562 -20.766 1 96.5 264 ALA B C 1
ATOM 5844 O O . ALA B 1 264 ? -21.516 -17.469 -20.625 1 96.5 264 ALA B O 1
ATOM 5845 N N . LEU B 1 265 ? -19.484 -16.531 -20.672 1 96.06 265 LEU B N 1
ATOM 5846 C CA . LEU B 1 265 ? -20 -15.195 -20.375 1 96.06 265 LEU B CA 1
ATOM 5847 C C . LEU B 1 265 ? -20.844 -14.664 -21.531 1 96.06 265 LEU B C 1
ATOM 5849 O O . LEU B 1 265 ? -21.875 -14.047 -21.328 1 96.06 265 LEU B O 1
ATOM 5853 N N . THR B 1 266 ? -20.453 -14.93 -22.734 1 94.25 266 THR B N 1
ATOM 5854 C CA . THR B 1 266 ? -21.172 -14.492 -23.922 1 94.25 266 THR B CA 1
ATOM 5855 C C . THR B 1 266 ? -22.531 -15.18 -24.016 1 94.25 266 THR B C 1
ATOM 5857 O O . THR B 1 266 ? -23.531 -14.555 -24.406 1 94.25 266 THR B O 1
ATOM 5860 N N . SER B 1 267 ? -22.547 -16.391 -23.594 1 94 267 SER B N 1
ATOM 5861 C CA . SER B 1 267 ? -23.75 -17.188 -23.766 1 94 267 SER B CA 1
ATOM 5862 C C . SER B 1 267 ? -24.719 -17 -22.609 1 94 267 SER B C 1
ATOM 5864 O O . SER B 1 267 ? -25.938 -17.125 -22.781 1 94 267 SER B O 1
ATOM 5866 N N . HIS B 1 268 ? -24.188 -16.656 -21.453 1 92.25 268 HIS B N 1
ATOM 5867 C CA . HIS B 1 268 ? -25.031 -16.797 -20.281 1 92.25 268 HIS B CA 1
ATOM 5868 C C . HIS B 1 268 ? -25.219 -15.453 -19.578 1 92.25 268 HIS B C 1
ATOM 5870 O O . HIS B 1 268 ? -25.938 -15.359 -18.594 1 92.25 268 HIS B O 1
ATOM 5876 N N . THR B 1 269 ? -24.547 -14.461 -20 1 91.56 269 THR B N 1
ATOM 5877 C CA . THR B 1 269 ? -24.672 -13.141 -19.391 1 91.56 269 THR B CA 1
ATOM 5878 C C . THR B 1 269 ? -24.719 -12.047 -20.453 1 91.56 269 THR B C 1
ATOM 5880 O O . THR B 1 269 ? -24.906 -12.336 -21.641 1 91.56 269 THR B O 1
ATOM 5883 N N . HIS B 1 270 ? -24.703 -10.812 -20.031 1 84.88 270 HIS B N 1
ATOM 5884 C CA . HIS B 1 270 ? -24.578 -9.719 -20.984 1 84.88 270 HIS B CA 1
ATOM 5885 C C . HIS B 1 270 ? -23.25 -9.789 -21.719 1 84.88 270 HIS B C 1
ATOM 5887 O O . HIS B 1 270 ? -22.203 -10.07 -21.125 1 84.88 270 HIS B O 1
ATOM 5893 N N . PRO B 1 271 ? -23.297 -9.648 -23 1 79.75 271 PRO B N 1
ATOM 5894 C CA . PRO B 1 271 ? -22.047 -9.766 -23.75 1 79.75 271 PRO B CA 1
ATOM 5895 C C . PRO B 1 271 ? -21.016 -8.719 -23.344 1 79.75 271 PRO B C 1
ATOM 5897 O O . PRO B 1 271 ? -21.375 -7.656 -22.828 1 79.75 271 PRO B O 1
ATOM 5900 N N . PRO B 1 272 ? -19.75 -9.047 -23.625 1 78.62 272 PRO B N 1
ATOM 5901 C CA . PRO B 1 272 ? -18.688 -8.078 -23.312 1 78.62 272 PRO B CA 1
ATOM 5902 C C . PRO B 1 272 ? -18.922 -6.719 -23.969 1 78.62 272 PRO B C 1
ATOM 5904 O O . PRO B 1 272 ? -19.344 -6.645 -25.125 1 78.62 272 PRO B O 1
ATOM 5907 N N . GLY B 1 273 ? -18.797 -5.68 -23.172 1 81.62 273 GLY B N 1
ATOM 5908 C CA . GLY B 1 273 ? -18.953 -4.328 -23.672 1 81.62 273 GLY B CA 1
ATOM 5909 C C . GLY B 1 273 ? -20.344 -3.77 -23.438 1 81.62 273 GLY B C 1
ATOM 5910 O O . GLY B 1 273 ? -20.578 -2.57 -23.594 1 81.62 273 GLY B O 1
ATOM 5911 N N . SER B 1 274 ? -21.266 -4.594 -23.016 1 89.56 274 SER B N 1
ATOM 5912 C CA . SER B 1 274 ? -22.625 -4.141 -22.766 1 89.56 274 SER B CA 1
ATOM 5913 C C . SER B 1 274 ? -22.828 -3.791 -21.297 1 89.56 274 SER B C 1
ATOM 5915 O O . SER B 1 274 ? -22.094 -4.285 -20.422 1 89.56 274 SER B O 1
ATOM 5917 N N . PRO B 1 275 ? -23.812 -2.955 -21.031 1 92.69 275 PRO B N 1
ATOM 5918 C CA . PRO B 1 275 ? -24.109 -2.617 -19.641 1 92.69 275 PRO B CA 1
ATOM 5919 C C . PRO B 1 275 ? -24.484 -3.84 -18.797 1 92.69 275 PRO B C 1
ATOM 5921 O O . PRO B 1 275 ? -25.281 -4.664 -19.234 1 92.69 275 PRO B O 1
ATOM 5924 N N . GLY B 1 276 ? -23.875 -3.939 -17.766 1 94.19 276 GLY B N 1
ATOM 5925 C CA . GLY B 1 276 ? -24.188 -5.031 -16.859 1 94.19 276 GLY B CA 1
ATOM 5926 C C . GLY B 1 276 ? -23.312 -6.254 -17.062 1 94.19 276 GLY B C 1
ATOM 5927 O O . GLY B 1 276 ? -23.531 -7.289 -16.438 1 94.19 276 GLY B O 1
ATOM 5928 N N . GLU B 1 277 ? -22.359 -6.145 -17.891 1 96.38 277 GLU B N 1
ATOM 5929 C CA . GLU B 1 277 ? -21.422 -7.246 -18.094 1 96.38 277 GLU B CA 1
ATOM 5930 C C . GLU B 1 277 ? -20.672 -7.574 -16.797 1 96.38 277 GLU B C 1
ATOM 5932 O O . GLU B 1 277 ? -20.578 -6.742 -15.898 1 96.38 277 GLU B O 1
ATOM 5937 N N . ILE B 1 278 ? -20.219 -8.781 -16.719 1 98 278 ILE B N 1
ATOM 5938 C CA . ILE B 1 278 ? -19.391 -9.203 -15.586 1 98 278 ILE B CA 1
ATOM 5939 C C . ILE B 1 278 ? -17.938 -8.781 -15.82 1 98 278 ILE B C 1
ATOM 5941 O O . ILE B 1 278 ? -17.359 -9.086 -16.859 1 98 278 ILE B O 1
ATOM 5945 N N . TRP B 1 279 ? -17.391 -7.996 -14.922 1 98.56 279 TRP B N 1
ATOM 5946 C CA . TRP B 1 279 ? -15.984 -7.629 -14.938 1 98.56 279 TRP B CA 1
ATOM 5947 C C . TRP B 1 279 ? -15.102 -8.852 -14.734 1 98.56 279 TRP B C 1
ATOM 5949 O O . TRP B 1 279 ? -15.266 -9.586 -13.75 1 98.56 279 TRP B O 1
ATOM 5959 N N . VAL B 1 280 ? -14.188 -9.094 -15.633 1 98.62 280 VAL B N 1
ATOM 5960 C CA . VAL B 1 280 ? -13.234 -10.188 -15.461 1 98.62 280 VAL B CA 1
ATOM 5961 C C . VAL B 1 280 ? -11.852 -9.625 -15.141 1 98.62 280 VAL B C 1
ATOM 5963 O O . VAL B 1 280 ? -11.266 -8.906 -15.945 1 98.62 280 VAL B O 1
ATOM 5966 N N . HIS B 1 281 ? -11.344 -9.922 -13.984 1 98.88 281 HIS B N 1
ATOM 5967 C CA . HIS B 1 281 ? -9.984 -9.609 -13.547 1 98.88 281 HIS B CA 1
ATOM 5968 C C . HIS B 1 281 ? -9.086 -10.844 -13.625 1 98.88 281 HIS B C 1
ATOM 5970 O O . HIS B 1 281 ? -9.414 -11.891 -13.07 1 98.88 281 HIS B O 1
ATOM 5976 N N . VAL B 1 282 ? -7.98 -10.719 -14.266 1 98.94 282 VAL B N 1
ATOM 5977 C CA . VAL B 1 282 ? -7.023 -11.82 -14.328 1 98.94 282 VAL B CA 1
ATOM 5978 C C . VAL B 1 282 ? -5.934 -11.617 -13.281 1 98.94 282 VAL B C 1
ATOM 5980 O O . VAL B 1 282 ? -5.117 -10.703 -13.391 1 98.94 282 VAL B O 1
ATOM 5983 N N . ASP B 1 283 ? -5.98 -12.453 -12.305 1 98.81 283 ASP B N 1
ATOM 5984 C CA . ASP B 1 283 ? -4.891 -12.5 -11.336 1 98.81 283 ASP B CA 1
ATOM 5985 C C . ASP B 1 283 ? -3.748 -13.383 -11.836 1 98.81 283 ASP B C 1
ATOM 5987 O O . ASP B 1 283 ? -3.855 -14.609 -11.852 1 98.81 283 ASP B O 1
ATOM 5991 N N . ALA B 1 284 ? -2.699 -12.789 -12.195 1 98.88 284 ALA B N 1
ATOM 5992 C CA . ALA B 1 284 ? -1.472 -13.445 -12.633 1 98.88 284 ALA B CA 1
ATOM 5993 C C . ALA B 1 284 ? -0.284 -13.016 -11.781 1 98.88 284 ALA B C 1
ATOM 5995 O O . ALA B 1 284 ? 0.819 -12.812 -12.289 1 98.88 284 ALA B O 1
ATOM 5996 N N . ALA B 1 285 ? -0.489 -12.906 -10.469 1 98.5 285 ALA B N 1
ATOM 5997 C CA . ALA B 1 285 ? 0.489 -12.312 -9.562 1 98.5 285 ALA B CA 1
ATOM 5998 C C . ALA B 1 285 ? 1.845 -13 -9.688 1 98.5 285 ALA B C 1
ATOM 6000 O O . ALA B 1 285 ? 2.883 -12.336 -9.75 1 98.5 285 ALA B O 1
ATOM 6001 N N . TYR B 1 286 ? 1.832 -14.312 -9.75 1 98.56 286 TYR B N 1
ATOM 6002 C CA . TYR B 1 286 ? 3.09 -15.055 -9.805 1 98.56 286 TYR B CA 1
ATOM 6003 C C . TYR B 1 286 ? 3.424 -15.453 -11.242 1 98.56 286 TYR B C 1
ATOM 6005 O O . TYR B 1 286 ? 4.398 -14.961 -11.812 1 98.56 286 TYR B O 1
ATOM 6013 N N . ALA B 1 287 ? 2.566 -16.203 -11.898 1 98.75 287 ALA B N 1
ATOM 6014 C CA . ALA B 1 287 ? 2.867 -16.859 -13.172 1 98.75 287 ALA B CA 1
ATOM 6015 C C . ALA B 1 287 ? 2.889 -15.852 -14.312 1 98.75 287 ALA B C 1
ATOM 6017 O O . ALA B 1 287 ? 3.418 -16.141 -15.391 1 98.75 287 ALA B O 1
ATOM 6018 N N . GLY B 1 288 ? 2.291 -14.633 -14.07 1 98.81 288 GLY B N 1
ATOM 6019 C CA . GLY B 1 288 ? 2.365 -13.594 -15.094 1 98.81 288 GLY B CA 1
ATOM 6020 C C . GLY B 1 288 ? 3.787 -13.258 -15.5 1 98.81 288 GLY B C 1
ATOM 6021 O O . GLY B 1 288 ? 4.027 -12.797 -16.609 1 98.81 288 GLY B O 1
ATOM 6022 N N . ALA B 1 289 ? 4.723 -13.516 -14.609 1 98.81 289 ALA B N 1
ATOM 6023 C CA . ALA B 1 289 ? 6.133 -13.258 -14.891 1 98.81 289 ALA B CA 1
ATOM 6024 C C . ALA B 1 289 ? 6.625 -14.102 -16.062 1 98.81 289 ALA B C 1
ATOM 6026 O O . ALA B 1 289 ? 7.473 -13.656 -16.844 1 98.81 289 ALA B O 1
ATOM 6027 N N . ALA B 1 290 ? 6.094 -15.258 -16.25 1 98.88 290 ALA B N 1
ATOM 6028 C CA . ALA B 1 290 ? 6.555 -16.203 -17.266 1 98.88 290 ALA B CA 1
ATOM 6029 C C . ALA B 1 290 ? 6.121 -15.75 -18.656 1 98.88 290 ALA B C 1
ATOM 6031 O O . ALA B 1 290 ? 6.637 -16.25 -19.672 1 98.88 290 ALA B O 1
ATOM 6032 N N . LEU B 1 291 ? 5.211 -14.781 -18.703 1 98.94 291 LEU B N 1
ATOM 6033 C CA . LEU B 1 291 ? 4.723 -14.289 -19.984 1 98.94 291 LEU B CA 1
ATOM 6034 C C . LEU B 1 291 ? 5.816 -13.523 -20.734 1 98.94 291 LEU B C 1
ATOM 6036 O O . LEU B 1 291 ? 5.652 -13.18 -21.906 1 98.94 291 LEU B O 1
ATOM 6040 N N . VAL B 1 292 ? 6.957 -13.281 -20.078 1 98.88 292 VAL B N 1
ATOM 6041 C CA . VAL B 1 292 ? 8.078 -12.703 -20.812 1 98.88 292 VAL B CA 1
ATOM 6042 C C . VAL B 1 292 ? 8.516 -13.664 -21.922 1 98.88 292 VAL B C 1
ATOM 6044 O O . VAL B 1 292 ? 9.195 -13.258 -22.859 1 98.88 292 VAL B O 1
ATOM 6047 N N . LEU B 1 293 ? 8.164 -14.93 -21.812 1 98.81 293 LEU B N 1
ATOM 6048 C CA . LEU B 1 293 ? 8.508 -15.961 -22.797 1 98.81 293 LEU B CA 1
ATOM 6049 C C . LEU B 1 293 ? 7.402 -16.094 -23.844 1 98.81 293 LEU B C 1
ATOM 6051 O O . LEU B 1 293 ? 6.254 -16.391 -23.5 1 98.81 293 LEU B O 1
ATOM 6055 N N . PRO B 1 294 ? 7.699 -16 -25.078 1 98.06 294 PRO B N 1
ATOM 6056 C CA . PRO B 1 294 ? 6.695 -16.125 -26.141 1 98.06 294 PRO B CA 1
ATOM 6057 C C . PRO B 1 294 ? 5.98 -17.484 -26.109 1 98.06 294 PRO B C 1
ATOM 6059 O O . PRO B 1 294 ? 4.785 -17.562 -26.406 1 98.06 294 PRO B O 1
ATOM 6062 N N . GLU B 1 295 ? 6.695 -18.547 -25.828 1 98 295 GLU B N 1
ATOM 6063 C CA . GLU B 1 295 ? 6.074 -19.859 -25.797 1 98 295 GLU B CA 1
ATOM 6064 C C . GLU B 1 295 ? 5.031 -19.953 -24.672 1 98 295 GLU B C 1
ATOM 6066 O O . GLU B 1 295 ? 4.047 -20.688 -24.797 1 98 295 GLU B O 1
ATOM 6071 N N . VAL B 1 296 ? 5.242 -19.234 -23.594 1 98.69 296 VAL B N 1
ATOM 6072 C CA . VAL B 1 296 ? 4.254 -19.188 -22.516 1 98.69 296 VAL B CA 1
ATOM 6073 C C . VAL B 1 296 ? 3.055 -18.359 -22.953 1 98.69 296 VAL B C 1
ATOM 6075 O O . VAL B 1 296 ? 1.91 -18.688 -22.641 1 98.69 296 VAL B O 1
ATOM 6078 N N . GLN B 1 297 ? 3.312 -17.219 -23.641 1 98.56 297 GLN B N 1
ATOM 6079 C CA . GLN B 1 297 ? 2.223 -16.406 -24.188 1 98.56 297 GLN B CA 1
ATOM 6080 C C . GLN B 1 297 ? 1.294 -17.25 -25.047 1 98.56 297 GLN B C 1
ATOM 6082 O O . GLN B 1 297 ? 0.071 -17.156 -24.922 1 98.56 297 GLN B O 1
ATOM 6087 N N . ALA B 1 298 ? 1.902 -18.094 -25.844 1 97.81 298 ALA B N 1
ATOM 6088 C CA . ALA B 1 298 ? 1.141 -18.938 -26.75 1 97.81 298 ALA B CA 1
ATOM 6089 C C . ALA B 1 298 ? 0.363 -20 -25.984 1 97.81 298 ALA B C 1
ATOM 6091 O O . ALA B 1 298 ? -0.829 -20.219 -26.219 1 97.81 298 ALA B O 1
ATOM 6092 N N . SER B 1 299 ? 1.039 -20.656 -25.062 1 97.19 299 SER B N 1
ATOM 6093 C CA . SER B 1 299 ? 0.438 -21.781 -24.359 1 97.19 299 SER B CA 1
ATOM 6094 C C . SER B 1 299 ? -0.684 -21.328 -23.438 1 97.19 299 SER B C 1
ATOM 6096 O O . SER B 1 299 ? -1.659 -22.047 -23.219 1 97.19 299 SER B O 1
ATOM 6098 N N . THR B 1 300 ? -0.6 -20.125 -22.875 1 97.62 300 THR B N 1
ATOM 6099 C CA . THR B 1 300 ? -1.612 -19.625 -21.953 1 97.62 300 THR B CA 1
ATOM 6100 C C . THR B 1 300 ? -2.721 -18.891 -22.719 1 97.62 300 THR B C 1
ATOM 6102 O O . THR B 1 300 ? -3.758 -18.562 -22.141 1 97.62 300 THR B O 1
ATOM 6105 N N . LYS B 1 301 ? -2.486 -18.625 -24 1 97.31 301 LYS B N 1
ATOM 6106 C CA . LYS B 1 301 ? -3.412 -17.844 -24.828 1 97.31 301 LYS B CA 1
ATOM 6107 C C . LYS B 1 301 ? -3.707 -16.484 -24.203 1 97.31 301 LYS B C 1
ATOM 6109 O O . LYS B 1 301 ? -4.871 -16.094 -24.062 1 97.31 301 LYS B O 1
ATOM 6114 N N . VAL B 1 302 ? -2.645 -15.781 -23.781 1 97.62 302 VAL B N 1
ATOM 6115 C CA . VAL B 1 302 ? -2.771 -14.531 -23.047 1 97.62 302 VAL B CA 1
ATOM 6116 C C . VAL B 1 302 ? -3.459 -13.484 -23.922 1 97.62 302 VAL B C 1
ATOM 6118 O O . VAL B 1 302 ? -4.07 -12.539 -23.406 1 97.62 302 VAL B O 1
ATOM 6121 N N . ALA B 1 303 ? -3.484 -13.664 -25.234 1 97.12 303 ALA B N 1
ATOM 6122 C CA . ALA B 1 303 ? -4.148 -12.742 -26.141 1 97.12 303 ALA B CA 1
ATOM 6123 C C . ALA B 1 303 ? -5.641 -12.641 -25.844 1 97.12 303 ALA B C 1
ATOM 6125 O O . ALA B 1 303 ? -6.266 -11.609 -26.094 1 97.12 303 ALA B O 1
ATOM 6126 N N . LEU B 1 304 ? -6.207 -13.672 -25.281 1 97.25 304 LEU B N 1
ATOM 6127 C CA . LEU B 1 304 ? -7.637 -13.734 -25 1 97.25 304 LEU B CA 1
ATOM 6128 C C . LEU B 1 304 ? -8.023 -12.773 -23.891 1 97.25 304 LEU B C 1
ATOM 6130 O O . LEU B 1 304 ? -9.203 -12.469 -23.703 1 97.25 304 LEU B O 1
ATOM 6134 N N . VAL B 1 305 ? -7.008 -12.227 -23.172 1 97.56 305 VAL B N 1
ATOM 6135 C CA . VAL B 1 305 ? -7.328 -11.312 -22.078 1 97.56 305 VAL B CA 1
ATOM 6136 C C . VAL B 1 305 ? -7.812 -9.977 -22.641 1 97.56 305 VAL B C 1
ATOM 6138 O O . VAL B 1 305 ? -8.367 -9.156 -21.922 1 97.56 305 VAL B O 1
ATOM 6141 N N . GLU B 1 306 ? -7.727 -9.766 -23.953 1 96.56 306 GLU B N 1
ATOM 6142 C CA . GLU B 1 306 ? -8.312 -8.609 -24.625 1 96.56 306 GLU B CA 1
ATOM 6143 C C . GLU B 1 306 ? -9.812 -8.523 -24.359 1 96.56 306 GLU B C 1
ATOM 6145 O O . GLU B 1 306 ? -10.406 -7.449 -24.453 1 96.56 306 GLU B O 1
ATOM 6150 N N . ASN B 1 307 ? -10.422 -9.695 -24.047 1 95.31 307 ASN B N 1
ATOM 6151 C CA . ASN B 1 307 ? -11.859 -9.758 -23.781 1 95.31 307 ASN B CA 1
ATOM 6152 C C . ASN B 1 307 ? -12.18 -9.414 -22.328 1 95.31 307 ASN B C 1
ATOM 6154 O O . ASN B 1 307 ? -13.352 -9.359 -21.953 1 95.31 307 ASN B O 1
ATOM 6158 N N . PHE B 1 308 ? -11.172 -9.203 -21.547 1 97.56 308 PHE B N 1
ATOM 6159 C CA . PHE B 1 308 ? -11.359 -9.023 -20.109 1 97.56 308 PHE B CA 1
ATOM 6160 C C . PHE B 1 308 ? -11.086 -7.582 -19.703 1 97.56 308 PHE B C 1
ATOM 6162 O O . PHE B 1 308 ? -10.93 -6.707 -20.562 1 97.56 308 PHE B O 1
ATOM 6169 N N . HIS B 1 309 ? -11.148 -7.277 -18.406 1 98.5 309 HIS B N 1
ATOM 6170 C CA . HIS B 1 309 ? -11.234 -5.887 -17.969 1 98.5 309 HIS B CA 1
ATOM 6171 C C . HIS B 1 309 ? -9.938 -5.438 -17.312 1 98.5 309 HIS B C 1
ATOM 6173 O O . HIS B 1 309 ? -9.531 -4.281 -17.453 1 98.5 309 HIS B O 1
ATOM 6179 N N . SER B 1 310 ? -9.289 -6.254 -16.562 1 98.81 310 SER B N 1
ATOM 6180 C CA . SER B 1 310 ? -8.07 -5.879 -15.859 1 98.81 310 SER B CA 1
ATOM 6181 C C . SER B 1 310 ? -7.148 -7.078 -15.672 1 98.81 310 SER B C 1
ATOM 6183 O O . SER B 1 310 ? -7.598 -8.227 -15.734 1 98.81 310 SER B O 1
ATOM 6185 N N . PHE B 1 311 ? -5.875 -6.844 -15.523 1 98.94 311 PHE B N 1
ATOM 6186 C CA . PHE B 1 311 ? -4.801 -7.824 -15.414 1 98.94 311 PHE B CA 1
ATOM 6187 C C . PHE B 1 311 ? -3.752 -7.367 -14.414 1 98.94 311 PHE B C 1
ATOM 6189 O O . PHE B 1 311 ? -3.338 -6.207 -14.422 1 98.94 311 PHE B O 1
ATOM 6196 N N . ASN B 1 312 ? -3.346 -8.289 -13.492 1 98.94 312 ASN B N 1
ATOM 6197 C CA . ASN B 1 312 ? -2.348 -7.922 -12.5 1 98.94 312 ASN B CA 1
ATOM 6198 C C . ASN B 1 312 ? -1.223 -8.953 -12.422 1 98.94 312 ASN B C 1
ATOM 6200 O O . ASN B 1 312 ? -1.478 -10.156 -12.438 1 98.94 312 ASN B O 1
ATOM 6204 N N . MET B 1 313 ? -0.004 -8.523 -12.398 1 98.75 313 MET B N 1
ATOM 6205 C CA . MET B 1 313 ? 1.146 -9.383 -12.117 1 98.75 313 MET B CA 1
ATOM 6206 C C . MET B 1 313 ? 2.137 -8.68 -11.195 1 98.75 313 MET B C 1
ATOM 6208 O O . MET B 1 313 ? 2.201 -7.449 -11.172 1 98.75 313 MET B O 1
ATOM 6212 N N . ASN B 1 314 ? 2.867 -9.445 -10.398 1 98.5 314 ASN B N 1
ATOM 6213 C CA . ASN B 1 314 ? 3.84 -8.914 -9.445 1 98.5 314 ASN B CA 1
ATOM 6214 C C . ASN B 1 314 ? 5.27 -9.125 -9.93 1 98.5 314 ASN B C 1
ATOM 6216 O O . ASN B 1 314 ? 5.773 -10.25 -9.914 1 98.5 314 ASN B O 1
ATOM 6220 N N . MET B 1 315 ? 5.926 -8.031 -10.211 1 98.62 315 MET B N 1
ATOM 6221 C CA . MET B 1 315 ? 7.34 -8.195 -10.539 1 98.62 315 MET B CA 1
ATOM 6222 C C . MET B 1 315 ? 8.148 -8.602 -9.312 1 98.62 315 MET B C 1
ATOM 6224 O O . MET B 1 315 ? 9.234 -9.156 -9.438 1 98.62 315 MET B O 1
ATOM 6228 N N . HIS B 1 316 ? 7.602 -8.352 -8.086 1 98 316 HIS B N 1
ATOM 6229 C CA . HIS B 1 316 ? 8.352 -8.625 -6.863 1 98 316 HIS B CA 1
ATOM 6230 C C . HIS B 1 316 ? 8.242 -10.094 -6.465 1 98 316 HIS B C 1
ATOM 6232 O O . HIS B 1 316 ? 8.805 -10.508 -5.449 1 98 316 HIS B O 1
ATOM 6238 N N . LYS B 1 317 ? 7.566 -10.922 -7.207 1 97.88 317 LYS B N 1
ATOM 6239 C CA . LYS B 1 317 ? 7.578 -12.359 -6.961 1 97.88 317 LYS B CA 1
ATOM 6240 C C . LYS B 1 317 ? 8.68 -13.047 -7.766 1 97.88 317 LYS B C 1
ATOM 6242 O O . LYS B 1 317 ? 9.672 -13.508 -7.203 1 97.88 317 LYS B O 1
ATOM 6247 N N . TRP B 1 318 ? 8.602 -12.914 -9.102 1 98.44 318 TRP B N 1
ATOM 6248 C CA . TRP B 1 318 ? 9.469 -13.766 -9.906 1 98.44 318 TRP B CA 1
ATOM 6249 C C . TRP B 1 318 ? 10.305 -12.93 -10.867 1 98.44 318 TRP B C 1
ATOM 6251 O O . TRP B 1 318 ? 11.242 -13.438 -11.492 1 98.44 318 TRP B O 1
ATOM 6261 N N . LEU B 1 319 ? 10.086 -11.578 -10.992 1 98.25 319 LEU B N 1
ATOM 6262 C CA . LEU B 1 319 ? 10.734 -10.812 -12.047 1 98.25 319 LEU B CA 1
ATOM 6263 C C . LEU B 1 319 ? 11.742 -9.828 -11.469 1 98.25 319 LEU B C 1
ATOM 6265 O O . LEU B 1 319 ? 11.836 -8.688 -11.922 1 98.25 319 LEU B O 1
ATOM 6269 N N . LEU B 1 320 ? 12.375 -10.18 -10.445 1 98.12 320 LEU B N 1
ATOM 6270 C CA . LEU B 1 320 ? 13.68 -9.688 -10.023 1 98.12 320 LEU B CA 1
ATOM 6271 C C . LEU B 1 320 ? 13.57 -8.289 -9.43 1 98.12 320 LEU B C 1
ATOM 6273 O O . LEU B 1 320 ? 14.57 -7.578 -9.312 1 98.12 320 LEU B O 1
ATOM 6277 N N . VAL B 1 321 ? 12.352 -7.836 -9.055 1 98.19 321 VAL B N 1
ATOM 6278 C CA . VAL B 1 321 ? 12.141 -6.543 -8.406 1 98.19 321 VAL B CA 1
ATOM 6279 C C . VAL B 1 321 ? 11.773 -6.75 -6.941 1 98.19 321 VAL B C 1
ATOM 6281 O O . VAL B 1 321 ? 10.977 -7.633 -6.617 1 98.19 321 VAL B O 1
ATOM 6284 N N . ASN B 1 322 ? 12.445 -6.039 -6.078 1 96 322 ASN B N 1
ATOM 6285 C CA . ASN B 1 322 ? 12.117 -6.172 -4.66 1 96 322 ASN B CA 1
ATOM 6286 C C . ASN B 1 322 ? 10.711 -5.668 -4.359 1 96 322 ASN B C 1
ATOM 6288 O O . ASN B 1 322 ? 10.156 -4.867 -5.113 1 96 322 ASN B O 1
ATOM 6292 N N . PHE B 1 323 ? 10.117 -6.133 -3.283 1 94.62 323 PHE B N 1
ATOM 6293 C CA . PHE B 1 323 ? 8.82 -5.688 -2.773 1 94.62 323 PHE B CA 1
ATOM 6294 C C . PHE B 1 323 ? 8.844 -4.191 -2.49 1 94.62 323 PHE B C 1
ATOM 6296 O O . PHE B 1 323 ? 9.773 -3.682 -1.871 1 94.62 323 PHE B O 1
ATOM 6303 N N . ASP B 1 324 ? 7.824 -3.43 -3.043 1 95.5 324 ASP B N 1
ATOM 6304 C CA . ASP B 1 324 ? 6.555 -3.828 -3.646 1 95.5 324 ASP B CA 1
ATOM 6305 C C . ASP B 1 324 ? 6.473 -3.375 -5.102 1 95.5 324 ASP B C 1
ATOM 6307 O O . ASP B 1 324 ? 6.953 -2.295 -5.449 1 95.5 324 ASP B O 1
ATOM 6311 N N . ALA B 1 325 ? 6.051 -4.16 -5.934 1 97.81 325 ALA B N 1
ATOM 6312 C CA . ALA B 1 325 ? 5.902 -3.863 -7.355 1 97.81 325 ALA B CA 1
ATOM 6313 C C . ALA B 1 325 ? 4.801 -4.711 -7.98 1 97.81 325 ALA B C 1
ATOM 6315 O O . ALA B 1 325 ? 5.078 -5.594 -8.797 1 97.81 325 ALA B O 1
ATOM 6316 N N . SER B 1 326 ? 3.545 -4.438 -7.668 1 98.38 326 SER B N 1
ATOM 6317 C CA . SER B 1 326 ? 2.385 -5.078 -8.281 1 98.38 326 SER B CA 1
ATOM 6318 C C . SER B 1 326 ? 1.842 -4.246 -9.438 1 98.38 326 SER B C 1
ATOM 6320 O O . SER B 1 326 ? 1.364 -3.127 -9.234 1 98.38 326 SER B O 1
ATOM 6322 N N . CYS B 1 327 ? 1.896 -4.738 -10.633 1 98.88 327 CYS B N 1
ATOM 6323 C CA . CYS B 1 327 ? 1.562 -3.99 -11.836 1 98.88 327 CYS B CA 1
ATOM 6324 C C . CYS B 1 327 ? 0.15 -4.312 -12.312 1 98.88 327 CYS B C 1
ATOM 6326 O O . CYS B 1 327 ? -0.083 -5.363 -12.914 1 98.88 327 CYS B O 1
ATOM 6328 N N . LEU B 1 328 ? -0.765 -3.4 -12.086 1 98.94 328 LEU B N 1
ATOM 6329 C CA . LEU B 1 328 ? -2.174 -3.557 -12.438 1 98.94 328 LEU B CA 1
ATOM 6330 C C . LEU B 1 328 ? -2.492 -2.84 -13.742 1 98.94 328 LEU B C 1
ATOM 6332 O O . LEU B 1 328 ? -2.217 -1.646 -13.883 1 98.94 328 LEU B O 1
ATOM 6336 N N . TYR B 1 329 ? -3.023 -3.549 -14.68 1 98.88 329 TYR B N 1
ATOM 6337 C CA . TYR B 1 329 ? -3.471 -2.994 -15.953 1 98.88 329 TYR B CA 1
ATOM 6338 C C . TYR B 1 329 ? -4.992 -2.982 -16.047 1 98.88 329 TYR B C 1
ATOM 6340 O O . TYR B 1 329 ? -5.656 -3.889 -15.531 1 98.88 329 TYR B O 1
ATOM 6348 N N . VAL B 1 330 ? -5.547 -1.988 -16.688 1 98.75 330 VAL B N 1
ATOM 6349 C CA . VAL B 1 330 ? -6.984 -1.876 -16.906 1 98.75 330 VAL B CA 1
ATOM 6350 C C . VAL B 1 330 ? -7.258 -1.524 -18.375 1 98.75 330 VAL B C 1
ATOM 6352 O O . VAL B 1 330 ? -6.477 -0.808 -19 1 98.75 330 VAL B O 1
ATOM 6355 N N . ARG B 1 331 ? -8.328 -1.999 -18.906 1 98 331 ARG B N 1
ATOM 6356 C CA . ARG B 1 331 ? -8.719 -1.794 -20.312 1 98 331 ARG B CA 1
ATOM 6357 C C . ARG B 1 331 ? -9.133 -0.346 -20.547 1 98 331 ARG B C 1
ATOM 6359 O O . ARG B 1 331 ? -8.93 0.187 -21.641 1 98 331 ARG B O 1
ATOM 6366 N N . ASP B 1 332 ? -9.734 0.245 -19.578 1 97.38 332 ASP B N 1
ATOM 6367 C CA . ASP B 1 332 ? -10.172 1.635 -19.641 1 97.38 332 ASP B CA 1
ATOM 6368 C C . ASP B 1 332 ? -9.938 2.34 -18.312 1 97.38 332 ASP B C 1
ATOM 6370 O O . ASP B 1 332 ? -10.617 2.059 -17.312 1 97.38 332 ASP B O 1
ATOM 6374 N N . ARG B 1 333 ? -9.039 3.293 -18.297 1 96.56 333 ARG B N 1
ATOM 6375 C CA . ARG B 1 333 ? -8.617 3.957 -17.062 1 96.56 333 ARG B CA 1
ATOM 6376 C C . ARG B 1 333 ? -9.766 4.75 -16.453 1 96.56 333 ARG B C 1
ATOM 6378 O O . ARG B 1 333 ? -9.781 4.988 -15.242 1 96.56 333 ARG B O 1
ATOM 6385 N N . GLU B 1 334 ? -10.773 5.168 -17.219 1 95.31 334 GLU B N 1
ATOM 6386 C CA . GLU B 1 334 ? -11.898 5.957 -16.719 1 95.31 334 GLU B CA 1
ATOM 6387 C C . GLU B 1 334 ? -12.68 5.188 -15.656 1 95.31 334 GLU B C 1
ATOM 6389 O O . GLU B 1 334 ? -13.32 5.793 -14.781 1 95.31 334 GLU B O 1
ATOM 6394 N N . TRP B 1 335 ? -12.664 3.834 -15.766 1 97.19 335 TRP B N 1
ATOM 6395 C CA . TRP B 1 335 ? -13.359 3.025 -14.773 1 97.19 335 TRP B CA 1
ATOM 6396 C C . TRP B 1 335 ? -12.773 3.248 -13.383 1 97.19 335 TRP B C 1
ATOM 6398 O O . TRP B 1 335 ? -13.508 3.305 -12.391 1 97.19 335 TRP B O 1
ATOM 6408 N N . PHE B 1 336 ? -11.414 3.367 -13.312 1 97.38 336 PHE B N 1
ATOM 6409 C CA . PHE B 1 336 ? -10.766 3.65 -12.039 1 97.38 336 PHE B CA 1
ATOM 6410 C C . PHE B 1 336 ? -11.039 5.082 -11.594 1 97.38 336 PHE B C 1
ATOM 6412 O O . PHE B 1 336 ? -11.391 5.32 -10.438 1 97.38 336 PHE B O 1
ATOM 6419 N N . VAL B 1 337 ? -10.922 6.062 -12.5 1 94.75 337 VAL B N 1
ATOM 6420 C CA . VAL B 1 337 ? -11.078 7.48 -12.195 1 94.75 337 VAL B CA 1
ATOM 6421 C C . VAL B 1 337 ? -12.477 7.742 -11.648 1 94.75 337 VAL B C 1
ATOM 6423 O O . VAL B 1 337 ? -12.641 8.398 -10.617 1 94.75 337 VAL B O 1
ATOM 6426 N N . ARG B 1 338 ? -13.477 7.176 -12.266 1 94.25 338 ARG B N 1
ATOM 6427 C CA . ARG B 1 338 ? -14.859 7.402 -11.859 1 94.25 338 ARG B CA 1
ATOM 6428 C C . ARG B 1 338 ? -15.133 6.773 -10.492 1 94.25 338 ARG B C 1
ATOM 6430 O O . ARG B 1 338 ? -15.875 7.336 -9.688 1 94.25 338 ARG B O 1
ATOM 6437 N N . ALA B 1 339 ? -14.531 5.648 -10.289 1 96.69 339 ALA B N 1
ATOM 6438 C CA . ALA B 1 339 ? -14.828 4.879 -9.086 1 96.69 339 ALA B CA 1
ATOM 6439 C C . ALA B 1 339 ? -14.094 5.453 -7.875 1 96.69 339 ALA B C 1
ATOM 6441 O O . ALA B 1 339 ? -14.57 5.34 -6.742 1 96.69 339 ALA B O 1
ATOM 6442 N N . LEU B 1 340 ? -12.891 6.117 -8.125 1 95.75 340 LEU B N 1
ATOM 6443 C CA . LEU B 1 340 ? -12.016 6.363 -6.984 1 95.75 340 LEU B CA 1
ATOM 6444 C C . LEU B 1 340 ? -11.703 7.852 -6.852 1 95.75 340 LEU B C 1
ATOM 6446 O O . LEU B 1 340 ? -10.977 8.258 -5.941 1 95.75 340 LEU B O 1
ATOM 6450 N N . SER B 1 341 ? -12.195 8.695 -7.586 1 90.81 341 SER B N 1
ATOM 6451 C CA . SER B 1 341 ? -11.898 10.125 -7.531 1 90.81 341 SER B CA 1
ATOM 6452 C C . SER B 1 341 ? -12.688 10.812 -6.422 1 90.81 341 SER B C 1
ATOM 6454 O O . SER B 1 341 ? -13.883 10.547 -6.246 1 90.81 341 SER B O 1
ATOM 6456 N N . VAL B 1 342 ? -11.891 11.516 -5.629 1 85 342 VAL B N 1
ATOM 6457 C CA . VAL B 1 342 ? -12.492 12.391 -4.633 1 85 342 VAL B CA 1
ATOM 6458 C C . VAL B 1 342 ? -11.859 13.781 -4.715 1 85 342 VAL B C 1
ATOM 6460 O O . VAL B 1 342 ? -10.664 13.914 -5.004 1 85 342 VAL B O 1
ATOM 6463 N N . ASN B 1 343 ? -12.492 14.773 -5.164 1 67.56 343 ASN B N 1
ATOM 6464 C CA . ASN B 1 343 ? -11.953 16.094 -5.438 1 67.56 343 ASN B CA 1
ATOM 6465 C C . ASN B 1 343 ? -11.492 16.797 -4.16 1 67.56 343 ASN B C 1
ATOM 6467 O O . ASN B 1 343 ? -12.148 16.688 -3.123 1 67.56 343 ASN B O 1
ATOM 6471 N N . GLN B 1 344 ? -10.258 17.281 -4.199 1 61.47 344 GLN B N 1
ATOM 6472 C CA . GLN B 1 344 ? -9.766 18.203 -3.184 1 61.47 344 GLN B CA 1
ATOM 6473 C C . GLN B 1 344 ? -9.156 19.438 -3.822 1 61.47 344 GLN B C 1
ATOM 6475 O O . GLN B 1 344 ? -8.312 19.344 -4.719 1 61.47 344 GLN B O 1
ATOM 6480 N N . ALA B 1 345 ? -9.555 20.469 -3.367 1 51.25 345 ALA B N 1
ATOM 6481 C CA . ALA B 1 345 ? -9.125 21.766 -3.879 1 51.25 345 ALA B CA 1
ATOM 6482 C C . ALA B 1 345 ? -7.605 21.891 -3.816 1 51.25 345 ALA B C 1
ATOM 6484 O O . ALA B 1 345 ? -6.98 22.375 -4.762 1 51.25 345 ALA B O 1
ATOM 6485 N N . VAL B 1 346 ? -6.973 21.438 -2.834 1 62.38 346 VAL B N 1
ATOM 6486 C CA . VAL B 1 346 ? -5.555 21.625 -2.549 1 62.38 346 VAL B CA 1
ATOM 6487 C C . VAL B 1 346 ? -4.715 20.922 -3.605 1 62.38 346 VAL B C 1
ATOM 6489 O O . VAL B 1 346 ? -3.562 21.281 -3.844 1 62.38 346 VAL B O 1
ATOM 6492 N N . TYR B 1 347 ? -5.281 20.062 -4.32 1 61 347 TYR B N 1
ATOM 6493 C CA . TYR B 1 347 ? -4.484 19.25 -5.227 1 61 347 TYR B CA 1
ATOM 6494 C C . TYR B 1 347 ? -4.73 19.641 -6.68 1 61 347 TYR B C 1
ATOM 6496 O O . TYR B 1 347 ? -4.238 18.984 -7.602 1 61 347 TYR B O 1
ATOM 6504 N N . GLY B 1 348 ? -5.441 20.75 -6.863 1 62.12 348 GLY B N 1
ATOM 6505 C CA . GLY B 1 348 ? -5.738 21.188 -8.219 1 62.12 348 GLY B CA 1
ATOM 6506 C C . GLY B 1 348 ? -4.535 21.766 -8.938 1 62.12 348 GLY B C 1
ATOM 6507 O O . GLY B 1 348 ? -3.699 22.422 -8.32 1 62.12 348 GLY B O 1
ATOM 6508 N N . ASN B 1 349 ? -4.246 21.344 -10.148 1 64.88 349 ASN B N 1
ATOM 6509 C CA . ASN B 1 349 ? -3.211 21.938 -10.992 1 64.88 349 ASN B CA 1
ATOM 6510 C C . ASN B 1 349 ? -3.65 22 -12.453 1 64.88 349 ASN B C 1
ATOM 6512 O O . ASN B 1 349 ? -4.551 21.266 -12.867 1 64.88 349 ASN B O 1
ATOM 6516 N N . LYS B 1 350 ? -3.084 22.906 -13.102 1 63.62 350 LYS B N 1
ATOM 6517 C CA . LYS B 1 350 ? -3.463 23.203 -14.484 1 63.62 350 LYS B CA 1
ATOM 6518 C C . LYS B 1 350 ? -3.342 21.969 -15.359 1 63.62 350 LYS B C 1
ATOM 6520 O O . LYS B 1 350 ? -4.203 21.703 -16.203 1 63.62 350 LYS B O 1
ATOM 6525 N N . ALA B 1 351 ? -2.328 21.25 -15.141 1 63.91 351 ALA B N 1
ATOM 6526 C CA . ALA B 1 351 ? -2.088 20.094 -16 1 63.91 351 ALA B CA 1
ATOM 6527 C C . ALA B 1 351 ? -3.16 19.031 -15.789 1 63.91 351 ALA B C 1
ATOM 6529 O O . ALA B 1 351 ? -3.633 18.422 -16.75 1 63.91 351 ALA B O 1
ATOM 6530 N N . SER B 1 352 ? -3.484 18.766 -14.594 1 66 352 SER B N 1
ATOM 6531 C CA . SER B 1 352 ? -4.52 17.797 -14.25 1 66 352 SER B CA 1
ATOM 6532 C C . SER B 1 352 ? -5.895 18.281 -14.711 1 66 352 SER B C 1
ATOM 6534 O O . SER B 1 352 ? -6.664 17.5 -15.289 1 66 352 SER B O 1
ATOM 6536 N N . ASP B 1 353 ? -6.109 19.5 -14.625 1 62.06 353 ASP B N 1
ATOM 6537 C CA . ASP B 1 353 ? -7.41 20.078 -14.938 1 62.06 353 ASP B CA 1
ATOM 6538 C C . ASP B 1 353 ? -7.664 20.078 -16.438 1 62.06 353 ASP B C 1
ATOM 6540 O O . ASP B 1 353 ? -8.812 20 -16.891 1 62.06 353 ASP B O 1
ATOM 6544 N N . GLY B 1 354 ? -6.539 20.047 -17.203 1 57.75 354 GLY B N 1
ATOM 6545 C CA . GLY B 1 354 ? -6.672 20.047 -18.656 1 57.75 354 GLY B CA 1
ATOM 6546 C C . GLY B 1 354 ? -6.781 18.656 -19.25 1 57.75 354 GLY B C 1
ATOM 6547 O O . GLY B 1 354 ? -6.938 18.5 -20.453 1 57.75 354 GLY B O 1
ATOM 6548 N N . GLY B 1 355 ? -6.688 17.625 -18.312 1 63.94 355 GLY B N 1
ATOM 6549 C CA . GLY B 1 355 ? -6.812 16.25 -18.781 1 63.94 355 GLY B CA 1
ATOM 6550 C C . GLY B 1 355 ? -5.594 15.758 -19.547 1 63.94 355 GLY B C 1
ATOM 6551 O O . GLY B 1 355 ? -5.645 14.727 -20.203 1 63.94 355 GLY B O 1
ATOM 6552 N N . LEU B 1 356 ? -4.59 16.406 -19.406 1 67.69 356 LEU B N 1
ATOM 6553 C CA . LEU B 1 356 ? -3.42 16.109 -20.219 1 67.69 356 LEU B CA 1
ATOM 6554 C C . LEU B 1 356 ? -2.521 15.078 -19.547 1 67.69 356 LEU B C 1
ATOM 6556 O O . LEU B 1 356 ? -1.646 14.5 -20.188 1 67.69 356 LEU B O 1
ATOM 6560 N N . VAL B 1 357 ? -2.896 14.867 -18.266 1 80.62 357 VAL B N 1
ATOM 6561 C CA . VAL B 1 357 ? -1.933 14.047 -17.547 1 80.62 357 VAL B CA 1
ATOM 6562 C C . VAL B 1 357 ? -2.666 12.984 -16.734 1 80.62 357 VAL B C 1
ATOM 6564 O O . VAL B 1 357 ? -3.873 13.094 -16.5 1 80.62 357 VAL B O 1
ATOM 6567 N N . THR B 1 358 ? -1.933 12.016 -16.422 1 83.81 358 THR B N 1
ATOM 6568 C CA . THR B 1 358 ? -2.428 10.953 -15.547 1 83.81 358 THR B CA 1
ATOM 6569 C C . THR B 1 358 ? -2.168 11.289 -14.086 1 83.81 358 THR B C 1
ATOM 6571 O O . THR B 1 358 ? -1.039 11.617 -13.703 1 83.81 358 THR B O 1
ATOM 6574 N N . ASP B 1 359 ? -3.207 11.344 -13.258 1 87.62 359 ASP B N 1
ATOM 6575 C CA . ASP B 1 359 ? -3.078 11.414 -11.805 1 87.62 359 ASP B CA 1
ATOM 6576 C C . ASP B 1 359 ? -3.381 10.07 -11.156 1 87.62 359 ASP B C 1
ATOM 6578 O O . ASP B 1 359 ? -4.543 9.742 -10.906 1 87.62 359 ASP B O 1
ATOM 6582 N N . TYR B 1 360 ? -2.359 9.438 -10.766 1 89.94 360 TYR B N 1
ATOM 6583 C CA . TYR B 1 360 ? -2.49 8.055 -10.312 1 89.94 360 TYR B CA 1
ATOM 6584 C C . TYR B 1 360 ? -3.197 7.988 -8.961 1 89.94 360 TYR B C 1
ATOM 6586 O O . TYR B 1 360 ? -3.623 6.914 -8.531 1 89.94 360 TYR B O 1
ATOM 6594 N N . ARG B 1 361 ? -3.34 9.094 -8.25 1 89.62 361 ARG B N 1
ATOM 6595 C CA . ARG B 1 361 ? -4.121 9.109 -7.016 1 89.62 361 ARG B CA 1
ATOM 6596 C C . ARG B 1 361 ? -5.562 8.68 -7.273 1 89.62 361 ARG B C 1
ATOM 6598 O O . ARG B 1 361 ? -6.254 8.227 -6.359 1 89.62 361 ARG B O 1
ATOM 6605 N N . GLU B 1 362 ? -6.008 8.766 -8.539 1 92 362 GLU B N 1
ATOM 6606 C CA . GLU B 1 362 ? -7.383 8.438 -8.906 1 92 362 GLU B CA 1
ATOM 6607 C C . GLU B 1 362 ? -7.488 6.996 -9.398 1 92 362 GLU B C 1
ATOM 6609 O O . GLU B 1 362 ? -8.578 6.535 -9.75 1 92 362 GLU B O 1
ATOM 6614 N N . TRP B 1 363 ? -6.34 6.273 -9.445 1 94.81 363 TRP B N 1
ATOM 6615 C CA . TRP B 1 363 ? -6.34 4.914 -9.977 1 94.81 363 TRP B CA 1
ATOM 6616 C C . TRP B 1 363 ? -6.191 3.893 -8.859 1 94.81 363 TRP B C 1
ATOM 6618 O O . TRP B 1 363 ? -6.152 2.686 -9.109 1 94.81 363 TRP B O 1
ATOM 6628 N N . GLN B 1 364 ? -6.059 4.328 -7.656 1 96.25 364 GLN B N 1
ATOM 6629 C CA . GLN B 1 364 ? -5.719 3.416 -6.566 1 96.25 364 GLN B CA 1
ATOM 6630 C C . GLN B 1 364 ? -6.188 3.971 -5.223 1 96.25 364 GLN B C 1
ATOM 6632 O O . GLN B 1 364 ? -6.711 5.082 -5.152 1 96.25 364 GLN B O 1
ATOM 6637 N N . ILE B 1 365 ? -5.992 3.266 -4.145 1 95.88 365 ILE B N 1
ATOM 6638 C CA . ILE B 1 365 ? -6.492 3.59 -2.814 1 95.88 365 ILE B CA 1
ATOM 6639 C C . ILE B 1 365 ? -5.676 4.738 -2.223 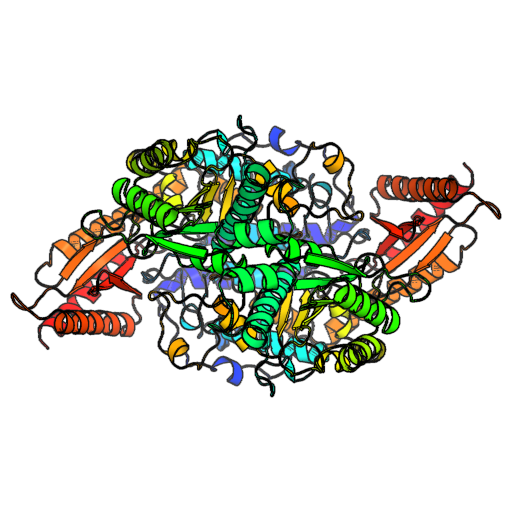1 95.88 365 ILE B C 1
ATOM 6641 O O . ILE B 1 365 ? -6.242 5.734 -1.761 1 95.88 365 ILE B O 1
ATOM 6645 N N . PRO B 1 366 ? -4.34 4.668 -2.305 1 95 366 PRO B N 1
ATOM 6646 C CA . PRO B 1 366 ? -3.566 5.77 -1.728 1 95 366 PRO B CA 1
ATOM 6647 C C . PRO B 1 366 ? -3.57 7.016 -2.605 1 95 366 PRO B C 1
ATOM 6649 O O . PRO B 1 366 ? -3.762 6.922 -3.82 1 95 366 PRO B O 1
ATOM 6652 N N . LEU B 1 367 ? -3.389 8.164 -1.972 1 92.25 367 LEU B N 1
ATOM 6653 C CA . LEU B 1 367 ? -3.104 9.375 -2.74 1 92.25 367 LEU B CA 1
ATOM 6654 C C . LEU B 1 367 ? -1.606 9.508 -2.998 1 92.25 367 LEU B C 1
ATOM 6656 O O . LEU B 1 367 ? -1.166 9.477 -4.148 1 92.25 367 LEU B O 1
ATOM 6660 N N . GLY B 1 368 ? -0.86 9.484 -1.917 1 92.25 368 GLY B N 1
ATOM 6661 C CA . GLY B 1 368 ? 0.588 9.539 -2.043 1 92.25 368 GLY B CA 1
ATOM 6662 C C . GLY B 1 368 ? 1.2 8.211 -2.467 1 92.25 368 GLY B C 1
ATOM 6663 O O . GLY B 1 368 ? 0.716 7.148 -2.08 1 92.25 368 GLY B O 1
ATOM 6664 N N . ARG B 1 369 ? 2.273 8.273 -3.201 1 92.19 369 ARG B N 1
ATOM 6665 C CA . ARG B 1 369 ? 2.98 7.09 -3.68 1 92.19 369 ARG B CA 1
ATOM 6666 C C . ARG B 1 369 ? 4.477 7.363 -3.811 1 92.19 369 ARG B C 1
ATOM 6668 O O . ARG B 1 369 ? 4.883 8.484 -4.109 1 92.19 369 ARG B O 1
ATOM 6675 N N . ARG B 1 370 ? 5.238 6.387 -3.607 1 94.19 370 ARG B N 1
ATOM 6676 C CA . ARG B 1 370 ? 6.68 6.527 -3.773 1 94.19 370 ARG B CA 1
ATOM 6677 C C . ARG B 1 370 ? 7.098 6.219 -5.207 1 94.19 370 ARG B C 1
ATOM 6679 O O . ARG B 1 370 ? 6.273 5.793 -6.023 1 94.19 370 ARG B O 1
ATOM 6686 N N . PHE B 1 371 ? 8.289 6.508 -5.602 1 97 371 PHE B N 1
ATOM 6687 C CA . PHE B 1 371 ? 8.852 6.379 -6.938 1 97 371 PHE B CA 1
ATOM 6688 C C . PHE B 1 371 ? 9.195 4.922 -7.242 1 97 371 PHE B C 1
ATOM 6690 O O . PHE B 1 371 ? 10.352 4.602 -7.531 1 97 371 PHE B O 1
ATOM 6697 N N . ARG B 1 372 ? 8.211 4.055 -7.371 1 97 372 ARG B N 1
ATOM 6698 C CA . ARG B 1 372 ? 8.406 2.617 -7.527 1 97 372 ARG B CA 1
ATOM 6699 C C . ARG B 1 372 ? 8.883 2.279 -8.938 1 97 372 ARG B C 1
ATOM 6701 O O . ARG B 1 372 ? 9.578 1.281 -9.141 1 97 372 ARG B O 1
ATOM 6708 N N . SER B 1 373 ? 8.555 3.115 -9.891 1 98 373 SER B N 1
ATOM 6709 C CA . SER B 1 373 ? 8.82 2.789 -11.281 1 98 373 SER B CA 1
ATOM 6710 C C . SER B 1 373 ? 10.32 2.809 -11.57 1 98 373 SER B C 1
ATOM 6712 O O . SER B 1 373 ? 10.781 2.209 -12.547 1 98 373 SER B O 1
ATOM 6714 N N . LEU B 1 374 ? 11.094 3.428 -10.703 1 98.06 374 LEU B N 1
ATOM 6715 C CA . LEU B 1 374 ? 12.531 3.531 -10.938 1 98.06 374 LEU B CA 1
ATOM 6716 C C . LEU B 1 374 ? 13.188 2.16 -10.867 1 98.06 374 LEU B C 1
ATOM 6718 O O . LEU B 1 374 ? 14.031 1.828 -11.703 1 98.06 374 LEU B O 1
ATOM 6722 N N . LYS B 1 375 ? 12.875 1.382 -9.867 1 98.31 375 LYS B N 1
ATOM 6723 C CA . LYS B 1 375 ? 13.492 0.064 -9.75 1 98.31 375 LYS B CA 1
ATOM 6724 C C . LYS B 1 375 ? 13.07 -0.849 -10.898 1 98.31 375 LYS B C 1
ATOM 6726 O O . LYS B 1 375 ? 13.852 -1.677 -11.359 1 98.31 375 LYS B O 1
ATOM 6731 N N . ILE B 1 376 ? 11.844 -0.685 -11.359 1 98.75 376 ILE B N 1
ATOM 6732 C CA . ILE B 1 376 ? 11.391 -1.452 -12.508 1 98.75 376 ILE B CA 1
ATOM 6733 C C . ILE B 1 376 ? 12.203 -1.055 -13.742 1 98.75 376 ILE B C 1
ATOM 6735 O O . ILE B 1 376 ? 12.68 -1.917 -14.484 1 98.75 376 ILE B O 1
ATOM 6739 N N . TRP B 1 377 ? 12.391 0.271 -13.898 1 98.88 377 TRP B N 1
ATOM 6740 C CA . TRP B 1 377 ? 13.156 0.795 -15.023 1 98.88 377 TRP B CA 1
ATOM 6741 C C . TRP B 1 377 ? 14.578 0.248 -15.008 1 98.88 377 TRP B C 1
ATOM 6743 O O . TRP B 1 377 ? 15.102 -0.172 -16.047 1 98.88 377 TRP B O 1
ATOM 6753 N N . PHE B 1 378 ? 15.195 0.207 -13.859 1 98.75 378 PHE B N 1
ATOM 6754 C CA . PHE B 1 378 ? 16.562 -0.276 -13.711 1 98.75 378 PHE B CA 1
ATOM 6755 C C . PHE B 1 378 ? 16.656 -1.762 -14.039 1 98.75 378 PHE B C 1
ATOM 6757 O O . PHE B 1 378 ? 17.562 -2.195 -14.742 1 98.75 378 PHE B O 1
ATOM 6764 N N . VAL B 1 379 ? 15.703 -2.557 -13.617 1 98.81 379 VAL B N 1
ATOM 6765 C CA . VAL B 1 379 ? 15.727 -3.998 -13.844 1 98.81 379 VAL B CA 1
ATOM 6766 C C . VAL B 1 379 ? 15.516 -4.289 -15.328 1 98.81 379 VAL B C 1
ATOM 6768 O O . VAL B 1 379 ? 16.266 -5.07 -15.922 1 98.81 379 VAL B O 1
ATOM 6771 N N . LEU B 1 380 ? 14.531 -3.613 -15.938 1 98.88 380 LEU B N 1
ATOM 6772 C CA . LEU B 1 380 ? 14.242 -3.855 -17.344 1 98.88 380 LEU B CA 1
ATOM 6773 C C . LEU B 1 380 ? 15.43 -3.486 -18.219 1 98.88 380 LEU B C 1
ATOM 6775 O O . LEU B 1 380 ? 15.719 -4.168 -19.203 1 98.88 380 LEU B O 1
ATOM 6779 N N . ARG B 1 381 ? 16.125 -2.432 -17.859 1 98.75 381 ARG B N 1
ATOM 6780 C CA . ARG B 1 381 ? 17.25 -1.983 -18.672 1 98.75 381 ARG B CA 1
ATOM 6781 C C . ARG B 1 381 ? 18.5 -2.805 -18.391 1 98.75 381 ARG B C 1
ATOM 6783 O O . ARG B 1 381 ? 19.266 -3.113 -19.297 1 98.75 381 ARG B O 1
ATOM 6790 N N . SER B 1 382 ? 18.766 -3.17 -17.109 1 98.62 382 SER B N 1
ATOM 6791 C CA . SER B 1 382 ? 19.969 -3.893 -16.719 1 98.62 382 SER B CA 1
ATOM 6792 C C . SER B 1 382 ? 19.953 -5.32 -17.266 1 98.62 382 SER B C 1
ATOM 6794 O O . SER B 1 382 ? 21 -5.848 -17.656 1 98.62 382 SER B O 1
ATOM 6796 N N . TYR B 1 383 ? 18.766 -5.977 -17.266 1 98.5 383 TYR B N 1
ATOM 6797 C CA . TYR B 1 383 ? 18.672 -7.359 -17.719 1 98.5 383 TYR B CA 1
ATOM 6798 C C . TYR B 1 383 ? 18.344 -7.426 -19.219 1 98.5 383 TYR B C 1
ATOM 6800 O O . TYR B 1 383 ? 18.812 -8.328 -19.922 1 98.5 383 TYR B O 1
ATOM 6808 N N . GLY B 1 384 ? 17.578 -6.41 -19.703 1 98.69 384 GLY B N 1
ATOM 6809 C CA . GLY B 1 384 ? 17 -6.547 -21.016 1 98.69 384 GLY B CA 1
ATOM 6810 C C . GLY B 1 384 ? 15.961 -7.656 -21.094 1 98.69 384 GLY B C 1
ATOM 6811 O O . GLY B 1 384 ? 15.867 -8.492 -20.203 1 98.69 384 GLY B O 1
ATOM 6812 N N . VAL B 1 385 ? 15.188 -7.625 -22.172 1 98.88 385 VAL B N 1
ATOM 6813 C CA . VAL B 1 385 ? 14.156 -8.641 -22.375 1 98.88 385 VAL B CA 1
ATOM 6814 C C . VAL B 1 385 ? 14.797 -10.023 -22.422 1 98.88 385 VAL B C 1
ATOM 6816 O O . VAL B 1 385 ? 14.305 -10.969 -21.797 1 98.88 385 VAL B O 1
ATOM 6819 N N . GLU B 1 386 ? 15.922 -10.133 -23.062 1 98.75 386 GLU B N 1
ATOM 6820 C CA . GLU B 1 386 ? 16.594 -11.414 -23.203 1 98.75 386 GLU B CA 1
ATOM 6821 C C . GLU B 1 386 ? 17.078 -11.953 -21.859 1 98.75 386 GLU B C 1
ATOM 6823 O O . GLU B 1 386 ? 17.016 -13.156 -21.594 1 98.75 386 GLU B O 1
ATOM 6828 N N . GLY B 1 387 ? 17.609 -11.031 -21.047 1 98.69 387 GLY B N 1
ATOM 6829 C CA . GLY B 1 387 ? 18.047 -11.438 -19.719 1 98.69 387 GLY B CA 1
ATOM 6830 C C . GLY B 1 387 ? 16.906 -11.914 -18.844 1 98.69 387 GLY B C 1
ATOM 6831 O O . GLY B 1 387 ? 17.047 -12.891 -18.094 1 98.69 387 GLY B O 1
ATOM 6832 N N . LEU B 1 388 ? 15.773 -11.281 -18.922 1 98.81 388 LEU B N 1
ATOM 6833 C CA . LEU B 1 388 ? 14.594 -11.703 -18.172 1 98.81 388 LEU B CA 1
ATOM 6834 C C . LEU B 1 388 ? 14.109 -13.07 -18.656 1 98.81 388 LEU B C 1
ATOM 6836 O O . LEU B 1 388 ? 13.766 -13.93 -17.844 1 98.81 388 LEU B O 1
ATOM 6840 N N . GLN B 1 389 ? 14.078 -13.234 -19.953 1 98.88 389 GLN B N 1
ATOM 6841 C CA . GLN B 1 389 ? 13.648 -14.5 -20.547 1 98.88 389 GLN B CA 1
ATOM 6842 C C . GLN B 1 389 ? 14.57 -15.641 -20.141 1 98.88 389 GLN B C 1
ATOM 6844 O O . GLN B 1 389 ? 14.109 -16.734 -19.797 1 98.88 389 GLN B O 1
ATOM 6849 N N . ALA B 1 390 ? 15.875 -15.414 -20.172 1 98.69 390 ALA B N 1
ATOM 6850 C CA . ALA B 1 390 ? 16.844 -16.438 -19.781 1 98.69 390 ALA B CA 1
ATOM 6851 C C . ALA B 1 390 ? 16.672 -16.828 -18.328 1 98.69 390 ALA B C 1
ATOM 6853 O O . ALA B 1 390 ? 16.75 -18.016 -17.984 1 98.69 390 ALA B O 1
ATOM 6854 N N . TYR B 1 391 ? 16.453 -15.883 -17.5 1 98.25 391 TYR B N 1
ATOM 6855 C CA . TYR B 1 391 ? 16.266 -16.125 -16.078 1 98.25 391 TYR B CA 1
ATOM 6856 C C . TYR B 1 391 ? 15.039 -17 -15.844 1 98.25 391 TYR B C 1
ATOM 6858 O O . TYR B 1 391 ? 15.109 -18.016 -15.141 1 98.25 391 TYR B O 1
ATOM 6866 N N . ILE B 1 392 ? 13.891 -16.594 -16.406 1 98.81 392 ILE B N 1
ATOM 6867 C CA . ILE B 1 392 ? 12.633 -17.312 -16.219 1 98.81 392 ILE B CA 1
ATOM 6868 C C . ILE B 1 392 ? 12.758 -18.719 -16.812 1 98.81 392 ILE B C 1
ATOM 6870 O O . ILE B 1 392 ? 12.367 -19.703 -16.172 1 98.81 392 ILE B O 1
ATOM 6874 N N . ARG B 1 393 ? 13.336 -18.875 -18 1 98.38 393 ARG B N 1
ATOM 6875 C CA . ARG B 1 393 ? 13.5 -20.172 -18.641 1 98.38 393 ARG B CA 1
ATOM 6876 C C . ARG B 1 393 ? 14.352 -21.109 -17.797 1 98.38 393 ARG B C 1
ATOM 6878 O O . ARG B 1 393 ? 14.008 -22.281 -17.625 1 98.38 393 ARG B O 1
ATOM 6885 N N . ARG B 1 394 ? 15.414 -20.578 -17.297 1 98.12 394 ARG B N 1
ATOM 6886 C CA . ARG B 1 394 ? 16.312 -21.375 -16.469 1 98.12 394 ARG B CA 1
ATOM 6887 C C . ARG B 1 394 ? 15.594 -21.922 -15.242 1 98.12 394 ARG B C 1
ATOM 6889 O O . ARG B 1 394 ? 15.742 -23.094 -14.898 1 98.12 394 ARG B O 1
ATOM 6896 N N . THR B 1 395 ? 14.859 -21.109 -14.594 1 98.19 395 THR B N 1
ATOM 6897 C CA . THR B 1 395 ? 14.18 -21.516 -13.367 1 98.19 395 THR B CA 1
ATOM 6898 C C . THR B 1 395 ? 13.055 -22.5 -13.688 1 98.19 395 THR B C 1
ATOM 6900 O O . THR B 1 395 ? 12.797 -23.422 -12.914 1 98.19 395 THR B O 1
ATOM 6903 N N . MET B 1 396 ? 12.383 -22.344 -14.82 1 98.38 396 MET B N 1
ATOM 6904 C CA . MET B 1 396 ? 11.352 -23.297 -15.25 1 98.38 396 MET B CA 1
ATOM 6905 C C . MET B 1 396 ? 11.969 -24.641 -15.625 1 98.38 396 MET B C 1
ATOM 6907 O O . MET B 1 396 ? 11.414 -25.688 -15.312 1 98.38 396 MET B O 1
ATOM 6911 N N . GLU B 1 397 ? 13.117 -24.562 -16.297 1 98.44 397 GLU B N 1
ATOM 6912 C CA . GLU B 1 397 ? 13.812 -25.797 -16.688 1 98.44 397 GLU B CA 1
ATOM 6913 C C . GLU B 1 397 ? 14.234 -26.594 -15.461 1 98.44 397 GLU B C 1
ATOM 6915 O O . GLU B 1 397 ? 14.141 -27.828 -15.461 1 98.44 397 GLU B O 1
ATOM 6920 N N . MET B 1 398 ? 14.688 -25.906 -14.453 1 98.69 398 MET B N 1
ATOM 6921 C CA . MET B 1 398 ? 15.023 -26.594 -13.203 1 98.69 398 MET B CA 1
ATOM 6922 C C . MET B 1 398 ? 13.797 -27.281 -12.609 1 98.69 398 MET B C 1
ATOM 6924 O O . MET B 1 398 ? 13.898 -28.375 -12.055 1 98.69 398 MET B O 1
ATOM 6928 N N . GLY B 1 399 ? 12.648 -26.609 -12.695 1 98.62 399 GLY B N 1
ATOM 6929 C CA . GLY B 1 399 ? 11.414 -27.219 -12.242 1 98.62 399 GLY B CA 1
ATOM 6930 C C . GLY B 1 399 ? 11.055 -28.484 -13 1 98.62 399 GLY B C 1
ATOM 6931 O O . GLY B 1 399 ? 10.609 -29.469 -12.406 1 98.62 399 GLY B O 1
ATOM 6932 N N . GLU B 1 400 ? 11.289 -28.484 -14.32 1 98.44 400 GLU B N 1
ATOM 6933 C CA . GLU B 1 400 ? 11.055 -29.656 -15.156 1 98.44 400 GLU B CA 1
ATOM 6934 C C . GLU B 1 400 ? 11.977 -30.812 -14.773 1 98.44 400 GLU B C 1
ATOM 6936 O O . GLU B 1 400 ? 11.555 -31.969 -14.711 1 98.44 400 GLU B O 1
ATOM 6941 N N . GLU B 1 401 ? 13.219 -30.484 -14.578 1 98.56 401 GLU B N 1
ATOM 6942 C CA . GLU B 1 401 ? 14.188 -31.5 -14.172 1 98.56 401 GLU B CA 1
ATOM 6943 C C . GLU B 1 401 ? 13.805 -32.125 -12.836 1 98.56 401 GLU B C 1
ATOM 6945 O O . GLU B 1 401 ? 13.828 -33.344 -12.688 1 98.56 401 GLU B O 1
ATOM 6950 N N . PHE B 1 402 ? 13.484 -31.297 -11.891 1 98.75 402 PHE B N 1
ATOM 6951 C CA . PHE B 1 402 ? 13.07 -31.781 -10.578 1 98.75 402 PHE B CA 1
ATOM 6952 C C . PHE B 1 402 ? 11.883 -32.719 -10.703 1 98.75 402 PHE B C 1
ATOM 6954 O O . PHE B 1 402 ? 11.883 -33.812 -10.117 1 98.75 402 PHE B O 1
ATOM 6961 N N . ALA B 1 403 ? 10.812 -32.281 -11.445 1 98.69 403 ALA B N 1
ATOM 6962 C CA . ALA B 1 403 ? 9.633 -33.094 -11.664 1 98.69 403 ALA B CA 1
ATOM 6963 C C . ALA B 1 403 ? 10.016 -34.438 -12.297 1 98.69 403 ALA B C 1
ATOM 6965 O O . ALA B 1 403 ? 9.438 -35.469 -11.969 1 98.69 403 ALA B O 1
ATOM 6966 N N . GLY B 1 404 ? 10.977 -34.375 -13.211 1 98.62 404 GLY B N 1
ATOM 6967 C CA . GLY B 1 404 ? 11.477 -35.594 -13.82 1 98.62 404 GLY B CA 1
ATOM 6968 C C . GLY B 1 404 ? 12.125 -36.531 -12.82 1 98.62 404 GLY B C 1
ATOM 6969 O O . GLY B 1 404 ? 11.906 -37.75 -12.875 1 98.62 404 GLY B O 1
ATOM 6970 N N . TRP B 1 405 ? 12.93 -35.969 -11.938 1 98.75 405 TRP B N 1
ATOM 6971 C CA . TRP B 1 405 ? 13.555 -36.781 -10.906 1 98.75 405 TRP B CA 1
ATOM 6972 C C . TRP B 1 405 ? 12.508 -37.406 -9.992 1 98.75 405 TRP B C 1
ATOM 6974 O O . TRP B 1 405 ? 12.617 -38.594 -9.617 1 98.75 405 TRP B O 1
ATOM 6984 N N . VAL B 1 406 ? 11.484 -36.688 -9.609 1 98.62 406 VAL B N 1
ATOM 6985 C CA . VAL B 1 406 ? 10.414 -37.188 -8.758 1 98.62 406 VAL B CA 1
ATOM 6986 C C . VAL B 1 406 ? 9.68 -38.312 -9.445 1 98.62 406 VAL B C 1
ATOM 6988 O O . VAL B 1 406 ? 9.398 -39.344 -8.836 1 98.62 406 VAL B O 1
ATOM 6991 N N . LYS B 1 407 ? 9.406 -38.188 -10.703 1 97.88 407 LYS B N 1
ATOM 6992 C CA . LYS B 1 407 ? 8.711 -39.219 -11.484 1 97.88 407 LYS B CA 1
ATOM 6993 C C . LYS B 1 407 ? 9.57 -40.469 -11.648 1 97.88 407 LYS B C 1
ATOM 6995 O O . LYS B 1 407 ? 9.047 -41.562 -11.891 1 97.88 407 LYS B O 1
ATOM 7000 N N . GLY B 1 408 ? 10.805 -40.25 -11.5 1 98 408 GLY B N 1
ATOM 7001 C CA . GLY B 1 408 ? 11.719 -41.375 -11.578 1 98 408 GLY B CA 1
ATOM 7002 C C . GLY B 1 408 ? 11.695 -42.25 -10.328 1 98 408 GLY B C 1
ATOM 7003 O O . GLY B 1 408 ? 12.219 -43.344 -10.336 1 98 408 GLY B O 1
ATOM 7004 N N . ARG B 1 409 ? 11.102 -41.75 -9.289 1 98 409 ARG B N 1
ATOM 7005 C CA . ARG B 1 409 ? 11.023 -42.469 -8.031 1 98 409 ARG B CA 1
ATOM 7006 C C . ARG B 1 409 ? 9.57 -42.688 -7.609 1 98 409 ARG B C 1
ATOM 7008 O O . ARG B 1 409 ? 9.203 -42.375 -6.473 1 98 409 ARG B O 1
ATOM 7015 N N . LEU B 1 410 ? 8.797 -43.281 -8.445 1 96.19 410 LEU B N 1
ATOM 7016 C CA . LEU B 1 410 ? 7.379 -43.5 -8.203 1 96.19 410 LEU B CA 1
ATOM 7017 C C . LEU B 1 410 ? 7.168 -44.469 -7.055 1 96.19 410 LEU B C 1
ATOM 7019 O O . LEU B 1 410 ? 6.062 -44.594 -6.52 1 96.19 410 LEU B O 1
ATOM 7023 N N . ASP B 1 411 ? 8.266 -45.156 -6.703 1 96.5 411 ASP B N 1
ATOM 7024 C CA . ASP B 1 411 ? 8.211 -45.969 -5.504 1 96.5 411 ASP B CA 1
ATOM 7025 C C . ASP B 1 411 ? 8.102 -45.125 -4.246 1 96.5 411 ASP B C 1
ATOM 7027 O O . ASP B 1 411 ? 7.641 -45.594 -3.205 1 96.5 411 ASP B O 1
ATOM 7031 N N . LEU B 1 412 ? 8.453 -43.844 -4.332 1 98.19 412 LEU B N 1
ATOM 7032 C CA . LEU B 1 412 ? 8.484 -43 -3.16 1 98.19 412 LEU B CA 1
ATOM 7033 C C . LEU B 1 412 ? 7.453 -41.875 -3.289 1 98.19 412 LEU B C 1
ATOM 7035 O O . LEU B 1 412 ? 6.914 -41.406 -2.287 1 98.19 412 LEU B O 1
ATOM 7039 N N . PHE B 1 413 ? 7.246 -41.438 -4.52 1 98.5 413 PHE B N 1
ATOM 7040 C CA . PHE B 1 413 ? 6.492 -40.188 -4.676 1 98.5 413 PHE B CA 1
ATOM 7041 C C . PHE B 1 413 ? 5.352 -40.375 -5.668 1 98.5 413 PHE B C 1
ATOM 7043 O O . PHE B 1 413 ? 5.398 -41.281 -6.52 1 98.5 413 PHE B O 1
ATOM 7050 N N . GLU B 1 414 ? 4.332 -39.594 -5.535 1 97.69 414 GLU B N 1
ATOM 7051 C CA . GLU B 1 414 ? 3.238 -39.344 -6.477 1 97.69 414 GLU B CA 1
ATOM 7052 C C . GLU B 1 414 ? 3.123 -37.875 -6.848 1 97.69 414 GLU B C 1
ATOM 7054 O O . GLU B 1 414 ? 2.994 -37.031 -5.973 1 97.69 414 GLU B O 1
ATOM 7059 N N . VAL B 1 415 ? 3.229 -37.594 -8.109 1 97.75 415 VAL B N 1
ATOM 7060 C CA . VAL B 1 415 ? 3.041 -36.219 -8.562 1 97.75 415 VAL B CA 1
ATOM 7061 C C . VAL B 1 415 ? 1.553 -35.969 -8.758 1 97.75 415 VAL B C 1
ATOM 7063 O O . VAL B 1 415 ? 0.868 -36.688 -9.492 1 97.75 415 VAL B O 1
ATOM 7066 N N . LEU B 1 416 ? 1.088 -34.906 -8.117 1 97.25 416 LEU B N 1
ATOM 7067 C CA . LEU B 1 416 ? -0.315 -34.531 -8.266 1 97.25 416 LEU B CA 1
ATOM 7068 C C . LEU B 1 416 ? -0.5 -33.562 -9.422 1 97.25 416 LEU B C 1
ATOM 7070 O O . LEU B 1 416 ? -1.425 -33.719 -10.219 1 97.25 416 LEU B O 1
ATOM 7074 N N . THR B 1 417 ? 0.279 -32.5 -9.445 1 97.19 417 THR B N 1
ATOM 7075 C CA . THR B 1 417 ? 0.248 -31.547 -10.531 1 97.19 417 THR B CA 1
ATOM 7076 C C . THR B 1 417 ? 1.653 -31.031 -10.844 1 97.19 417 THR B C 1
ATOM 7078 O O . THR B 1 417 ? 2.545 -31.094 -9.992 1 97.19 417 THR B O 1
ATOM 7081 N N . GLY B 1 418 ? 1.774 -30.625 -12.117 1 93.25 418 GLY B N 1
ATOM 7082 C CA . GLY B 1 418 ? 3.016 -30 -12.555 1 93.25 418 GLY B CA 1
ATOM 7083 C C . GLY B 1 418 ? 3.975 -30.984 -13.203 1 93.25 418 GLY B C 1
ATOM 7084 O O . GLY B 1 418 ? 3.639 -32.156 -13.398 1 93.25 418 GLY B O 1
ATOM 7085 N N . PRO B 1 419 ? 5.094 -30.438 -13.5 1 97.38 419 PRO B N 1
ATOM 7086 C CA . PRO B 1 419 ? 5.555 -29.078 -13.203 1 97.38 419 PRO B CA 1
ATOM 7087 C C . PRO B 1 419 ? 4.758 -28.016 -13.953 1 97.38 419 PRO B C 1
ATOM 7089 O O . PRO B 1 419 ? 4.391 -28.203 -15.109 1 97.38 419 PRO B O 1
ATOM 7092 N N . SER B 1 420 ? 4.379 -26.922 -13.289 1 97.94 420 SER B N 1
ATOM 7093 C CA . SER B 1 420 ? 3.738 -25.734 -13.836 1 97.94 420 SER B CA 1
ATOM 7094 C C . SER B 1 420 ? 4.379 -24.469 -13.289 1 97.94 420 SER B C 1
ATOM 7096 O O . SER B 1 420 ? 4.34 -24.219 -12.086 1 97.94 420 SER B O 1
ATOM 7098 N N . PHE B 1 421 ? 5.043 -23.672 -14.188 1 98.5 421 PHE B N 1
ATOM 7099 C CA . PHE B 1 421 ? 5.652 -22.406 -13.797 1 98.5 421 PHE B CA 1
ATOM 7100 C C . PHE B 1 421 ? 6.613 -22.594 -12.625 1 98.5 421 PHE B C 1
ATOM 7102 O O . PHE B 1 421 ? 6.535 -21.891 -11.625 1 98.5 421 PHE B O 1
ATOM 7109 N N . ALA B 1 422 ? 7.406 -23.641 -12.703 1 98.5 422 ALA B N 1
ATOM 7110 C CA . ALA B 1 422 ? 8.492 -23.938 -11.773 1 98.5 422 ALA B CA 1
ATOM 7111 C C . ALA B 1 422 ? 7.953 -24.516 -10.469 1 98.5 422 ALA B C 1
ATOM 7113 O O . ALA B 1 422 ? 8.656 -24.547 -9.461 1 98.5 422 ALA B O 1
ATOM 7114 N N . LEU B 1 423 ? 6.668 -24.938 -10.422 1 98.62 423 LEU B N 1
ATOM 7115 C CA . LEU B 1 423 ? 6.055 -25.547 -9.242 1 98.62 423 LEU B CA 1
ATOM 7116 C C . LEU B 1 423 ? 5.75 -27.016 -9.5 1 98.62 423 LEU B C 1
ATOM 7118 O O . LEU B 1 423 ? 5.16 -27.375 -10.523 1 98.62 423 LEU B O 1
ATOM 7122 N N . THR B 1 424 ? 6.18 -27.906 -8.648 1 98.69 424 THR B N 1
ATOM 7123 C CA . THR B 1 424 ? 5.777 -29.312 -8.617 1 98.69 424 THR B CA 1
ATOM 7124 C C . THR B 1 424 ? 5.055 -29.625 -7.309 1 98.69 424 THR B C 1
ATOM 7126 O O . THR B 1 424 ? 5.535 -29.281 -6.23 1 98.69 424 THR B O 1
ATOM 7129 N N . VAL B 1 425 ? 3.912 -30.203 -7.414 1 98.5 425 VAL B N 1
ATOM 7130 C CA . VAL B 1 425 ? 3.125 -30.609 -6.258 1 98.5 425 VAL B CA 1
ATOM 7131 C C . VAL B 1 425 ? 3.092 -32.125 -6.164 1 98.5 425 VAL B C 1
ATOM 7133 O O . VAL B 1 425 ? 2.625 -32.812 -7.086 1 98.5 425 VAL B O 1
ATOM 7136 N N . PHE B 1 426 ? 3.584 -32.656 -5.074 1 98.62 426 PHE B N 1
ATOM 7137 C CA . PHE B 1 426 ? 3.746 -34.094 -4.957 1 98.62 426 PHE B CA 1
ATOM 7138 C C . PHE B 1 426 ? 3.523 -34.562 -3.52 1 98.62 426 PHE B C 1
ATOM 7140 O O . PHE B 1 426 ? 3.377 -33.75 -2.617 1 98.62 426 PHE B O 1
ATOM 7147 N N . ARG B 1 427 ? 3.379 -35.812 -3.322 1 98.44 427 ARG B N 1
ATOM 7148 C CA . ARG B 1 427 ? 3.191 -36.406 -2.006 1 98.44 427 ARG B CA 1
ATOM 7149 C C . ARG B 1 427 ? 3.811 -37.812 -1.947 1 98.44 427 ARG B C 1
ATOM 7151 O O . ARG B 1 427 ? 4.383 -38.281 -2.932 1 98.44 427 ARG B O 1
ATOM 7158 N N . MET B 1 428 ? 3.754 -38.406 -0.791 1 98.31 428 MET B N 1
ATOM 7159 C CA . MET B 1 428 ? 4.27 -39.75 -0.636 1 98.31 428 MET B CA 1
ATOM 7160 C C . MET B 1 428 ? 3.471 -40.75 -1.479 1 98.31 428 MET B C 1
ATOM 7162 O O . MET B 1 428 ? 2.246 -40.656 -1.571 1 98.31 428 MET B O 1
ATOM 7166 N N . ALA B 1 429 ? 4.207 -41.656 -2.064 1 97.44 429 ALA B N 1
ATOM 7167 C CA . ALA B 1 429 ? 3.537 -42.781 -2.721 1 97.44 429 ALA B CA 1
ATOM 7168 C C . ALA B 1 429 ? 2.873 -43.688 -1.698 1 97.44 429 ALA B C 1
ATOM 7170 O O . ALA B 1 429 ? 3.219 -43.688 -0.515 1 97.44 429 ALA B O 1
ATOM 7171 N N . ALA B 1 430 ? 1.937 -44.438 -2.184 1 95 430 ALA B N 1
ATOM 7172 C CA . ALA B 1 430 ? 1.317 -45.438 -1.318 1 95 430 ALA B CA 1
ATOM 7173 C C . ALA B 1 430 ? 2.26 -46.625 -1.076 1 95 430 ALA B C 1
ATOM 7175 O O . ALA B 1 430 ? 2.988 -47.031 -1.979 1 95 430 ALA B O 1
ATOM 7176 N N . LYS B 1 431 ? 2.238 -47.125 0.12 1 92.5 431 LYS B N 1
ATOM 7177 C CA . LYS B 1 431 ? 3.012 -48.312 0.432 1 92.5 431 LYS B CA 1
ATOM 7178 C C . LYS B 1 431 ? 2.422 -49.531 -0.256 1 92.5 431 LYS B C 1
ATOM 7180 O O . LYS B 1 431 ? 3.146 -50.469 -0.589 1 92.5 431 LYS B O 1
ATOM 7185 N N . SER B 1 432 ? 1.14 -49.5 -0.246 1 91.12 432 SER B N 1
ATOM 7186 C CA . SER B 1 432 ? 0.412 -50.625 -0.858 1 91.12 432 SER B CA 1
ATOM 7187 C C . SER B 1 432 ? -0.877 -50.125 -1.515 1 91.12 432 SER B C 1
ATOM 7189 O O . SER B 1 432 ? -1.369 -49.062 -1.204 1 91.12 432 SER B O 1
ATOM 7191 N N . ASP B 1 433 ? -1.336 -51 -2.311 1 88.31 433 ASP B N 1
ATOM 7192 C CA . ASP B 1 433 ? -2.613 -50.688 -2.945 1 88.31 433 ASP B CA 1
ATOM 7193 C C . ASP B 1 433 ? -3.73 -50.594 -1.911 1 88.31 433 ASP B C 1
ATOM 7195 O O . ASP B 1 433 ? -3.818 -51.438 -1.001 1 88.31 433 ASP B O 1
ATOM 7199 N N . GLY B 1 434 ? -4.5 -49.656 -1.967 1 90.12 434 GLY B N 1
ATOM 7200 C CA . GLY B 1 434 ? -5.641 -49.469 -1.079 1 90.12 434 GLY B CA 1
ATOM 7201 C C . GLY B 1 434 ? -5.285 -48.812 0.231 1 90.12 434 GLY B C 1
ATOM 7202 O O . GLY B 1 434 ? -6.121 -48.719 1.135 1 90.12 434 GLY B O 1
ATOM 7203 N N . GLN B 1 435 ? -4.086 -48.375 0.302 1 93.06 435 GLN B N 1
ATOM 7204 C CA . GLN B 1 435 ? -3.711 -47.656 1.515 1 93.06 435 GLN B CA 1
ATOM 7205 C C . GLN B 1 435 ? -4.68 -46.531 1.801 1 93.06 435 GLN B C 1
ATOM 7207 O O . GLN B 1 435 ? -5.02 -45.75 0.903 1 93.06 435 GLN B O 1
ATOM 7212 N N . PRO B 1 436 ? -5.168 -46.438 3.076 1 95.88 436 PRO B N 1
ATOM 7213 C CA . PRO B 1 436 ? -6.102 -45.375 3.428 1 95.88 436 PRO B CA 1
ATOM 7214 C C . PRO B 1 436 ? -5.504 -43.969 3.221 1 95.88 436 PRO B C 1
ATOM 7216 O O . PRO B 1 436 ? -4.316 -43.75 3.479 1 95.88 436 PRO B O 1
ATOM 7219 N N . LEU B 1 437 ? -6.344 -43.062 2.809 1 96 437 LEU B N 1
ATOM 7220 C CA . LEU B 1 437 ? -5.957 -41.688 2.543 1 96 437 LEU B CA 1
ATOM 7221 C C . LEU B 1 437 ? -5.293 -41.062 3.768 1 96 437 LEU B C 1
ATOM 7223 O O . LEU B 1 437 ? -4.293 -40.344 3.643 1 96 437 LEU B O 1
ATOM 7227 N N . GLU B 1 438 ? -5.809 -41.312 4.926 1 96.62 438 GLU B N 1
ATOM 7228 C CA . GLU B 1 438 ? -5.316 -40.719 6.172 1 96.62 438 GLU B CA 1
ATOM 7229 C C . GLU B 1 438 ? -3.885 -41.156 6.461 1 96.62 438 GLU B C 1
ATOM 7231 O O . GLU B 1 438 ? -3.082 -40.375 6.98 1 96.62 438 GLU B O 1
ATOM 7236 N N . GLU B 1 439 ? -3.617 -42.375 6.168 1 96.06 439 GLU B N 1
ATOM 7237 C CA . GLU B 1 439 ? -2.27 -42.906 6.387 1 96.06 439 GLU B CA 1
ATOM 7238 C C . GLU B 1 439 ? -1.271 -42.281 5.422 1 96.06 439 GLU B C 1
ATOM 7240 O O . GLU B 1 439 ? -0.153 -41.938 5.816 1 96.06 439 GLU B O 1
ATOM 7245 N N . ARG B 1 440 ? -1.681 -42.219 4.199 1 96.69 440 ARG B N 1
ATOM 7246 C CA . ARG B 1 440 ? -0.815 -41.594 3.203 1 96.69 440 ARG B CA 1
ATOM 7247 C C . ARG B 1 440 ? -0.58 -40.094 3.527 1 96.69 440 ARG B C 1
ATOM 7249 O O . ARG B 1 440 ? 0.522 -39.594 3.332 1 96.69 440 ARG B O 1
ATOM 7256 N N . ASN B 1 441 ? -1.597 -39.406 3.979 1 97.88 441 ASN B N 1
ATOM 7257 C CA . ASN B 1 441 ? -1.444 -38.031 4.434 1 97.88 441 ASN B CA 1
ATOM 7258 C C . ASN B 1 441 ? -0.457 -37.938 5.594 1 97.88 441 ASN B C 1
ATOM 7260 O O . ASN B 1 441 ? 0.343 -37 5.652 1 97.88 441 ASN B O 1
ATOM 7264 N N . ALA B 1 442 ? -0.551 -38.875 6.512 1 97.5 442 ALA B N 1
ATOM 7265 C CA . ALA B 1 442 ? 0.365 -38.875 7.652 1 97.5 442 ALA B CA 1
ATOM 7266 C C . ALA B 1 442 ? 1.809 -39.062 7.191 1 97.5 442 ALA B C 1
ATOM 7268 O O . ALA B 1 442 ? 2.723 -38.438 7.73 1 97.5 442 ALA B O 1
ATOM 7269 N N . MET B 1 443 ? 1.98 -39.938 6.215 1 98 443 MET B N 1
ATOM 7270 C CA . MET B 1 443 ? 3.312 -40.156 5.656 1 98 443 MET B CA 1
ATOM 7271 C C . MET B 1 443 ? 3.824 -38.875 4.973 1 98 443 MET B C 1
ATOM 7273 O O . MET B 1 443 ? 4.992 -38.531 5.129 1 98 443 MET B O 1
ATOM 7277 N N . THR B 1 444 ? 2.965 -38.25 4.246 1 98.38 444 THR B N 1
ATOM 7278 C CA . THR B 1 444 ? 3.33 -37.031 3.566 1 98.38 444 THR B CA 1
ATOM 7279 C C . THR B 1 444 ? 3.672 -35.938 4.574 1 98.38 444 THR B C 1
ATOM 7281 O O . THR B 1 444 ? 4.621 -35.188 4.375 1 98.38 444 THR B O 1
ATOM 7284 N N . ARG B 1 445 ? 2.91 -35.844 5.633 1 97.81 445 ARG B N 1
ATOM 7285 C CA . ARG B 1 445 ? 3.184 -34.906 6.703 1 97.81 445 ARG B CA 1
ATOM 7286 C C . ARG B 1 445 ? 4.547 -35.156 7.336 1 97.81 445 ARG B C 1
ATOM 7288 O O . ARG B 1 445 ? 5.297 -34.219 7.621 1 97.81 445 ARG B O 1
ATOM 7295 N N . ALA B 1 446 ? 4.828 -36.406 7.566 1 97.81 446 ALA B N 1
ATOM 7296 C CA . ALA B 1 446 ? 6.121 -36.781 8.148 1 97.81 446 ALA B CA 1
ATOM 7297 C C . ALA B 1 446 ? 7.266 -36.344 7.23 1 97.81 446 ALA B C 1
ATOM 7299 O O . ALA B 1 446 ? 8.281 -35.844 7.699 1 97.81 446 ALA B O 1
ATOM 7300 N N . LEU B 1 447 ? 7.109 -36.656 5.953 1 98.19 447 LEU B N 1
ATOM 7301 C CA . LEU B 1 447 ? 8.109 -36.219 4.977 1 98.19 447 LEU B CA 1
ATOM 7302 C C . LEU B 1 447 ? 8.32 -34.719 5.02 1 98.19 447 LEU B C 1
ATOM 7304 O O . LEU B 1 447 ? 9.453 -34.25 5.137 1 98.19 447 LEU B O 1
ATOM 7308 N N . TYR B 1 448 ? 7.23 -34.031 4.922 1 95.75 448 TYR B N 1
ATOM 7309 C CA . TYR B 1 448 ? 7.199 -32.594 4.93 1 95.75 448 TYR B CA 1
ATOM 7310 C C . TYR B 1 448 ? 7.898 -32.031 6.164 1 95.75 448 TYR B C 1
ATOM 7312 O O . TYR B 1 448 ? 8.797 -31.188 6.055 1 95.75 448 TYR B O 1
ATOM 7320 N N . GLU B 1 449 ? 7.562 -32.438 7.34 1 96.31 449 GLU B N 1
ATOM 7321 C CA . GLU B 1 449 ? 8.078 -31.938 8.609 1 96.31 449 GLU B CA 1
ATOM 7322 C C . GLU B 1 449 ? 9.562 -32.281 8.773 1 96.31 449 GLU B C 1
ATOM 7324 O O . GLU B 1 449 ? 10.352 -31.453 9.227 1 96.31 449 GLU B O 1
ATOM 7329 N N . ARG B 1 450 ? 9.945 -33.5 8.406 1 97.56 450 ARG B N 1
ATOM 7330 C CA . ARG B 1 450 ? 11.328 -33.938 8.57 1 97.56 450 ARG B CA 1
ATOM 7331 C C . ARG B 1 450 ? 12.258 -33.188 7.605 1 97.56 450 ARG B C 1
ATOM 7333 O O . ARG B 1 450 ? 13.391 -32.875 7.957 1 97.56 450 ARG B O 1
ATOM 7340 N N . VAL B 1 451 ? 11.797 -33 6.422 1 97.62 451 VAL B N 1
ATOM 7341 C CA . VAL B 1 451 ? 12.594 -32.281 5.438 1 97.62 451 VAL B CA 1
ATOM 7342 C C . VAL B 1 451 ? 12.82 -30.844 5.918 1 97.62 451 VAL B C 1
ATOM 7344 O O . VAL B 1 451 ? 13.953 -30.344 5.883 1 97.62 451 VAL B O 1
ATOM 7347 N N . ASN B 1 452 ? 11.805 -30.156 6.41 1 96 452 ASN B N 1
ATOM 7348 C CA . ASN B 1 452 ? 11.93 -28.781 6.898 1 96 452 ASN B CA 1
ATOM 7349 C C . ASN B 1 452 ? 12.789 -28.703 8.148 1 96 452 ASN B C 1
ATOM 7351 O O . ASN B 1 452 ? 13.5 -27.719 8.359 1 96 452 ASN B O 1
ATOM 7355 N N . ALA B 1 453 ? 12.773 -29.719 8.922 1 95 453 ALA B N 1
ATOM 7356 C CA . ALA B 1 453 ? 13.547 -29.75 10.164 1 95 453 ALA B CA 1
ATOM 7357 C C . ALA B 1 453 ? 15.039 -29.797 9.875 1 95 453 ALA B C 1
ATOM 7359 O O . ALA B 1 453 ? 15.859 -29.469 10.742 1 95 453 ALA B O 1
ATOM 7360 N N . THR B 1 454 ? 15.406 -30.203 8.633 1 94 454 THR B N 1
ATOM 7361 C CA . THR B 1 454 ? 16.828 -30.25 8.289 1 94 454 THR B CA 1
ATOM 7362 C C . THR B 1 454 ? 17.422 -28.844 8.25 1 94 454 THR B C 1
ATOM 7364 O O . THR B 1 454 ? 18.625 -28.672 8.414 1 94 454 THR B O 1
ATOM 7367 N N . GLY B 1 455 ? 16.578 -27.828 7.875 1 92.94 455 GLY B N 1
ATOM 7368 C CA . GLY B 1 455 ? 17.031 -26.438 7.766 1 92.94 455 GLY B CA 1
ATOM 7369 C C . GLY B 1 455 ? 17.703 -26.141 6.445 1 92.94 455 GLY B C 1
ATOM 7370 O O . GLY B 1 455 ? 17.953 -24.984 6.109 1 92.94 455 GLY B O 1
ATOM 7371 N N . ARG B 1 456 ? 17.953 -27.172 5.699 1 92.25 456 ARG B N 1
ATOM 7372 C CA . ARG B 1 456 ? 18.703 -27.031 4.461 1 92.25 456 ARG B CA 1
ATOM 7373 C C . ARG B 1 456 ? 17.812 -26.516 3.334 1 92.25 456 ARG B C 1
ATOM 7375 O O . ARG B 1 456 ? 18.281 -25.797 2.449 1 92.25 456 ARG B O 1
ATOM 7382 N N . ILE B 1 457 ? 16.609 -27.016 3.318 1 96.38 457 ILE B N 1
ATOM 7383 C CA . ILE B 1 457 ? 15.602 -26.516 2.379 1 96.38 457 ILE B CA 1
ATOM 7384 C C . ILE B 1 457 ? 14.305 -26.219 3.123 1 96.38 457 ILE B C 1
ATOM 7386 O O . ILE B 1 457 ? 14.125 -26.625 4.27 1 96.38 457 ILE B O 1
ATOM 7390 N N . TRP B 1 458 ? 13.523 -25.484 2.551 1 96.75 458 TRP B N 1
ATOM 7391 C CA . TRP B 1 458 ? 12.195 -25.188 3.082 1 96.75 458 TRP B CA 1
ATOM 7392 C C . TRP B 1 458 ? 11.125 -25.359 2.006 1 96.75 458 TRP B C 1
ATOM 7394 O O . TRP B 1 458 ? 11.266 -24.828 0.898 1 96.75 458 TRP B O 1
ATOM 7404 N N . VAL B 1 459 ? 10.125 -26.156 2.32 1 97.19 459 VAL B N 1
ATOM 7405 C CA . VAL B 1 459 ? 8.992 -26.359 1.422 1 97.19 459 VAL B CA 1
ATOM 7406 C C . VAL B 1 459 ? 7.691 -26.047 2.154 1 97.19 459 VAL B C 1
ATOM 7408 O O . VAL B 1 459 ? 7.676 -25.922 3.381 1 97.19 459 VAL B O 1
ATOM 7411 N N . THR B 1 460 ? 6.641 -25.844 1.417 1 95.81 460 THR B N 1
ATOM 7412 C CA . THR B 1 460 ? 5.309 -25.672 1.99 1 95.81 460 THR B CA 1
ATOM 7413 C C . THR B 1 460 ? 4.383 -26.812 1.566 1 95.81 460 THR B C 1
ATOM 7415 O O . THR B 1 460 ? 4.695 -27.562 0.641 1 95.81 460 THR B O 1
ATOM 7418 N N . SER B 1 461 ? 3.312 -26.906 2.32 1 95.44 461 SER B N 1
ATOM 7419 C CA . SER B 1 461 ? 2.318 -27.938 2.014 1 95.44 461 SER B CA 1
ATOM 7420 C C . SER B 1 461 ? 1.013 -27.312 1.533 1 95.44 461 SER B C 1
ATOM 7422 O O . SER B 1 461 ? 0.815 -26.094 1.651 1 95.44 461 SER B O 1
ATOM 7424 N N . THR B 1 462 ? 0.226 -28.078 0.909 1 95.38 462 THR B N 1
ATOM 7425 C CA . THR B 1 462 ? -1.135 -27.734 0.516 1 95.38 462 THR B CA 1
ATOM 7426 C C . THR B 1 462 ? -2.053 -28.953 0.613 1 95.38 462 THR B C 1
ATOM 7428 O O . THR B 1 462 ? -1.609 -30.047 0.982 1 95.38 462 THR B O 1
ATOM 7431 N N . GLU B 1 463 ? -3.273 -28.734 0.487 1 94.38 463 GLU B N 1
ATOM 7432 C CA . GLU B 1 463 ? -4.27 -29.812 0.465 1 94.38 463 GLU B CA 1
ATOM 7433 C C . GLU B 1 463 ? -5.164 -29.703 -0.769 1 94.38 463 GLU B C 1
ATOM 7435 O O . GLU B 1 463 ? -5.809 -28.672 -0.989 1 94.38 463 GLU B O 1
ATOM 7440 N N . LEU B 1 464 ? -5.109 -30.734 -1.598 1 95.25 464 LEU B N 1
ATOM 7441 C CA . LEU B 1 464 ? -5.934 -30.812 -2.797 1 95.25 464 LEU B CA 1
ATOM 7442 C C . LEU B 1 464 ? -6.93 -31.953 -2.697 1 95.25 464 LEU B C 1
ATOM 7444 O O . LEU B 1 464 ? -6.539 -33.125 -2.715 1 95.25 464 LEU B O 1
ATOM 7448 N N . ASP B 1 465 ? -8.188 -31.672 -2.572 1 92.94 465 ASP B N 1
ATOM 7449 C CA . ASP B 1 465 ? -9.234 -32.688 -2.49 1 92.94 465 ASP B CA 1
ATOM 7450 C C . ASP B 1 465 ? -8.969 -33.656 -1.343 1 92.94 465 ASP B C 1
ATOM 7452 O O . ASP B 1 465 ? -9.047 -34.875 -1.521 1 92.94 465 ASP B O 1
ATOM 7456 N N . GLY B 1 466 ? -8.531 -33.094 -0.267 1 92.94 466 GLY B N 1
ATOM 7457 C CA . GLY B 1 466 ? -8.297 -33.875 0.93 1 92.94 466 GLY B CA 1
ATOM 7458 C C . GLY B 1 466 ? -6.914 -34.5 0.966 1 92.94 466 GLY B C 1
ATOM 7459 O O . GLY B 1 466 ? -6.504 -35.062 1.989 1 92.94 466 GLY B O 1
ATOM 7460 N N . ARG B 1 467 ? -6.184 -34.469 -0.084 1 96.25 467 ARG B N 1
ATOM 7461 C CA . ARG B 1 467 ? -4.844 -35.031 -0.169 1 96.25 467 ARG B CA 1
ATOM 7462 C C . ARG B 1 467 ? -3.787 -34.031 0.238 1 96.25 467 ARG B C 1
ATOM 7464 O O . ARG B 1 467 ? -3.607 -33 -0.436 1 96.25 467 ARG B O 1
ATOM 7471 N N . LEU B 1 468 ? -3.088 -34.344 1.315 1 97.25 468 LEU B N 1
ATOM 7472 C CA . LEU B 1 468 ? -1.957 -33.5 1.7 1 97.25 468 LEU B CA 1
ATOM 7473 C C . LEU B 1 468 ? -0.809 -33.656 0.708 1 97.25 468 LEU B C 1
ATOM 7475 O O . LEU B 1 468 ? -0.492 -34.75 0.281 1 97.25 468 LEU B O 1
ATOM 7479 N N . ALA B 1 469 ? -0.27 -32.531 0.302 1 98 469 ALA B N 1
ATOM 7480 C CA . ALA B 1 469 ? 0.81 -32.562 -0.682 1 98 469 ALA B CA 1
ATOM 7481 C C . ALA B 1 469 ? 1.884 -31.531 -0.34 1 98 469 ALA B C 1
ATOM 7483 O O . ALA B 1 469 ? 1.665 -30.656 0.495 1 98 469 ALA B O 1
ATOM 7484 N N . ILE B 1 470 ? 3.025 -31.703 -0.907 1 98.38 470 ILE B N 1
ATOM 7485 C CA . ILE B 1 470 ? 4.16 -30.797 -0.76 1 98.38 470 ILE B CA 1
ATOM 7486 C C . ILE B 1 470 ? 4.324 -29.969 -2.031 1 98.38 470 ILE B C 1
ATOM 7488 O O . ILE B 1 470 ? 4.199 -30.484 -3.143 1 98.38 470 ILE B O 1
ATOM 7492 N N . ARG B 1 471 ? 4.496 -28.719 -1.849 1 98.19 471 ARG B N 1
ATOM 7493 C CA . ARG B 1 471 ? 4.801 -27.812 -2.943 1 98.19 471 ARG B CA 1
ATOM 7494 C C . ARG B 1 471 ? 6.289 -27.469 -2.971 1 98.19 471 ARG B C 1
ATOM 7496 O O . ARG B 1 471 ? 6.852 -27.031 -1.964 1 98.19 471 ARG B O 1
ATOM 7503 N N . LEU B 1 472 ? 6.93 -27.625 -4.098 1 98.56 472 LEU B N 1
ATOM 7504 C CA . LEU B 1 472 ? 8.32 -27.234 -4.246 1 98.56 472 LEU B CA 1
ATOM 7505 C C . LEU B 1 472 ? 8.5 -26.312 -5.449 1 98.56 472 LEU B C 1
ATOM 7507 O O . LEU B 1 472 ? 8.141 -26.688 -6.574 1 98.56 472 LEU B O 1
ATOM 7511 N N . MET B 1 473 ? 9.062 -25.125 -5.191 1 97.75 473 MET B N 1
ATOM 7512 C CA . MET B 1 473 ? 9.312 -24.094 -6.199 1 97.75 473 MET B CA 1
ATOM 7513 C C . MET B 1 473 ? 10.797 -24 -6.523 1 97.75 473 MET B C 1
ATOM 7515 O O . MET B 1 473 ? 11.641 -24.125 -5.633 1 97.75 473 MET B O 1
ATOM 7519 N N . THR B 1 474 ? 11.148 -23.719 -7.801 1 98.5 474 THR B N 1
ATOM 7520 C CA . THR B 1 474 ? 12.547 -23.578 -8.195 1 98.5 474 THR B CA 1
ATOM 7521 C C . THR B 1 474 ? 12.82 -22.188 -8.742 1 98.5 474 THR B C 1
ATOM 7523 O O . THR B 1 474 ? 13.82 -21.969 -9.43 1 98.5 474 THR B O 1
ATOM 7526 N N . SER B 1 475 ? 11.945 -21.219 -8.438 1 97.69 475 SER B N 1
ATOM 7527 C CA . SER B 1 475 ? 11.93 -19.922 -9.117 1 97.69 475 SER B CA 1
ATOM 7528 C C . SER B 1 475 ? 12.672 -18.859 -8.312 1 97.69 475 SER B C 1
ATOM 7530 O O . SER B 1 475 ? 12.438 -17.656 -8.5 1 97.69 475 SER B O 1
ATOM 7532 N N . VAL B 1 476 ? 13.594 -19.219 -7.387 1 97.06 476 VAL B N 1
ATOM 7533 C CA . VAL B 1 476 ? 14.391 -18.25 -6.637 1 97.06 476 VAL B CA 1
ATOM 7534 C C . VAL B 1 476 ? 15.656 -17.906 -7.422 1 97.06 476 VAL B C 1
ATOM 7536 O O . VAL B 1 476 ? 16.297 -18.797 -7.992 1 97.06 476 VAL B O 1
ATOM 7539 N N . ARG B 1 477 ? 16.016 -16.688 -7.43 1 95.38 477 ARG B N 1
ATOM 7540 C CA . ARG B 1 477 ? 17.078 -16.156 -8.281 1 95.38 477 ARG B CA 1
ATOM 7541 C C . ARG B 1 477 ? 18.406 -16.859 -8.008 1 95.38 477 ARG B C 1
ATOM 7543 O O . ARG B 1 477 ? 19.188 -17.125 -8.93 1 95.38 477 ARG B O 1
ATOM 7550 N N . THR B 1 478 ? 18.703 -17.219 -6.77 1 96 478 THR B N 1
ATOM 7551 C CA . THR B 1 478 ? 20.016 -17.75 -6.383 1 96 478 THR B CA 1
ATOM 7552 C C . THR B 1 478 ? 20.047 -19.266 -6.512 1 96 478 THR B C 1
ATOM 7554 O O . THR B 1 478 ? 21.094 -19.891 -6.375 1 96 478 THR B O 1
ATOM 7557 N N . THR B 1 479 ? 18.906 -19.891 -6.773 1 97.25 479 THR B N 1
ATOM 7558 C CA . THR B 1 479 ? 18.828 -21.328 -6.91 1 97.25 479 THR B CA 1
ATOM 7559 C C . THR B 1 479 ? 19.453 -21.781 -8.227 1 97.25 479 THR B C 1
ATOM 7561 O O . THR B 1 479 ? 19.141 -21.234 -9.289 1 97.25 479 THR B O 1
ATOM 7564 N N . GLU B 1 480 ? 20.312 -22.672 -8.148 1 97.12 480 GLU B N 1
ATOM 7565 C CA . GLU B 1 480 ? 20.922 -23.344 -9.297 1 97.12 480 GLU B CA 1
ATOM 7566 C C . GLU B 1 480 ? 20.609 -24.828 -9.305 1 97.12 480 GLU B C 1
ATOM 7568 O O . GLU B 1 480 ? 20.078 -25.359 -8.328 1 97.12 480 GLU B O 1
ATOM 7573 N N . ARG B 1 481 ? 20.969 -25.438 -10.398 1 98.19 481 ARG B N 1
ATOM 7574 C CA . ARG B 1 481 ? 20.656 -26.844 -10.578 1 98.19 481 ARG B CA 1
ATOM 7575 C C . ARG B 1 481 ? 21.203 -27.688 -9.422 1 98.19 481 ARG B C 1
ATOM 7577 O O . ARG B 1 481 ? 20.547 -28.625 -8.961 1 98.19 481 ARG B O 1
ATOM 7584 N N . VAL B 1 482 ? 22.406 -27.344 -8.938 1 97.88 482 VAL B N 1
ATOM 7585 C CA . VAL B 1 482 ? 23.062 -28.109 -7.875 1 97.88 482 VAL B CA 1
ATOM 7586 C C . VAL B 1 482 ? 22.219 -28.031 -6.602 1 97.88 482 VAL B C 1
ATOM 7588 O O . VAL B 1 482 ? 22.172 -29 -5.832 1 97.88 482 VAL B O 1
ATOM 7591 N N . HIS B 1 483 ? 21.578 -26.922 -6.336 1 97.81 483 HIS B N 1
ATOM 7592 C CA . HIS B 1 483 ? 20.734 -26.766 -5.16 1 97.81 483 HIS B CA 1
ATOM 7593 C C . HIS B 1 483 ? 19.469 -27.594 -5.273 1 97.81 483 HIS B C 1
ATOM 7595 O O . HIS B 1 483 ? 19 -28.156 -4.281 1 97.81 483 HIS B O 1
ATOM 7601 N N . VAL B 1 484 ? 18.859 -27.688 -6.488 1 98.62 484 VAL B N 1
ATOM 7602 C CA . VAL B 1 484 ? 17.656 -28.484 -6.73 1 98.62 484 VAL B CA 1
ATOM 7603 C C . VAL B 1 484 ? 18 -29.969 -6.582 1 98.62 484 VAL B C 1
ATOM 7605 O O . VAL B 1 484 ? 17.203 -30.734 -6.02 1 98.62 484 VAL B O 1
ATOM 7608 N N . GLU B 1 485 ? 19.156 -30.344 -7.086 1 98.38 485 GLU B N 1
ATOM 7609 C CA . GLU B 1 485 ? 19.609 -31.719 -6.926 1 98.38 485 GLU B CA 1
ATOM 7610 C C . GLU B 1 485 ? 19.766 -32.094 -5.449 1 98.38 485 GLU B C 1
ATOM 7612 O O . GLU B 1 485 ? 19.375 -33.156 -5.023 1 98.38 485 GLU B O 1
ATOM 7617 N N . ALA B 1 486 ? 20.359 -31.172 -4.746 1 97.44 486 ALA B N 1
ATOM 7618 C CA . ALA B 1 486 ? 20.547 -31.391 -3.314 1 97.44 486 ALA B CA 1
ATOM 7619 C C . ALA B 1 486 ? 19.203 -31.516 -2.604 1 97.44 486 ALA B C 1
ATOM 7621 O O . ALA B 1 486 ? 19.047 -32.312 -1.688 1 97.44 486 ALA B O 1
ATOM 7622 N N . ALA B 1 487 ? 18.25 -30.703 -2.99 1 98.31 487 ALA B N 1
ATOM 7623 C CA . ALA B 1 487 ? 16.906 -30.781 -2.422 1 98.31 487 ALA B CA 1
ATOM 7624 C C . ALA B 1 487 ? 16.266 -32.125 -2.705 1 98.31 487 ALA B C 1
ATOM 7626 O O . ALA B 1 487 ? 15.672 -32.75 -1.814 1 98.31 487 ALA B O 1
ATOM 7627 N N . PHE B 1 488 ? 16.422 -32.625 -3.914 1 98.62 488 PHE B N 1
ATOM 7628 C CA . PHE B 1 488 ? 15.859 -33.906 -4.305 1 98.62 488 PHE B CA 1
ATOM 7629 C C . PHE B 1 488 ? 16.5 -35.031 -3.5 1 98.62 488 PHE B C 1
ATOM 7631 O O . PHE B 1 488 ? 15.797 -35.938 -3.029 1 98.62 488 PHE B O 1
ATOM 7638 N N . LYS B 1 489 ? 17.781 -34.969 -3.365 1 98.38 489 LYS B N 1
ATOM 7639 C CA . LYS B 1 489 ? 18.469 -36 -2.584 1 98.38 489 LYS B CA 1
ATOM 7640 C C . LYS B 1 489 ? 17.969 -36.031 -1.146 1 98.38 489 LYS B C 1
ATOM 7642 O O . LYS B 1 489 ? 17.766 -37.094 -0.575 1 98.38 489 LYS B O 1
ATOM 7647 N N . THR B 1 490 ? 17.781 -34.844 -0.569 1 98.06 490 THR B N 1
ATOM 7648 C CA . THR B 1 490 ? 17.25 -34.75 0.784 1 98.06 490 THR B CA 1
ATOM 7649 C C . THR B 1 490 ? 15.859 -35.344 0.862 1 98.06 490 THR B C 1
ATOM 7651 O O . THR B 1 490 ? 15.547 -36.094 1.798 1 98.06 490 THR B O 1
ATOM 7654 N N . LEU B 1 491 ? 14.992 -35.094 -0.097 1 98.69 491 LEU B N 1
ATOM 7655 C CA . LEU B 1 491 ? 13.633 -35.594 -0.155 1 98.69 491 LEU B CA 1
ATOM 7656 C C . LEU B 1 491 ? 13.641 -37.125 -0.245 1 98.69 491 LEU B C 1
ATOM 7658 O O . LEU B 1 491 ? 12.883 -37.812 0.454 1 98.69 491 LEU B O 1
ATOM 7662 N N . VAL B 1 492 ? 14.547 -37.625 -1.063 1 98.56 492 VAL B N 1
ATOM 7663 C CA . VAL B 1 492 ? 14.633 -39.094 -1.265 1 98.56 492 VAL B CA 1
ATOM 7664 C C . VAL B 1 492 ? 15.07 -39.75 0.031 1 98.56 492 VAL B C 1
ATOM 7666 O O . VAL B 1 492 ? 14.477 -40.75 0.454 1 98.56 492 VAL B O 1
ATOM 7669 N N . GLU B 1 493 ? 16.078 -39.219 0.641 1 98.12 493 GLU B N 1
ATOM 7670 C CA . GLU B 1 493 ? 16.594 -39.781 1.883 1 98.12 493 GLU B CA 1
ATOM 7671 C C . GLU B 1 493 ? 15.508 -39.812 2.959 1 98.12 493 GLU B C 1
ATOM 7673 O O . GLU B 1 493 ? 15.32 -40.844 3.617 1 98.12 493 GLU B O 1
ATOM 7678 N N . VAL B 1 494 ? 14.828 -38.719 3.137 1 98.31 494 VAL B N 1
ATOM 7679 C CA . VAL B 1 494 ? 13.797 -38.656 4.164 1 98.31 494 VAL B CA 1
ATOM 7680 C C . VAL B 1 494 ? 12.625 -39.531 3.783 1 98.31 494 VAL B C 1
ATOM 7682 O O . VAL B 1 494 ? 12.055 -40.219 4.637 1 98.31 494 VAL B O 1
ATOM 7685 N N . ALA B 1 495 ? 12.234 -39.562 2.498 1 98.56 495 ALA B N 1
ATOM 7686 C CA . ALA B 1 495 ? 11.117 -40.375 2.023 1 98.56 495 ALA B CA 1
ATOM 7687 C C . ALA B 1 495 ? 11.383 -41.844 2.24 1 98.56 495 ALA B C 1
ATOM 7689 O O . ALA B 1 495 ? 10.477 -42.594 2.607 1 98.56 495 ALA B O 1
ATOM 7690 N N . GLU B 1 496 ? 12.578 -42.281 1.999 1 98.12 496 GLU B N 1
ATOM 7691 C CA . GLU B 1 496 ? 12.953 -43.688 2.23 1 98.12 496 GLU B CA 1
ATOM 7692 C C . GLU B 1 496 ? 12.797 -44.062 3.701 1 98.12 496 GLU B C 1
ATOM 7694 O O . GLU B 1 496 ? 12.344 -45.156 4.023 1 98.12 496 GLU B O 1
ATOM 7699 N N . GLY B 1 497 ? 13.203 -43.156 4.539 1 97.19 497 GLY B N 1
ATOM 7700 C CA . GLY B 1 497 ? 13.016 -43.375 5.965 1 97.19 497 GLY B CA 1
ATOM 7701 C C . GLY B 1 497 ? 11.555 -43.469 6.363 1 97.19 497 GLY B C 1
ATOM 7702 O O . GLY B 1 497 ? 11.188 -44.344 7.168 1 97.19 497 GLY B O 1
ATOM 7703 N N . VAL B 1 498 ? 10.734 -42.594 5.828 1 97.12 498 VAL B N 1
ATOM 7704 C CA . VAL B 1 498 ? 9.305 -42.594 6.129 1 97.12 498 VAL B CA 1
ATOM 7705 C C . VAL B 1 498 ? 8.656 -43.875 5.609 1 97.12 498 VAL B C 1
ATOM 7707 O O . VAL B 1 498 ? 7.793 -44.438 6.27 1 97.12 498 VAL B O 1
ATOM 7710 N N . MET B 1 499 ? 9.086 -44.344 4.422 1 95.12 499 MET B N 1
ATOM 7711 C CA . MET B 1 499 ? 8.555 -45.531 3.803 1 95.12 499 MET B CA 1
ATOM 7712 C C . MET B 1 499 ? 8.875 -46.781 4.645 1 95.12 499 MET B C 1
ATOM 7714 O O . MET B 1 499 ? 8.078 -47.719 4.707 1 95.12 499 MET B O 1
ATOM 7718 N N . ARG B 1 500 ? 10.016 -46.75 5.332 1 92.19 500 ARG B N 1
ATOM 7719 C CA . ARG B 1 500 ? 10.438 -47.875 6.152 1 92.19 500 ARG B CA 1
ATOM 7720 C C . ARG B 1 500 ? 9.781 -47.812 7.527 1 92.19 500 ARG B C 1
ATOM 7722 O O . ARG B 1 500 ? 9.68 -48.844 8.211 1 92.19 500 ARG B O 1
ATOM 7729 N N . GLY B 1 501 ? 9.258 -46.812 8.055 1 84.31 501 GLY B N 1
ATOM 7730 C CA . GLY B 1 501 ? 8.625 -46.656 9.352 1 84.31 501 GLY B CA 1
ATOM 7731 C C . GLY B 1 501 ? 9.516 -45.969 10.375 1 84.31 501 GLY B C 1
ATOM 7732 O O . GLY B 1 501 ? 9.141 -45.812 11.539 1 84.31 501 GLY B O 1
#

Secondary structure (DSSP, 8-state):
--HHHHHHHHHHHHHHHHHHHHTGGGS-SS--PPTTTTTTTS-SS--SS---HHHHHHHIIIIIGGG---TTSTTB-SSS-----HHHHHHHHHHHHT-----SGGG-HHHHHHHHHHHHHHHHHHT--GGGSTTSTT--EEEEES-HHHHHHHHHHHHHHHHHHHHS-TTSS-HHHHHHHHHHEEEEEETTS-HHHHHHHHHHT-EEEEEP--GGGTT---HHHHHHHHHHHHHTT-EEEEEEEEBS-TTT--B--HHHHHHHHHHHSPPTTSTTPPEEEEE-TTGGGGGGSHHHHHHHTGGGGGGSSEEEEEHHHHSS--S--EEEEES-THHHHHHH----GGG--HHHHTT-S--GGGSSS-S----THHHHHHHHHHHHHHHHHHHHHHHHHHHHHHHHHHHTTTTTEEEEEEEETTEEEEEEPPSSTT--HHHHHHHHHHHHHHHHHTSS-B-EEEEETTEEEEEEE---TT--HHHHHHHHHHHHHHHHHHHH-/--HHHHHHHHHHHHHHHHHHHHTGGGS-SS--PPTTTTTTTS-SS--SS---HHHHHHHIIIIIGGG---TTSTTB-SSS-----HHHHHHHHHHHHT-----SGGG-HHHHHHHHHHHHHHHHHHT--GGGSTTSTT--EEEEES-HHHHHHHHHHHHHHHHHHHHS-TTSS-HHHHHHHHHHEEEEEETTS-HHHHHHHHHHT-EEEEE---GGGTT---HHHHHHHHHHHHHTT-EEEEEEEEBS-TTT--B--HHHHHHHHHHHSSPTTSTTPPEEEEE-TTGGGGGGSHHHHHHHTGGGGGGSSEEEEEHHHHSS--S--EEEEES-THHHHHHH----GGG--HHHHTT-S--GGGSSS-S----THHHHHHHHHHHHHHHHHHHHHHHHHHHHHHHHHHHTTTTTEEEEEEEETTEEEEEEPPSSTT--HHHHHHHHHHHHHHHHHTSS-B-EEEEETTEEEEEEE---TT--HHHHHHHHHHHHHHHHHHHH-

Solvent-accessible surface area (backbone atoms only — not comparable to full-atom values): 49855 Å² total; per-residue (Å²): 129,53,68,67,52,40,53,54,53,50,51,54,50,52,51,51,53,46,51,46,68,76,44,35,79,80,48,58,25,58,44,81,65,57,90,68,55,55,67,79,75,46,75,88,54,64,40,55,60,48,48,57,67,69,61,53,54,51,42,42,60,70,60,39,51,56,21,40,27,39,44,62,21,39,36,36,17,37,74,76,44,29,17,50,36,68,48,18,44,53,18,50,51,52,28,35,74,65,21,36,42,48,35,37,38,79,51,16,41,32,53,49,51,46,34,48,50,48,42,37,24,47,36,57,52,37,50,51,40,58,37,39,23,61,84,24,91,51,44,12,20,53,49,79,32,71,27,64,29,52,40,53,32,47,50,48,44,20,32,51,44,53,33,42,56,54,69,53,38,89,84,73,52,52,73,58,54,47,23,40,53,56,63,28,28,26,37,37,37,34,70,54,50,57,57,47,58,58,42,32,26,55,60,42,69,40,40,71,44,63,42,80,53,42,72,95,57,59,45,19,55,42,27,68,55,50,43,51,51,53,51,51,32,54,75,69,66,35,42,66,34,34,32,54,41,38,38,29,26,75,84,61,36,23,54,38,37,61,68,33,46,53,51,30,39,50,75,74,47,47,39,84,92,41,74,48,27,59,38,33,34,34,44,11,40,51,44,41,50,50,20,50,32,66,70,46,28,60,74,68,44,45,58,61,54,63,76,41,41,32,40,32,28,23,36,16,24,59,56,40,23,28,65,57,39,13,43,32,28,27,30,39,46,60,48,33,38,71,51,44,56,63,91,54,76,68,73,67,46,73,56,59,75,69,64,74,51,69,46,62,26,22,62,41,80,36,48,59,41,59,48,58,45,46,19,53,48,36,37,42,35,48,35,6,53,53,42,52,33,52,51,51,50,50,23,34,49,46,18,47,51,51,41,50,55,47,66,70,36,53,81,52,31,38,79,75,43,63,56,30,90,13,31,32,30,29,29,48,31,64,91,47,89,83,58,54,68,69,58,42,31,51,50,25,48,50,39,54,52,55,51,40,69,65,28,63,36,36,63,36,54,45,69,59,95,83,40,48,30,38,37,43,33,37,55,30,88,63,38,46,67,71,43,54,51,50,50,49,51,52,51,50,57,46,39,53,49,61,73,74,105,130,54,68,68,53,39,51,54,54,50,50,53,48,50,51,50,52,47,52,47,67,76,45,35,80,79,48,59,26,57,43,81,65,56,90,68,56,56,67,78,74,45,75,89,53,63,42,55,60,48,47,56,67,71,60,52,55,52,43,43,62,71,59,38,51,57,20,40,27,40,44,59,22,39,36,36,17,37,72,78,42,31,17,51,38,69,48,17,42,53,19,50,51,51,29,35,73,65,21,36,42,47,35,36,40,78,51,15,41,33,54,47,51,47,34,49,51,48,41,38,24,48,37,58,53,36,51,51,39,57,38,40,24,62,83,25,91,50,44,13,19,54,49,80,31,71,29,63,30,52,39,52,31,46,52,50,43,21,30,50,45,52,32,41,56,54,70,53,39,88,84,73,53,53,73,59,54,47,23,41,53,56,61,28,28,27,39,37,38,34,69,54,50,58,60,46,60,56,42,33,26,54,59,43,68,42,40,72,43,63,43,78,52,41,72,94,58,57,46,18,55,41,28,67,56,51,43,51,52,53,51,51,31,54,77,68,65,36,43,66,36,34,34,55,41,37,38,30,26,76,83,61,36,24,54,38,38,62,70,35,46,53,51,30,40,50,74,72,47,47,39,84,91,41,75,48,26,60,36,33,35,35,44,11,41,51,46,42,51,50,20,50,31,66,71,45,29,60,74,67,46,46,58,60,52,64,77,42,41,32,41,32,28,22,35,15,24,58,56,40,24,28,66,58,36,13,44,32,28,26,30,40,45,62,47,32,36,70,50,44,57,63,88,54,77,69,74,65,46,72,56,58,74,68,64,73,50,70,46,62,26,23,62,41,80,36,49,57,42,60,49,58,45,46,18,53,49,36,37,43,35,48,36,6,54,53,42,50,34,50,52,51,50,51,21,34,50,47,17,47,50,50,40,50,56,46,64,70,36,53,82,50,30,39,79,75,44,63,55,30,93,11,30,31,28,30,28,50,31,64,92,47,90,82,58,55,68,68,58,41,31,49,49,23,48,49,38,53,52,54,49,41,70,66,28,64,37,36,63,36,55,45,70,60,93,83,41,48,30,39,36,42,32,37,55,30,89,63,39,46,67,70,44,54,51,49,50,50,52,50,51,49,56,46,40,52,48,60,75,75,104

InterPro domains:
  IPR002129 Pyridoxal phosphate-dependent decarboxylase, major domain [PF00282] (35-428)
  IPR010977 Aromatic-L-amino-acid decarboxylase [PR00800] (6-25)
  IPR010977 Aromatic-L-amino-acid decarboxylase [PR00800] (29-46)
  IPR010977 Aromatic-L-amino-acid decarboxylase [PR00800] (47-66)
  IPR010977 Aromatic-L-amino-acid decarboxylase [PR00800] (73-92)
  IPR010977 Aromatic-L-amino-acid decarboxylase [PR00800] (94-112)
  IPR010977 Aromatic-L-amino-acid decarboxylase [PR00800] (113-132)
  IPR010977 Aromatic-L-amino-acid decarboxylase [PR00800] (140-160)
  IPR010977 Aromatic-L-amino-acid decarboxylase [PR00800] (366-381)
  IPR010977 Aromatic-L-amino-acid decarboxylase [PR00800] (410-429)
  IPR010977 Aromatic-L-amino-acid decarboxylase [PTHR11999] (1-499)
  IPR015421 Pyridoxal phosphate-dependent transferase, major domain [G3DSA:3.40.640.10] (82-393)
  IPR015422 Pyridoxal phosphate-dependent transferase, small domain [G3DSA:3.90.1150.10] (394-501)
  IPR015424 Pyridoxal phosphate-dependent transferase [SSF53383] (1-497)
  IPR021115 Pyridoxal-phosphate binding site [PS00392] (310-331)